Protein AF-0000000067241370 (afdb_homodimer)

Structure (mmCIF, N/CA/C/O backbone):
data_AF-0000000067241370-model_v1
#
loop_
_entity.id
_entity.type
_entity.pdbx_description
1 polymer 'Glycosyltransferase family 92 protein'
#
loop_
_atom_site.group_PDB
_atom_site.id
_atom_site.type_symbol
_atom_site.label_atom_id
_atom_site.label_alt_id
_atom_site.label_comp_id
_atom_site.label_asym_id
_atom_site.label_entity_id
_atom_site.label_seq_id
_atom_site.pdbx_PDB_ins_code
_atom_site.Cartn_x
_atom_site.Cartn_y
_atom_site.Cartn_z
_atom_site.occupancy
_atom_site.B_iso_or_equiv
_atom_site.auth_seq_id
_atom_site.auth_comp_id
_atom_site.auth_asym_id
_atom_site.auth_atom_id
_atom_site.pdbx_PDB_model_num
ATOM 1 N N . MET A 1 1 ? 3.18 4.863 -14.055 1 67.81 1 MET A N 1
ATOM 2 C CA . MET A 1 1 ? 4.402 4.105 -13.805 1 67.81 1 MET A CA 1
ATOM 3 C C . MET A 1 1 ? 4.43 3.57 -12.375 1 67.81 1 MET A C 1
ATOM 5 O O . MET A 1 1 ? 4.105 4.293 -11.43 1 67.81 1 MET A O 1
ATOM 9 N N . GLN A 1 2 ? 4.617 2.365 -12.367 1 71.19 2 GLN A N 1
ATOM 10 C CA . GLN A 1 2 ? 4.816 1.726 -11.07 1 71.19 2 GLN A CA 1
ATOM 11 C C . GLN A 1 2 ? 6.195 1.079 -10.984 1 71.19 2 GLN A C 1
ATOM 13 O O . GLN A 1 2 ? 6.625 0.393 -11.914 1 71.19 2 GLN A O 1
ATOM 18 N N . ALA A 1 3 ? 6.863 1.429 -9.883 1 83.25 3 ALA A N 1
ATOM 19 C CA . ALA A 1 3 ? 8.203 0.886 -9.68 1 83.25 3 ALA A CA 1
ATOM 20 C C . ALA A 1 3 ? 8.266 0.02 -8.43 1 83.25 3 ALA A C 1
ATOM 22 O O . ALA A 1 3 ? 7.668 0.358 -7.402 1 83.25 3 ALA A O 1
ATOM 23 N N . TRP A 1 4 ? 8.867 -1.107 -8.57 1 85.31 4 TRP A N 1
ATOM 24 C CA . TRP A 1 4 ? 9.281 -1.923 -7.434 1 85.31 4 TRP A CA 1
ATOM 25 C C . TRP A 1 4 ? 10.805 -1.966 -7.32 1 85.31 4 TRP A C 1
ATOM 27 O O . TRP A 1 4 ? 11.508 -2.049 -8.336 1 85.31 4 TRP A O 1
ATOM 37 N N . ALA A 1 5 ? 11.258 -1.829 -6.113 1 89.62 5 ALA A N 1
ATOM 38 C CA . ALA A 1 5 ? 12.703 -1.809 -5.914 1 89.62 5 ALA A CA 1
ATOM 39 C C . ALA A 1 5 ? 13.125 -2.828 -4.859 1 89.62 5 ALA A C 1
ATOM 41 O O . ALA A 1 5 ? 12.398 -3.08 -3.9 1 89.62 5 ALA A O 1
ATOM 42 N N . ARG A 1 6 ? 14.266 -3.404 -5.105 1 87.88 6 ARG A N 1
ATOM 43 C CA . ARG A 1 6 ? 14.891 -4.336 -4.172 1 87.88 6 ARG A CA 1
ATOM 44 C C . ARG A 1 6 ? 16.391 -4.109 -4.098 1 87.88 6 ARG A C 1
ATOM 46 O O . ARG A 1 6 ? 17.062 -4 -5.125 1 87.88 6 ARG A O 1
ATOM 53 N N . ARG A 1 7 ? 16.844 -3.973 -2.902 1 87.81 7 ARG A N 1
ATOM 54 C CA . ARG A 1 7 ? 18.297 -3.92 -2.709 1 87.81 7 ARG A CA 1
ATOM 55 C C . ARG A 1 7 ? 18.922 -5.309 -2.832 1 87.81 7 ARG A C 1
ATOM 57 O O . ARG A 1 7 ? 18.359 -6.289 -2.328 1 87.81 7 ARG A O 1
ATOM 64 N N . VAL A 1 8 ? 20.016 -5.363 -3.584 1 82.38 8 VAL A N 1
ATOM 65 C CA . VAL A 1 8 ? 20.703 -6.637 -3.783 1 82.38 8 VAL A CA 1
ATOM 66 C C . VAL A 1 8 ? 22.203 -6.461 -3.533 1 82.38 8 VAL A C 1
ATOM 68 O O . VAL A 1 8 ? 22.75 -5.383 -3.766 1 82.38 8 VAL A O 1
ATOM 71 N N . GLY A 1 9 ? 22.766 -7.539 -3.066 1 77.94 9 GLY A N 1
ATOM 72 C CA . GLY A 1 9 ? 24.219 -7.578 -2.941 1 77.94 9 GLY A CA 1
ATOM 73 C C . GLY A 1 9 ? 24.734 -6.824 -1.729 1 77.94 9 GLY A C 1
ATOM 74 O O . GLY A 1 9 ? 23.969 -6.492 -0.826 1 77.94 9 GLY A O 1
ATOM 75 N N . GLY A 1 10 ? 26.078 -6.703 -1.687 1 70.19 10 GLY A N 1
ATOM 76 C CA . GLY A 1 10 ? 26.812 -6.086 -0.586 1 70.19 10 GLY A CA 1
ATOM 77 C C . GLY A 1 10 ? 27.781 -7.031 0.095 1 70.19 10 GLY A C 1
ATOM 78 O O . GLY A 1 10 ? 27.797 -8.227 -0.201 1 70.19 10 GLY A O 1
ATOM 79 N N . GLN A 1 11 ? 28.812 -6.504 0.74 1 58.84 11 GLN A N 1
ATOM 80 C CA . GLN A 1 11 ? 29.922 -7.27 1.305 1 58.84 11 GLN A CA 1
ATOM 81 C C . GLN A 1 11 ? 29.406 -8.398 2.199 1 58.84 11 GLN A C 1
ATOM 83 O O . GLN A 1 11 ? 29.953 -9.5 2.195 1 58.84 11 GLN A O 1
ATOM 88 N N . ASP A 1 12 ? 28.375 -8.086 3.004 1 54.19 12 ASP A N 1
ATOM 89 C CA . ASP A 1 12 ? 28.031 -9.055 4.039 1 54.19 12 ASP A CA 1
ATOM 90 C C . ASP A 1 12 ? 26.781 -9.844 3.654 1 54.19 12 ASP A C 1
ATOM 92 O O . ASP A 1 12 ? 26.109 -10.406 4.52 1 54.19 12 ASP A O 1
ATOM 96 N N . VAL A 1 13 ? 26.625 -9.797 2.383 1 55.59 13 VAL A N 1
ATOM 97 C CA . VAL A 1 13 ? 25.359 -10.469 2.072 1 55.59 13 VAL A CA 1
ATOM 98 C C . VAL A 1 13 ? 25.578 -11.984 2.066 1 55.59 13 VAL A C 1
ATOM 100 O O . VAL A 1 13 ? 26.562 -12.477 1.52 1 55.59 13 VAL A O 1
ATOM 103 N N . ALA A 1 14 ? 24.906 -12.539 2.922 1 52.31 14 ALA A N 1
ATOM 104 C CA . ALA A 1 14 ? 24.984 -13.977 3.18 1 52.31 14 ALA A CA 1
ATOM 105 C C . ALA A 1 14 ? 24.969 -14.773 1.876 1 52.31 14 ALA A C 1
ATOM 107 O O . ALA A 1 14 ? 25.438 -15.906 1.828 1 52.31 14 ALA A O 1
ATOM 108 N N . PHE A 1 15 ? 24.453 -14.062 0.846 1 56.97 15 PHE A N 1
ATOM 109 C CA . PHE A 1 15 ? 24.266 -14.844 -0.375 1 56.97 15 PHE A CA 1
ATOM 110 C C . PHE A 1 15 ? 25.141 -14.289 -1.501 1 56.97 15 PHE A C 1
ATOM 112 O O . PHE A 1 15 ? 24.797 -14.438 -2.678 1 56.97 15 PHE A O 1
ATOM 119 N N . GLY A 1 16 ? 26.266 -13.82 -1.211 1 56.75 16 GLY A N 1
ATOM 120 C CA . GLY A 1 16 ? 27.172 -13.047 -2.057 1 56.75 16 GLY A CA 1
ATOM 121 C C . GLY A 1 16 ? 27.516 -13.75 -3.352 1 56.75 16 GLY A C 1
ATOM 122 O O . GLY A 1 16 ? 28.453 -14.555 -3.391 1 56.75 16 GLY A O 1
ATOM 123 N N . LEU A 1 17 ? 26.609 -13.672 -4.316 1 64.62 17 LEU A N 1
ATOM 124 C CA . LEU A 1 17 ? 26.984 -14.031 -5.68 1 64.62 17 LEU A CA 1
ATOM 125 C C . LEU A 1 17 ? 27.953 -13.008 -6.266 1 64.62 17 LEU A C 1
ATOM 127 O O . LEU A 1 17 ? 27.938 -11.844 -5.875 1 64.62 17 LEU A O 1
ATOM 131 N N . PRO A 1 18 ? 28.859 -13.484 -7.016 1 64.75 18 PRO A N 1
ATOM 132 C CA . PRO A 1 18 ? 29.891 -12.578 -7.516 1 64.75 18 PRO A CA 1
ATOM 133 C C . PRO A 1 18 ? 29.312 -11.258 -8.023 1 64.75 18 PRO A C 1
ATOM 135 O O . PRO A 1 18 ? 29.891 -10.195 -7.773 1 64.75 18 PRO A O 1
ATOM 138 N N . HIS A 1 19 ? 28.219 -11.367 -8.703 1 65.69 19 HIS A N 1
ATOM 139 C CA . HIS A 1 19 ? 27.656 -10.148 -9.266 1 65.69 19 HIS A CA 1
ATOM 140 C C . HIS A 1 19 ? 26.938 -9.328 -8.195 1 65.69 19 HIS A C 1
ATOM 142 O O . HIS A 1 19 ? 26.484 -8.211 -8.469 1 65.69 19 HIS A O 1
ATOM 148 N N . GLN A 1 20 ? 26.969 -9.867 -7.023 1 71.25 20 GLN A N 1
ATOM 149 C CA . GLN A 1 20 ? 26.312 -9.172 -5.918 1 71.25 20 GLN A CA 1
ATOM 150 C C . GLN A 1 20 ? 27.328 -8.648 -4.914 1 71.25 20 GLN A C 1
ATOM 152 O O . GLN A 1 20 ? 26.984 -8.328 -3.773 1 71.25 20 GLN A O 1
ATOM 157 N N . GLN A 1 21 ? 28.531 -8.75 -5.355 1 72.62 21 GLN A N 1
ATOM 158 C CA . GLN A 1 21 ? 29.578 -8.258 -4.457 1 72.62 21 GLN A CA 1
ATOM 159 C C . GLN A 1 21 ? 29.391 -6.77 -4.164 1 72.62 21 GLN A C 1
ATOM 161 O O . GLN A 1 21 ? 29.656 -6.312 -3.049 1 72.62 21 GLN A O 1
ATOM 166 N N . GLN A 1 22 ? 28.969 -6.188 -5.219 1 78.69 22 GLN A N 1
ATOM 167 C CA . GLN A 1 22 ? 28.672 -4.773 -5.039 1 78.69 22 GLN A CA 1
ATOM 168 C C . GLN A 1 22 ? 27.172 -4.562 -4.809 1 78.69 22 GLN A C 1
ATOM 170 O O . GLN A 1 22 ? 26.344 -5.16 -5.496 1 78.69 22 GLN A O 1
ATOM 175 N N . ALA A 1 23 ? 26.984 -3.715 -3.791 1 85.12 23 ALA A N 1
ATOM 176 C CA . ALA A 1 23 ? 25.578 -3.422 -3.508 1 85.12 23 ALA A CA 1
ATOM 177 C C . ALA A 1 23 ? 24.922 -2.723 -4.688 1 85.12 23 ALA A C 1
ATOM 179 O O . ALA A 1 23 ? 25.547 -1.901 -5.363 1 85.12 23 ALA A O 1
ATOM 180 N N . ALA A 1 24 ? 23.672 -3.105 -4.891 1 88.81 24 ALA A N 1
ATOM 181 C CA . ALA A 1 24 ? 22.906 -2.473 -5.957 1 88.81 24 ALA A CA 1
ATOM 182 C C . ALA A 1 24 ? 21.422 -2.393 -5.59 1 88.81 24 ALA A C 1
ATOM 184 O O . ALA A 1 24 ? 20.969 -3.076 -4.672 1 88.81 24 ALA A O 1
ATOM 185 N N . LEU A 1 25 ? 20.75 -1.502 -6.199 1 90.94 25 LEU A N 1
ATOM 186 C CA . LEU A 1 25 ? 19.297 -1.433 -6.168 1 90.94 25 LEU A CA 1
ATOM 187 C C . LEU A 1 25 ? 18.703 -1.847 -7.516 1 90.94 25 LEU A C 1
ATOM 189 O O . LEU A 1 25 ? 19 -1.223 -8.539 1 90.94 25 LEU A O 1
ATOM 193 N N . ARG A 1 26 ? 17.984 -2.902 -7.512 1 87.5 26 ARG A N 1
ATOM 194 C CA . ARG A 1 26 ? 17.25 -3.312 -8.703 1 87.5 26 ARG A CA 1
ATOM 195 C C . ARG A 1 26 ? 15.852 -2.705 -8.727 1 87.5 26 ARG A C 1
ATOM 197 O O . ARG A 1 26 ? 15.18 -2.656 -7.695 1 87.5 26 ARG A O 1
ATOM 204 N N . VAL A 1 27 ? 15.469 -2.223 -9.875 1 88.31 27 VAL A N 1
ATOM 205 C CA . VAL A 1 27 ? 14.172 -1.583 -10.023 1 88.31 27 VAL A CA 1
ATOM 206 C C . VAL A 1 27 ? 13.438 -2.178 -11.219 1 88.31 27 VAL A C 1
ATOM 208 O O . VAL A 1 27 ? 13.992 -2.258 -12.32 1 88.31 27 VAL A O 1
ATOM 211 N N . MET A 1 28 ? 12.266 -2.615 -10.953 1 84 28 MET A N 1
ATOM 212 C CA . MET A 1 28 ? 11.352 -2.986 -12.031 1 84 28 MET A CA 1
ATOM 213 C C . MET A 1 28 ? 10.297 -1.908 -12.25 1 84 28 MET A C 1
ATOM 215 O O . MET A 1 28 ? 9.648 -1.469 -11.297 1 84 28 MET A O 1
ATOM 219 N N . LEU A 1 29 ? 10.258 -1.473 -13.445 1 80.44 29 LEU A N 1
ATOM 220 C CA . LEU A 1 29 ? 9.297 -0.435 -13.805 1 80.44 29 LEU A CA 1
ATOM 221 C C . LEU A 1 29 ? 8.289 -0.958 -14.828 1 80.44 29 LEU A C 1
ATOM 223 O O . LEU A 1 29 ? 8.672 -1.526 -15.852 1 80.44 29 LEU A O 1
ATOM 227 N N . TRP A 1 30 ? 7.113 -0.837 -14.516 1 74.44 30 TRP A N 1
ATOM 228 C CA . TRP A 1 30 ? 6.055 -1.152 -15.469 1 74.44 30 TRP A CA 1
ATOM 229 C C . TRP A 1 30 ? 5.379 0.119 -15.977 1 74.44 30 TRP A C 1
ATOM 231 O O . TRP A 1 30 ? 4.969 0.969 -15.18 1 74.44 30 TRP A O 1
ATOM 241 N N . VAL A 1 31 ? 5.422 0.155 -17.203 1 68.31 31 VAL A N 1
ATOM 242 C CA . VAL A 1 31 ? 4.762 1.283 -17.859 1 68.31 31 VAL A CA 1
ATOM 243 C C . VAL A 1 31 ? 3.527 0.795 -18.609 1 68.31 31 VAL A C 1
ATOM 245 O O . VAL A 1 31 ? 3.635 -0.047 -19.5 1 68.31 31 VAL A O 1
ATOM 248 N N . ASP A 1 32 ? 2.32 1.105 -18.156 1 59.59 32 ASP A N 1
ATOM 249 C CA . ASP A 1 32 ? 1.07 0.617 -18.734 1 59.59 32 ASP A CA 1
ATOM 250 C C . ASP A 1 32 ? 0.906 1.092 -20.172 1 59.59 32 ASP A C 1
ATOM 252 O O . ASP A 1 32 ? 0.436 0.34 -21.031 1 59.59 32 ASP A O 1
ATOM 256 N N . TYR A 1 33 ? 1.087 2.303 -20.453 1 57.22 33 TYR A N 1
ATOM 257 C CA . TYR A 1 33 ? 0.902 2.811 -21.812 1 57.22 33 TYR A CA 1
ATOM 258 C C . TYR A 1 33 ? 1.898 3.922 -22.109 1 57.22 33 TYR A C 1
ATOM 260 O O . TYR A 1 33 ? 1.786 5.027 -21.578 1 57.22 33 TYR A O 1
ATOM 268 N N . THR A 1 34 ? 2.904 3.406 -22.922 1 59.41 34 THR A N 1
ATOM 269 C CA . THR A 1 34 ? 3.961 4.363 -23.219 1 59.41 34 THR A CA 1
ATOM 270 C C . THR A 1 34 ? 3.416 5.527 -24.047 1 59.41 34 THR A C 1
ATOM 272 O O . THR A 1 34 ? 4.027 6.598 -24.094 1 59.41 34 THR A O 1
ATOM 275 N N . GLY A 1 35 ? 2.27 5.137 -24.781 1 55.97 35 GLY A N 1
ATOM 276 C CA . GLY A 1 35 ? 1.681 6.199 -25.578 1 55.97 35 GLY A CA 1
ATOM 277 C C . GLY A 1 35 ? 1.086 7.316 -24.734 1 55.97 35 GLY A C 1
ATOM 278 O O . GLY A 1 35 ? 0.883 8.43 -25.219 1 55.97 35 GLY A O 1
ATOM 279 N N . ASP A 1 36 ? 0.712 6.887 -23.516 1 49.12 36 ASP A N 1
ATOM 280 C CA . ASP A 1 36 ? 0.068 7.863 -22.641 1 49.12 36 ASP A CA 1
ATOM 281 C C . ASP A 1 36 ? 1.067 8.453 -21.656 1 49.12 36 ASP A C 1
ATOM 283 O O . ASP A 1 36 ? 0.681 9.18 -20.734 1 49.12 36 ASP A O 1
ATOM 287 N N . LEU A 1 37 ? 2.146 7.789 -21.609 1 49.75 37 LEU A N 1
ATOM 288 C CA . LEU A 1 37 ? 3.098 8.359 -20.656 1 49.75 37 LEU A CA 1
ATOM 289 C C . LEU A 1 37 ? 3.014 9.883 -20.641 1 49.75 37 LEU A C 1
ATOM 291 O O . LEU A 1 37 ? 3.143 10.508 -19.594 1 49.75 37 LEU A O 1
ATOM 295 N N . HIS A 1 38 ? 3.002 10.297 -21.953 1 44 38 HIS A N 1
ATOM 296 C CA . HIS A 1 38 ? 3.17 11.742 -22.094 1 44 38 HIS A CA 1
ATOM 297 C C . HIS A 1 38 ? 1.829 12.461 -22.016 1 44 38 HIS A C 1
ATOM 299 O O . HIS A 1 38 ? 1.769 13.688 -22.156 1 44 38 HIS A O 1
ATOM 305 N N . LEU A 1 39 ? 0.919 11.711 -22.094 1 41.25 39 LEU A N 1
ATOM 306 C CA . LEU A 1 39 ? -0.276 12.539 -22.172 1 41.25 39 LEU A CA 1
ATOM 307 C C . LEU A 1 39 ? -0.677 13.055 -20.797 1 41.25 39 LEU A C 1
ATOM 309 O O . LEU A 1 39 ? -1.627 13.836 -20.672 1 41.25 39 LEU A O 1
ATOM 313 N N . ARG A 1 40 ? -0.161 12.297 -20.016 1 39.16 40 ARG A N 1
ATOM 314 C CA . ARG A 1 40 ? -0.714 12.742 -18.734 1 39.16 40 ARG A CA 1
ATOM 315 C C . ARG A 1 40 ? -0.266 14.164 -18.422 1 39.16 40 ARG A C 1
ATOM 317 O O . ARG A 1 40 ? 0.925 14.477 -18.484 1 39.16 40 ARG A O 1
ATOM 324 N N . LEU A 1 41 ? -1.02 14.898 -18.641 1 36.19 41 LEU A N 1
ATOM 325 C CA . LEU A 1 41 ? -0.837 16.312 -18.312 1 36.19 41 LEU A CA 1
ATOM 326 C C . LEU A 1 41 ? -0.129 16.469 -16.984 1 36.19 41 LEU A C 1
ATOM 328 O O . LEU A 1 41 ? 0.476 17.516 -16.719 1 36.19 41 LEU A O 1
ATOM 332 N N . PHE A 1 42 ? -0.459 15.859 -16 1 35.41 42 PHE A N 1
ATOM 333 C CA . PHE A 1 42 ? -0.075 16.188 -14.633 1 35.41 42 PHE A CA 1
ATOM 334 C C . PHE A 1 42 ? 1.387 15.836 -14.383 1 35.41 42 PHE A C 1
ATOM 336 O O . PHE A 1 42 ? 1.913 16.094 -13.297 1 35.41 42 PHE A O 1
ATOM 343 N N . GLY A 1 43 ? 2.314 15.75 -15.359 1 34.69 43 GLY A N 1
ATOM 344 C CA . GLY A 1 43 ? 3.693 15.805 -15.82 1 34.69 43 GLY A CA 1
ATOM 345 C C . GLY A 1 43 ? 3.855 15.43 -17.281 1 34.69 43 GLY A C 1
ATOM 346 O O . GLY A 1 43 ? 3.414 14.359 -17.703 1 34.69 43 GLY A O 1
ATOM 347 N N . HIS A 1 44 ? 3.678 16.422 -18.031 1 32.94 44 HIS A N 1
ATOM 348 C CA . HIS A 1 44 ? 3.836 16.484 -19.469 1 32.94 44 HIS A CA 1
ATOM 349 C C . HIS A 1 44 ? 5.102 15.758 -19.922 1 32.94 44 HIS A C 1
ATOM 351 O O . HIS A 1 44 ? 6.207 16.297 -19.797 1 32.94 44 HIS A O 1
ATOM 357 N N . LEU A 1 45 ? 5.352 14.664 -19.531 1 37.28 45 LEU A N 1
ATOM 358 C CA . LEU A 1 45 ? 6.543 14.312 -20.297 1 37.28 45 LEU A CA 1
ATOM 359 C C . LEU A 1 45 ? 6.277 14.438 -21.797 1 37.28 45 LEU A C 1
ATOM 361 O O . LEU A 1 45 ? 5.438 13.719 -22.344 1 37.28 45 LEU A O 1
ATOM 365 N N . ARG A 1 46 ? 5.867 15.602 -22.234 1 38.91 46 ARG A N 1
ATOM 366 C CA . ARG A 1 46 ? 6.012 15.672 -23.688 1 38.91 46 ARG A CA 1
ATOM 367 C C . ARG A 1 46 ? 7.332 15.047 -24.141 1 38.91 46 ARG A C 1
ATOM 369 O O . ARG A 1 46 ? 8.391 15.664 -24 1 38.91 46 ARG A O 1
ATOM 376 N N . LEU A 1 47 ? 7.281 13.773 -23.953 1 44.5 47 LEU A N 1
ATOM 377 C CA . LEU A 1 47 ? 8.555 13.172 -24.344 1 44.5 47 LEU A CA 1
ATOM 378 C C . LEU A 1 47 ? 8.891 13.5 -25.797 1 44.5 47 LEU A C 1
ATOM 380 O O . LEU A 1 47 ? 8.062 13.328 -26.688 1 44.5 47 LEU A O 1
ATOM 384 N N . PRO A 1 48 ? 9.711 14.398 -25.922 1 47.41 48 PRO A N 1
ATOM 385 C CA . PRO A 1 48 ? 10.18 14.68 -27.281 1 47.41 48 PRO A CA 1
ATOM 386 C C . PRO A 1 48 ? 10.523 13.414 -28.062 1 47.41 48 PRO A C 1
ATOM 388 O O . PRO A 1 48 ? 10.977 13.492 -29.203 1 47.41 48 PRO A O 1
ATOM 391 N N . VAL A 1 49 ? 10.359 12.312 -27.359 1 51.78 49 VAL A N 1
ATOM 392 C CA . VAL A 1 49 ? 10.867 11.102 -28 1 51.78 49 VAL A CA 1
ATOM 393 C C . VAL A 1 49 ? 9.703 10.219 -28.438 1 51.78 49 VAL A C 1
ATOM 395 O O . VAL A 1 49 ? 8.617 10.281 -27.844 1 51.78 49 VAL A O 1
ATOM 398 N N . ASP A 1 50 ? 9.859 9.703 -29.484 1 60.25 50 ASP A N 1
ATOM 399 C CA . ASP A 1 50 ? 8.945 8.672 -29.984 1 60.25 50 ASP A CA 1
ATOM 400 C C . ASP A 1 50 ? 8.602 7.676 -28.875 1 60.25 50 ASP A C 1
ATOM 402 O O . ASP A 1 50 ? 9.5 7.07 -28.281 1 60.25 50 ASP A O 1
ATOM 406 N N . PRO A 1 51 ? 7.273 7.633 -28.453 1 61.34 51 PRO A N 1
ATOM 407 C CA . PRO A 1 51 ? 6.855 6.715 -27.391 1 61.34 51 PRO A CA 1
ATOM 408 C C . PRO A 1 51 ? 7.418 5.309 -27.578 1 61.34 51 PRO A C 1
ATOM 410 O O . PRO A 1 51 ? 7.66 4.605 -26.594 1 61.34 51 PRO A O 1
ATOM 413 N N . ALA A 1 52 ? 7.621 4.934 -28.828 1 63.06 52 ALA A N 1
ATOM 414 C CA . ALA A 1 52 ? 8.125 3.594 -29.125 1 63.06 52 ALA A CA 1
ATOM 415 C C . ALA A 1 52 ? 9.594 3.461 -28.719 1 63.06 52 ALA A C 1
ATOM 417 O O . ALA A 1 52 ? 10.055 2.367 -28.375 1 63.06 52 ALA A O 1
ATOM 418 N N . ALA A 1 53 ? 10.234 4.555 -28.688 1 67.31 53 ALA A N 1
ATOM 419 C CA . ALA A 1 53 ? 11.664 4.523 -28.422 1 67.31 53 ALA A CA 1
ATOM 420 C C . ALA A 1 53 ? 11.969 5 -27 1 67.31 53 ALA A C 1
ATOM 422 O O . ALA A 1 53 ? 13.117 4.926 -26.547 1 67.31 53 ALA A O 1
ATOM 423 N N . TRP A 1 54 ? 10.992 5.328 -26.375 1 73.25 54 TRP A N 1
ATOM 424 C CA . TRP A 1 54 ? 11.211 5.902 -25.047 1 73.25 54 TRP A CA 1
ATOM 425 C C . TRP A 1 54 ? 11.656 4.828 -24.062 1 73.25 54 TRP A C 1
ATOM 427 O O . TRP A 1 54 ? 11.148 3.707 -24.078 1 73.25 54 TRP A O 1
ATOM 437 N N . GLN A 1 55 ? 12.656 5.258 -23.234 1 76.44 55 GLN A N 1
ATOM 438 C CA . GLN A 1 55 ? 13.094 4.469 -22.094 1 76.44 55 GLN A CA 1
ATOM 439 C C . GLN A 1 55 ? 13.195 5.332 -20.844 1 76.44 55 GLN A C 1
ATOM 441 O O . GLN A 1 55 ? 13.578 6.5 -20.906 1 76.44 55 GLN A O 1
ATOM 446 N N . PRO A 1 56 ? 12.758 4.727 -19.734 1 81.06 56 PRO A N 1
ATOM 447 C CA . PRO A 1 56 ? 12.875 5.52 -18.516 1 81.06 56 PRO A CA 1
ATOM 448 C C . PRO A 1 56 ? 14.32 5.855 -18.156 1 81.06 56 PRO A C 1
ATOM 450 O O . PRO A 1 56 ? 15.211 5.016 -18.312 1 81.06 56 PRO A O 1
ATOM 453 N N . ARG A 1 57 ? 14.562 7.078 -17.828 1 88.19 57 ARG A N 1
ATOM 454 C CA . ARG A 1 57 ? 15.828 7.52 -17.25 1 88.19 57 ARG A CA 1
ATOM 455 C C . ARG A 1 57 ? 15.68 7.848 -15.773 1 88.19 57 ARG A C 1
ATOM 457 O O . ARG A 1 57 ? 15.359 8.984 -15.414 1 88.19 57 ARG A O 1
ATOM 464 N N . LEU A 1 58 ? 15.922 6.836 -14.961 1 92.88 58 LEU A N 1
ATOM 465 C CA . LEU A 1 58 ? 15.68 6.973 -13.531 1 92.88 58 LEU A CA 1
ATOM 466 C C . LEU A 1 58 ? 16.906 7.523 -12.82 1 92.88 58 LEU A C 1
ATOM 468 O O . LEU A 1 58 ? 18.047 7.16 -13.156 1 92.88 58 LEU A O 1
ATOM 472 N N . VAL A 1 59 ? 16.656 8.383 -11.93 1 95.69 59 VAL A N 1
ATOM 473 C CA . VAL A 1 59 ? 17.672 8.953 -11.047 1 95.69 59 VAL A CA 1
ATOM 474 C C . VAL A 1 59 ? 17.359 8.586 -9.602 1 95.69 59 VAL A C 1
ATOM 476 O O . VAL A 1 59 ? 16.203 8.641 -9.172 1 95.69 59 VAL A O 1
ATOM 479 N N . LEU A 1 60 ? 18.391 8.141 -8.914 1 97.19 60 LEU A N 1
ATOM 480 C CA . LEU A 1 60 ? 18.297 7.809 -7.496 1 97.19 60 LEU A CA 1
ATOM 481 C C . LEU A 1 60 ? 19.016 8.852 -6.645 1 97.19 60 LEU A C 1
ATOM 483 O O . LEU A 1 60 ? 20.203 9.109 -6.84 1 97.19 60 LEU A O 1
ATOM 487 N N . GLU A 1 61 ? 18.25 9.43 -5.723 1 97 61 GLU A N 1
ATOM 488 C CA . GLU A 1 61 ? 18.828 10.391 -4.789 1 97 61 GLU A CA 1
ATOM 489 C C . GLU A 1 61 ? 19.031 9.773 -3.41 1 97 61 GLU A C 1
ATOM 491 O O . GLU A 1 61 ? 18.141 9.109 -2.887 1 97 61 GLU A O 1
ATOM 496 N N . GLY A 1 62 ? 20.281 9.906 -2.893 1 95.94 62 GLY A N 1
ATOM 497 C CA . GLY A 1 62 ? 20.578 9.727 -1.48 1 95.94 62 GLY A CA 1
ATOM 498 C C . GLY A 1 62 ? 20.781 11.039 -0.748 1 95.94 62 GLY A C 1
ATOM 499 O O . GLY A 1 62 ? 20.672 12.117 -1.342 1 95.94 62 GLY A O 1
ATOM 500 N N . PRO A 1 63 ? 20.984 10.93 0.509 1 95.75 63 PRO A N 1
ATOM 501 C CA . PRO A 1 63 ? 21.219 12.164 1.264 1 95.75 63 PRO A CA 1
ATOM 502 C C . PRO A 1 63 ? 22.516 12.859 0.878 1 95.75 63 PRO A C 1
ATOM 504 O O . PRO A 1 63 ? 23.516 12.195 0.595 1 95.75 63 PRO A O 1
ATOM 507 N N . ASP A 1 64 ? 22.531 14.172 0.885 1 94.19 64 ASP A N 1
ATOM 508 C CA . ASP A 1 64 ? 23.766 14.93 0.708 1 94.19 64 ASP A CA 1
ATOM 509 C C . ASP A 1 64 ? 24.828 14.469 1.699 1 94.19 64 ASP A C 1
ATOM 511 O O . ASP A 1 64 ? 24.531 14.156 2.85 1 94.19 64 ASP A O 1
ATOM 515 N N . PRO A 1 65 ? 26.109 14.352 1.325 1 95.31 65 PRO A N 1
ATOM 516 C CA . PRO A 1 65 ? 26.625 14.852 0.052 1 95.31 65 PRO A CA 1
ATOM 517 C C . PRO A 1 65 ? 26.766 13.758 -1.002 1 95.31 65 PRO A C 1
ATOM 519 O O . PRO A 1 65 ? 27.578 13.875 -1.922 1 95.31 65 PRO A O 1
ATOM 522 N N . LEU A 1 66 ? 26.125 12.648 -0.88 1 95.88 66 LEU A N 1
ATOM 523 C CA . LEU A 1 66 ? 26.25 11.555 -1.838 1 95.88 66 LEU A CA 1
ATOM 524 C C . LEU A 1 66 ? 25.828 12.008 -3.232 1 95.88 66 LEU A C 1
ATOM 526 O O . LEU A 1 66 ? 24.859 12.758 -3.379 1 95.88 66 LEU A O 1
ATOM 530 N N . PRO A 1 67 ? 26.531 11.633 -4.242 1 95.62 67 PRO A N 1
ATOM 531 C CA . PRO A 1 67 ? 26.094 11.961 -5.594 1 95.62 67 PRO A CA 1
ATOM 532 C C . PRO A 1 67 ? 24.797 11.234 -5.988 1 95.62 67 PRO A C 1
ATOM 534 O O . PRO A 1 67 ? 24.5 10.18 -5.434 1 95.62 67 PRO A O 1
ATOM 537 N N . THR A 1 68 ? 24.094 11.859 -6.855 1 96.88 68 THR A N 1
ATOM 538 C CA . THR A 1 68 ? 22.953 11.141 -7.434 1 96.88 68 THR A CA 1
ATOM 539 C C . THR A 1 68 ? 23.453 10.016 -8.336 1 96.88 68 THR A C 1
ATOM 541 O O . THR A 1 68 ? 24.531 10.102 -8.922 1 96.88 68 THR A O 1
ATOM 544 N N . LEU A 1 69 ? 22.656 8.984 -8.438 1 97.56 69 LEU A N 1
ATOM 545 C CA . LEU A 1 69 ? 23 7.84 -9.281 1 97.56 69 LEU A CA 1
ATOM 546 C C . LEU A 1 69 ? 22.016 7.715 -10.438 1 97.56 69 LEU A C 1
ATOM 548 O O . LEU A 1 69 ? 20.828 8.047 -10.297 1 97.56 69 LEU A O 1
ATOM 552 N N . GLU A 1 70 ? 22.5 7.273 -11.555 1 96.56 70 GLU A N 1
ATOM 553 C CA . GLU A 1 70 ? 21.656 6.992 -12.703 1 96.56 70 GLU A CA 1
ATOM 554 C C . GLU A 1 70 ? 21.516 5.492 -12.938 1 96.56 70 GLU A C 1
ATOM 556 O O . GLU A 1 70 ? 22.484 4.746 -12.805 1 96.56 70 GLU A O 1
ATOM 561 N N . ALA A 1 71 ? 20.297 5.133 -13.266 1 94.25 71 ALA A N 1
ATOM 562 C CA . ALA A 1 71 ? 20.047 3.715 -13.492 1 94.25 71 ALA A CA 1
ATOM 563 C C . ALA A 1 71 ? 20.594 3.264 -14.844 1 94.25 71 ALA A C 1
ATOM 565 O O . ALA A 1 71 ? 20.672 4.059 -15.781 1 94.25 71 ALA A O 1
ATOM 566 N N . ARG A 1 72 ? 20.969 2.041 -14.891 1 89.62 72 ARG A N 1
ATOM 567 C CA . ARG A 1 72 ? 21.297 1.369 -16.141 1 89.62 72 ARG A CA 1
ATOM 568 C C . ARG A 1 72 ? 20.25 0.319 -16.484 1 89.62 72 ARG A C 1
ATOM 570 O O . ARG A 1 72 ? 19.781 -0.408 -15.609 1 89.62 72 ARG A O 1
ATOM 577 N N . LEU A 1 73 ? 19.859 0.305 -17.734 1 82.06 73 LEU A N 1
ATOM 578 C CA . LEU A 1 73 ? 19 -0.775 -18.203 1 82.06 73 LEU A CA 1
ATOM 579 C C . LEU A 1 73 ? 19.719 -2.115 -18.141 1 82.06 73 LEU A C 1
ATOM 581 O O . LEU A 1 73 ? 20.859 -2.229 -18.609 1 82.06 73 LEU A O 1
ATOM 585 N N . GLU A 1 74 ? 19.062 -2.998 -17.562 1 77.38 74 GLU A N 1
ATOM 586 C CA . GLU A 1 74 ? 19.688 -4.312 -17.484 1 77.38 74 GLU A CA 1
ATOM 587 C C . GLU A 1 74 ? 19.484 -5.098 -18.781 1 77.38 74 GLU A C 1
ATOM 589 O O . GLU A 1 74 ? 20.312 -5.945 -19.141 1 77.38 74 GLU A O 1
ATOM 594 N N . SER A 1 75 ? 18.391 -4.754 -19.422 1 69.5 75 SER A N 1
ATOM 595 C CA . SER A 1 75 ? 18.125 -5.457 -20.672 1 69.5 75 SER A CA 1
ATOM 596 C C . SER A 1 75 ? 18.859 -4.812 -21.844 1 69.5 75 SER A C 1
ATOM 598 O O . SER A 1 75 ? 18.906 -3.584 -21.953 1 69.5 75 SER A O 1
ATOM 600 N N . GLY A 1 76 ? 19.516 -5.676 -22.625 1 67.75 76 GLY A N 1
ATOM 601 C CA . GLY A 1 76 ? 20.078 -5.184 -23.859 1 67.75 76 GLY A CA 1
ATOM 602 C C . GLY A 1 76 ? 19.047 -4.91 -24.938 1 67.75 76 GLY A C 1
ATOM 603 O O . GLY A 1 76 ? 17.875 -5.262 -24.781 1 67.75 76 GLY A O 1
ATOM 604 N N . PRO A 1 77 ? 19.469 -4.215 -26 1 67.31 77 PRO A N 1
ATOM 605 C CA . PRO A 1 77 ? 18.547 -3.861 -27.078 1 67.31 77 PRO A CA 1
ATOM 606 C C . PRO A 1 77 ? 17.828 -5.078 -27.656 1 67.31 77 PRO A C 1
ATOM 608 O O . PRO A 1 77 ? 16.656 -4.992 -28.031 1 67.31 77 PRO A O 1
ATOM 611 N N . GLU A 1 78 ? 18.547 -6.141 -27.844 1 65.94 78 GLU A N 1
ATOM 612 C CA . GLU A 1 78 ? 17.938 -7.34 -28.422 1 65.94 78 GLU A CA 1
ATOM 613 C C . GLU A 1 78 ? 16.766 -7.828 -27.578 1 65.94 78 GLU A C 1
ATOM 615 O O . GLU A 1 78 ? 15.703 -8.164 -28.125 1 65.94 78 GLU A O 1
ATOM 620 N N . LEU A 1 79 ? 16.969 -7.754 -26.328 1 63.72 79 LEU A N 1
ATOM 621 C CA . LEU A 1 79 ? 15.922 -8.227 -25.438 1 63.72 79 LEU A CA 1
ATOM 622 C C . LEU A 1 79 ? 14.75 -7.246 -25.406 1 63.72 79 LEU A C 1
ATOM 624 O O . LEU A 1 79 ? 13.586 -7.66 -25.375 1 63.72 79 LEU A O 1
ATOM 628 N N . LEU A 1 80 ? 15.086 -6.055 -25.406 1 64.81 80 LEU A N 1
ATOM 629 C CA . LEU A 1 80 ? 14.047 -5.031 -25.391 1 64.81 80 LEU A CA 1
ATOM 630 C C . LEU A 1 80 ? 13.148 -5.148 -26.625 1 64.81 80 LEU A C 1
ATOM 632 O O . LEU A 1 80 ? 11.938 -4.926 -26.531 1 64.81 80 LEU A O 1
ATOM 636 N N . SER A 1 81 ? 13.703 -5.574 -27.656 1 64.44 81 SER A N 1
ATOM 637 C CA . SER A 1 81 ? 12.938 -5.691 -28.906 1 64.44 81 SER A CA 1
ATOM 638 C C . SER A 1 81 ? 11.922 -6.82 -28.812 1 64.44 81 SER A C 1
ATOM 640 O O . SER A 1 81 ? 10.906 -6.801 -29.516 1 64.44 81 SER A O 1
ATOM 642 N N . ARG A 1 82 ? 12.211 -7.715 -27.984 1 62.06 82 ARG A N 1
ATOM 643 C CA . ARG A 1 82 ? 11.312 -8.852 -27.859 1 62.06 82 ARG A CA 1
ATOM 644 C C . ARG A 1 82 ? 10.031 -8.453 -27.125 1 62.06 82 ARG A C 1
ATOM 646 O O . ARG A 1 82 ? 9.008 -9.125 -27.25 1 62.06 82 ARG A O 1
ATOM 653 N N . VAL A 1 83 ? 10.195 -7.422 -26.375 1 59.88 83 VAL A N 1
ATOM 654 C CA . VAL A 1 83 ? 9.047 -7.066 -25.547 1 59.88 83 VAL A CA 1
ATOM 655 C C . VAL A 1 83 ? 8.477 -5.723 -26 1 59.88 83 VAL A C 1
ATOM 657 O O . VAL A 1 83 ? 7.508 -5.227 -25.422 1 59.88 83 VAL A O 1
ATOM 660 N N . GLN A 1 84 ? 9.016 -5.129 -26.969 1 58.53 84 GLN A N 1
ATOM 661 C CA . GLN A 1 84 ? 8.656 -3.777 -27.391 1 58.53 84 GLN A CA 1
ATOM 662 C C . GLN A 1 84 ? 7.234 -3.73 -27.953 1 58.53 84 GLN A C 1
ATOM 664 O O . GLN A 1 84 ? 6.574 -2.693 -27.891 1 58.53 84 GLN A O 1
ATOM 669 N N . ALA A 1 85 ? 6.836 -4.852 -28.422 1 56.38 85 ALA A N 1
ATOM 670 C CA . ALA A 1 85 ? 5.523 -4.84 -29.062 1 56.38 85 ALA A CA 1
ATOM 671 C C . ALA A 1 85 ? 4.41 -4.992 -28.016 1 56.38 85 ALA A C 1
ATOM 673 O O . ALA A 1 85 ? 3.229 -4.867 -28.344 1 56.38 85 ALA A O 1
ATOM 674 N N . GLN A 1 86 ? 4.938 -5.078 -26.828 1 58.28 86 GLN A N 1
ATOM 675 C CA . GLN A 1 86 ? 3.924 -5.301 -25.812 1 58.28 86 GLN A CA 1
ATOM 676 C C . GLN A 1 86 ? 3.4 -3.98 -25.25 1 58.28 86 GLN A C 1
ATOM 678 O O . GLN A 1 86 ? 4.129 -2.988 -25.203 1 58.28 86 GLN A O 1
ATOM 683 N N . TRP A 1 87 ? 2.096 -3.852 -25.031 1 55.59 87 TRP A N 1
ATOM 684 C CA . TRP A 1 87 ? 1.458 -2.664 -24.484 1 55.59 87 TRP A CA 1
ATOM 685 C C . TRP A 1 87 ? 2.029 -2.336 -23.109 1 55.59 87 TRP A C 1
ATOM 687 O O . TRP A 1 87 ? 2.289 -1.172 -22.797 1 55.59 87 TRP A O 1
ATOM 697 N N . LEU A 1 88 ? 2.088 -3.266 -22.297 1 60.44 88 LEU A N 1
ATOM 698 C CA . LEU A 1 88 ? 2.762 -3.125 -21.016 1 60.44 88 LEU A CA 1
ATOM 699 C C . LEU A 1 88 ? 4.238 -3.494 -21.125 1 60.44 88 LEU A C 1
ATOM 701 O O . LEU A 1 88 ? 4.574 -4.621 -21.5 1 60.44 88 LEU A O 1
ATOM 705 N N . ARG A 1 89 ? 4.988 -2.369 -20.953 1 65.31 89 ARG A N 1
ATOM 706 C CA . ARG A 1 89 ? 6.414 -2.605 -21.156 1 65.31 89 ARG A CA 1
ATOM 707 C C . ARG A 1 89 ? 7.148 -2.676 -19.812 1 65.31 89 ARG A C 1
ATOM 709 O O . ARG A 1 89 ? 7.059 -1.758 -19 1 65.31 89 ARG A O 1
ATOM 716 N N . PRO A 1 90 ? 7.727 -3.807 -19.531 1 71.31 90 PRO A N 1
ATOM 717 C CA . PRO A 1 90 ? 8.594 -3.896 -18.359 1 71.31 90 PRO A CA 1
ATOM 718 C C . PRO A 1 90 ? 10 -3.377 -18.625 1 71.31 90 PRO A C 1
ATOM 720 O O . PRO A 1 90 ? 10.531 -3.555 -19.719 1 71.31 90 PRO A O 1
ATOM 723 N N . TYR A 1 91 ? 10.492 -2.674 -17.688 1 77.56 91 TYR A N 1
ATOM 724 C CA . TYR A 1 91 ? 11.898 -2.266 -17.688 1 77.56 91 TYR A CA 1
ATOM 725 C C . TYR A 1 91 ? 12.602 -2.734 -16.422 1 77.56 91 TYR A C 1
ATOM 727 O O . TYR A 1 91 ? 12.07 -2.58 -15.32 1 77.56 91 TYR A O 1
ATOM 735 N N . SER A 1 92 ? 13.641 -3.449 -16.625 1 80.06 92 SER A N 1
ATOM 736 C CA . SER A 1 92 ? 14.523 -3.793 -15.516 1 80.06 92 SER A CA 1
ATOM 737 C C . SER A 1 92 ? 15.734 -2.861 -15.469 1 80.06 92 SER A C 1
ATOM 739 O O . SER A 1 92 ? 16.5 -2.773 -16.438 1 80.06 92 SER A O 1
ATOM 741 N N . LEU A 1 93 ? 15.789 -2.188 -14.359 1 85.62 93 LEU A N 1
ATOM 742 C CA . LEU A 1 93 ? 16.859 -1.209 -14.188 1 85.62 93 LEU A CA 1
ATOM 743 C C . LEU A 1 93 ? 17.672 -1.511 -12.945 1 85.62 93 LEU A C 1
ATOM 745 O O . LEU A 1 93 ? 17.234 -2.248 -12.062 1 85.62 93 LEU A O 1
ATOM 749 N N . ARG A 1 94 ? 18.891 -0.983 -12.992 1 88.81 94 ARG A N 1
ATOM 750 C CA . ARG A 1 94 ? 19.812 -1.237 -11.891 1 88.81 94 ARG A CA 1
ATOM 751 C C . ARG A 1 94 ? 20.594 0.021 -11.531 1 88.81 94 ARG A C 1
ATOM 753 O O . ARG A 1 94 ? 21.047 0.756 -12.414 1 88.81 94 ARG A O 1
ATOM 760 N N . PHE A 1 95 ? 20.625 0.336 -10.219 1 93.19 95 PHE A N 1
ATOM 761 C CA . PHE A 1 95 ? 21.547 1.312 -9.664 1 93.19 95 PHE A CA 1
ATOM 762 C C . PHE A 1 95 ? 22.703 0.617 -8.953 1 93.19 95 PHE A C 1
ATOM 764 O O . PHE A 1 95 ? 22.5 -0.106 -7.977 1 93.19 95 PHE A O 1
ATOM 771 N N . GLU A 1 96 ? 23.922 0.836 -9.508 1 92.25 96 GLU A N 1
ATOM 772 C CA . GLU A 1 96 ? 25.078 0.415 -8.719 1 92.25 96 GLU A CA 1
ATOM 773 C C . GLU A 1 96 ? 25.297 1.348 -7.535 1 92.25 96 GLU A C 1
ATOM 775 O O . GLU A 1 96 ? 25.406 2.564 -7.703 1 92.25 96 GLU A O 1
ATOM 780 N N . LEU A 1 97 ? 25.297 0.755 -6.359 1 92.81 97 LEU A N 1
ATOM 781 C CA . LEU A 1 97 ? 25.5 1.554 -5.156 1 92.81 97 LEU A CA 1
ATOM 782 C C . LEU A 1 97 ? 26.984 1.548 -4.758 1 92.81 97 LEU A C 1
ATOM 784 O O . LEU A 1 97 ? 27.484 0.547 -4.242 1 92.81 97 LEU A O 1
ATOM 788 N N . PRO A 1 98 ? 27.672 2.619 -4.996 1 92.69 98 PRO A N 1
ATOM 789 C CA . PRO A 1 98 ? 29.062 2.688 -4.547 1 92.69 98 PRO A CA 1
ATOM 790 C C . PRO A 1 98 ? 29.203 2.527 -3.037 1 92.69 98 PRO A C 1
ATOM 792 O O . PRO A 1 98 ? 28.203 2.59 -2.311 1 92.69 98 PRO A O 1
ATOM 795 N N . PRO A 1 99 ? 30.375 2.314 -2.51 1 89.69 99 PRO A N 1
ATOM 796 C CA . PRO A 1 99 ? 30.609 2.045 -1.089 1 89.69 99 PRO A CA 1
ATOM 797 C C . PRO A 1 99 ? 30.047 3.133 -0.181 1 89.69 99 PRO A C 1
ATOM 799 O O . PRO A 1 99 ? 29.625 2.848 0.945 1 89.69 99 PRO A O 1
ATOM 802 N N . GLU A 1 100 ? 30.016 4.367 -0.715 1 92.75 100 GLU A N 1
ATOM 803 C CA . GLU A 1 100 ? 29.516 5.465 0.108 1 92.75 100 GLU A CA 1
ATOM 804 C C . GLU A 1 100 ? 28.031 5.301 0.395 1 92.75 100 GLU A C 1
ATOM 806 O O . GLU A 1 100 ? 27.5 5.926 1.317 1 92.75 100 GLU A O 1
ATOM 811 N N . TYR A 1 101 ? 27.359 4.457 -0.411 1 92.62 101 TYR A N 1
ATOM 812 C CA . TYR A 1 101 ? 25.922 4.199 -0.24 1 92.62 101 TYR A CA 1
ATOM 813 C C . TYR A 1 101 ? 25.703 2.963 0.622 1 92.62 101 TYR A C 1
ATOM 815 O O . TYR A 1 101 ? 24.562 2.545 0.825 1 92.62 101 TYR A O 1
ATOM 823 N N . ALA A 1 102 ? 26.703 2.355 1.119 1 82.12 102 ALA A N 1
ATOM 824 C CA . ALA A 1 102 ? 26.625 1.052 1.775 1 82.12 102 ALA A CA 1
ATOM 825 C C . ALA A 1 102 ? 25.609 1.064 2.908 1 82.12 102 ALA A C 1
ATOM 827 O O . ALA A 1 102 ? 24.875 0.095 3.1 1 82.12 102 ALA A O 1
ATOM 828 N N . ASN A 1 103 ? 25.484 2.178 3.611 1 83.25 103 ASN A N 1
ATOM 829 C CA . ASN A 1 103 ? 24.625 2.234 4.789 1 83.25 103 ASN A CA 1
ATOM 830 C C . ASN A 1 103 ? 23.359 3.064 4.531 1 83.25 103 ASN A C 1
ATOM 832 O O . ASN A 1 103 ? 22.609 3.369 5.457 1 83.25 103 ASN A O 1
ATOM 836 N N . VAL A 1 104 ? 23.172 3.422 3.318 1 91.5 104 VAL A N 1
ATOM 837 C CA . VAL A 1 104 ? 22.016 4.227 2.977 1 91.5 104 VAL A CA 1
ATOM 838 C C . VAL A 1 104 ? 20.812 3.314 2.732 1 91.5 104 VAL A C 1
ATOM 840 O O . VAL A 1 104 ? 20.891 2.377 1.935 1 91.5 104 VAL A O 1
ATOM 843 N N . THR A 1 105 ? 19.703 3.572 3.445 1 91.5 105 THR A N 1
ATOM 844 C CA . THR A 1 105 ? 18.547 2.701 3.328 1 91.5 105 THR A CA 1
ATOM 845 C C . THR A 1 105 ? 17.375 3.447 2.695 1 91.5 105 THR A C 1
ATOM 847 O O . THR A 1 105 ? 16.406 2.83 2.258 1 91.5 105 THR A O 1
ATOM 850 N N . CYS A 1 106 ? 17.438 4.793 2.736 1 95.56 106 CYS A N 1
ATOM 851 C CA . CYS A 1 106 ? 16.344 5.578 2.18 1 95.56 106 CYS A CA 1
ATOM 852 C C . CYS A 1 106 ? 16.797 6.348 0.947 1 95.56 106 CYS A C 1
ATOM 854 O O . CYS A 1 106 ? 17.922 6.816 0.885 1 95.56 106 CYS A O 1
ATOM 856 N N . PHE A 1 107 ? 15.906 6.441 -0.013 1 96.19 107 PHE A N 1
ATOM 857 C CA . PHE A 1 107 ? 16.188 7.055 -1.304 1 96.19 107 PHE A CA 1
ATOM 858 C C . PHE A 1 107 ? 14.992 7.836 -1.814 1 96.19 107 PHE A C 1
ATOM 860 O O . PHE A 1 107 ? 13.883 7.684 -1.296 1 96.19 107 PHE A O 1
ATOM 867 N N . LYS A 1 108 ? 15.203 8.672 -2.717 1 95 108 LYS A N 1
ATOM 868 C CA . LYS A 1 108 ? 14.148 9.195 -3.584 1 95 108 LYS A CA 1
ATOM 869 C C . LYS A 1 108 ? 14.406 8.828 -5.043 1 95 108 LYS A C 1
ATOM 871 O O . LYS A 1 108 ? 15.531 8.961 -5.531 1 95 108 LYS A O 1
ATOM 876 N N . LEU A 1 109 ? 13.406 8.25 -5.676 1 94.56 109 LEU A N 1
ATOM 877 C CA . LEU A 1 109 ? 13.469 7.867 -7.082 1 94.56 109 LEU A CA 1
ATOM 878 C C . LEU A 1 109 ? 12.75 8.891 -7.953 1 94.56 109 LEU A C 1
ATOM 880 O O . LEU A 1 109 ? 11.656 9.352 -7.609 1 94.56 109 LEU A O 1
ATOM 884 N N . LEU A 1 110 ? 13.375 9.359 -8.969 1 90.06 110 LEU A N 1
ATOM 885 C CA . LEU A 1 110 ? 12.719 10.266 -9.898 1 90.06 110 LEU A CA 1
ATOM 886 C C . LEU A 1 110 ? 13.086 9.922 -11.344 1 90.06 110 LEU A C 1
ATOM 888 O O . LEU A 1 110 ? 14.039 9.18 -11.586 1 90.06 110 LEU A O 1
ATOM 892 N N . GLU A 1 111 ? 12.242 10.305 -12.266 1 86.25 111 GLU A N 1
ATOM 893 C CA . GLU A 1 111 ? 12.531 10.266 -13.695 1 86.25 111 GLU A CA 1
ATOM 894 C C . GLU A 1 111 ? 13.148 11.578 -14.172 1 86.25 111 GLU A C 1
ATOM 896 O O . GLU A 1 111 ? 12.633 12.656 -13.867 1 86.25 111 GLU A O 1
ATOM 901 N N . LYS A 1 112 ? 14.211 11.484 -14.836 1 85 112 LYS A N 1
ATOM 902 C CA . LYS A 1 112 ? 15.07 12.617 -15.172 1 85 112 LYS A CA 1
ATOM 903 C C . LYS A 1 112 ? 14.273 13.734 -15.836 1 85 112 LYS A C 1
ATOM 905 O O . LYS A 1 112 ? 14.555 14.914 -15.625 1 85 112 LYS A O 1
ATOM 910 N N . SER A 1 113 ? 13.336 13.312 -16.594 1 76.56 113 SER A N 1
ATOM 911 C CA . SER A 1 113 ? 12.562 14.312 -17.312 1 76.56 113 SER A CA 1
ATOM 912 C C . SER A 1 113 ? 11.516 14.969 -16.406 1 76.56 113 SER A C 1
ATOM 914 O O . SER A 1 113 ? 10.875 15.945 -16.797 1 76.56 113 SER A O 1
ATOM 916 N N . TYR A 1 114 ? 11.359 14.445 -15.195 1 77.62 114 TYR A N 1
ATOM 917 C CA . TYR A 1 114 ? 10.406 14.984 -14.234 1 77.62 114 TYR A CA 1
ATOM 918 C C . TYR A 1 114 ? 11.031 15.094 -12.844 1 77.62 114 TYR A C 1
ATOM 920 O O . TYR A 1 114 ? 10.562 14.453 -11.898 1 77.62 114 TYR A O 1
ATOM 928 N N . PRO A 1 115 ? 11.875 15.992 -12.711 1 79 115 PRO A N 1
ATOM 929 C CA . PRO A 1 115 ? 12.68 16 -11.484 1 79 115 PRO A CA 1
ATOM 930 C C . PRO A 1 115 ? 11.898 16.5 -10.273 1 79 115 PRO A C 1
ATOM 932 O O . PRO A 1 115 ? 12.32 16.297 -9.133 1 79 115 PRO A O 1
ATOM 935 N N . GLY A 1 116 ? 10.773 17.188 -10.484 1 76.19 116 GLY A N 1
ATOM 936 C CA . GLY A 1 116 ? 9.984 17.719 -9.383 1 76.19 116 GLY A CA 1
ATOM 937 C C . GLY A 1 116 ? 9.094 16.672 -8.742 1 76.19 116 GLY A C 1
ATOM 938 O O . GLY A 1 116 ? 8.461 16.922 -7.715 1 76.19 116 GLY A O 1
ATOM 939 N N . HIS A 1 117 ? 9.016 15.516 -9.336 1 80 117 HIS A N 1
ATOM 940 C CA . HIS A 1 117 ? 8.219 14.406 -8.812 1 80 117 HIS A CA 1
ATOM 941 C C . HIS A 1 117 ? 9.117 13.273 -8.328 1 80 117 HIS A C 1
ATOM 943 O O . HIS A 1 117 ? 9.766 12.602 -9.133 1 80 117 HIS A O 1
ATOM 949 N N . LYS A 1 118 ? 9.117 13.133 -7.008 1 87 118 LYS A N 1
ATOM 950 C CA . LYS A 1 118 ? 10.039 12.164 -6.422 1 87 118 LYS A CA 1
ATOM 951 C C . LYS A 1 118 ? 9.297 11.148 -5.562 1 87 118 LYS A C 1
ATOM 953 O O . LYS A 1 118 ? 8.359 11.5 -4.84 1 87 118 LYS A O 1
ATOM 958 N N . ALA A 1 119 ? 9.648 9.922 -5.738 1 90.44 119 ALA A N 1
ATOM 959 C CA . ALA A 1 119 ? 9.086 8.852 -4.914 1 90.44 119 ALA A CA 1
ATOM 960 C C . ALA A 1 119 ? 10.031 8.484 -3.773 1 90.44 119 ALA A C 1
ATOM 962 O O . ALA A 1 119 ? 11.062 7.848 -3.996 1 90.44 119 ALA A O 1
ATOM 963 N N . PRO A 1 120 ? 9.68 8.953 -2.549 1 92.81 120 PRO A N 1
ATOM 964 C CA . PRO A 1 120 ? 10.5 8.539 -1.406 1 92.81 120 PRO A CA 1
ATOM 965 C C . PRO A 1 120 ? 10.227 7.098 -0.979 1 92.81 120 PRO A C 1
ATOM 967 O O . PRO A 1 120 ? 9.07 6.672 -0.93 1 92.81 120 PRO A O 1
ATOM 970 N N . PHE A 1 121 ? 11.32 6.312 -0.728 1 93.31 121 PHE A N 1
ATOM 971 C CA . PHE A 1 121 ? 11.156 4.953 -0.233 1 93.31 121 PHE A CA 1
ATOM 972 C C . PHE A 1 121 ? 12.383 4.512 0.555 1 93.31 121 PHE A C 1
ATOM 974 O O . PHE A 1 121 ? 13.461 5.105 0.422 1 93.31 121 PHE A O 1
ATOM 981 N N . CYS A 1 122 ? 12.148 3.605 1.423 1 92.5 122 CYS A N 1
ATOM 982 C CA . CYS A 1 122 ? 13.234 2.996 2.176 1 92.5 122 CYS A CA 1
ATOM 983 C C . CYS A 1 122 ? 13.281 1.49 1.945 1 92.5 122 CYS A C 1
ATOM 985 O O . CYS A 1 122 ? 12.242 0.847 1.804 1 92.5 122 CYS A O 1
ATOM 987 N N . VAL A 1 123 ? 14.398 0.956 1.806 1 87.94 123 VAL A N 1
ATOM 988 C CA . VAL A 1 123 ? 14.625 -0.479 1.666 1 87.94 123 VAL A CA 1
ATOM 989 C C . VAL A 1 123 ? 15.656 -0.943 2.689 1 87.94 123 VAL A C 1
ATOM 991 O O . VAL A 1 123 ? 16.688 -0.291 2.883 1 87.94 123 VAL A O 1
ATOM 994 N N . PRO A 1 124 ? 15.312 -2.004 3.369 1 77.44 124 PRO A N 1
ATOM 995 C CA . PRO A 1 124 ? 16.266 -2.479 4.375 1 77.44 124 PRO A CA 1
ATOM 996 C C . PRO A 1 124 ? 17.578 -2.953 3.766 1 77.44 124 PRO A C 1
ATOM 998 O O . PRO A 1 124 ? 17.625 -3.301 2.582 1 77.44 124 PRO A O 1
ATOM 1001 N N . LEU A 1 125 ? 18.594 -2.844 4.695 1 75.38 125 LEU A N 1
ATOM 1002 C CA . LEU A 1 125 ? 19.875 -3.443 4.305 1 75.38 125 LEU A CA 1
ATOM 1003 C C . LEU A 1 125 ? 19.75 -4.961 4.215 1 75.38 125 LEU A C 1
ATOM 1005 O O . LEU A 1 125 ? 18.984 -5.574 4.957 1 75.38 125 LEU A O 1
ATOM 1009 N N . GLU A 1 126 ? 20.391 -5.461 3.186 1 61.91 126 GLU A N 1
ATOM 1010 C CA . GLU A 1 126 ? 20.375 -6.918 3.092 1 61.91 126 GLU A CA 1
ATOM 1011 C C . GLU A 1 126 ? 20.969 -7.559 4.34 1 61.91 126 GLU A C 1
ATOM 1013 O O . GLU A 1 126 ? 22.016 -7.129 4.824 1 61.91 126 GLU A O 1
ATOM 1018 N N . GLY A 1 127 ? 20.359 -8.438 4.895 1 56 127 GLY A N 1
ATOM 1019 C CA . GLY A 1 127 ? 20.812 -9.055 6.129 1 56 127 GLY A CA 1
ATOM 1020 C C . GLY A 1 127 ? 20.406 -8.297 7.371 1 56 127 GLY A C 1
ATOM 1021 O O . GLY A 1 127 ? 20.594 -8.773 8.492 1 56 127 GLY A O 1
ATOM 1022 N N . GLY A 1 128 ? 20.266 -7.016 7.184 1 49.62 128 GLY A N 1
ATOM 1023 C CA . GLY A 1 128 ? 19.906 -6.23 8.352 1 49.62 128 GLY A CA 1
ATOM 1024 C C . GLY A 1 128 ? 18.5 -6.527 8.844 1 49.62 128 GLY A C 1
ATOM 1025 O O . GLY A 1 128 ? 17.641 -6.977 8.078 1 49.62 128 GLY A O 1
ATOM 1026 N N . ALA A 1 129 ? 18.438 -6.812 10.062 1 39.06 129 ALA A N 1
ATOM 1027 C CA . ALA A 1 129 ? 17.156 -6.945 10.758 1 39.06 129 ALA A CA 1
ATOM 1028 C C . ALA A 1 129 ? 16.203 -5.805 10.391 1 39.06 129 ALA A C 1
ATOM 1030 O O . ALA A 1 129 ? 16.547 -4.633 10.539 1 39.06 129 ALA A O 1
ATOM 1031 N N . ASP A 1 130 ? 15.766 -5.789 9.289 1 41.41 130 ASP A N 1
ATOM 1032 C CA . ASP A 1 130 ? 14.695 -4.809 9.141 1 41.41 130 ASP A CA 1
ATOM 1033 C C . ASP A 1 130 ? 13.992 -4.547 10.469 1 41.41 130 ASP A C 1
ATOM 1035 O O . ASP A 1 130 ? 13.102 -5.301 10.867 1 41.41 130 ASP A O 1
ATOM 1039 N N . GLY A 1 131 ? 14.688 -4.098 11.469 1 34.84 131 GLY A N 1
ATOM 1040 C CA . GLY A 1 131 ? 14.016 -3.801 12.727 1 34.84 131 GLY A CA 1
ATOM 1041 C C . GLY A 1 131 ? 12.734 -3.018 12.539 1 34.84 131 GLY A C 1
ATOM 1042 O O . GLY A 1 131 ? 12.125 -2.57 13.516 1 34.84 131 GLY A O 1
ATOM 1043 N N . GLY A 1 132 ? 12.602 -2.059 11.617 1 33.16 132 GLY A N 1
ATOM 1044 C CA . GLY A 1 132 ? 11.672 -0.997 11.977 1 33.16 132 GLY A CA 1
ATOM 1045 C C . GLY A 1 132 ? 10.258 -1.487 12.18 1 33.16 132 GLY A C 1
ATOM 1046 O O . GLY A 1 132 ? 9.539 -0.983 13.047 1 33.16 132 GLY A O 1
ATOM 1047 N N . ARG A 1 133 ? 9.289 -1.687 11.305 1 31.08 133 ARG A N 1
ATOM 1048 C CA . ARG A 1 133 ? 8.008 -1.385 11.938 1 31.08 133 ARG A CA 1
ATOM 1049 C C . ARG A 1 133 ? 7.758 -2.299 13.133 1 31.08 133 ARG A C 1
ATOM 1051 O O . ARG A 1 133 ? 6.805 -2.094 13.891 1 31.08 133 ARG A O 1
ATOM 1058 N N . ARG A 1 134 ? 7.328 -3.627 13.133 1 31.48 134 ARG A N 1
ATOM 1059 C CA . ARG A 1 134 ? 6.266 -3.758 14.125 1 31.48 134 ARG A CA 1
ATOM 1060 C C . ARG A 1 134 ? 6.715 -3.24 15.484 1 31.48 134 ARG A C 1
ATOM 1062 O O . ARG A 1 134 ? 7.836 -3.514 15.922 1 31.48 134 ARG A O 1
ATOM 1069 N N . GLY A 1 135 ? 6.422 -2.076 15.93 1 28.61 135 GLY A N 1
ATOM 1070 C CA . GLY A 1 135 ? 6.492 -1.713 17.344 1 28.61 135 GLY A CA 1
ATOM 1071 C C . GLY A 1 135 ? 6.562 -2.914 18.266 1 28.61 135 GLY A C 1
ATOM 1072 O O . GLY A 1 135 ? 6.32 -2.793 19.469 1 28.61 135 GLY A O 1
ATOM 1073 N N . VAL A 1 136 ? 5.906 -4.051 18.047 1 24.86 136 VAL A N 1
ATOM 1074 C CA . VAL A 1 136 ? 5.965 -4.711 19.344 1 24.86 136 VAL A CA 1
ATOM 1075 C C . VAL A 1 136 ? 7.395 -4.66 19.891 1 24.86 136 VAL A C 1
ATOM 1077 O O . VAL A 1 136 ? 8.336 -4.406 19.141 1 24.86 136 VAL A O 1
ATOM 1080 N N . ASP A 1 137 ? 7.547 -5.527 20.969 1 25.44 137 ASP A N 1
ATOM 1081 C CA . ASP A 1 137 ? 8.461 -5.797 22.078 1 25.44 137 ASP A CA 1
ATOM 1082 C C . ASP A 1 137 ? 9.875 -6.047 21.562 1 25.44 137 ASP A C 1
ATOM 1084 O O . ASP A 1 137 ? 10.07 -6.754 20.578 1 25.44 137 ASP A O 1
ATOM 1088 N N . ASN A 1 138 ? 10.82 -5.203 21.766 1 27.55 138 ASN A N 1
ATOM 1089 C CA . ASN A 1 138 ? 12.266 -5.27 21.953 1 27.55 138 ASN A CA 1
ATOM 1090 C C . ASN A 1 138 ? 12.711 -6.664 22.391 1 27.55 138 ASN A C 1
ATOM 1092 O O . ASN A 1 138 ? 13.836 -6.84 22.859 1 27.55 138 ASN A O 1
ATOM 1096 N N . SER A 1 139 ? 11.797 -7.449 23.109 1 27 139 SER A N 1
ATOM 1097 C CA . SER A 1 139 ? 12.602 -8.469 23.781 1 27 139 SER A CA 1
ATOM 1098 C C . SER A 1 139 ? 13.602 -9.109 22.828 1 27 139 SER A C 1
ATOM 1100 O O . SER A 1 139 ? 14.797 -9.164 23.125 1 27 139 SER A O 1
ATOM 1102 N N . ASP A 1 140 ? 13.461 -10.492 22.672 1 27.23 140 ASP A N 1
ATOM 1103 C CA . ASP A 1 140 ? 14.492 -11.477 22.344 1 27.23 140 ASP A CA 1
ATOM 1104 C C . ASP A 1 140 ? 15.07 -11.219 20.969 1 27.23 140 ASP A C 1
ATOM 1106 O O . ASP A 1 140 ? 14.406 -10.641 20.094 1 27.23 140 ASP A O 1
ATOM 1110 N N . ASP A 1 141 ? 16.422 -11.461 20.672 1 31.17 141 ASP A N 1
ATOM 1111 C CA . ASP A 1 141 ? 17.531 -11.742 19.781 1 31.17 141 ASP A CA 1
ATOM 1112 C C . ASP A 1 141 ? 17.031 -12.32 18.453 1 31.17 141 ASP A C 1
ATOM 1114 O O . ASP A 1 141 ? 17.828 -12.852 17.656 1 31.17 141 ASP A O 1
ATOM 1118 N N . LEU A 1 142 ? 15.891 -12.789 18.422 1 31.47 142 LEU A N 1
ATOM 1119 C CA . LEU A 1 142 ? 15.594 -13.492 17.172 1 31.47 142 LEU A CA 1
ATOM 1120 C C . LEU A 1 142 ? 15.352 -12.5 16.031 1 31.47 142 LEU A C 1
ATOM 1122 O O . LEU A 1 142 ? 14.359 -11.773 16.047 1 31.47 142 LEU A O 1
ATOM 1126 N N . ARG A 1 143 ? 16.359 -11.93 15.445 1 39.94 143 ARG A N 1
ATOM 1127 C CA . ARG A 1 143 ? 16.344 -11.211 14.18 1 39.94 143 ARG A CA 1
ATOM 1128 C C . ARG A 1 143 ? 15.211 -11.719 13.289 1 39.94 143 ARG A C 1
ATOM 1130 O O . ARG A 1 143 ? 15.109 -12.922 13.031 1 39.94 143 ARG A O 1
ATOM 1137 N N . PRO A 1 144 ? 14.133 -11 13.117 1 51.88 144 PRO A N 1
ATOM 1138 C CA . PRO A 1 144 ? 13.172 -11.594 12.188 1 51.88 144 PRO A CA 1
ATOM 1139 C C . PRO A 1 144 ? 13.844 -12.234 10.977 1 51.88 144 PRO A C 1
ATOM 1141 O O . PRO A 1 144 ? 14.773 -11.664 10.406 1 51.88 144 PRO A O 1
ATOM 1144 N N . MET A 1 145 ? 13.766 -13.539 10.773 1 57.28 145 MET A N 1
ATOM 1145 C CA . MET A 1 145 ? 14.312 -14.305 9.656 1 57.28 145 MET A CA 1
ATOM 1146 C C . MET A 1 145 ? 13.953 -13.641 8.328 1 57.28 145 MET A C 1
ATOM 1148 O O . MET A 1 145 ? 12.828 -13.18 8.141 1 57.28 145 MET A O 1
ATOM 1152 N N . SER A 1 146 ? 14.984 -13.312 7.574 1 76.81 146 SER A N 1
ATOM 1153 C CA . SER A 1 146 ? 14.758 -12.781 6.234 1 76.81 146 SER A CA 1
ATOM 1154 C C . SER A 1 146 ? 13.867 -13.711 5.418 1 76.81 146 SER A C 1
ATOM 1156 O O . SER A 1 146 ? 13.789 -14.906 5.703 1 76.81 146 SER A O 1
ATOM 1158 N N . VAL A 1 147 ? 13.07 -13.211 4.559 1 83.5 147 VAL A N 1
ATOM 1159 C CA . VAL A 1 147 ? 12.242 -14 3.648 1 83.5 147 VAL A CA 1
ATOM 1160 C C . VAL A 1 147 ? 13.094 -15.07 2.969 1 83.5 147 VAL A C 1
ATOM 1162 O O . VAL A 1 147 ? 12.633 -16.188 2.75 1 83.5 147 VAL A O 1
ATOM 1165 N N . CYS A 1 148 ? 14.359 -14.766 2.666 1 87 148 CYS A N 1
ATOM 1166 C CA . CYS A 1 148 ? 15.258 -15.711 2.012 1 87 148 CYS A CA 1
ATOM 1167 C C . CYS A 1 148 ? 15.523 -16.922 2.902 1 87 148 CYS A C 1
ATOM 1169 O O . CYS A 1 148 ? 15.453 -18.062 2.445 1 87 148 CYS A O 1
ATOM 1171 N N . GLU A 1 149 ? 15.758 -16.609 4.199 1 87.06 149 GLU A N 1
ATOM 1172 C CA . GLU A 1 149 ? 16.031 -17.688 5.148 1 87.06 149 GLU A CA 1
ATOM 1173 C C . GLU A 1 149 ? 14.781 -18.516 5.43 1 87.06 149 GLU A C 1
ATOM 1175 O O . GLU A 1 149 ? 14.867 -19.719 5.637 1 87.06 149 GLU A O 1
ATOM 1180 N N . GLU A 1 150 ? 13.711 -17.875 5.402 1 88.19 150 GLU A N 1
ATOM 1181 C CA . GLU A 1 150 ? 12.461 -18.594 5.637 1 88.19 150 GLU A CA 1
ATOM 1182 C C . GLU A 1 150 ? 12.141 -19.547 4.488 1 88.19 150 GLU A C 1
ATOM 1184 O O . GLU A 1 150 ? 11.68 -20.672 4.715 1 88.19 150 GLU A O 1
ATOM 1189 N N . LEU A 1 151 ? 12.445 -19.125 3.318 1 93.12 151 LEU A N 1
ATOM 1190 C CA . LEU A 1 151 ? 12.062 -19.906 2.146 1 93.12 151 LEU A CA 1
ATOM 1191 C C . LEU A 1 151 ? 13.094 -21 1.861 1 93.12 151 LEU A C 1
ATOM 1193 O O . LEU A 1 151 ? 12.75 -22.062 1.35 1 93.12 151 LEU A O 1
ATOM 1197 N N . ALA A 1 152 ? 14.289 -20.656 2.141 1 93.88 152 ALA A N 1
ATOM 1198 C CA . ALA A 1 152 ? 15.375 -21.594 1.871 1 93.88 152 ALA A CA 1
ATOM 1199 C C . ALA A 1 152 ? 16.438 -21.531 2.955 1 93.88 152 ALA A C 1
ATOM 1201 O O . ALA A 1 152 ? 17.516 -20.969 2.738 1 93.88 152 ALA A O 1
ATOM 1202 N N . PRO A 1 153 ? 16.109 -22.141 4.043 1 90.31 153 PRO A N 1
ATOM 1203 C CA . PRO A 1 153 ? 17.125 -22.156 5.09 1 90.31 153 PRO A CA 1
ATOM 1204 C C . PRO A 1 153 ? 18.469 -22.703 4.602 1 90.31 153 PRO A C 1
ATOM 1206 O O . PRO A 1 153 ? 18.5 -23.75 3.941 1 90.31 153 PRO A O 1
ATOM 1209 N N . ARG A 1 154 ? 19.547 -22.219 4.98 1 85.69 154 ARG A N 1
ATOM 1210 C CA . ARG A 1 154 ? 20.875 -22.531 4.453 1 85.69 154 ARG A CA 1
ATOM 1211 C C . ARG A 1 154 ? 21.359 -23.891 4.93 1 85.69 154 ARG A C 1
ATOM 1213 O O . ARG A 1 154 ? 22.266 -24.484 4.328 1 85.69 154 ARG A O 1
ATOM 1220 N N . ASP A 1 155 ? 20.844 -24.203 6.027 1 88.69 155 ASP A N 1
ATOM 1221 C CA . ASP A 1 155 ? 21.25 -25.5 6.555 1 88.69 155 ASP A CA 1
ATOM 1222 C C . ASP A 1 155 ? 20.594 -26.641 5.781 1 88.69 155 ASP A C 1
ATOM 1224 O O . ASP A 1 155 ? 21.047 -27.781 5.84 1 88.69 155 ASP A O 1
ATOM 1228 N N . ARG A 1 156 ? 19.625 -26.328 5.031 1 93.31 156 ARG A N 1
ATOM 1229 C CA . ARG A 1 156 ? 18.875 -27.375 4.348 1 93.31 156 ARG A CA 1
ATOM 1230 C C . ARG A 1 156 ? 19.047 -27.281 2.836 1 93.31 156 ARG A C 1
ATOM 1232 O O . ARG A 1 156 ? 18.938 -28.281 2.127 1 93.31 156 ARG A O 1
ATOM 1239 N N . HIS A 1 157 ? 19.266 -26.125 2.357 1 93.94 157 HIS A N 1
ATOM 1240 C CA . HIS A 1 157 ? 19.297 -25.891 0.918 1 93.94 157 HIS A CA 1
ATOM 1241 C C . HIS A 1 157 ? 20.609 -25.219 0.506 1 93.94 157 HIS A C 1
ATOM 1243 O O . HIS A 1 157 ? 21.109 -24.344 1.206 1 93.94 157 HIS A O 1
ATOM 1249 N N . THR A 1 158 ? 21.125 -25.688 -0.648 1 89.62 158 THR A N 1
ATOM 1250 C CA . THR A 1 158 ? 22.391 -25.203 -1.188 1 89.62 158 THR A CA 1
ATOM 1251 C C . THR A 1 158 ? 22.234 -24.812 -2.658 1 89.62 158 THR A C 1
ATOM 1253 O O . THR A 1 158 ? 21.156 -24.938 -3.229 1 89.62 158 THR A O 1
ATOM 1256 N N . ASP A 1 159 ? 23.328 -24.438 -3.299 1 82.56 159 ASP A N 1
ATOM 1257 C CA . ASP A 1 159 ? 23.328 -24.078 -4.715 1 82.56 159 ASP A CA 1
ATOM 1258 C C . ASP A 1 159 ? 23.031 -25.297 -5.586 1 82.56 159 ASP A C 1
ATOM 1260 O O . ASP A 1 159 ? 22.406 -25.172 -6.637 1 82.56 159 ASP A O 1
ATOM 1264 N N . SER A 1 160 ? 23.516 -26.375 -5.121 1 86.44 160 SER A N 1
ATOM 1265 C CA . SER A 1 160 ? 23.344 -27.594 -5.895 1 86.44 160 SER A CA 1
ATOM 1266 C C . SER A 1 160 ? 22.016 -28.281 -5.566 1 86.44 160 SER A C 1
ATOM 1268 O O . SER A 1 160 ? 21.578 -29.172 -6.297 1 86.44 160 SER A O 1
ATOM 1270 N N . SER A 1 161 ? 21.453 -27.812 -4.445 1 91.62 161 SER A N 1
ATOM 1271 C CA . SER A 1 161 ? 20.172 -28.359 -4.008 1 91.62 161 SER A CA 1
ATOM 1272 C C . SER A 1 161 ? 19.25 -27.266 -3.527 1 91.62 161 SER A C 1
ATOM 1274 O O . SER A 1 161 ? 18.891 -27.203 -2.348 1 91.62 161 SER A O 1
ATOM 1276 N N . PRO A 1 162 ? 18.812 -26.484 -4.41 1 92.94 162 PRO A N 1
ATOM 1277 C CA . PRO A 1 162 ? 18 -25.344 -4.012 1 92.94 162 PRO A CA 1
ATOM 1278 C C . PRO A 1 162 ? 16.578 -25.75 -3.604 1 92.94 162 PRO A C 1
ATOM 1280 O O . PRO A 1 162 ? 16.078 -26.781 -4.059 1 92.94 162 PRO A O 1
ATOM 1283 N N . ALA A 1 163 ? 16.031 -24.938 -2.727 1 96.81 163 ALA A N 1
ATOM 1284 C CA . ALA A 1 163 ? 14.602 -25.047 -2.486 1 96.81 163 ALA A CA 1
ATOM 1285 C C . ALA A 1 163 ? 13.805 -24.656 -3.73 1 96.81 163 ALA A C 1
ATOM 1287 O O . ALA A 1 163 ? 14.148 -23.688 -4.418 1 96.81 163 ALA A O 1
ATOM 1288 N N . LEU A 1 164 ? 12.781 -25.375 -4.066 1 96.94 164 LEU A N 1
ATOM 1289 C CA . LEU A 1 164 ? 11.906 -25.031 -5.18 1 96.94 164 LEU A CA 1
ATOM 1290 C C . LEU A 1 164 ? 10.555 -24.547 -4.676 1 96.94 164 LEU A C 1
ATOM 1292 O O . LEU A 1 164 ? 9.875 -25.25 -3.934 1 96.94 164 LEU A O 1
ATOM 1296 N N . TRP A 1 165 ? 10.227 -23.375 -5.02 1 97.69 165 TRP A N 1
ATOM 1297 C CA . TRP A 1 165 ? 8.914 -22.812 -4.762 1 97.69 165 TRP A CA 1
ATOM 1298 C C . TRP A 1 165 ? 8.172 -22.547 -6.066 1 97.69 165 TRP A C 1
ATOM 1300 O O . TRP A 1 165 ? 8.781 -22.203 -7.082 1 97.69 165 TRP A O 1
ATOM 1310 N N . ALA A 1 166 ? 6.902 -22.703 -6.051 1 97.31 166 ALA A N 1
ATOM 1311 C CA . ALA A 1 166 ? 6.066 -22.188 -7.133 1 97.31 166 ALA A CA 1
ATOM 1312 C C . ALA A 1 166 ? 5.465 -20.844 -6.77 1 97.31 166 ALA A C 1
ATOM 1314 O O . ALA A 1 166 ? 5.168 -20.578 -5.598 1 97.31 166 ALA A O 1
ATOM 1315 N N . ALA A 1 167 ? 5.383 -19.984 -7.711 1 95.06 167 ALA A N 1
ATOM 1316 C CA . ALA A 1 167 ? 4.613 -18.75 -7.574 1 95.06 167 ALA A CA 1
ATOM 1317 C C . ALA A 1 167 ? 3.418 -18.75 -8.523 1 95.06 167 ALA A C 1
ATOM 1319 O O . ALA A 1 167 ? 3.566 -19 -9.719 1 95.06 167 ALA A O 1
ATOM 1320 N N . ILE A 1 168 ? 2.25 -18.5 -7.965 1 94.44 168 ILE A N 1
ATOM 1321 C CA . ILE A 1 168 ? 1.024 -18.469 -8.758 1 94.44 168 ILE A CA 1
ATOM 1322 C C . ILE A 1 168 ? 0.276 -17.172 -8.492 1 94.44 168 ILE A C 1
ATOM 1324 O O . ILE A 1 168 ? 0.16 -16.734 -7.34 1 94.44 168 ILE A O 1
ATOM 1328 N N . GLY A 1 169 ? -0.17 -16.578 -9.547 1 91.06 169 GLY A N 1
ATOM 1329 C CA . GLY A 1 169 ? -0.924 -15.344 -9.43 1 91.06 169 GLY A CA 1
ATOM 1330 C C . GLY A 1 169 ? -2.287 -15.531 -8.797 1 91.06 169 GLY A C 1
ATOM 1331 O O . GLY A 1 169 ? -2.668 -16.656 -8.453 1 91.06 169 GLY A O 1
ATOM 1332 N N . PRO A 1 170 ? -3.025 -14.414 -8.562 1 90.38 170 PRO A N 1
ATOM 1333 C CA . PRO A 1 170 ? -4.348 -14.516 -7.934 1 90.38 170 PRO A CA 1
ATOM 1334 C C . PRO A 1 170 ? -5.316 -15.375 -8.734 1 90.38 170 PRO A C 1
ATOM 1336 O O . PRO A 1 170 ? -5.473 -15.18 -9.945 1 90.38 170 PRO A O 1
ATOM 1339 N N . PRO A 1 171 ? -5.965 -16.297 -8.062 1 88.75 171 PRO A N 1
ATOM 1340 C CA . PRO A 1 171 ? -6.93 -17.156 -8.758 1 88.75 171 PRO A CA 1
ATOM 1341 C C . PRO A 1 171 ? -8.219 -16.422 -9.117 1 88.75 171 PRO A C 1
ATOM 1343 O O . PRO A 1 171 ? -9.172 -16.422 -8.328 1 88.75 171 PRO A O 1
ATOM 1346 N N . ARG A 1 172 ? -8.273 -15.906 -10.203 1 84.25 172 ARG A N 1
ATOM 1347 C CA . ARG A 1 172 ? -9.422 -15.141 -10.656 1 84.25 172 ARG A CA 1
ATOM 1348 C C . ARG A 1 172 ? -10.43 -16.031 -11.375 1 84.25 172 ARG A C 1
ATOM 1350 O O . ARG A 1 172 ? -10.039 -16.938 -12.125 1 84.25 172 ARG A O 1
ATOM 1357 N N . HIS A 1 173 ? -11.648 -15.695 -11.07 1 83.62 173 HIS A N 1
ATOM 1358 C CA . HIS A 1 173 ? -12.703 -16.359 -11.828 1 83.62 173 HIS A CA 1
ATOM 1359 C C . HIS A 1 173 ? -12.867 -15.734 -13.211 1 83.62 173 HIS A C 1
ATOM 1361 O O . HIS A 1 173 ? -12.852 -14.516 -13.344 1 83.62 173 HIS A O 1
ATOM 1367 N N . ALA A 1 174 ? -13.109 -16.547 -14.18 1 73.38 174 ALA A N 1
ATOM 1368 C CA . ALA A 1 174 ? -13.188 -16.062 -15.562 1 73.38 174 ALA A CA 1
ATOM 1369 C C . ALA A 1 174 ? -14.328 -15.07 -15.727 1 73.38 174 ALA A C 1
ATOM 1371 O O . ALA A 1 174 ? -14.234 -14.133 -16.531 1 73.38 174 ALA A O 1
ATOM 1372 N N . HIS A 1 175 ? -15.422 -15.242 -14.984 1 75.31 175 HIS A N 1
ATOM 1373 C CA . HIS A 1 175 ? -16.594 -14.391 -15.133 1 75.31 175 HIS A CA 1
ATOM 1374 C C . HIS A 1 175 ? -16.781 -13.477 -13.93 1 75.31 175 HIS A C 1
ATOM 1376 O O . HIS A 1 175 ? -17.844 -12.898 -13.734 1 75.31 175 HIS A O 1
ATOM 1382 N N . SER A 1 176 ? -15.805 -13.367 -13.117 1 81.06 176 SER A N 1
ATOM 1383 C CA . SER A 1 176 ? -15.844 -12.508 -11.938 1 81.06 176 SER A CA 1
ATOM 1384 C C . SER A 1 176 ? -17.062 -12.805 -11.078 1 81.06 176 SER A C 1
ATOM 1386 O O . SER A 1 176 ? -17.828 -11.898 -10.734 1 81.06 176 SER A O 1
ATOM 1388 N N . THR A 1 177 ? -17.188 -14.039 -10.664 1 86.81 177 THR A N 1
ATOM 1389 C CA . THR A 1 177 ? -18.312 -14.484 -9.859 1 86.81 177 THR A CA 1
ATOM 1390 C C . THR A 1 177 ? -18.391 -13.688 -8.555 1 86.81 177 THR A C 1
ATOM 1392 O O . THR A 1 177 ? -17.375 -13.211 -8.055 1 86.81 177 THR A O 1
ATOM 1395 N N . ARG A 1 178 ? -19.625 -13.609 -7.934 1 93.5 178 ARG A N 1
ATOM 1396 C CA . ARG A 1 178 ? -19.797 -13.008 -6.617 1 93.5 178 ARG A CA 1
ATOM 1397 C C . ARG A 1 178 ? -19.984 -14.078 -5.547 1 93.5 178 ARG A C 1
ATOM 1399 O O . ARG A 1 178 ? -20.094 -13.766 -4.359 1 93.5 178 ARG A O 1
ATOM 1406 N N . ASP A 1 179 ? -20.031 -15.328 -6.02 1 95.06 179 ASP A N 1
ATOM 1407 C CA . ASP A 1 179 ? -19.891 -16.406 -5.051 1 95.06 179 ASP A CA 1
ATOM 1408 C C . ASP A 1 179 ? -18.438 -16.578 -4.613 1 95.06 179 ASP A C 1
ATOM 1410 O O . ASP A 1 179 ? -17.797 -17.578 -4.949 1 95.06 179 ASP A O 1
ATOM 1414 N N . TRP A 1 180 ? -18.031 -15.672 -3.801 1 95 180 TRP A N 1
ATOM 1415 C CA . TRP A 1 180 ? -16.625 -15.602 -3.408 1 95 180 TRP A CA 1
ATOM 1416 C C . TRP A 1 180 ? -16.25 -16.797 -2.535 1 95 180 TRP A C 1
ATOM 1418 O O . TRP A 1 180 ? -15.219 -17.438 -2.752 1 95 180 TRP A O 1
ATOM 1428 N N . GLY A 1 181 ? -17.094 -17.094 -1.567 1 93.81 181 GLY A N 1
ATOM 1429 C CA . GLY A 1 181 ? -16.828 -18.219 -0.684 1 93.81 181 GLY A CA 1
ATOM 1430 C C . GLY A 1 181 ? -16.75 -19.547 -1.415 1 93.81 181 GLY A C 1
ATOM 1431 O O . GLY A 1 181 ? -15.789 -20.297 -1.244 1 93.81 181 GLY A O 1
ATOM 1432 N N . GLY A 1 182 ? -17.766 -19.797 -2.258 1 93.75 182 GLY A N 1
ATOM 1433 C CA . GLY A 1 182 ? -17.781 -21.031 -3.021 1 93.75 182 GLY A CA 1
ATOM 1434 C C . GLY A 1 182 ? -16.609 -21.156 -3.965 1 93.75 182 GLY A C 1
ATOM 1435 O O . GLY A 1 182 ? -15.992 -22.234 -4.051 1 93.75 182 GLY A O 1
ATOM 1436 N N . HIS A 1 183 ? -16.297 -20.094 -4.574 1 93.88 183 HIS A N 1
ATOM 1437 C CA . HIS A 1 183 ? -15.156 -20.109 -5.488 1 93.88 183 HIS A CA 1
ATOM 1438 C C . HIS A 1 183 ? -13.859 -20.391 -4.738 1 93.88 183 HIS A C 1
ATOM 1440 O O . HIS A 1 183 ? -13.047 -21.219 -5.164 1 93.88 183 HIS A O 1
ATOM 1446 N N . MET A 1 184 ? -13.664 -19.688 -3.635 1 94.94 184 MET A N 1
ATOM 1447 C CA . MET A 1 184 ? -12.414 -19.828 -2.896 1 94.94 184 MET A CA 1
ATOM 1448 C C . MET A 1 184 ? -12.32 -21.219 -2.254 1 94.94 184 MET A C 1
ATOM 1450 O O . MET A 1 184 ? -11.227 -21.75 -2.082 1 94.94 184 MET A O 1
ATOM 1454 N N . GLU A 1 185 ? -13.43 -21.797 -1.914 1 95 185 GLU A N 1
ATOM 1455 C CA . GLU A 1 185 ? -13.414 -23.188 -1.436 1 95 185 GLU A CA 1
ATOM 1456 C C . GLU A 1 185 ? -12.891 -24.141 -2.508 1 95 185 GLU A C 1
ATOM 1458 O O . GLU A 1 185 ? -12.062 -25 -2.225 1 95 185 GLU A O 1
ATOM 1463 N N . GLN A 1 186 ? -13.367 -23.953 -3.688 1 94.5 186 GLN A N 1
ATOM 1464 C CA . GLN A 1 186 ? -12.883 -24.766 -4.797 1 94.5 186 GLN A CA 1
ATOM 1465 C C . GLN A 1 186 ? -11.398 -24.547 -5.043 1 94.5 186 GLN A C 1
ATOM 1467 O O . GLN A 1 186 ? -10.648 -25.5 -5.262 1 94.5 186 GLN A O 1
ATOM 1472 N N . VAL A 1 187 ? -11 -23.297 -5.008 1 96.19 187 VAL A N 1
ATOM 1473 C CA . VAL A 1 187 ? -9.594 -22.953 -5.172 1 96.19 187 VAL A CA 1
ATOM 1474 C C . VAL A 1 187 ? -8.773 -23.609 -4.066 1 96.19 187 VAL A C 1
ATOM 1476 O O . VAL A 1 187 ? -7.699 -24.156 -4.324 1 96.19 187 VAL A O 1
ATOM 1479 N N . ALA A 1 188 ? -9.273 -23.578 -2.885 1 97.38 188 ALA A N 1
ATOM 1480 C CA . ALA A 1 188 ? -8.578 -24.141 -1.734 1 97.38 188 ALA A CA 1
ATOM 1481 C C . ALA A 1 188 ? -8.352 -25.641 -1.921 1 97.38 188 ALA A C 1
ATOM 1483 O O . ALA A 1 188 ? -7.242 -26.141 -1.703 1 97.38 188 ALA A O 1
ATOM 1484 N N . ILE A 1 189 ? -9.359 -26.375 -2.312 1 96.31 189 ILE A N 1
ATOM 1485 C CA . ILE A 1 189 ? -9.25 -27.828 -2.496 1 96.31 189 ILE A CA 1
ATOM 1486 C C . ILE A 1 189 ? -8.227 -28.125 -3.592 1 96.31 189 ILE A C 1
ATOM 1488 O O . ILE A 1 189 ? -7.363 -28.984 -3.424 1 96.31 189 ILE A O 1
ATOM 1492 N N . ARG A 1 190 ? -8.258 -27.406 -4.633 1 97 190 ARG A N 1
ATOM 1493 C CA . ARG A 1 190 ? -7.297 -27.578 -5.715 1 97 190 ARG A CA 1
ATOM 1494 C C . ARG A 1 190 ? -5.883 -27.266 -5.238 1 97 190 ARG A C 1
ATOM 1496 O O . ARG A 1 190 ? -4.922 -27.922 -5.645 1 97 190 ARG A O 1
ATOM 1503 N N . THR A 1 191 ? -5.816 -26.219 -4.434 1 97.88 191 THR A N 1
ATOM 1504 C CA . THR A 1 191 ? -4.523 -25.859 -3.863 1 97.88 191 THR A CA 1
ATOM 1505 C C . THR A 1 191 ? -3.988 -26.984 -2.979 1 97.88 191 THR A C 1
ATOM 1507 O O . THR A 1 191 ? -2.793 -27.281 -3 1 97.88 191 THR A O 1
ATOM 1510 N N . VAL A 1 192 ? -4.855 -27.609 -2.246 1 97.12 192 VAL A N 1
ATOM 1511 C CA . VAL A 1 192 ? -4.469 -28.75 -1.41 1 97.12 192 VAL A CA 1
ATOM 1512 C C . VAL A 1 192 ? -3.906 -29.859 -2.283 1 97.12 192 VAL A C 1
ATOM 1514 O O . VAL A 1 192 ? -2.85 -30.422 -1.98 1 97.12 192 VAL A O 1
ATOM 1517 N N . HIS A 1 193 ? -4.598 -30.188 -3.348 1 96.94 193 HIS A N 1
ATOM 1518 C CA . HIS A 1 193 ? -4.105 -31.203 -4.27 1 96.94 193 HIS A CA 1
ATOM 1519 C C . HIS A 1 193 ? -2.756 -30.797 -4.863 1 96.94 193 HIS A C 1
ATOM 1521 O O . HIS A 1 193 ? -1.846 -31.625 -4.957 1 96.94 193 HIS A O 1
ATOM 1527 N N . TYR A 1 194 ? -2.672 -29.547 -5.23 1 97.81 194 TYR A N 1
ATOM 1528 C CA . TYR A 1 194 ? -1.437 -29.031 -5.797 1 97.81 194 TYR A CA 1
ATOM 1529 C C . TYR A 1 194 ? -0.273 -29.203 -4.828 1 97.81 194 TYR A C 1
ATOM 1531 O O . TYR A 1 194 ? 0.789 -29.703 -5.207 1 97.81 194 TYR A O 1
ATOM 1539 N N . LEU A 1 195 ? -0.5 -28.844 -3.635 1 97.81 195 LEU A N 1
ATOM 1540 C CA . LEU A 1 195 ? 0.542 -28.859 -2.613 1 97.81 195 LEU A CA 1
ATOM 1541 C C . LEU A 1 195 ? 0.897 -30.297 -2.232 1 97.81 195 LEU A C 1
ATOM 1543 O O . LEU A 1 195 ? 2.076 -30.641 -2.113 1 97.81 195 LEU A O 1
ATOM 1547 N N . ALA A 1 196 ? -0.075 -31.094 -2.039 1 96.38 196 ALA A N 1
ATOM 1548 C CA . ALA A 1 196 ? 0.193 -32.5 -1.67 1 96.38 196 ALA A CA 1
ATOM 1549 C C . ALA A 1 196 ? 1.092 -33.156 -2.699 1 96.38 196 ALA A C 1
ATOM 1551 O O . ALA A 1 196 ? 2.059 -33.844 -2.338 1 96.38 196 ALA A O 1
ATOM 1552 N N . TYR A 1 197 ? 0.748 -32.938 -3.889 1 96.44 197 TYR A N 1
ATOM 1553 C CA . TYR A 1 197 ? 1.536 -33.531 -4.965 1 96.44 197 TYR A CA 1
ATOM 1554 C C . TYR A 1 197 ? 2.951 -32.969 -4.98 1 96.44 197 TYR A C 1
ATOM 1556 O O . TYR A 1 197 ? 3.928 -33.719 -4.984 1 96.44 197 TYR A O 1
ATOM 1564 N N . HIS A 1 198 ? 3.096 -31.703 -4.98 1 97.75 198 HIS A N 1
ATOM 1565 C CA . HIS A 1 198 ? 4.391 -31.062 -5.191 1 97.75 198 HIS A CA 1
ATOM 1566 C C . HIS A 1 198 ? 5.301 -31.25 -3.982 1 97.75 198 HIS A C 1
ATOM 1568 O O . HIS A 1 198 ? 6.52 -31.359 -4.129 1 97.75 198 HIS A O 1
ATOM 1574 N N . VAL A 1 199 ? 4.688 -31.281 -2.881 1 96.12 199 VAL A N 1
ATOM 1575 C CA . VAL A 1 199 ? 5.488 -31.594 -1.704 1 96.12 199 VAL A CA 1
ATOM 1576 C C . VAL A 1 199 ? 6.016 -33.031 -1.811 1 96.12 199 VAL A C 1
ATOM 1578 O O . VAL A 1 199 ? 7.184 -33.281 -1.512 1 96.12 199 VAL A O 1
ATOM 1581 N N . ALA A 1 200 ? 5.184 -33.938 -2.223 1 94.75 200 ALA A N 1
ATOM 1582 C CA . ALA A 1 200 ? 5.617 -35.312 -2.445 1 94.75 200 ALA A CA 1
ATOM 1583 C C . ALA A 1 200 ? 6.738 -35.375 -3.48 1 94.75 200 ALA A C 1
ATOM 1585 O O . ALA A 1 200 ? 7.617 -36.219 -3.406 1 94.75 200 ALA A O 1
ATOM 1586 N N . MET A 1 201 ? 6.691 -34.469 -4.414 1 95.94 201 MET A N 1
ATOM 1587 C CA . MET A 1 201 ? 7.699 -34.406 -5.473 1 95.94 201 MET A CA 1
ATOM 1588 C C . MET A 1 201 ? 8.93 -33.656 -5 1 95.94 201 MET A C 1
ATOM 1590 O O . MET A 1 201 ? 9.867 -33.438 -5.77 1 95.94 201 MET A O 1
ATOM 1594 N N . GLY A 1 202 ? 8.984 -33.188 -3.766 1 95.56 202 GLY A N 1
ATOM 1595 C CA . GLY A 1 202 ? 10.188 -32.625 -3.16 1 95.56 202 GLY A CA 1
ATOM 1596 C C . GLY A 1 202 ? 10.188 -31.094 -3.131 1 95.56 202 GLY A C 1
ATOM 1597 O O . GLY A 1 202 ? 11.148 -30.484 -2.652 1 95.56 202 GLY A O 1
ATOM 1598 N N . MET A 1 203 ? 9.109 -30.438 -3.617 1 97.25 203 MET A N 1
ATOM 1599 C CA . MET A 1 203 ? 9.047 -28.984 -3.6 1 97.25 203 MET A CA 1
ATOM 1600 C C . MET A 1 203 ? 8.844 -28.469 -2.18 1 97.25 203 MET A C 1
ATOM 1602 O O . MET A 1 203 ? 8.297 -29.172 -1.329 1 97.25 203 MET A O 1
ATOM 1606 N N . SER A 1 204 ? 9.32 -27.234 -2.002 1 97.62 204 SER A N 1
ATOM 1607 C CA . SER A 1 204 ? 9.234 -26.609 -0.682 1 97.62 204 SER A CA 1
ATOM 1608 C C . SER A 1 204 ? 7.852 -26.031 -0.43 1 97.62 204 SER A C 1
ATOM 1610 O O . SER A 1 204 ? 7.383 -26 0.71 1 97.62 204 SER A O 1
ATOM 1612 N N . GLY A 1 205 ? 7.281 -25.484 -1.451 1 97.75 205 GLY A N 1
ATOM 1613 C CA . GLY A 1 205 ? 5.953 -24.938 -1.199 1 97.75 205 GLY A CA 1
ATOM 1614 C C . GLY A 1 205 ? 5.453 -24.031 -2.312 1 97.75 205 GLY A C 1
ATOM 1615 O O . GLY A 1 205 ? 5.941 -24.109 -3.441 1 97.75 205 GLY A O 1
ATOM 1616 N N . LEU A 1 206 ? 4.398 -23.297 -1.996 1 98.44 206 LEU A N 1
ATOM 1617 C CA . LEU A 1 206 ? 3.688 -22.438 -2.938 1 98.44 206 LEU A CA 1
ATOM 1618 C C . LEU A 1 206 ? 3.557 -21.031 -2.385 1 98.44 206 LEU A C 1
ATOM 1620 O O . LEU A 1 206 ? 3.131 -20.844 -1.243 1 98.44 206 LEU A O 1
ATOM 1624 N N . LEU A 1 207 ? 4.043 -20.109 -3.162 1 97.69 207 LEU A N 1
ATOM 1625 C CA . LEU A 1 207 ? 3.689 -18.703 -2.973 1 97.69 207 LEU A CA 1
ATOM 1626 C C . LEU A 1 207 ? 2.441 -18.344 -3.771 1 97.69 207 LEU A C 1
ATOM 1628 O O . LEU A 1 207 ? 2.504 -18.203 -4.996 1 97.69 207 LEU A O 1
ATOM 1632 N N . LEU A 1 208 ? 1.334 -18.203 -3.086 1 97.75 208 LEU A N 1
ATOM 1633 C CA . LEU A 1 208 ? 0.076 -17.891 -3.752 1 97.75 208 LEU A CA 1
ATOM 1634 C C . LEU A 1 208 ? -0.277 -16.406 -3.568 1 97.75 208 LEU A C 1
ATOM 1636 O O . LEU A 1 208 ? -0.526 -15.961 -2.445 1 97.75 208 LEU A O 1
ATOM 1640 N N . TYR A 1 209 ? -0.236 -15.727 -4.633 1 95.44 209 TYR A N 1
ATOM 1641 C CA . TYR A 1 209 ? -0.643 -14.328 -4.594 1 95.44 209 TYR A CA 1
ATOM 1642 C C . TYR A 1 209 ? -2.158 -14.195 -4.488 1 95.44 209 TYR A C 1
ATOM 1644 O O . TYR A 1 209 ? -2.896 -14.867 -5.219 1 95.44 209 TYR A O 1
ATOM 1652 N N . THR A 1 210 ? -2.613 -13.375 -3.572 1 95.25 210 THR A N 1
ATOM 1653 C CA . THR A 1 210 ? -4.043 -13.219 -3.318 1 95.25 210 THR A CA 1
ATOM 1654 C C . THR A 1 210 ? -4.398 -11.75 -3.094 1 95.25 210 THR A C 1
ATOM 1656 O O . THR A 1 210 ? -3.65 -11.023 -2.443 1 95.25 210 THR A O 1
ATOM 1659 N N . ASP A 1 211 ? -5.551 -11.336 -3.691 1 91.88 211 ASP A N 1
ATOM 1660 C CA . ASP A 1 211 ? -6.066 -10.023 -3.312 1 91.88 211 ASP A CA 1
ATOM 1661 C C . ASP A 1 211 ? -6.762 -10.078 -1.955 1 91.88 211 ASP A C 1
ATOM 1663 O O . ASP A 1 211 ? -6.762 -11.117 -1.292 1 91.88 211 ASP A O 1
ATOM 1667 N N . ALA A 1 212 ? -7.324 -8.969 -1.527 1 93.31 212 ALA A N 1
ATOM 1668 C CA . ALA A 1 212 ? -7.871 -8.859 -0.178 1 93.31 212 ALA A CA 1
ATOM 1669 C C . ALA A 1 212 ? -9.055 -9.812 0.011 1 93.31 212 ALA A C 1
ATOM 1671 O O . ALA A 1 212 ? -9.172 -10.461 1.051 1 93.31 212 ALA A O 1
ATOM 1672 N N . VAL A 1 213 ? -9.906 -9.93 -0.97 1 94.75 213 VAL A N 1
ATOM 1673 C CA . VAL A 1 213 ? -11.102 -10.766 -0.869 1 94.75 213 VAL A CA 1
ATOM 1674 C C . VAL A 1 213 ? -10.703 -12.242 -0.88 1 94.75 213 VAL A C 1
ATOM 1676 O O . VAL A 1 213 ? -11.164 -13.016 -0.045 1 94.75 213 VAL A O 1
ATOM 1679 N N . GLN A 1 214 ? -9.844 -12.57 -1.734 1 94.94 214 GLN A N 1
ATOM 1680 C CA . GLN A 1 214 ? -9.367 -13.945 -1.821 1 94.94 214 GLN A CA 1
ATOM 1681 C C . GLN A 1 214 ? -8.695 -14.375 -0.521 1 94.94 214 GLN A C 1
ATOM 1683 O O . GLN A 1 214 ? -8.992 -15.453 0.007 1 94.94 214 GLN A O 1
ATOM 1688 N N . ARG A 1 215 ? -7.855 -13.523 -0.08 1 95.56 215 ARG A N 1
ATOM 1689 C CA . ARG A 1 215 ? -7.129 -13.828 1.151 1 95.56 215 ARG A CA 1
ATOM 1690 C C . ARG A 1 215 ? -8.094 -14.031 2.314 1 95.56 215 ARG A C 1
ATOM 1692 O O . ARG A 1 215 ? -7.926 -14.961 3.107 1 95.56 215 ARG A O 1
ATOM 1699 N N . HIS A 1 216 ? -9.062 -13.188 2.412 1 93.81 216 HIS A N 1
ATOM 1700 C CA . HIS A 1 216 ? -10.07 -13.25 3.461 1 93.81 216 HIS A CA 1
ATOM 1701 C C . HIS A 1 216 ? -10.75 -14.617 3.486 1 93.81 216 HIS A C 1
ATOM 1703 O O . HIS A 1 216 ? -10.891 -15.227 4.547 1 93.81 216 HIS A O 1
ATOM 1709 N N . TYR A 1 217 ? -11.109 -15.117 2.381 1 95.12 217 TYR A N 1
ATOM 1710 C CA . TYR A 1 217 ? -11.852 -16.375 2.309 1 95.12 217 TYR A CA 1
ATOM 1711 C C . TYR A 1 217 ? -10.914 -17.562 2.398 1 95.12 217 TYR A C 1
ATOM 1713 O O . TYR A 1 217 ? -11.219 -18.547 3.084 1 95.12 217 TYR A O 1
ATOM 1721 N N . LEU A 1 218 ? -9.766 -17.5 1.772 1 96.25 218 LEU A N 1
ATOM 1722 C CA . LEU A 1 218 ? -8.844 -18.625 1.755 1 96.25 218 LEU A CA 1
ATOM 1723 C C . LEU A 1 218 ? -8.312 -18.922 3.152 1 96.25 218 LEU A C 1
ATOM 1725 O O . LEU A 1 218 ? -8.141 -20.078 3.529 1 96.25 218 LEU A O 1
ATOM 1729 N N . ARG A 1 219 ? -8.07 -17.875 3.875 1 94 219 ARG A N 1
ATOM 1730 C CA . ARG A 1 219 ? -7.527 -18.047 5.219 1 94 219 ARG A CA 1
ATOM 1731 C C . ARG A 1 219 ? -8.516 -18.766 6.125 1 94 219 ARG A C 1
ATOM 1733 O O . ARG A 1 219 ? -8.133 -19.297 7.172 1 94 219 ARG A O 1
ATOM 1740 N N . ARG A 1 220 ? -9.68 -18.859 5.75 1 91.94 220 ARG A N 1
ATOM 1741 C CA . ARG A 1 220 ? -10.727 -19.406 6.609 1 91.94 220 ARG A CA 1
ATOM 1742 C C . ARG A 1 220 ? -11.062 -20.844 6.207 1 91.94 220 ARG A C 1
ATOM 1744 O O . ARG A 1 220 ? -11.875 -21.5 6.859 1 91.94 220 ARG A O 1
ATOM 1751 N N . VAL A 1 221 ? -10.5 -21.312 5.191 1 93.81 221 VAL A N 1
ATOM 1752 C CA . VAL A 1 221 ? -10.773 -22.672 4.746 1 93.81 221 VAL A CA 1
ATOM 1753 C C . VAL A 1 221 ? -9.961 -23.656 5.578 1 93.81 221 VAL A C 1
ATOM 1755 O O . VAL A 1 221 ? -8.727 -23.672 5.516 1 93.81 221 VAL A O 1
ATOM 1758 N N . PRO A 1 222 ? -10.555 -24.562 6.277 1 93 222 PRO A N 1
ATOM 1759 C CA . PRO A 1 222 ? -9.852 -25.469 7.191 1 93 222 PRO A CA 1
ATOM 1760 C C . PRO A 1 222 ? -8.828 -26.359 6.477 1 93 222 PRO A C 1
ATOM 1762 O O . PRO A 1 222 ? -7.746 -26.609 7.008 1 93 222 PRO A O 1
ATOM 1765 N N . ALA A 1 223 ? -9.117 -26.75 5.316 1 92.56 223 ALA A N 1
ATOM 1766 C CA . ALA A 1 223 ? -8.266 -27.672 4.582 1 92.56 223 ALA A CA 1
ATOM 1767 C C . ALA A 1 223 ? -6.898 -27.062 4.297 1 92.56 223 ALA A C 1
ATOM 1769 O O . ALA A 1 223 ? -5.922 -27.781 4.055 1 92.56 223 ALA A O 1
ATOM 1770 N N . LEU A 1 224 ? -6.809 -25.734 4.34 1 95.94 224 LEU A N 1
ATOM 1771 C CA . LEU A 1 224 ? -5.562 -25.062 4 1 95.94 224 LEU A CA 1
ATOM 1772 C C . LEU A 1 224 ? -4.715 -24.828 5.246 1 95.94 224 LEU A C 1
ATOM 1774 O O . LEU A 1 224 ? -3.514 -24.562 5.145 1 95.94 224 LEU A O 1
ATOM 1778 N N . GLN A 1 225 ? -5.273 -24.938 6.402 1 95.19 225 GLN A N 1
ATOM 1779 C CA . GLN A 1 225 ? -4.637 -24.516 7.645 1 95.19 225 GLN A CA 1
ATOM 1780 C C . GLN A 1 225 ? -3.357 -25.297 7.906 1 95.19 225 GLN A C 1
ATOM 1782 O O . GLN A 1 225 ? -2.322 -24.719 8.25 1 95.19 225 GLN A O 1
ATOM 1787 N N . PRO A 1 226 ? -3.383 -26.625 7.703 1 95.06 226 PRO A N 1
ATOM 1788 C CA . PRO A 1 226 ? -2.148 -27.375 7.957 1 95.06 226 PRO A CA 1
ATOM 1789 C C . PRO A 1 226 ? -0.998 -26.922 7.055 1 95.06 226 PRO A C 1
ATOM 1791 O O . PRO A 1 226 ? 0.16 -26.922 7.477 1 95.06 226 PRO A O 1
ATOM 1794 N N . TYR A 1 227 ? -1.299 -26.516 5.871 1 96.75 227 TYR A N 1
ATOM 1795 C CA . TYR A 1 227 ? -0.271 -26.125 4.918 1 96.75 227 TYR A CA 1
ATOM 1796 C C . TYR A 1 227 ? 0.237 -24.719 5.223 1 96.75 227 TYR A C 1
ATOM 1798 O O . TYR A 1 227 ? 1.421 -24.422 5.039 1 96.75 227 TYR A O 1
ATOM 1806 N N . LEU A 1 228 ? -0.635 -23.859 5.684 1 95.44 228 LEU A N 1
ATOM 1807 C CA . LEU A 1 228 ? -0.244 -22.531 6.133 1 95.44 228 LEU A CA 1
ATOM 1808 C C . LEU A 1 228 ? 0.653 -22.609 7.363 1 95.44 228 LEU A C 1
ATOM 1810 O O . LEU A 1 228 ? 1.7 -21.969 7.422 1 95.44 228 LEU A O 1
ATOM 1814 N N . THR A 1 229 ? 0.304 -23.438 8.273 1 94.56 229 THR A N 1
ATOM 1815 C CA . THR A 1 229 ? 1.032 -23.594 9.531 1 94.56 229 THR A CA 1
ATOM 1816 C C . THR A 1 229 ? 2.398 -24.234 9.289 1 94.56 229 THR A C 1
ATOM 1818 O O . THR A 1 229 ? 3.398 -23.812 9.875 1 94.56 229 THR A O 1
ATOM 1821 N N . ALA A 1 230 ? 2.412 -25.219 8.391 1 95.31 230 ALA A N 1
ATOM 1822 C CA . ALA A 1 230 ? 3.654 -25.938 8.094 1 95.31 230 ALA A CA 1
ATOM 1823 C C . ALA A 1 230 ? 4.582 -25.094 7.227 1 95.31 230 ALA A C 1
ATOM 1825 O O . ALA A 1 230 ? 5.75 -25.422 7.043 1 95.31 230 ALA A O 1
ATOM 1826 N N . GLY A 1 231 ? 4.023 -24.062 6.613 1 94.38 231 GLY A N 1
ATOM 1827 C CA . GLY A 1 231 ? 4.848 -23.156 5.828 1 94.38 231 GLY A CA 1
ATOM 1828 C C . GLY A 1 231 ? 4.961 -23.562 4.371 1 94.38 231 GLY A C 1
ATOM 1829 O O . GLY A 1 231 ? 5.766 -23 3.627 1 94.38 231 GLY A O 1
ATOM 1830 N N . HIS A 1 232 ? 4.191 -24.547 3.967 1 97.5 232 HIS A N 1
ATOM 1831 C CA . HIS A 1 232 ? 4.207 -24.984 2.572 1 97.5 232 HIS A CA 1
ATOM 1832 C C . HIS A 1 232 ? 3.385 -24.047 1.695 1 97.5 232 HIS A C 1
ATOM 1834 O O . HIS A 1 232 ? 3.516 -24.062 0.469 1 97.5 232 HIS A O 1
ATOM 1840 N N . LEU A 1 233 ? 2.482 -23.328 2.354 1 97.94 233 LEU A N 1
ATOM 1841 C CA . LEU A 1 233 ? 1.675 -22.328 1.671 1 97.94 233 LEU A CA 1
ATOM 1842 C C . LEU A 1 233 ? 1.904 -20.938 2.271 1 97.94 233 LEU A C 1
ATOM 1844 O O . LEU A 1 233 ? 1.784 -20.766 3.484 1 97.94 233 LEU A O 1
ATOM 1848 N N . ARG A 1 234 ? 2.32 -20.094 1.479 1 96.62 234 ARG A N 1
ATOM 1849 C CA . ARG A 1 234 ? 2.412 -18.688 1.846 1 96.62 234 ARG A CA 1
ATOM 1850 C C . ARG A 1 234 ? 1.488 -17.828 0.983 1 96.62 234 ARG A C 1
ATOM 1852 O O . ARG A 1 234 ? 1.531 -17.906 -0.246 1 96.62 234 ARG A O 1
ATOM 1859 N N . LEU A 1 235 ? 0.665 -17.109 1.624 1 95.69 235 LEU A N 1
ATOM 1860 C CA . LEU A 1 235 ? -0.173 -16.156 0.906 1 95.69 235 LEU A CA 1
ATOM 1861 C C . LEU A 1 235 ? 0.521 -14.805 0.791 1 95.69 235 LEU A C 1
ATOM 1863 O O . LEU A 1 235 ? 0.891 -14.203 1.802 1 95.69 235 LEU A O 1
ATOM 1867 N N . VAL A 1 236 ? 0.741 -14.422 -0.443 1 95.38 236 VAL A N 1
ATOM 1868 C CA . VAL A 1 236 ? 1.396 -13.148 -0.706 1 95.38 236 VAL A CA 1
ATOM 1869 C C . VAL A 1 236 ? 0.348 -12.086 -1.05 1 95.38 236 VAL A C 1
ATOM 1871 O O . VAL A 1 236 ? -0.489 -12.297 -1.931 1 95.38 236 VAL A O 1
ATOM 1874 N N . GLU A 1 237 ? 0.4 -10.945 -0.387 1 92.31 237 GLU A N 1
ATOM 1875 C CA . GLU A 1 237 ? -0.568 -9.883 -0.622 1 92.31 237 GLU A CA 1
ATOM 1876 C C . GLU A 1 237 ? -0.367 -9.242 -1.994 1 92.31 237 GLU A C 1
ATOM 1878 O O . GLU A 1 237 ? 0.753 -8.875 -2.355 1 92.31 237 GLU A O 1
ATOM 1883 N N . TRP A 1 238 ? -1.43 -9.211 -2.74 1 91.38 238 TRP A N 1
ATOM 1884 C CA . TRP A 1 238 ? -1.455 -8.617 -4.07 1 91.38 238 TRP A CA 1
ATOM 1885 C C . TRP A 1 238 ? -2.531 -7.539 -4.164 1 91.38 238 TRP A C 1
ATOM 1887 O O . TRP A 1 238 ? -3.715 -7.848 -4.316 1 91.38 238 TRP A O 1
ATOM 1897 N N . ASP A 1 239 ? -2.148 -6.258 -4.129 1 81.88 239 ASP A N 1
ATOM 1898 C CA . ASP A 1 239 ? -3.092 -5.148 -4.035 1 81.88 239 ASP A CA 1
ATOM 1899 C C . ASP A 1 239 ? -3.336 -4.516 -5.406 1 81.88 239 ASP A C 1
ATOM 1901 O O . ASP A 1 239 ? -3.201 -3.303 -5.57 1 81.88 239 ASP A O 1
ATOM 1905 N N . TYR A 1 240 ? -3.518 -5.324 -6.391 1 80.56 240 TYR A N 1
ATOM 1906 C CA . TYR A 1 240 ? -3.893 -4.832 -7.711 1 80.56 240 TYR A CA 1
ATOM 1907 C C . TYR A 1 240 ? -5.336 -5.195 -8.039 1 80.56 240 TYR A C 1
ATOM 1909 O O . TYR A 1 240 ? -5.824 -6.254 -7.629 1 80.56 240 TYR A O 1
ATOM 1917 N N . SER A 1 241 ? -5.914 -4.324 -8.766 1 80.94 241 SER A N 1
ATOM 1918 C CA . SER A 1 241 ? -7.32 -4.473 -9.125 1 80.94 241 SER A CA 1
ATOM 1919 C C . SER A 1 241 ? -7.531 -5.672 -10.047 1 80.94 241 SER A C 1
ATOM 1921 O O . SER A 1 241 ? -6.633 -6.051 -10.797 1 80.94 241 SER A O 1
ATOM 1923 N N . GLU A 1 242 ? -8.688 -6.246 -9.812 1 82.44 242 GLU A N 1
ATOM 1924 C CA . GLU A 1 242 ? -9.133 -7.277 -10.734 1 82.44 242 GLU A CA 1
ATOM 1925 C C . GLU A 1 242 ? -9.469 -6.684 -12.102 1 82.44 242 GLU A C 1
ATOM 1927 O O . GLU A 1 242 ? -10.133 -5.648 -12.188 1 82.44 242 GLU A O 1
ATOM 1932 N N . ARG A 1 243 ? -8.922 -7.332 -13.094 1 75.44 243 ARG A N 1
ATOM 1933 C CA . ARG A 1 243 ? -9.219 -6.902 -14.461 1 75.44 243 ARG A CA 1
ATOM 1934 C C . ARG A 1 243 ? -9.852 -8.031 -15.266 1 75.44 243 ARG A C 1
ATOM 1936 O O . ARG A 1 243 ? -9.453 -9.188 -15.133 1 75.44 243 ARG A O 1
ATOM 1943 N N . ASN A 1 244 ? -10.844 -7.609 -16 1 67.56 244 ASN A N 1
ATOM 1944 C CA . ASN A 1 244 ? -11.492 -8.602 -16.859 1 67.56 244 ASN A CA 1
ATOM 1945 C C . ASN A 1 244 ? -10.539 -9.109 -17.938 1 67.56 244 ASN A C 1
ATOM 1947 O O . ASN A 1 244 ? -9.688 -8.359 -18.422 1 67.56 244 ASN A O 1
ATOM 1951 N N . HIS A 1 245 ? -10.695 -10.453 -18.203 1 60.66 245 HIS A N 1
ATOM 1952 C CA . HIS A 1 245 ? -9.867 -11.117 -19.203 1 60.66 245 HIS A CA 1
ATOM 1953 C C . HIS A 1 245 ? -10.102 -10.547 -20.594 1 60.66 245 HIS A C 1
ATOM 1955 O O . HIS A 1 245 ? -9.219 -10.594 -21.438 1 60.66 245 HIS A O 1
ATOM 1961 N N . ALA A 1 246 ? -11.367 -10.25 -20.875 1 57.19 246 ALA A N 1
ATOM 1962 C CA . ALA A 1 246 ? -11.727 -9.984 -22.266 1 57.19 246 ALA A CA 1
ATOM 1963 C C . ALA A 1 246 ? -11.297 -8.586 -22.688 1 57.19 246 ALA A C 1
ATOM 1965 O O . ALA A 1 246 ? -10.891 -8.375 -23.828 1 57.19 246 ALA A O 1
ATOM 1966 N N . ASP A 1 247 ? -11.68 -7.57 -21.984 1 51.59 247 ASP A N 1
ATOM 1967 C CA . ASP A 1 247 ? -11.523 -6.238 -22.562 1 51.59 247 ASP A CA 1
ATOM 1968 C C . ASP A 1 247 ? -10.945 -5.262 -21.547 1 51.59 247 ASP A C 1
ATOM 1970 O O . ASP A 1 247 ? -11.422 -5.184 -20.422 1 51.59 247 ASP A O 1
ATOM 1974 N N . ASP A 1 248 ? -9.703 -5.066 -21.688 1 48.88 248 ASP A N 1
ATOM 1975 C CA . ASP A 1 248 ? -9.273 -3.928 -20.875 1 48.88 248 ASP A CA 1
ATOM 1976 C C . ASP A 1 248 ? -9.969 -2.646 -21.328 1 48.88 248 ASP A C 1
ATOM 1978 O O . ASP A 1 248 ? -9.539 -1.545 -20.984 1 48.88 248 ASP A O 1
ATOM 1982 N N . GLY A 1 249 ? -10.992 -2.887 -22.078 1 45.28 249 GLY A N 1
ATOM 1983 C CA . GLY A 1 249 ? -11.742 -1.797 -22.672 1 45.28 249 GLY A CA 1
ATOM 1984 C C . GLY A 1 249 ? -11.125 -1.296 -23.969 1 45.28 249 GLY A C 1
ATOM 1985 O O . GLY A 1 249 ? -11.727 -0.475 -24.672 1 45.28 249 GLY A O 1
ATOM 1986 N N . ARG A 1 250 ? -9.859 -1.599 -24.297 1 42.72 250 ARG A N 1
ATOM 1987 C CA . ARG A 1 250 ? -9.203 -1.243 -25.562 1 42.72 250 ARG A CA 1
ATOM 1988 C C . ARG A 1 250 ? -9.086 -2.455 -26.469 1 42.72 250 ARG A C 1
ATOM 1990 O O . ARG A 1 250 ? -8.195 -2.508 -27.328 1 42.72 250 ARG A O 1
ATOM 1997 N N . GLY A 1 251 ? -9.773 -3.375 -26.156 1 44.19 251 GLY A N 1
ATOM 1998 C CA . GLY A 1 251 ? -9.641 -4.625 -26.891 1 44.19 251 GLY A CA 1
ATOM 1999 C C . GLY A 1 251 ? -8.445 -5.453 -26.453 1 44.19 251 GLY A C 1
ATOM 2000 O O . GLY A 1 251 ? -8.102 -6.441 -27.109 1 44.19 251 GLY A O 1
ATOM 2001 N N . ARG A 1 252 ? -7.801 -4.773 -25.531 1 45.34 252 ARG A N 1
ATOM 2002 C CA . ARG A 1 252 ? -6.609 -5.508 -25.125 1 45.34 252 ARG A CA 1
ATOM 2003 C C . ARG A 1 252 ? -6.926 -6.48 -24 1 45.34 252 ARG A C 1
ATOM 2005 O O . ARG A 1 252 ? -7.695 -6.152 -23.078 1 45.34 252 ARG A O 1
ATOM 2012 N N . SER A 1 253 ? -6.715 -7.504 -24.203 1 44.81 253 SER A N 1
ATOM 2013 C CA . SER A 1 253 ? -6.938 -8.523 -23.188 1 44.81 253 SER A CA 1
ATOM 2014 C C . SER A 1 253 ? -6.066 -8.281 -21.953 1 44.81 253 SER A C 1
ATOM 2016 O O . SER A 1 253 ? -4.863 -8.555 -21.969 1 44.81 253 SER A O 1
ATOM 2018 N N . LEU A 1 254 ? -6.148 -6.965 -21.344 1 51.69 254 LEU A N 1
ATOM 2019 C CA . LEU A 1 254 ? -5.348 -6.812 -20.125 1 51.69 254 LEU A CA 1
ATOM 2020 C C . LEU A 1 254 ? -5.672 -7.91 -19.125 1 51.69 254 LEU A C 1
ATOM 2022 O O . LEU A 1 254 ? -5.359 -7.785 -17.938 1 51.69 254 LEU A O 1
ATOM 2026 N N . GLY A 1 255 ? -6.285 -8.914 -19.484 1 51.03 255 GLY A N 1
ATOM 2027 C CA . GLY A 1 255 ? -6.816 -10.023 -18.719 1 51.03 255 GLY A CA 1
ATOM 2028 C C . GLY A 1 255 ? -5.758 -10.742 -17.891 1 51.03 255 GLY A C 1
ATOM 2029 O O . GLY A 1 255 ? -4.824 -10.109 -17.391 1 51.03 255 GLY A O 1
ATOM 2030 N N . TYR A 1 256 ? -5.742 -11.883 -17.781 1 58.16 256 TYR A N 1
ATOM 2031 C CA . TYR A 1 256 ? -5.004 -12.898 -17.031 1 58.16 256 TYR A CA 1
ATOM 2032 C C . TYR A 1 256 ? -3.51 -12.812 -17.328 1 58.16 256 TYR A C 1
ATOM 2034 O O . TYR A 1 256 ? -2.684 -12.898 -16.422 1 58.16 256 TYR A O 1
ATOM 2042 N N . ASN A 1 257 ? -3.211 -12.281 -18.484 1 61.97 257 ASN A N 1
ATOM 2043 C CA . ASN A 1 257 ? -1.812 -12.258 -18.891 1 61.97 257 ASN A CA 1
ATOM 2044 C C . ASN A 1 257 ? -1.055 -11.102 -18.234 1 61.97 257 ASN A C 1
ATOM 2046 O O . ASN A 1 257 ? 0.115 -11.25 -17.875 1 61.97 257 ASN A O 1
ATOM 2050 N N . TYR A 1 258 ? -1.861 -10.117 -17.953 1 65.12 258 TYR A N 1
ATOM 2051 C CA . TYR A 1 258 ? -1.255 -8.961 -17.297 1 65.12 258 TYR A CA 1
ATOM 2052 C C . TYR A 1 258 ? -0.933 -9.273 -15.844 1 65.12 258 TYR A C 1
ATOM 2054 O O . TYR A 1 258 ? 0.185 -9.031 -15.383 1 65.12 258 TYR A O 1
ATOM 2062 N N . ASP A 1 259 ? -1.786 -9.82 -15.188 1 69.44 259 ASP A N 1
ATOM 2063 C CA . ASP A 1 259 ? -1.569 -10.188 -13.789 1 69.44 259 ASP A CA 1
ATOM 2064 C C . ASP A 1 259 ? -0.428 -11.195 -13.656 1 69.44 259 ASP A C 1
ATOM 2066 O O . ASP A 1 259 ? 0.39 -11.094 -12.742 1 69.44 259 ASP A O 1
ATOM 2070 N N . GLN A 1 260 ? -0.361 -12 -14.656 1 74.5 260 GLN A N 1
ATOM 2071 C CA . GLN A 1 260 ? 0.666 -13.039 -14.602 1 74.5 260 GLN A CA 1
ATOM 2072 C C . GLN A 1 260 ? 2.061 -12.438 -14.734 1 74.5 260 GLN A C 1
ATOM 2074 O O . GLN A 1 260 ? 2.977 -12.805 -14 1 74.5 260 GLN A O 1
ATOM 2079 N N . ALA A 1 261 ? 2.148 -11.5 -15.617 1 76.19 261 ALA A N 1
ATOM 2080 C CA . ALA A 1 261 ? 3.441 -10.852 -15.812 1 76.19 261 ALA A CA 1
ATOM 2081 C C . ALA A 1 261 ? 3.834 -10.031 -14.586 1 76.19 261 ALA A C 1
ATOM 2083 O O . ALA A 1 261 ? 4.992 -10.047 -14.164 1 76.19 261 ALA A O 1
ATOM 2084 N N . LEU A 1 262 ? 2.9 -9.398 -14.039 1 79.19 262 LEU A N 1
ATOM 2085 C CA . LEU A 1 262 ? 3.178 -8.492 -12.93 1 79.19 262 LEU A CA 1
ATOM 2086 C C . LEU A 1 262 ? 3.568 -9.266 -11.68 1 79.19 262 LEU A C 1
ATOM 2088 O O . LEU A 1 262 ? 4.582 -8.953 -11.047 1 79.19 262 LEU A O 1
ATOM 2092 N N . PHE A 1 263 ? 2.826 -10.266 -11.336 1 84 263 PHE A N 1
ATOM 2093 C CA . PHE A 1 263 ? 3.158 -10.961 -10.094 1 84 263 PHE A CA 1
ATOM 2094 C C . PHE A 1 263 ? 4.465 -11.734 -10.242 1 84 263 PHE A C 1
ATOM 2096 O O . PHE A 1 263 ? 5.238 -11.828 -9.289 1 84 263 PHE A O 1
ATOM 2103 N N . ALA A 1 264 ? 4.684 -12.352 -11.461 1 84.12 264 ALA A N 1
ATOM 2104 C CA . ALA A 1 264 ? 5.93 -13.078 -11.695 1 84.12 264 ALA A CA 1
ATOM 2105 C C . ALA A 1 264 ? 7.137 -12.156 -11.539 1 84.12 264 ALA A C 1
ATOM 2107 O O . ALA A 1 264 ? 8.125 -12.523 -10.906 1 84.12 264 ALA A O 1
ATOM 2108 N N . SER A 1 265 ? 6.965 -10.945 -12.086 1 81.38 265 SER A N 1
ATOM 2109 C CA . SER A 1 265 ? 8.039 -9.961 -11.969 1 81.38 265 SER A CA 1
ATOM 2110 C C . SER A 1 265 ? 8.258 -9.562 -10.508 1 81.38 265 SER A C 1
ATOM 2112 O O . SER A 1 265 ? 9.398 -9.398 -10.07 1 81.38 265 SER A O 1
ATOM 2114 N N . HIS A 1 266 ? 7.203 -9.406 -9.875 1 85.31 266 HIS A N 1
ATOM 2115 C CA . HIS A 1 266 ? 7.281 -9.07 -8.461 1 85.31 266 HIS A CA 1
ATOM 2116 C C . HIS A 1 266 ? 7.988 -10.172 -7.672 1 85.31 266 HIS A C 1
ATOM 2118 O O . HIS A 1 266 ? 8.852 -9.883 -6.836 1 85.31 266 HIS A O 1
ATOM 2124 N N . ALA A 1 267 ? 7.641 -11.391 -7.918 1 88.69 267 ALA A N 1
ATOM 2125 C CA . ALA A 1 267 ? 8.242 -12.531 -7.219 1 88.69 267 ALA A CA 1
ATOM 2126 C C . ALA A 1 267 ? 9.734 -12.625 -7.508 1 88.69 267 ALA A C 1
ATOM 2128 O O . ALA A 1 267 ? 10.539 -12.797 -6.59 1 88.69 267 ALA A O 1
ATOM 2129 N N . LEU A 1 268 ? 10.086 -12.469 -8.703 1 85.75 268 LEU A N 1
ATOM 2130 C CA . LEU A 1 268 ? 11.477 -12.578 -9.109 1 85.75 268 LEU A CA 1
ATOM 2131 C C . LEU A 1 268 ? 12.312 -11.445 -8.531 1 85.75 268 LEU A C 1
ATOM 2133 O O . LEU A 1 268 ? 13.414 -11.664 -8.031 1 85.75 268 LEU A O 1
ATOM 2137 N N . LEU A 1 269 ? 11.766 -10.312 -8.641 1 84.94 269 LEU A N 1
ATOM 2138 C CA . LEU A 1 269 ? 12.461 -9.18 -8.047 1 84.94 269 LEU A CA 1
ATOM 2139 C C . LEU A 1 269 ? 12.578 -9.344 -6.535 1 84.94 269 LEU A C 1
ATOM 2141 O O . LEU A 1 269 ? 13.648 -9.133 -5.961 1 84.94 269 LEU A O 1
ATOM 2145 N N . GLY A 1 270 ? 11.477 -9.633 -5.938 1 86.12 270 GLY A N 1
ATOM 2146 C CA . GLY A 1 270 ? 11.438 -9.781 -4.492 1 86.12 270 GLY A CA 1
ATOM 2147 C C . GLY A 1 270 ? 12.453 -10.781 -3.965 1 86.12 270 GLY A C 1
ATOM 2148 O O . GLY A 1 270 ? 13.016 -10.594 -2.885 1 86.12 270 GLY A O 1
ATOM 2149 N N . LEU A 1 271 ? 12.734 -11.773 -4.746 1 87.88 271 LEU A N 1
ATOM 2150 C CA . LEU A 1 271 ? 13.625 -12.828 -4.285 1 87.88 271 LEU A CA 1
ATOM 2151 C C . LEU A 1 271 ? 15.016 -12.672 -4.906 1 87.88 271 LEU A C 1
ATOM 2153 O O . LEU A 1 271 ? 15.875 -13.539 -4.734 1 87.88 271 LEU A O 1
ATOM 2157 N N . SER A 1 272 ? 15.219 -11.617 -5.582 1 83.62 272 SER A N 1
ATOM 2158 C CA . SER A 1 272 ? 16.484 -11.414 -6.289 1 83.62 272 SER A CA 1
ATOM 2159 C C . SER A 1 272 ? 17.625 -11.188 -5.312 1 83.62 272 SER A C 1
ATOM 2161 O O . SER A 1 272 ? 18.797 -11.297 -5.688 1 83.62 272 SER A O 1
ATOM 2163 N N . ALA A 1 273 ? 17.266 -10.828 -4.105 1 81.88 273 ALA A N 1
ATOM 2164 C CA . ALA A 1 273 ? 18.297 -10.602 -3.098 1 81.88 273 ALA A CA 1
ATOM 2165 C C . ALA A 1 273 ? 18.719 -11.914 -2.436 1 81.88 273 ALA A C 1
ATOM 2167 O O . ALA A 1 273 ? 19.672 -11.953 -1.659 1 81.88 273 ALA A O 1
ATOM 2168 N N . CYS A 1 274 ? 17.984 -12.961 -2.746 1 84.69 274 CYS A N 1
ATOM 2169 C CA . CYS A 1 274 ? 18.297 -14.258 -2.148 1 84.69 274 CYS A CA 1
ATOM 2170 C C . CYS A 1 274 ? 19.469 -14.914 -2.857 1 84.69 274 CYS A C 1
ATOM 2172 O O . CYS A 1 274 ? 20.078 -14.32 -3.746 1 84.69 274 CYS A O 1
ATOM 2174 N N . GLY A 1 275 ? 19.875 -16.016 -2.346 1 81.38 275 GLY A N 1
ATOM 2175 C CA . GLY A 1 275 ? 20.953 -16.766 -2.959 1 81.38 275 GLY A CA 1
ATOM 2176 C C . GLY A 1 275 ? 20.484 -17.734 -4.031 1 81.38 275 GLY A C 1
ATOM 2177 O O . GLY A 1 275 ? 19.344 -17.641 -4.496 1 81.38 275 GLY A O 1
ATOM 2178 N N . THR A 1 276 ? 21.422 -18.5 -4.539 1 83.06 276 THR A N 1
ATOM 2179 C CA . THR A 1 276 ? 21.125 -19.484 -5.59 1 83.06 276 THR A CA 1
ATOM 2180 C C . THR A 1 276 ? 20.516 -20.75 -4.996 1 83.06 276 THR A C 1
ATOM 2182 O O . THR A 1 276 ? 20.266 -21.719 -5.711 1 83.06 276 THR A O 1
ATOM 2185 N N . ASN A 1 277 ? 20.297 -20.656 -3.695 1 88.81 277 ASN A N 1
ATOM 2186 C CA . ASN A 1 277 ? 19.688 -21.812 -3.043 1 88.81 277 ASN A CA 1
ATOM 2187 C C . ASN A 1 277 ? 18.172 -21.75 -3.08 1 88.81 277 ASN A C 1
ATOM 2189 O O . ASN A 1 277 ? 17.484 -22.516 -2.396 1 88.81 277 ASN A O 1
ATOM 2193 N N . VAL A 1 278 ? 17.641 -20.812 -3.848 1 91.06 278 VAL A N 1
ATOM 2194 C CA . VAL A 1 278 ? 16.188 -20.703 -4.055 1 91.06 278 VAL A CA 1
ATOM 2195 C C . VAL A 1 278 ? 15.883 -20.734 -5.547 1 91.06 278 VAL A C 1
ATOM 2197 O O . VAL A 1 278 ? 16.406 -19.922 -6.312 1 91.06 278 VAL A O 1
ATOM 2200 N N . ALA A 1 279 ? 15.078 -21.625 -5.953 1 91.81 279 ALA A N 1
ATOM 2201 C CA . ALA A 1 279 ? 14.531 -21.672 -7.309 1 91.81 279 ALA A CA 1
ATOM 2202 C C . ALA A 1 279 ? 13.039 -21.391 -7.305 1 91.81 279 ALA A C 1
ATOM 2204 O O . ALA A 1 279 ? 12.328 -21.734 -6.355 1 91.81 279 ALA A O 1
ATOM 2205 N N . LEU A 1 280 ? 12.633 -20.719 -8.352 1 92.75 280 LEU A N 1
ATOM 2206 C CA . LEU A 1 280 ? 11.234 -20.328 -8.461 1 92.75 280 LEU A CA 1
ATOM 2207 C C . LEU A 1 280 ? 10.625 -20.859 -9.758 1 92.75 280 LEU A C 1
ATOM 2209 O O . LEU A 1 280 ? 11.188 -20.641 -10.836 1 92.75 280 LEU A O 1
ATOM 2213 N N . MET A 1 281 ? 9.547 -21.516 -9.648 1 92.88 281 MET A N 1
ATOM 2214 C CA . MET A 1 281 ? 8.758 -21.938 -10.805 1 92.88 281 MET A CA 1
ATOM 2215 C C . MET A 1 281 ? 7.504 -21.094 -10.945 1 92.88 281 MET A C 1
ATOM 2217 O O . MET A 1 281 ? 6.738 -20.938 -9.992 1 92.88 281 MET A O 1
ATOM 2221 N N . ILE A 1 282 ? 7.324 -20.531 -12.07 1 90.12 282 ILE A N 1
ATOM 2222 C CA . ILE A 1 282 ? 6.078 -19.828 -12.383 1 90.12 282 ILE A CA 1
ATOM 2223 C C . ILE A 1 282 ? 5.113 -20.797 -13.078 1 90.12 282 ILE A C 1
ATOM 2225 O O . ILE A 1 282 ? 5.402 -21.281 -14.172 1 90.12 282 ILE A O 1
ATOM 2229 N N . SER A 1 283 ? 4.023 -21.078 -12.445 1 90.5 283 SER A N 1
ATOM 2230 C CA . SER A 1 283 ? 3.098 -22.062 -12.992 1 90.5 283 SER A CA 1
ATOM 2231 C C . SER A 1 283 ? 1.651 -21.719 -12.664 1 90.5 283 SER A C 1
ATOM 2233 O O . SER A 1 283 ? 1.391 -20.719 -11.977 1 90.5 283 SER A O 1
ATOM 2235 N N . ASP A 1 284 ? 0.751 -22.453 -13.211 1 90.69 284 ASP A N 1
ATOM 2236 C CA . ASP A 1 284 ? -0.662 -22.391 -12.852 1 90.69 284 ASP A CA 1
ATOM 2237 C C . ASP A 1 284 ? -1.045 -23.547 -11.93 1 90.69 284 ASP A C 1
ATOM 2239 O O . ASP A 1 284 ? -0.26 -24.469 -11.734 1 90.69 284 ASP A O 1
ATOM 2243 N N . LEU A 1 285 ? -2.246 -23.453 -11.414 1 94.62 285 LEU A N 1
ATOM 2244 C CA . LEU A 1 285 ? -2.703 -24.453 -10.461 1 94.62 285 LEU A CA 1
ATOM 2245 C C . LEU A 1 285 ? -2.949 -25.781 -11.156 1 94.62 285 LEU A C 1
ATOM 2247 O O . LEU A 1 285 ? -2.99 -26.828 -10.508 1 94.62 285 LEU A O 1
ATOM 2251 N N . ASP A 1 286 ? -3.154 -25.75 -12.484 1 94.75 286 ASP A N 1
ATOM 2252 C CA . ASP A 1 286 ? -3.465 -26.984 -13.219 1 94.75 286 ASP A CA 1
ATOM 2253 C C . ASP A 1 286 ? -2.211 -27.562 -13.859 1 94.75 286 ASP A C 1
ATOM 2255 O O . ASP A 1 286 ? -2.303 -28.406 -14.758 1 94.75 286 ASP A O 1
ATOM 2259 N N . GLU A 1 287 ? -1.1 -27.125 -13.398 1 94.94 287 GLU A N 1
ATOM 2260 C CA . GLU A 1 287 ? 0.174 -27.594 -13.93 1 94.94 287 GLU A CA 1
ATOM 2261 C C . GLU A 1 287 ? 1 -28.281 -12.844 1 94.94 287 GLU A C 1
ATOM 2263 O O . GLU A 1 287 ? 1.177 -27.734 -11.75 1 94.94 287 GLU A O 1
ATOM 2268 N N . TYR A 1 288 ? 1.516 -29.484 -13.125 1 97 288 TYR A N 1
ATOM 2269 C CA . TYR A 1 288 ? 2.205 -30.312 -12.148 1 97 288 TYR A CA 1
ATOM 2270 C C . TYR A 1 288 ? 3.584 -30.719 -12.648 1 97 288 TYR A C 1
ATOM 2272 O O . TYR A 1 288 ? 3.713 -31.281 -13.742 1 97 288 TYR A O 1
ATOM 2280 N N . LEU A 1 289 ? 4.551 -30.469 -11.867 1 96.62 289 LEU A N 1
ATOM 2281 C CA . LEU A 1 289 ? 5.93 -30.812 -12.18 1 96.62 289 LEU A CA 1
ATOM 2282 C C . LEU A 1 289 ? 6.102 -32.344 -12.25 1 96.62 289 LEU A C 1
ATOM 2284 O O . LEU A 1 289 ? 5.637 -33.062 -11.367 1 96.62 289 LEU A O 1
ATOM 2288 N N . TYR A 1 290 ? 6.777 -32.75 -13.344 1 95.69 290 TYR A N 1
ATOM 2289 C CA . TYR A 1 290 ? 6.965 -34.188 -13.516 1 95.69 290 TYR A CA 1
ATOM 2290 C C . TYR A 1 290 ? 8.375 -34.5 -13.992 1 95.69 290 TYR A C 1
ATOM 2292 O O . TYR A 1 290 ? 8.82 -34 -15.023 1 95.69 290 TYR A O 1
ATOM 2300 N N . GLY A 1 291 ? 9.086 -35.281 -13.227 1 93.31 291 GLY A N 1
ATOM 2301 C CA . GLY A 1 291 ? 10.336 -35.906 -13.664 1 93.31 291 GLY A CA 1
ATOM 2302 C C . GLY A 1 291 ? 10.141 -37.25 -14.297 1 93.31 291 GLY A C 1
ATOM 2303 O O . GLY A 1 291 ? 9.531 -38.156 -13.695 1 93.31 291 GLY A O 1
ATOM 2304 N N . THR A 1 292 ? 10.703 -37.469 -15.398 1 92.19 292 THR A N 1
ATOM 2305 C CA . THR A 1 292 ? 10.445 -38.656 -16.156 1 92.19 292 THR A CA 1
ATOM 2306 C C . THR A 1 292 ? 11.188 -39.844 -15.555 1 92.19 292 THR A C 1
ATOM 2308 O O . THR A 1 292 ? 10.82 -41 -15.789 1 92.19 292 THR A O 1
ATOM 2311 N N . LYS A 1 293 ? 12.281 -39.562 -14.914 1 92.62 293 LYS A N 1
ATOM 2312 C CA . LYS A 1 293 ? 12.977 -40.625 -14.188 1 92.62 293 LYS A CA 1
ATOM 2313 C C . LYS A 1 293 ? 12.211 -41.031 -12.93 1 92.62 293 LYS A C 1
ATOM 2315 O O . LYS A 1 293 ? 11.93 -40.219 -12.07 1 92.62 293 LYS A O 1
ATOM 2320 N N . PRO A 1 294 ? 11.906 -42.344 -12.805 1 90.94 294 PRO A N 1
ATOM 2321 C CA . PRO A 1 294 ? 11.164 -42.781 -11.625 1 90.94 294 PRO A CA 1
ATOM 2322 C C . PRO A 1 294 ? 11.867 -42.406 -10.32 1 90.94 294 PRO A C 1
ATOM 2324 O O . PRO A 1 294 ? 13.094 -42.5 -10.227 1 90.94 294 PRO A O 1
ATOM 2327 N N . ASP A 1 295 ? 11.102 -41.875 -9.383 1 88.5 295 ASP A N 1
ATOM 2328 C CA . ASP A 1 295 ? 11.492 -41.562 -8.016 1 88.5 295 ASP A CA 1
ATOM 2329 C C . ASP A 1 295 ? 12.438 -40.375 -7.988 1 88.5 295 ASP A C 1
ATOM 2331 O O . ASP A 1 295 ? 13.109 -40.125 -6.984 1 88.5 295 ASP A O 1
ATOM 2335 N N . ALA A 1 296 ? 12.508 -39.75 -9.094 1 88.88 296 ALA A N 1
ATOM 2336 C CA . ALA A 1 296 ? 13.305 -38.531 -9.102 1 88.88 296 ALA A CA 1
ATOM 2337 C C . ALA A 1 296 ? 12.5 -37.344 -8.562 1 88.88 296 ALA A C 1
ATOM 2339 O O . ALA A 1 296 ? 11.625 -36.812 -9.242 1 88.88 296 ALA A O 1
ATOM 2340 N N . ARG A 1 297 ? 12.82 -37 -7.379 1 92.75 297 ARG A N 1
ATOM 2341 C CA . ARG A 1 297 ? 12.188 -35.875 -6.695 1 92.75 297 ARG A CA 1
ATOM 2342 C C . ARG A 1 297 ? 13.148 -34.719 -6.562 1 92.75 297 ARG A C 1
ATOM 2344 O O . ARG A 1 297 ? 14.367 -34.906 -6.605 1 92.75 297 ARG A O 1
ATOM 2351 N N . TRP A 1 298 ? 12.578 -33.562 -6.547 1 94.31 298 TRP A N 1
ATOM 2352 C CA . TRP A 1 298 ? 13.438 -32.406 -6.332 1 94.31 298 TRP A CA 1
ATOM 2353 C C . TRP A 1 298 ? 14.258 -32.562 -5.059 1 94.31 298 TRP A C 1
ATOM 2355 O O . TRP A 1 298 ? 13.734 -32.969 -4.02 1 94.31 298 TRP A O 1
ATOM 2365 N N . PRO A 1 299 ? 15.547 -32.344 -5.129 1 93.44 299 PRO A N 1
ATOM 2366 C CA . PRO A 1 299 ? 16.203 -31.5 -6.133 1 93.44 299 PRO A CA 1
ATOM 2367 C C . PRO A 1 299 ? 16.938 -32.312 -7.191 1 93.44 299 PRO A C 1
ATOM 2369 O O . PRO A 1 299 ? 17.688 -31.766 -7.996 1 93.44 299 PRO A O 1
ATOM 2372 N N . GLU A 1 300 ? 16.75 -33.562 -7.234 1 91.88 300 GLU A N 1
ATOM 2373 C CA . GLU A 1 300 ? 17.484 -34.406 -8.164 1 91.88 300 GLU A CA 1
ATOM 2374 C C . GLU A 1 300 ? 17.297 -33.969 -9.602 1 91.88 300 GLU A C 1
ATOM 2376 O O . GLU A 1 300 ? 18.266 -33.844 -10.359 1 91.88 300 GLU A O 1
ATOM 2381 N N . PRO A 1 301 ? 16.125 -33.656 -10 1 91.94 301 PRO A N 1
ATOM 2382 C CA . PRO A 1 301 ? 15.938 -33.188 -11.375 1 91.94 301 PRO A CA 1
ATOM 2383 C C . PRO A 1 301 ? 16.688 -31.906 -11.664 1 91.94 301 PRO A C 1
ATOM 2385 O O . PRO A 1 301 ? 17.047 -31.641 -12.812 1 91.94 301 PRO A O 1
ATOM 2388 N N . TYR A 1 302 ? 16.844 -31.125 -10.68 1 89.94 302 TYR A N 1
ATOM 2389 C CA . TYR A 1 302 ? 17.578 -29.891 -10.867 1 89.94 302 TYR A CA 1
ATOM 2390 C C . TYR A 1 302 ? 19 -30.172 -11.359 1 89.94 302 TYR A C 1
ATOM 2392 O O . TYR A 1 302 ? 19.453 -29.562 -12.336 1 89.94 302 TYR A O 1
ATOM 2400 N N . ALA A 1 303 ? 19.609 -31 -10.672 1 87.44 303 ALA A N 1
ATOM 2401 C CA . ALA A 1 303 ? 21 -31.344 -10.984 1 87.44 303 ALA A CA 1
ATOM 2402 C C . ALA A 1 303 ? 21.109 -32.031 -12.344 1 87.44 303 ALA A C 1
ATOM 2404 O O . ALA A 1 303 ? 22.062 -31.797 -13.094 1 87.44 303 ALA A O 1
ATOM 2405 N N . ARG A 1 304 ? 20.172 -32.656 -12.68 1 89.88 304 ARG A N 1
ATOM 2406 C CA . ARG A 1 304 ? 20.25 -33.531 -13.859 1 89.88 304 ARG A CA 1
ATOM 2407 C C . ARG A 1 304 ? 19.719 -32.812 -15.094 1 89.88 304 ARG A C 1
ATOM 2409 O O . ARG A 1 304 ? 20.25 -32.969 -16.203 1 89.88 304 ARG A O 1
ATOM 2416 N N . CYS A 1 305 ? 18.703 -32.062 -14.938 1 90.12 305 CYS A N 1
ATOM 2417 C CA . CYS A 1 305 ? 17.922 -31.594 -16.078 1 90.12 305 CYS A CA 1
ATOM 2418 C C . CYS A 1 305 ? 18.125 -30.094 -16.297 1 90.12 305 CYS A C 1
ATOM 2420 O O . CYS A 1 305 ? 17.828 -29.578 -17.375 1 90.12 305 CYS A O 1
ATOM 2422 N N . VAL A 1 306 ? 18.547 -29.438 -15.258 1 79.88 306 VAL A N 1
ATOM 2423 C CA . VAL A 1 306 ? 18.688 -28 -15.312 1 79.88 306 VAL A CA 1
ATOM 2424 C C . VAL A 1 306 ? 20.172 -27.625 -15.203 1 79.88 306 VAL A C 1
ATOM 2426 O O . VAL A 1 306 ? 20.688 -27.422 -14.109 1 79.88 306 VAL A O 1
ATOM 2429 N N . PRO A 1 307 ? 20.797 -27.672 -16.312 1 68.75 307 PRO A N 1
ATOM 2430 C CA . PRO A 1 307 ? 22.25 -27.422 -16.25 1 68.75 307 PRO A CA 1
ATOM 2431 C C . PRO A 1 307 ? 22.578 -26.016 -15.758 1 68.75 307 PRO A C 1
ATOM 2433 O O . PRO A 1 307 ? 21.859 -25.062 -16.062 1 68.75 307 PRO A O 1
ATOM 2436 N N . ARG A 1 308 ? 23.406 -25.953 -14.688 1 62.28 308 ARG A N 1
ATOM 2437 C CA . ARG A 1 308 ? 23.891 -24.656 -14.211 1 62.28 308 ARG A CA 1
ATOM 2438 C C . ARG A 1 308 ? 24.875 -24.031 -15.195 1 62.28 308 ARG A C 1
ATOM 2440 O O . ARG A 1 308 ? 25.375 -22.938 -14.969 1 62.28 308 ARG A O 1
ATOM 2447 N N . THR A 1 309 ? 25.344 -24.938 -16.172 1 54.62 309 THR A N 1
ATOM 2448 C CA . THR A 1 309 ? 26.562 -24.719 -16.938 1 54.62 309 THR A CA 1
ATOM 2449 C C . THR A 1 309 ? 26.531 -23.344 -17.609 1 54.62 309 THR A C 1
ATOM 2451 O O . THR A 1 309 ? 25.469 -22.875 -18.016 1 54.62 309 THR A O 1
ATOM 2454 N N . ALA A 1 310 ? 27.531 -22.531 -17.172 1 49.69 310 ALA A N 1
ATOM 2455 C CA . ALA A 1 310 ? 28.094 -21.484 -18.031 1 49.69 310 ALA A CA 1
ATOM 2456 C C . ALA A 1 310 ? 28.312 -22 -19.453 1 49.69 310 ALA A C 1
ATOM 2458 O O . ALA A 1 310 ? 28.844 -23.094 -19.641 1 49.69 310 ALA A O 1
ATOM 2459 N N . GLY A 1 311 ? 27.438 -21.984 -20.312 1 39.72 311 GLY A N 1
ATOM 2460 C CA . GLY A 1 311 ? 27.922 -22.406 -21.625 1 39.72 311 GLY A CA 1
ATOM 2461 C C . GLY A 1 311 ? 29.375 -22.078 -21.859 1 39.72 311 GLY A C 1
ATOM 2462 O O . GLY A 1 311 ? 29.984 -21.344 -21.094 1 39.72 311 GLY A O 1
ATOM 2463 N N . ASP A 1 312 ? 30.172 -22.906 -22.703 1 37.62 312 ASP A N 1
ATOM 2464 C CA . ASP A 1 312 ? 31.438 -22.516 -23.312 1 37.62 312 ASP A CA 1
ATOM 2465 C C . ASP A 1 312 ? 31.453 -21.031 -23.656 1 37.62 312 ASP A C 1
ATOM 2467 O O . ASP A 1 312 ? 30.656 -20.578 -24.484 1 37.62 312 ASP A O 1
ATOM 2471 N N . GLY A 1 313 ? 32.188 -20.156 -23 1 47.53 313 GLY A N 1
ATOM 2472 C CA . GLY A 1 313 ? 32.469 -18.766 -23.281 1 47.53 313 GLY A CA 1
ATOM 2473 C C . GLY A 1 313 ? 31.25 -17.859 -23.094 1 47.53 313 GLY A C 1
ATOM 2474 O O . GLY A 1 313 ? 31.328 -16.656 -23.344 1 47.53 313 GLY A O 1
ATOM 2475 N N . GLY A 1 314 ? 29.953 -18.406 -22.781 1 48.09 314 GLY A N 1
ATOM 2476 C CA . GLY A 1 314 ? 28.703 -17.688 -23.031 1 48.09 314 GLY A CA 1
ATOM 2477 C C . GLY A 1 314 ? 27.969 -17.312 -21.75 1 48.09 314 GLY A C 1
ATOM 2478 O O . GLY A 1 314 ? 28.469 -17.578 -20.641 1 48.09 314 GLY A O 1
ATOM 2479 N N . ARG A 1 315 ? 26.766 -16.609 -21.734 1 58 315 ARG A N 1
ATOM 2480 C CA . ARG A 1 315 ? 25.906 -16.062 -20.703 1 58 315 ARG A CA 1
ATOM 2481 C C . ARG A 1 315 ? 25.234 -17.172 -19.906 1 58 315 ARG A C 1
ATOM 2483 O O . ARG A 1 315 ? 24.75 -18.156 -20.484 1 58 315 ARG A O 1
ATOM 2490 N N . PRO A 1 316 ? 25.469 -17.234 -18.531 1 63.34 316 PRO A N 1
ATOM 2491 C CA . PRO A 1 316 ? 24.828 -18.25 -17.719 1 63.34 316 PRO A CA 1
ATOM 2492 C C . PRO A 1 316 ? 23.328 -18.375 -17.969 1 63.34 316 PRO A C 1
ATOM 2494 O O . PRO A 1 316 ? 22.656 -17.359 -18.25 1 63.34 316 PRO A O 1
ATOM 2497 N N . VAL A 1 317 ? 22.922 -19.656 -18.094 1 65.75 317 VAL A N 1
ATOM 2498 C CA . VAL A 1 317 ? 21.484 -19.875 -18.188 1 65.75 317 VAL A CA 1
ATOM 2499 C C . VAL A 1 317 ? 20.812 -19.5 -16.859 1 65.75 317 VAL A C 1
ATOM 2501 O O . VAL A 1 317 ? 21.188 -20.016 -15.805 1 65.75 317 VAL A O 1
ATOM 2504 N N . VAL A 1 318 ? 19.938 -18.516 -16.922 1 67.12 318 VAL A N 1
ATOM 2505 C CA . VAL A 1 318 ? 19.281 -18.062 -15.695 1 67.12 318 VAL A CA 1
ATOM 2506 C C . VAL A 1 318 ? 17.797 -18.422 -15.75 1 67.12 318 VAL A C 1
ATOM 2508 O O . VAL A 1 318 ? 17.109 -18.422 -14.727 1 67.12 318 VAL A O 1
ATOM 2511 N N . ILE A 1 319 ? 17.297 -18.875 -16.922 1 78.44 319 ILE A N 1
ATOM 2512 C CA . ILE A 1 319 ? 15.906 -19.266 -17.078 1 78.44 319 ILE A CA 1
ATOM 2513 C C . ILE A 1 319 ? 15.828 -20.625 -17.781 1 78.44 319 ILE A C 1
ATOM 2515 O O . ILE A 1 319 ? 16.344 -20.797 -18.891 1 78.44 319 ILE A O 1
ATOM 2519 N N . HIS A 1 320 ? 15.297 -21.5 -17.109 1 84.44 320 HIS A N 1
ATOM 2520 C CA . HIS A 1 320 ? 14.961 -22.781 -17.719 1 84.44 320 HIS A CA 1
ATOM 2521 C C . HIS A 1 320 ? 13.461 -22.891 -17.984 1 84.44 320 HIS A C 1
ATOM 2523 O O . HIS A 1 320 ? 12.648 -22.688 -17.094 1 84.44 320 HIS A O 1
ATOM 2529 N N . THR A 1 321 ? 13.141 -23.156 -19.188 1 85.81 321 THR A N 1
ATOM 2530 C CA . THR A 1 321 ? 11.734 -23.219 -19.578 1 85.81 321 THR A CA 1
ATOM 2531 C C . THR A 1 321 ? 11.258 -24.672 -19.641 1 85.81 321 THR A C 1
ATOM 2533 O O . THR A 1 321 ? 11.859 -25.5 -20.344 1 85.81 321 THR A O 1
ATOM 2536 N N . LEU A 1 322 ? 10.258 -24.922 -18.969 1 89.94 322 LEU A N 1
ATOM 2537 C CA . LEU A 1 322 ? 9.656 -26.25 -18.969 1 89.94 322 LEU A CA 1
ATOM 2538 C C . LEU A 1 322 ? 8.57 -26.359 -20.031 1 89.94 322 LEU A C 1
ATOM 2540 O O . LEU A 1 322 ? 7.711 -25.484 -20.125 1 89.94 322 LEU A O 1
ATOM 2544 N N . GLN A 1 323 ? 8.648 -27.406 -20.766 1 90.75 323 GLN A N 1
ATOM 2545 C CA . GLN A 1 323 ? 7.578 -27.703 -21.703 1 90.75 323 GLN A CA 1
ATOM 2546 C C . GLN A 1 323 ? 6.352 -28.25 -21 1 90.75 323 GLN A C 1
ATOM 2548 O O . GLN A 1 323 ? 6.469 -28.875 -19.938 1 90.75 323 GLN A O 1
ATOM 2553 N N . ARG A 1 324 ? 5.223 -28.016 -21.625 1 92.19 324 ARG A N 1
ATOM 2554 C CA . ARG A 1 324 ? 3.965 -28.516 -21.062 1 92.19 324 ARG A CA 1
ATOM 2555 C C . ARG A 1 324 ? 3.447 -29.703 -21.875 1 92.19 324 ARG A C 1
ATOM 2557 O O . ARG A 1 324 ? 3.578 -29.75 -23.094 1 92.19 324 ARG A O 1
ATOM 2564 N N . MET A 1 325 ? 2.945 -30.641 -21.172 1 92.44 325 MET A N 1
ATOM 2565 C CA . MET A 1 325 ? 2.34 -31.828 -21.766 1 92.44 325 MET A CA 1
ATOM 2566 C C . MET A 1 325 ? 0.889 -31.984 -21.328 1 92.44 325 MET A C 1
ATOM 2568 O O . MET A 1 325 ? 0.609 -32.062 -20.125 1 92.44 325 MET A O 1
ATOM 2572 N N . GLU A 1 326 ? -0.001 -32.094 -22.25 1 91.38 326 GLU A N 1
ATOM 2573 C CA . GLU A 1 326 ? -1.416 -32.25 -21.922 1 91.38 326 GLU A CA 1
ATOM 2574 C C . GLU A 1 326 ? -1.721 -33.656 -21.406 1 91.38 326 GLU A C 1
ATOM 2576 O O . GLU A 1 326 ? -1.29 -34.656 -22.016 1 91.38 326 GLU A O 1
ATOM 2581 N N . MET A 1 327 ? -2.49 -33.688 -20.328 1 92.19 327 MET A N 1
ATOM 2582 C CA . MET A 1 327 ? -2.904 -34.938 -19.719 1 92.19 327 MET A CA 1
ATOM 2583 C C . MET A 1 327 ? -4.418 -35.125 -19.797 1 92.19 327 MET A C 1
ATOM 2585 O O . MET A 1 327 ? -5.164 -34.125 -19.672 1 92.19 327 MET A O 1
ATOM 2589 N N . LEU A 1 328 ? -4.77 -36.406 -19.984 1 89.25 328 LEU A N 1
ATOM 2590 C CA . LEU A 1 328 ? -6.191 -36.719 -19.953 1 89.25 328 LEU A CA 1
ATOM 2591 C C . LEU A 1 328 ? -6.434 -38.031 -19.219 1 89.25 328 LEU A C 1
ATOM 2593 O O . LEU A 1 328 ? -5.508 -38.844 -19.031 1 89.25 328 LEU A O 1
ATOM 2597 N N . SER A 1 329 ? -7.617 -38.125 -18.766 1 89.44 329 SER A N 1
ATOM 2598 C CA . SER A 1 329 ? -8.047 -39.406 -18.188 1 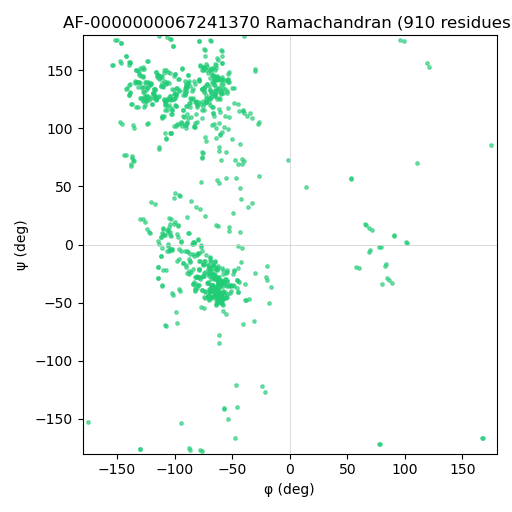89.44 329 SER A CA 1
ATOM 2599 C C . SER A 1 329 ? -8.93 -40.188 -19.172 1 89.44 329 SER A C 1
ATOM 2601 O O . SER A 1 329 ? -9.859 -39.625 -19.75 1 89.44 329 SER A O 1
ATOM 2603 N N . SER A 1 330 ? -8.641 -41.438 -19.312 1 86.81 330 SER A N 1
ATOM 2604 C CA . SER A 1 330 ? -9.516 -42.281 -20.094 1 86.81 330 SER A CA 1
ATOM 2605 C C . SER A 1 330 ? -10.609 -42.906 -19.234 1 86.81 330 SER A C 1
ATOM 2607 O O . SER A 1 330 ? -11.625 -43.375 -19.75 1 86.81 330 SER A O 1
ATOM 2609 N N . ALA A 1 331 ? -10.32 -42.906 -17.953 1 83.69 331 ALA A N 1
ATOM 2610 C CA . ALA A 1 331 ? -11.219 -43.594 -17.016 1 83.69 331 ALA A CA 1
ATOM 2611 C C . ALA A 1 331 ? -12.336 -42.656 -16.547 1 83.69 331 ALA A C 1
ATOM 2613 O O . ALA A 1 331 ? -13.398 -43.125 -16.125 1 83.69 331 ALA A O 1
ATOM 2614 N N . VAL A 1 332 ? -12.133 -41.438 -16.562 1 87.56 332 VAL A N 1
ATOM 2615 C CA . VAL A 1 332 ? -13.109 -40.438 -16.078 1 87.56 332 VAL A CA 1
ATOM 2616 C C . VAL A 1 332 ? -13.711 -39.688 -17.266 1 87.56 332 VAL A C 1
ATOM 2618 O O . VAL A 1 332 ? -12.984 -39.125 -18.078 1 87.56 332 VAL A O 1
ATOM 2621 N N . PRO A 1 333 ? -15.047 -39.781 -17.312 1 83.5 333 PRO A N 1
ATOM 2622 C CA . PRO A 1 333 ? -15.672 -39 -18.391 1 83.5 333 PRO A CA 1
ATOM 2623 C C . PRO A 1 333 ? -15.273 -37.531 -18.359 1 83.5 333 PRO A C 1
ATOM 2625 O O . PRO A 1 333 ? -15.141 -36.938 -17.281 1 83.5 333 PRO A O 1
ATOM 2628 N N . PRO A 1 334 ? -15.078 -36.938 -19.484 1 79.69 334 PRO A N 1
ATOM 2629 C CA . PRO A 1 334 ? -14.641 -35.531 -19.562 1 79.69 334 PRO A CA 1
ATOM 2630 C C . PRO A 1 334 ? -15.508 -34.594 -18.734 1 79.69 334 PRO A C 1
ATOM 2632 O O . PRO A 1 334 ? -14.992 -33.656 -18.141 1 79.69 334 PRO A O 1
ATOM 2635 N N . ASP A 1 335 ? -16.797 -34.844 -18.641 1 83 335 ASP A N 1
ATOM 2636 C CA . ASP A 1 335 ? -17.719 -34 -17.938 1 83 335 ASP A CA 1
ATOM 2637 C C . ASP A 1 335 ? -17.516 -34.094 -16.422 1 83 335 ASP A C 1
ATOM 2639 O O . ASP A 1 335 ? -17.906 -33.188 -15.672 1 83 335 ASP A O 1
ATOM 2643 N N . ASP A 1 336 ? -16.844 -35.125 -16.031 1 87.12 336 ASP A N 1
ATOM 2644 C CA . ASP A 1 336 ? -16.703 -35.375 -14.609 1 87.12 336 ASP A CA 1
ATOM 2645 C C . ASP A 1 336 ? -15.297 -35 -14.117 1 87.12 336 ASP A C 1
ATOM 2647 O O . ASP A 1 336 ? -15.039 -34.969 -12.914 1 87.12 336 ASP A O 1
ATOM 2651 N N . GLU A 1 337 ? -14.422 -34.625 -14.953 1 88.12 337 GLU A N 1
ATOM 2652 C CA . GLU A 1 337 ? -13.031 -34.406 -14.586 1 88.12 337 GLU A CA 1
ATOM 2653 C C . GLU A 1 337 ? -12.906 -33.219 -13.625 1 88.12 337 GLU A C 1
ATOM 2655 O O . GLU A 1 337 ? -12.156 -33.281 -12.648 1 88.12 337 GLU A O 1
ATOM 2660 N N . PRO A 1 338 ? -13.68 -32.125 -13.844 1 89.62 338 PRO A N 1
ATOM 2661 C CA . PRO A 1 338 ? -13.539 -31.031 -12.891 1 89.62 338 PRO A CA 1
ATOM 2662 C C . PRO A 1 338 ? -13.93 -31.422 -11.469 1 89.62 338 PRO A C 1
ATOM 2664 O O . PRO A 1 338 ? -13.352 -30.906 -10.5 1 89.62 338 PRO A O 1
ATOM 2667 N N . ALA A 1 339 ? -14.859 -32.312 -11.336 1 91.19 339 ALA A N 1
ATOM 2668 C CA . ALA A 1 339 ? -15.344 -32.75 -10.023 1 91.19 339 ALA A CA 1
ATOM 2669 C C . ALA A 1 339 ? -14.266 -33.5 -9.242 1 91.19 339 ALA A C 1
ATOM 2671 O O . ALA A 1 339 ? -14.234 -33.438 -8.016 1 91.19 339 ALA A O 1
ATOM 2672 N N . LEU A 1 340 ? -13.344 -34.156 -9.961 1 91.56 340 LEU A N 1
ATOM 2673 C CA . LEU A 1 340 ? -12.227 -34.844 -9.32 1 91.56 340 LEU A CA 1
ATOM 2674 C C . LEU A 1 340 ? -11.391 -33.844 -8.508 1 91.56 340 LEU A C 1
ATOM 2676 O O . LEU A 1 340 ? -10.891 -34.219 -7.434 1 91.56 340 LEU A O 1
ATOM 2680 N N . TRP A 1 341 ? -11.359 -32.656 -8.969 1 94.88 341 TRP A N 1
ATOM 2681 C CA . TRP A 1 341 ? -10.43 -31.688 -8.406 1 94.88 341 TRP A CA 1
ATOM 2682 C C . TRP A 1 341 ? -11.102 -30.859 -7.324 1 94.88 341 TRP A C 1
ATOM 2684 O O . TRP A 1 341 ? -10.461 -30.031 -6.664 1 94.88 341 TRP A O 1
ATOM 2694 N N . THR A 1 342 ? -12.336 -30.969 -7.074 1 92.19 342 THR A N 1
ATOM 2695 C CA . THR A 1 342 ? -13.039 -30.234 -6.031 1 92.19 342 THR A CA 1
ATOM 2696 C C . THR A 1 342 ? -13.484 -31.172 -4.914 1 92.19 342 THR A C 1
ATOM 2698 O O . THR A 1 342 ? -14.188 -30.766 -3.992 1 92.19 342 THR A O 1
ATOM 2701 N N . ALA A 1 343 ? -13.023 -32.406 -5.055 1 90.38 343 ALA A N 1
ATOM 2702 C CA . ALA A 1 343 ? -13.312 -33.375 -3.994 1 90.38 343 ALA A CA 1
ATOM 2703 C C . ALA A 1 343 ? -12.297 -33.281 -2.861 1 90.38 343 ALA A C 1
ATOM 2705 O O . ALA A 1 343 ? -11.094 -33.406 -3.088 1 90.38 343 ALA A O 1
ATOM 2706 N N . MET A 1 344 ? -12.82 -33.094 -1.704 1 89.31 344 MET A N 1
ATOM 2707 C CA . MET A 1 344 ? -11.945 -33.031 -0.539 1 89.31 344 MET A CA 1
ATOM 2708 C C . MET A 1 344 ? -11.344 -34.375 -0.239 1 89.31 344 MET A C 1
ATOM 2710 O O . MET A 1 344 ? -12.047 -35.406 -0.255 1 89.31 344 MET A O 1
ATOM 2714 N N . PRO A 1 345 ? -10.039 -34.312 -0.022 1 87.12 345 PRO A N 1
ATOM 2715 C CA . PRO A 1 345 ? -9.445 -35.594 0.37 1 87.12 345 PRO A CA 1
ATOM 2716 C C . PRO A 1 345 ? -9.961 -36.094 1.716 1 87.12 345 PRO A C 1
ATOM 2718 O O . PRO A 1 345 ? -10.047 -35.344 2.676 1 87.12 345 PRO A O 1
ATOM 2721 N N . ASN A 1 346 ? -10.398 -37.25 1.736 1 81.81 346 ASN A N 1
ATOM 2722 C CA . ASN A 1 346 ? -10.828 -37.875 2.984 1 81.81 346 ASN A CA 1
ATOM 2723 C C . ASN A 1 346 ? -9.648 -38.469 3.744 1 81.81 346 ASN A C 1
ATOM 2725 O O . ASN A 1 346 ? -9.211 -39.594 3.441 1 81.81 346 ASN A O 1
ATOM 2729 N N . THR A 1 347 ? -9.203 -37.812 4.711 1 79.62 347 THR A N 1
ATOM 2730 C CA . THR A 1 347 ? -8 -38.219 5.422 1 79.62 347 THR A CA 1
ATOM 2731 C C . THR A 1 347 ? -8.367 -39 6.684 1 79.62 347 THR A C 1
ATOM 2733 O O . THR A 1 347 ? -7.492 -39.312 7.496 1 79.62 347 THR A O 1
ATOM 2736 N N . ALA A 1 348 ? -9.594 -39.281 6.848 1 75.44 348 ALA A N 1
ATOM 2737 C CA . ALA A 1 348 ? -10.062 -39.875 8.102 1 75.44 348 ALA A CA 1
ATOM 2738 C C . ALA A 1 348 ? -9.734 -41.375 8.156 1 75.44 348 ALA A C 1
ATOM 2740 O O . ALA A 1 348 ? -9.594 -41.938 9.242 1 75.44 348 ALA A O 1
ATOM 2741 N N . ASP A 1 349 ? -9.68 -42 7.016 1 75.31 349 ASP A N 1
ATOM 2742 C CA . ASP A 1 349 ? -9.414 -43.438 6.98 1 75.31 349 ASP A CA 1
ATOM 2743 C C . ASP A 1 349 ? -7.945 -43.719 6.668 1 75.31 349 ASP A C 1
ATOM 2745 O O . ASP A 1 349 ? -7.523 -43.594 5.516 1 75.31 349 ASP A O 1
ATOM 2749 N N . PRO A 1 350 ? -7.219 -44.031 7.645 1 72.44 350 PRO A N 1
ATOM 2750 C CA . PRO A 1 350 ? -5.793 -44.281 7.406 1 72.44 350 PRO A CA 1
ATOM 2751 C C . PRO A 1 350 ? -5.551 -45.5 6.539 1 72.44 350 PRO A C 1
ATOM 2753 O O . PRO A 1 350 ? -4.477 -45.656 5.945 1 72.44 350 PRO A O 1
ATOM 2756 N N . GLN A 1 351 ? -6.535 -46.438 6.582 1 72.12 351 GLN A N 1
ATOM 2757 C CA . GLN A 1 351 ? -6.367 -47.688 5.832 1 72.12 351 GLN A CA 1
ATOM 2758 C C . GLN A 1 351 ? -6.668 -47.469 4.352 1 72.12 351 GLN A C 1
ATOM 2760 O O . GLN A 1 351 ? -6.305 -48.312 3.516 1 72.12 351 GLN A O 1
ATOM 2765 N N . ALA A 1 352 ? -7.266 -46.375 4.098 1 74.69 352 ALA A N 1
ATOM 2766 C CA . ALA A 1 352 ? -7.578 -46.031 2.711 1 74.69 352 ALA A CA 1
ATOM 2767 C C . ALA A 1 352 ? -7.273 -44.562 2.416 1 74.69 352 ALA A C 1
ATOM 2769 O O . ALA A 1 352 ? -8.188 -43.75 2.258 1 74.69 352 ALA A O 1
ATOM 2770 N N . PRO A 1 353 ? -5.984 -44.344 2.309 1 75.19 353 PRO A N 1
ATOM 2771 C CA . PRO A 1 353 ? -5.629 -42.938 2.066 1 75.19 353 PRO A CA 1
ATOM 2772 C C . PRO A 1 353 ? -6.211 -42.406 0.762 1 75.19 353 PRO A C 1
ATOM 2774 O O . PRO A 1 353 ? -6.355 -43.156 -0.21 1 75.19 353 PRO A O 1
ATOM 2777 N N . PRO A 1 354 ? -6.578 -41.188 0.925 1 83.25 354 PRO A N 1
ATOM 2778 C CA . PRO A 1 354 ? -7.156 -40.625 -0.292 1 83.25 354 PRO A CA 1
ATOM 2779 C C . PRO A 1 354 ? -6.184 -40.625 -1.469 1 83.25 354 PRO A C 1
ATOM 2781 O O . PRO A 1 354 ? -4.98 -40.438 -1.281 1 83.25 354 PRO A O 1
ATOM 2784 N N . ARG A 1 355 ? -6.754 -40.906 -2.607 1 85.88 355 ARG A N 1
ATOM 2785 C CA . ARG A 1 355 ? -5.961 -40.875 -3.832 1 85.88 355 ARG A CA 1
ATOM 2786 C C . ARG A 1 355 ? -5.953 -39.5 -4.469 1 85.88 355 ARG A C 1
ATOM 2788 O O . ARG A 1 355 ? -6.984 -38.812 -4.508 1 85.88 355 ARG A O 1
ATOM 2795 N N . HIS A 1 356 ? -4.801 -39.125 -4.859 1 93.56 356 HIS A N 1
ATOM 2796 C CA . HIS A 1 356 ? -4.684 -37.875 -5.574 1 93.56 356 HIS A CA 1
ATOM 2797 C C . HIS A 1 356 ? -5.398 -37.938 -6.922 1 93.56 356 HIS A C 1
ATOM 2799 O O . HIS A 1 356 ? -5.336 -38.938 -7.617 1 93.56 356 HIS A O 1
ATOM 2805 N N . PRO A 1 357 ? -6.066 -36.875 -7.34 1 93.38 357 PRO A N 1
ATOM 2806 C CA . PRO A 1 357 ? -6.801 -36.875 -8.609 1 93.38 357 PRO A CA 1
ATOM 2807 C C . PRO A 1 357 ? -5.91 -37.219 -9.797 1 93.38 357 PRO A C 1
ATOM 2809 O O . PRO A 1 357 ? -6.367 -37.875 -10.75 1 93.38 357 PRO A O 1
ATOM 2812 N N . LEU A 1 358 ? -4.672 -36.875 -9.789 1 93.88 358 LEU A N 1
ATOM 2813 C CA . LEU A 1 358 ? -3.76 -37.094 -10.906 1 93.88 358 LEU A CA 1
ATOM 2814 C C . LEU A 1 358 ? -3.568 -38.594 -11.156 1 93.88 358 LEU A C 1
ATOM 2816 O O . LEU A 1 358 ? -3.119 -38.969 -12.234 1 93.88 358 LEU A O 1
ATOM 2820 N N . ALA A 1 359 ? -3.842 -39.406 -10.188 1 92 359 ALA A N 1
ATOM 2821 C CA . ALA A 1 359 ? -3.715 -40.875 -10.336 1 92 359 ALA A CA 1
ATOM 2822 C C . ALA A 1 359 ? -4.668 -41.406 -11.398 1 92 359 ALA A C 1
ATOM 2824 O O . ALA A 1 359 ? -4.473 -42.5 -11.93 1 92 359 ALA A O 1
ATOM 2825 N N . GLN A 1 360 ? -5.672 -40.594 -11.719 1 91.31 360 GLN A N 1
ATOM 2826 C CA . GLN A 1 360 ? -6.68 -41.031 -12.68 1 91.31 360 GLN A CA 1
ATOM 2827 C C . GLN A 1 360 ? -6.289 -40.625 -14.102 1 91.31 360 GLN A C 1
ATOM 2829 O O . GLN A 1 360 ? -6.988 -40.969 -15.062 1 91.31 360 GLN A O 1
ATOM 2834 N N . TYR A 1 361 ? -5.281 -39.906 -14.297 1 92.88 361 TYR A N 1
ATOM 2835 C CA . TYR A 1 361 ? -4.848 -39.469 -15.609 1 92.88 361 TYR A CA 1
ATOM 2836 C C . TYR A 1 361 ? -3.838 -40.438 -16.219 1 92.88 361 TYR A C 1
ATOM 2838 O O . TYR A 1 361 ? -2.688 -40.5 -15.773 1 92.88 361 TYR A O 1
ATOM 2846 N N . ASP A 1 362 ? -4.305 -41.188 -17.312 1 93.12 362 ASP A N 1
ATOM 2847 C CA . ASP A 1 362 ? -3.541 -42.312 -17.844 1 93.12 362 ASP A CA 1
ATOM 2848 C C . ASP A 1 362 ? -3.217 -42.094 -19.328 1 93.12 362 ASP A C 1
ATOM 2850 O O . ASP A 1 362 ? -2.824 -43.031 -20.016 1 93.12 362 ASP A O 1
ATOM 2854 N N . ARG A 1 363 ? -3.467 -40.875 -19.828 1 93.56 363 ARG A N 1
ATOM 2855 C CA . ARG A 1 363 ? -3.168 -40.562 -21.219 1 93.56 363 ARG A CA 1
ATOM 2856 C C . ARG A 1 363 ? -2.4 -39.25 -21.328 1 93.56 363 ARG A C 1
ATOM 2858 O O . ARG A 1 363 ? -2.701 -38.281 -20.609 1 93.56 363 ARG A O 1
ATOM 2865 N N . ARG A 1 364 ? -1.47 -39.188 -22.156 1 93.44 364 ARG A N 1
ATOM 2866 C CA . ARG A 1 364 ? -0.716 -37.969 -22.406 1 93.44 364 ARG A CA 1
ATOM 2867 C C . ARG A 1 364 ? -0.644 -37.688 -23.906 1 93.44 364 ARG A C 1
ATOM 2869 O O . ARG A 1 364 ? -0.666 -38.594 -24.719 1 93.44 364 ARG A O 1
ATOM 2876 N N . LYS A 1 365 ? -0.535 -36.406 -24.156 1 91 365 LYS A N 1
ATOM 2877 C CA . LYS A 1 365 ? -0.253 -36.031 -25.547 1 91 365 LYS A CA 1
ATOM 2878 C C . LYS A 1 365 ? 1.107 -36.562 -25.984 1 91 365 LYS A C 1
ATOM 2880 O O . LYS A 1 365 ? 2.051 -36.594 -25.188 1 91 365 LYS A O 1
ATOM 2885 N N . PRO A 1 366 ? 1.175 -36.969 -27.281 1 89.31 366 PRO A N 1
ATOM 2886 C CA . PRO A 1 366 ? 2.439 -37.531 -27.75 1 89.31 366 PRO A CA 1
ATOM 2887 C C . PRO A 1 366 ? 3.594 -36.531 -27.703 1 89.31 366 PRO A C 1
ATOM 2889 O O . PRO A 1 366 ? 4.738 -36.906 -27.453 1 89.31 366 PRO A O 1
ATOM 2892 N N . THR A 1 367 ? 3.242 -35.281 -28.016 1 88.19 367 THR A N 1
ATOM 2893 C CA . THR A 1 367 ? 4.273 -34.25 -28.016 1 88.19 367 THR A CA 1
ATOM 2894 C C . THR A 1 367 ? 3.904 -33.125 -27.078 1 88.19 367 THR A C 1
ATOM 2896 O O . THR A 1 367 ? 2.74 -32.719 -27 1 88.19 367 THR A O 1
ATOM 2899 N N . PRO A 1 368 ? 4.996 -32.656 -26.359 1 88.12 368 PRO A N 1
ATOM 2900 C CA . PRO A 1 368 ? 4.73 -31.484 -25.516 1 88.12 368 PRO A CA 1
ATOM 2901 C C . PRO A 1 368 ? 4.324 -30.25 -26.344 1 88.12 368 PRO A C 1
ATOM 2903 O O . PRO A 1 368 ? 4.523 -30.234 -27.562 1 88.12 368 PRO A O 1
ATOM 2906 N N . MET A 1 369 ? 3.703 -29.359 -25.609 1 80.56 369 MET A N 1
ATOM 2907 C CA . MET A 1 369 ? 3.326 -28.109 -26.266 1 80.56 369 MET A CA 1
ATOM 2908 C C . MET A 1 369 ? 4.559 -27.359 -26.766 1 80.56 369 MET A C 1
ATOM 2910 O O . MET A 1 369 ? 5.531 -27.188 -26.031 1 80.56 369 MET A O 1
ATOM 2914 N N . THR A 1 370 ? 4.703 -27.172 -28.047 1 64.44 370 THR A N 1
ATOM 2915 C CA . THR A 1 370 ? 5.93 -26.719 -28.688 1 64.44 370 THR A CA 1
ATOM 2916 C C . THR A 1 370 ? 5.996 -25.188 -28.672 1 64.44 370 THR A C 1
ATOM 2918 O O . THR A 1 370 ? 7.062 -24.609 -28.891 1 64.44 370 THR A O 1
ATOM 2921 N N . HIS A 1 371 ? 4.906 -24.578 -28.578 1 62.06 371 HIS A N 1
ATOM 2922 C CA . HIS A 1 371 ? 5.012 -23.125 -28.703 1 62.06 371 HIS A CA 1
ATOM 2923 C C . HIS A 1 371 ? 5.582 -22.5 -27.438 1 62.06 371 HIS A C 1
ATOM 2925 O O . HIS A 1 371 ? 5.129 -22.812 -26.328 1 62.06 371 HIS A O 1
ATOM 2931 N N . ASN A 1 372 ? 6.664 -21.781 -27.594 1 59.41 372 ASN A N 1
ATOM 2932 C CA . ASN A 1 372 ? 7.414 -21.125 -26.531 1 59.41 372 ASN A CA 1
ATOM 2933 C C . ASN A 1 372 ? 6.496 -20.312 -25.625 1 59.41 372 ASN A C 1
ATOM 2935 O O . ASN A 1 372 ? 6.73 -20.219 -24.422 1 59.41 372 ASN A O 1
ATOM 2939 N N . MET A 1 373 ? 5.395 -19.922 -26.219 1 60.97 373 MET A N 1
ATOM 2940 C CA . MET A 1 373 ? 4.504 -19.047 -25.453 1 60.97 373 MET A CA 1
ATOM 2941 C C . MET A 1 373 ? 3.791 -19.828 -24.344 1 60.97 373 MET A C 1
ATOM 2943 O O . MET A 1 373 ? 3.273 -19.234 -23.406 1 60.97 373 MET A O 1
ATOM 2947 N N . HIS A 1 374 ? 3.951 -21.109 -24.406 1 65.31 374 HIS A N 1
ATOM 2948 C CA . HIS A 1 374 ? 3.197 -21.906 -23.453 1 65.31 374 HIS A CA 1
ATOM 2949 C C . HIS A 1 374 ? 4.105 -22.453 -22.359 1 65.31 374 HIS A C 1
ATOM 2951 O O . HIS A 1 374 ? 3.631 -23.062 -21.391 1 65.31 374 HIS A O 1
ATOM 2957 N N . ASN A 1 375 ? 5.34 -22.219 -22.516 1 75.81 375 ASN A N 1
ATOM 2958 C CA . ASN A 1 375 ? 6.273 -22.766 -21.531 1 75.81 375 ASN A CA 1
ATOM 2959 C C . ASN A 1 375 ? 6.285 -21.953 -20.25 1 75.81 375 ASN A C 1
ATOM 2961 O O . ASN A 1 375 ? 5.859 -20.797 -20.234 1 75.81 375 ASN A O 1
ATOM 2965 N N . LYS A 1 376 ? 6.637 -22.656 -19.219 1 84.94 376 LYS A N 1
ATOM 2966 C CA . LYS A 1 376 ? 6.734 -22.016 -17.906 1 84.94 376 LYS A CA 1
ATOM 2967 C C . LYS A 1 376 ? 8.172 -22.047 -17.391 1 84.94 376 LYS A C 1
ATOM 2969 O O . LYS A 1 376 ? 8.906 -23 -17.656 1 84.94 376 LYS A O 1
ATOM 2974 N N . PRO A 1 377 ? 8.539 -21.109 -16.672 1 84.5 377 PRO A N 1
ATOM 2975 C CA . PRO A 1 377 ? 9.953 -21.016 -16.297 1 84.5 377 PRO A CA 1
ATOM 2976 C C . PRO A 1 377 ? 10.234 -21.547 -14.898 1 84.5 377 PRO A C 1
ATOM 2978 O O . PRO A 1 377 ? 9.375 -21.469 -14.016 1 84.5 377 PRO A O 1
ATOM 2981 N N . ILE A 1 378 ? 11.359 -22.109 -14.719 1 87.75 378 ILE A N 1
ATOM 2982 C CA . ILE A 1 378 ? 12.07 -22.234 -13.453 1 87.75 378 ILE A CA 1
ATOM 2983 C C . ILE A 1 378 ? 13.289 -21.312 -13.453 1 87.75 378 ILE A C 1
ATOM 2985 O O . ILE A 1 378 ? 14.109 -21.359 -14.367 1 87.75 378 ILE A O 1
ATOM 2989 N N . VAL A 1 379 ? 13.266 -20.484 -12.453 1 85.06 379 VAL A N 1
ATOM 2990 C CA . VAL A 1 379 ? 14.273 -19.438 -12.469 1 85.06 379 VAL A CA 1
ATOM 2991 C C . VAL A 1 379 ? 15 -19.391 -11.125 1 85.06 379 VAL A C 1
ATOM 2993 O O . VAL A 1 379 ? 14.43 -19.75 -10.094 1 85.06 379 VAL A O 1
ATOM 2996 N N . LEU A 1 380 ? 16.234 -19.094 -11.203 1 82.88 380 LEU A N 1
ATOM 2997 C CA . LEU A 1 380 ? 16.953 -18.641 -10.023 1 82.88 380 LEU A CA 1
ATOM 2998 C C . LEU A 1 380 ? 16.891 -17.125 -9.883 1 82.88 380 LEU A C 1
ATOM 3000 O O . LEU A 1 380 ? 17.641 -16.406 -10.555 1 82.88 380 LEU A O 1
ATOM 3004 N N . PRO A 1 381 ? 16.047 -16.656 -8.977 1 82.69 381 PRO A N 1
ATOM 3005 C CA . PRO A 1 381 ? 15.844 -15.211 -8.906 1 82.69 381 PRO A CA 1
ATOM 3006 C C . PRO A 1 381 ? 17.141 -14.453 -8.641 1 82.69 381 PRO A C 1
ATOM 3008 O O . PRO A 1 381 ? 17.281 -13.297 -9.055 1 82.69 381 PRO A O 1
ATOM 3011 N N . ALA A 1 382 ? 17.938 -15.102 -7.855 1 77.88 382 ALA A N 1
ATOM 3012 C CA . ALA A 1 382 ? 19.219 -14.477 -7.562 1 77.88 382 ALA A CA 1
ATOM 3013 C C . ALA A 1 382 ? 20 -14.203 -8.844 1 77.88 382 ALA A C 1
ATOM 3015 O O . ALA A 1 382 ? 20.938 -13.391 -8.844 1 77.88 382 ALA A O 1
ATOM 3016 N N . GLY A 1 383 ? 19.578 -14.992 -9.844 1 65.31 383 GLY A N 1
ATOM 3017 C CA . GLY A 1 383 ? 20.203 -14.742 -11.133 1 65.31 383 GLY A CA 1
ATOM 3018 C C . GLY A 1 383 ? 19.734 -13.453 -11.781 1 65.31 383 GLY A C 1
ATOM 3019 O O . GLY A 1 383 ? 18.766 -12.844 -11.328 1 65.31 383 GLY A O 1
ATOM 3020 N N . GLU A 1 384 ? 20.5 -12.609 -12.203 1 58.84 384 GLU A N 1
ATOM 3021 C CA . GLU A 1 384 ? 20.25 -11.32 -12.836 1 58.84 384 GLU A CA 1
ATOM 3022 C C . GLU A 1 384 ? 18.969 -11.359 -13.68 1 58.84 384 GLU A C 1
ATOM 3024 O O . GLU A 1 384 ? 19 -11.031 -14.867 1 58.84 384 GLU A O 1
ATOM 3029 N N . VAL A 1 385 ? 17.922 -12.133 -13.195 1 54.53 385 VAL A N 1
ATOM 3030 C CA . VAL A 1 385 ? 16.734 -12.266 -14.047 1 54.53 385 VAL A CA 1
ATOM 3031 C C . VAL A 1 385 ? 15.703 -11.203 -13.664 1 54.53 385 VAL A C 1
ATOM 3033 O O . VAL A 1 385 ? 15.391 -11.039 -12.484 1 54.53 385 VAL A O 1
ATOM 3036 N N . VAL A 1 386 ? 15.492 -10.094 -14.328 1 51.53 386 VAL A N 1
ATOM 3037 C CA . VAL A 1 386 ? 14.383 -9.227 -13.953 1 51.53 386 VAL A CA 1
ATOM 3038 C C . VAL A 1 386 ? 13.188 -9.492 -14.867 1 51.53 386 VAL A C 1
ATOM 3040 O O . VAL A 1 386 ? 12.062 -9.664 -14.391 1 51.53 386 VAL A O 1
ATOM 3043 N N . LEU A 1 387 ? 13.102 -9.227 -16.172 1 52.25 387 LEU A N 1
ATOM 3044 C CA . LEU A 1 387 ? 11.891 -8.867 -16.891 1 52.25 387 LEU A CA 1
ATOM 3045 C C . LEU A 1 387 ? 11.062 -10.109 -17.219 1 52.25 387 LEU A C 1
ATOM 3047 O O . LEU A 1 387 ? 11.617 -11.133 -17.641 1 52.25 387 LEU A O 1
ATOM 3051 N N . PHE A 1 388 ? 9.875 -10.422 -16.516 1 51.5 388 PHE A N 1
ATOM 3052 C CA . PHE A 1 388 ? 9.086 -11.586 -16.891 1 51.5 388 PHE A CA 1
ATOM 3053 C C . PHE A 1 388 ? 7.848 -11.172 -17.688 1 51.5 388 PHE A C 1
ATOM 3055 O O . PHE A 1 388 ? 7.086 -10.305 -17.25 1 51.5 388 PHE A O 1
ATOM 3062 N N . PHE A 1 389 ? 7.824 -11.172 -18.953 1 47.19 389 PHE A N 1
ATOM 3063 C CA . PHE A 1 389 ? 6.508 -11.273 -19.578 1 47.19 389 PHE A CA 1
ATOM 3064 C C . PHE A 1 389 ? 5.988 -12.703 -19.5 1 47.19 389 PHE A C 1
ATOM 3066 O O . PHE A 1 389 ? 6.742 -13.656 -19.703 1 47.19 389 PHE A O 1
ATOM 3073 N N . VAL A 1 390 ? 5.027 -12.992 -18.734 1 42.5 390 VAL A N 1
ATOM 3074 C CA . VAL A 1 390 ? 4.535 -14.312 -18.359 1 42.5 390 VAL A CA 1
ATOM 3075 C C . VAL A 1 390 ? 4.762 -15.297 -19.5 1 42.5 390 VAL A C 1
ATOM 3077 O O . VAL A 1 390 ? 5.297 -16.391 -19.281 1 42.5 390 VAL A O 1
ATOM 3080 N N . HIS A 1 391 ? 4.023 -15.039 -20.672 1 44.22 391 HIS A N 1
ATOM 3081 C CA . HIS A 1 391 ? 4.148 -16.062 -21.703 1 44.22 391 HIS A CA 1
ATOM 3082 C C . HIS A 1 391 ? 5.547 -16.062 -22.297 1 44.22 391 HIS A C 1
ATOM 3084 O O . HIS A 1 391 ? 5.973 -17.078 -22.875 1 44.22 391 HIS A O 1
ATOM 3090 N N . GLU A 1 392 ? 6.188 -15.031 -21.906 1 45.28 392 GLU A N 1
ATOM 3091 C CA . GLU A 1 392 ? 7.469 -14.977 -22.609 1 45.28 392 GLU A CA 1
ATOM 3092 C C . GLU A 1 392 ? 8.625 -14.781 -21.641 1 45.28 392 GLU A C 1
ATOM 3094 O O . GLU A 1 392 ? 9.789 -14.867 -22.031 1 45.28 392 GLU A O 1
ATOM 3099 N N . GLY A 1 393 ? 8.414 -15.125 -20.406 1 48.56 393 GLY A N 1
ATOM 3100 C CA . GLY A 1 393 ? 9.539 -14.984 -19.5 1 48.56 393 GLY A CA 1
ATOM 3101 C C . GLY A 1 393 ? 10.805 -14.492 -20.172 1 48.56 393 GLY A C 1
ATOM 3102 O O . GLY A 1 393 ? 11.5 -15.266 -20.828 1 48.56 393 GLY A O 1
ATOM 3103 N N . ALA A 1 394 ? 10.875 -13.289 -20.531 1 54.03 394 ALA A N 1
ATOM 3104 C CA . ALA A 1 394 ? 12.109 -12.836 -21.156 1 54.03 394 ALA A CA 1
ATOM 3105 C C . ALA A 1 394 ? 13.133 -12.391 -20.125 1 54.03 394 ALA A C 1
ATOM 3107 O O . ALA A 1 394 ? 12.781 -11.703 -19.156 1 54.03 394 ALA A O 1
ATOM 3108 N N . ALA A 1 395 ? 14.289 -13.172 -20.172 1 56.88 395 ALA A N 1
ATOM 3109 C CA . ALA A 1 395 ? 15.414 -12.812 -19.297 1 56.88 395 ALA A CA 1
ATOM 3110 C C . ALA A 1 395 ? 16.047 -11.492 -19.734 1 56.88 395 ALA A C 1
ATOM 3112 O O . ALA A 1 395 ? 16.219 -11.25 -20.938 1 56.88 395 ALA A O 1
ATOM 3113 N N . THR A 1 396 ? 16.109 -10.617 -18.766 1 60.12 396 THR A N 1
ATOM 3114 C CA . THR A 1 396 ? 16.844 -9.398 -19.078 1 60.12 396 THR A CA 1
ATOM 3115 C C . THR A 1 396 ? 18.344 -9.703 -19.234 1 60.12 396 THR A C 1
ATOM 3117 O O . THR A 1 396 ? 19.062 -8.969 -19.922 1 60.12 396 THR A O 1
ATOM 3120 N N . ARG A 1 397 ? 18.734 -10.648 -18.406 1 58.25 397 ARG A N 1
ATOM 3121 C CA . ARG A 1 397 ? 20.125 -11.109 -18.469 1 58.25 397 ARG A CA 1
ATOM 3122 C C . ARG A 1 397 ? 20.188 -12.633 -18.5 1 58.25 397 ARG A C 1
ATOM 3124 O O . ARG A 1 397 ? 19.391 -13.312 -17.859 1 58.25 397 ARG A O 1
ATOM 3131 N N . GLY A 1 398 ? 21.016 -13.039 -19.359 1 62.5 398 GLY A N 1
ATOM 3132 C CA . GLY A 1 398 ? 21.203 -14.477 -19.453 1 62.5 398 GLY A CA 1
ATOM 3133 C C . GLY A 1 398 ? 20.422 -15.109 -20.594 1 62.5 398 GLY A C 1
ATOM 3134 O O . GLY A 1 398 ? 19.891 -14.406 -21.453 1 62.5 398 GLY A O 1
ATOM 3135 N N . GLU A 1 399 ? 20.703 -16.359 -20.688 1 67.31 399 GLU A N 1
ATOM 3136 C CA . GLU A 1 399 ? 20.094 -17.109 -21.766 1 67.31 399 GLU A CA 1
ATOM 3137 C C . GLU A 1 399 ? 18.953 -17.984 -21.234 1 67.31 399 GLU A C 1
ATOM 3139 O O . GLU A 1 399 ? 18.906 -18.328 -20.062 1 67.31 399 GLU A O 1
ATOM 3144 N N . GLN A 1 400 ? 18.016 -18.141 -22.031 1 74.75 400 GLN A N 1
ATOM 3145 C CA . GLN A 1 400 ? 16.922 -19.062 -21.781 1 74.75 400 GLN A CA 1
ATOM 3146 C C . GLN A 1 400 ? 17.156 -20.406 -22.453 1 74.75 400 GLN A C 1
ATOM 3148 O O . GLN A 1 400 ? 17.656 -20.453 -23.578 1 74.75 400 GLN A O 1
ATOM 3153 N N . GLN A 1 401 ? 16.953 -21.453 -21.672 1 79.88 401 GLN A N 1
ATOM 3154 C CA . GLN A 1 401 ? 17.094 -22.797 -22.234 1 79.88 401 GLN A CA 1
ATOM 3155 C C . GLN A 1 401 ? 15.828 -23.625 -22 1 79.88 401 GLN A C 1
ATOM 3157 O O . GLN A 1 401 ? 15.242 -23.594 -20.922 1 79.88 401 GLN A O 1
ATOM 3162 N N . VAL A 1 402 ? 15.469 -24.297 -23.031 1 85.25 402 VAL A N 1
ATOM 3163 C CA . VAL A 1 402 ? 14.352 -25.219 -22.922 1 85.25 402 VAL A CA 1
ATOM 3164 C C . VAL A 1 402 ? 14.828 -26.547 -22.312 1 85.25 402 VAL A C 1
ATOM 3166 O O . VAL A 1 402 ? 15.797 -27.125 -22.781 1 85.25 402 VAL A O 1
ATOM 3169 N N . VAL A 1 403 ? 14.242 -26.906 -21.297 1 89.19 403 VAL A N 1
ATOM 3170 C CA . VAL A 1 403 ? 14.562 -28.188 -20.672 1 89.19 403 VAL A CA 1
ATOM 3171 C C . VAL A 1 403 ? 14 -29.328 -21.516 1 89.19 403 VAL A C 1
ATOM 3173 O O . VAL A 1 403 ? 12.875 -29.25 -22 1 89.19 403 VAL A O 1
ATOM 3176 N N . ALA A 1 404 ? 14.844 -30.312 -21.656 1 90.25 404 ALA A N 1
ATOM 3177 C CA . ALA A 1 404 ? 14.391 -31.469 -22.438 1 90.25 404 ALA A CA 1
ATOM 3178 C C . ALA A 1 404 ? 13.156 -32.094 -21.797 1 90.25 404 ALA A C 1
ATOM 3180 O O . ALA A 1 404 ? 13.148 -32.406 -20.594 1 90.25 404 ALA A O 1
ATOM 3181 N N . ALA A 1 405 ? 12.164 -32.344 -22.609 1 90.44 405 ALA A N 1
ATOM 3182 C CA . ALA A 1 405 ? 10.891 -32.875 -22.109 1 90.44 405 ALA A CA 1
ATOM 3183 C C . ALA A 1 405 ? 11.031 -34.281 -21.578 1 90.44 405 ALA A C 1
ATOM 3185 O O . ALA A 1 405 ? 10.18 -34.781 -20.828 1 90.44 405 ALA A O 1
ATOM 3186 N N . ASP A 1 406 ? 12.031 -35 -22 1 90.88 406 ASP A N 1
ATOM 3187 C CA . ASP A 1 406 ? 12.234 -36.344 -21.531 1 90.88 406 ASP A CA 1
ATOM 3188 C C . ASP A 1 406 ? 12.969 -36.375 -20.203 1 90.88 406 ASP A C 1
ATOM 3190 O O . ASP A 1 406 ? 13.203 -37.438 -19.625 1 90.88 406 ASP A O 1
ATOM 3194 N N . CYS A 1 407 ? 13.266 -35.25 -19.672 1 94.31 407 CYS A N 1
ATOM 3195 C CA . CYS A 1 407 ? 13.867 -35.125 -18.344 1 94.31 407 CYS A CA 1
ATOM 3196 C C . CYS A 1 407 ? 12.859 -34.594 -17.328 1 94.31 407 CYS A C 1
ATOM 3198 O O . CYS A 1 407 ? 12.414 -35.344 -16.453 1 94.31 407 CYS A O 1
ATOM 3200 N N . VAL A 1 408 ? 12.508 -33.344 -17.469 1 93.69 408 VAL A N 1
ATOM 3201 C CA . VAL A 1 408 ? 11.5 -32.719 -16.609 1 93.69 408 VAL A CA 1
ATOM 3202 C C . VAL A 1 408 ? 10.523 -31.906 -17.469 1 93.69 408 VAL A C 1
ATOM 3204 O O . VAL A 1 408 ? 10.922 -31.266 -18.438 1 93.69 408 VAL A O 1
ATOM 3207 N N . LEU A 1 409 ? 9.281 -31.938 -17.141 1 93.56 409 LEU A N 1
ATOM 3208 C CA . LEU A 1 409 ? 8.258 -31.172 -17.844 1 93.56 409 LEU A CA 1
ATOM 3209 C C . LEU A 1 409 ? 7.102 -30.844 -16.891 1 93.56 409 LEU A C 1
ATOM 3211 O O . LEU A 1 409 ? 7.121 -31.219 -15.727 1 93.56 409 LEU A O 1
ATOM 3215 N N . LEU A 1 410 ? 6.109 -30.047 -17.406 1 95 410 LEU A N 1
ATOM 3216 C CA . LEU A 1 410 ? 4.879 -29.75 -16.672 1 95 410 LEU A CA 1
ATOM 3217 C C . LEU A 1 410 ? 3.703 -30.516 -17.266 1 95 410 LEU A C 1
ATOM 3219 O O . LEU A 1 410 ? 3.418 -30.391 -18.469 1 95 410 LEU A O 1
ATOM 3223 N N . MET A 1 411 ? 3.109 -31.359 -16.453 1 95.62 411 MET A N 1
ATOM 3224 C CA . MET A 1 411 ? 1.838 -31.953 -16.859 1 95.62 411 MET A CA 1
ATOM 3225 C C . MET A 1 411 ? 0.7 -30.938 -16.719 1 95.62 411 MET A C 1
ATOM 3227 O O . MET A 1 411 ? 0.453 -30.422 -15.641 1 95.62 411 MET A O 1
ATOM 3231 N N . HIS A 1 412 ? 0.089 -30.641 -17.781 1 94.31 412 HIS A N 1
ATOM 3232 C CA . HIS A 1 412 ? -1.036 -29.719 -17.812 1 94.31 412 HIS A CA 1
ATOM 3233 C C . HIS A 1 412 ? -2.365 -30.469 -17.859 1 94.31 412 HIS A C 1
ATOM 3235 O O . HIS A 1 412 ? -2.568 -31.312 -18.734 1 94.31 412 HIS A O 1
ATOM 3241 N N . VAL A 1 413 ? -3.246 -30.094 -16.969 1 92.56 413 VAL A N 1
ATOM 3242 C CA . VAL A 1 413 ? -4.574 -30.688 -16.906 1 92.56 413 VAL A CA 1
ATOM 3243 C C . VAL A 1 413 ? -5.605 -29.734 -17.5 1 92.56 413 VAL A C 1
ATOM 3245 O O . VAL A 1 413 ? -6.137 -28.875 -16.797 1 92.56 413 VAL A O 1
ATOM 3248 N N . PRO A 1 414 ? -5.984 -29.859 -18.734 1 83.62 414 PRO A N 1
ATOM 3249 C CA . PRO A 1 414 ? -6.848 -28.891 -19.406 1 83.62 414 PRO A CA 1
ATOM 3250 C C . PRO A 1 414 ? -8.25 -28.828 -18.797 1 83.62 414 PRO A C 1
ATOM 3252 O O . PRO A 1 414 ? -8.891 -27.781 -18.828 1 83.62 414 PRO A O 1
ATOM 3255 N N . ASN A 1 415 ? -8.867 -29.922 -18.328 1 84.62 415 ASN A N 1
ATOM 3256 C CA . ASN A 1 415 ? -10.219 -29.938 -17.766 1 84.62 415 ASN A CA 1
ATOM 3257 C C . ASN A 1 415 ? -10.203 -29.844 -16.25 1 84.62 415 ASN A C 1
ATOM 3259 O O . ASN A 1 415 ? -10.938 -30.562 -15.57 1 84.62 415 ASN A O 1
ATOM 3263 N N . TYR A 1 416 ? -9.367 -28.984 -15.852 1 88.38 416 TYR A N 1
ATOM 3264 C CA . TYR A 1 416 ? -9.117 -28.75 -14.43 1 88.38 416 TYR A CA 1
ATOM 3265 C C . TYR A 1 416 ? -10.234 -27.938 -13.805 1 88.38 416 TYR A C 1
ATOM 3267 O O . TYR A 1 416 ? -10.695 -28.25 -12.703 1 88.38 416 TYR A O 1
ATOM 3275 N N . TRP A 1 417 ? -10.781 -26.938 -14.516 1 85.81 417 TRP A N 1
ATOM 3276 C CA . TRP A 1 417 ? -11.766 -26 -13.977 1 85.81 417 TRP A CA 1
ATOM 3277 C C . TRP A 1 417 ? -13.133 -26.234 -14.609 1 85.81 417 TRP A C 1
ATOM 3279 O O . TRP A 1 417 ? -14.164 -26 -13.969 1 85.81 417 TRP A O 1
ATOM 3289 N N . ARG A 1 418 ? -13.078 -26.578 -15.867 1 82.19 418 ARG A N 1
ATOM 3290 C CA . ARG A 1 418 ? -14.312 -26.75 -16.625 1 82.19 418 ARG A CA 1
ATOM 3291 C C . ARG A 1 418 ? -14.281 -28.031 -17.438 1 82.19 418 ARG A C 1
ATOM 3293 O O . ARG A 1 418 ? -13.219 -28.5 -17.844 1 82.19 418 ARG A O 1
ATOM 3300 N N . PRO A 1 419 ? -15.531 -28.516 -17.578 1 77 419 PRO A N 1
ATOM 3301 C CA . PRO A 1 419 ? -15.609 -29.734 -18.391 1 77 419 PRO A CA 1
ATOM 3302 C C . PRO A 1 419 ? -15.188 -29.5 -19.844 1 77 419 PRO A C 1
ATOM 3304 O O . PRO A 1 419 ? -15.281 -28.375 -20.344 1 77 419 PRO A O 1
ATOM 3307 N N . ARG A 1 420 ? -14.695 -30.578 -20.406 1 62.47 420 ARG A N 1
ATOM 3308 C CA . ARG A 1 420 ? -14.383 -30.531 -21.828 1 62.47 420 ARG A CA 1
ATOM 3309 C C . ARG A 1 420 ? -15.641 -30.359 -22.656 1 62.47 420 ARG A C 1
ATOM 3311 O O . ARG A 1 420 ? -16.672 -30.969 -22.375 1 62.47 420 ARG A O 1
ATOM 3318 N N . SER A 1 421 ? -15.891 -29.109 -23.172 1 57.28 421 SER A N 1
ATOM 3319 C CA . SER A 1 421 ? -17.109 -28.906 -23.953 1 57.28 421 SER A CA 1
ATOM 3320 C C . SER A 1 421 ? -17.062 -29.703 -25.266 1 57.28 421 SER A C 1
ATOM 3322 O O . SER A 1 421 ? -16.047 -29.734 -25.938 1 57.28 421 SER A O 1
ATOM 3324 N N . ASN A 1 422 ? -17.891 -30.641 -25.359 1 50.41 422 ASN A N 1
ATOM 3325 C CA . ASN A 1 422 ? -18.109 -31.25 -26.672 1 50.41 422 ASN A CA 1
ATOM 3326 C C . ASN A 1 422 ? -18.484 -30.219 -27.719 1 50.41 422 ASN A C 1
ATOM 3328 O O . ASN A 1 422 ? -18.625 -30.547 -28.906 1 50.41 422 ASN A O 1
ATOM 3332 N N . LYS A 1 423 ? -19 -29.047 -27.375 1 48.5 423 LYS A N 1
ATOM 3333 C CA . LYS A 1 423 ? -19.422 -28.094 -28.391 1 48.5 423 LYS A CA 1
ATOM 3334 C C . LYS A 1 423 ? -18.203 -27.438 -29.062 1 48.5 423 LYS A C 1
ATOM 3336 O O . LYS A 1 423 ? -17.109 -27.453 -28.516 1 48.5 423 LYS A O 1
ATOM 3341 N N . GLU A 1 424 ? -18.297 -26.75 -30.344 1 44.19 424 GLU A N 1
ATOM 3342 C CA . GLU A 1 424 ? -17.438 -25.922 -31.188 1 44.19 424 GLU A CA 1
ATOM 3343 C C . GLU A 1 424 ? -16.812 -24.781 -30.375 1 44.19 424 GLU A C 1
ATOM 3345 O O . GLU A 1 424 ? -17.516 -24.016 -29.719 1 44.19 424 GLU A O 1
ATOM 3350 N N . GLY A 1 425 ? -15.539 -24.984 -29.734 1 44.44 425 GLY A N 1
ATOM 3351 C CA . GLY A 1 425 ? -14.789 -23.906 -29.109 1 44.44 425 GLY A CA 1
ATOM 3352 C C . GLY A 1 425 ? -13.422 -24.344 -28.609 1 44.44 425 GLY A C 1
ATOM 3353 O O . GLY A 1 425 ? -12.859 -25.328 -29.094 1 44.44 425 GLY A O 1
ATOM 3354 N N . GLN A 1 426 ? -12.875 -23.609 -27.516 1 43.97 426 GLN A N 1
ATOM 3355 C CA . GLN A 1 426 ? -11.453 -23.531 -27.188 1 43.97 426 GLN A CA 1
ATOM 3356 C C . GLN A 1 426 ? -10.867 -24.922 -26.953 1 43.97 426 GLN A C 1
ATOM 3358 O O . GLN A 1 426 ? -9.727 -25.188 -27.328 1 43.97 426 GLN A O 1
ATOM 3363 N N . TYR A 1 427 ? -11.469 -25.719 -25.953 1 48.03 427 TYR A N 1
ATOM 3364 C CA . TYR A 1 427 ? -10.82 -27 -25.656 1 48.03 427 TYR A CA 1
ATOM 3365 C C . TYR A 1 427 ? -11.367 -28.094 -26.547 1 48.03 427 TYR A C 1
ATOM 3367 O O . TYR A 1 427 ? -12.273 -28.844 -26.156 1 48.03 427 TYR A O 1
ATOM 3375 N N . ARG A 1 428 ? -11.922 -27.844 -27.688 1 46.56 428 ARG A N 1
ATOM 3376 C CA . ARG A 1 428 ? -12.422 -28.875 -28.594 1 46.56 428 ARG A CA 1
ATOM 3377 C C . ARG A 1 428 ? -11.711 -30.203 -28.344 1 46.56 428 ARG A C 1
ATOM 3379 O O . ARG A 1 428 ? -12.344 -31.188 -27.969 1 46.56 428 ARG A O 1
ATOM 3386 N N . ARG A 1 429 ? -10.961 -30.75 -29.641 1 49.28 429 ARG A N 1
ATOM 3387 C CA . ARG A 1 429 ? -10.797 -32 -30.375 1 49.28 429 ARG A CA 1
ATOM 3388 C C . ARG A 1 429 ? -9.797 -32.906 -29.688 1 49.28 429 ARG A C 1
ATOM 3390 O O . ARG A 1 429 ? -8.641 -33.031 -30.109 1 49.28 429 ARG A O 1
ATOM 3397 N N . PHE A 1 430 ? -9.75 -32.75 -28.297 1 56.84 430 PHE A N 1
ATOM 3398 C CA . PHE A 1 430 ? -8.812 -33.75 -27.859 1 56.84 430 PHE A CA 1
ATOM 3399 C C . PHE A 1 430 ? -9.32 -35.156 -28.219 1 56.84 430 PHE A C 1
ATOM 3401 O O . PHE A 1 430 ? -10.336 -35.594 -27.688 1 56.84 430 PHE A O 1
ATOM 3408 N N . ASN A 1 431 ? -9.094 -35.562 -29.359 1 63.44 431 ASN A N 1
ATOM 3409 C CA . ASN A 1 431 ? -9.281 -36.969 -29.703 1 63.44 431 ASN A CA 1
ATOM 3410 C C . ASN A 1 431 ? -8.414 -37.875 -28.828 1 63.44 431 ASN A C 1
ATOM 3412 O O . ASN A 1 431 ? -7.199 -37.969 -29.031 1 63.44 431 ASN A O 1
ATOM 3416 N N . VAL A 1 432 ? -9.008 -38.438 -27.719 1 72.69 432 VAL A N 1
ATOM 3417 C CA . VAL A 1 432 ? -8.32 -39.281 -26.734 1 72.69 432 VAL A CA 1
ATOM 3418 C C . VAL A 1 432 ? -7.461 -40.312 -27.469 1 72.69 432 VAL A C 1
ATOM 3420 O O . VAL A 1 432 ? -6.41 -40.719 -26.953 1 72.69 432 VAL A O 1
ATOM 3423 N N . SER A 1 433 ? -7.996 -40.656 -28.656 1 77.62 433 SER A N 1
ATOM 3424 C CA . SER A 1 433 ? -7.305 -41.719 -29.375 1 77.62 433 SER A CA 1
ATOM 3425 C C . SER A 1 433 ? -5.906 -41.281 -29.797 1 77.62 433 SER A C 1
ATOM 3427 O O . SER A 1 433 ? -5.051 -42.125 -30.094 1 77.62 433 SER A O 1
ATOM 3429 N N . THR A 1 434 ? -5.746 -40 -29.812 1 84.62 434 THR A N 1
ATOM 3430 C CA . THR A 1 434 ? -4.441 -39.5 -30.234 1 84.62 434 THR A CA 1
ATOM 3431 C C . THR A 1 434 ? -3.479 -39.438 -29.047 1 84.62 434 THR A C 1
ATOM 3433 O O . THR A 1 434 ? -2.285 -39.188 -29.234 1 84.62 434 THR A O 1
ATOM 3436 N N . PHE A 1 435 ? -3.945 -39.656 -27.906 1 90.38 435 PHE A N 1
ATOM 3437 C CA . PHE A 1 435 ? -3.113 -39.625 -26.719 1 90.38 435 PHE A CA 1
ATOM 3438 C C . PHE A 1 435 ? -2.486 -40.969 -26.438 1 90.38 435 PHE A C 1
ATOM 3440 O O . PHE A 1 435 ? -3.08 -42.031 -26.75 1 90.38 435 PHE A O 1
ATOM 3447 N N . LEU A 1 436 ? -1.311 -41 -25.922 1 94 436 LEU A N 1
ATOM 3448 C CA . LEU A 1 436 ? -0.581 -42.219 -25.594 1 94 436 LEU A CA 1
ATOM 3449 C C . LEU A 1 436 ? -0.815 -42.625 -24.141 1 94 436 LEU A C 1
ATOM 3451 O O . LEU A 1 436 ? -1.053 -41.781 -23.281 1 94 436 LEU A O 1
ATOM 3455 N N . PRO A 1 437 ? -0.719 -44 -23.922 1 94.06 437 PRO A N 1
ATOM 3456 C CA . PRO A 1 437 ? -0.802 -44.438 -22.516 1 94.06 437 PRO A CA 1
ATOM 3457 C C . PRO A 1 437 ? 0.287 -43.812 -21.641 1 94.06 437 PRO A C 1
ATOM 3459 O O . PRO A 1 437 ? 1.416 -43.625 -22.094 1 94.06 437 PRO A O 1
ATOM 3462 N N . PHE A 1 438 ? -0.089 -43.531 -20.453 1 94.06 438 PHE A N 1
ATOM 3463 C CA . PHE A 1 438 ? 0.812 -42.906 -19.484 1 94.06 438 PHE A CA 1
ATOM 3464 C C . PHE A 1 438 ? 0.573 -43.469 -18.094 1 94.06 438 PHE A C 1
ATOM 3466 O O . PHE A 1 438 ? -0.573 -43.688 -17.688 1 94.06 438 PHE A O 1
ATOM 3473 N N . GLN A 1 439 ? 1.657 -43.812 -17.391 1 90.12 439 GLN A N 1
ATOM 3474 C CA . GLN A 1 439 ? 1.602 -44.188 -15.984 1 90.12 439 GLN A CA 1
ATOM 3475 C C . GLN A 1 439 ? 2.545 -43.344 -15.133 1 90.12 439 GLN A C 1
ATOM 3477 O O . GLN A 1 439 ? 3.758 -43.375 -15.352 1 90.12 439 GLN A O 1
ATOM 3482 N N . HIS A 1 440 ? 1.967 -42.688 -14.219 1 93.31 440 HIS A N 1
ATOM 3483 C CA . HIS A 1 440 ? 2.775 -41.844 -13.328 1 93.31 440 HIS A CA 1
ATOM 3484 C C . HIS A 1 440 ? 3.426 -42.688 -12.234 1 93.31 440 HIS A C 1
ATOM 3486 O O . HIS A 1 440 ? 2.73 -43.281 -11.414 1 93.31 440 HIS A O 1
ATOM 3492 N N . TRP A 1 441 ? 4.719 -42.656 -12.148 1 93.06 441 TRP A N 1
ATOM 3493 C CA . TRP A 1 441 ? 5.449 -43.531 -11.25 1 93.06 441 TRP A CA 1
ATOM 3494 C C . TRP A 1 441 ? 5.117 -43.219 -9.797 1 93.06 441 TRP A C 1
ATOM 3496 O O . TRP A 1 441 ? 5.164 -44.125 -8.938 1 93.06 441 TRP A O 1
ATOM 3506 N N . LEU A 1 442 ? 4.75 -41.969 -9.453 1 93.5 442 LEU A N 1
ATOM 3507 C CA . LEU A 1 442 ? 4.445 -41.594 -8.078 1 93.5 442 LEU A CA 1
ATOM 3508 C C . LEU A 1 442 ? 3.252 -42.375 -7.551 1 93.5 442 LEU A C 1
ATOM 3510 O O . LEU A 1 442 ? 3.146 -42.625 -6.344 1 93.5 442 LEU A O 1
ATOM 3514 N N . PHE A 1 443 ? 2.355 -42.781 -8.461 1 91.62 443 PHE A N 1
ATOM 3515 C CA . PHE A 1 443 ? 1.111 -43.406 -8.031 1 91.62 443 PHE A CA 1
ATOM 3516 C C . PHE A 1 443 ? 1.136 -44.906 -8.305 1 91.62 443 PHE A C 1
ATOM 3518 O O . PHE A 1 443 ? 0.092 -45.562 -8.289 1 91.62 443 PHE A O 1
ATOM 3525 N N . ASP A 1 444 ? 2.266 -45.344 -8.602 1 85.88 444 ASP A N 1
ATOM 3526 C CA . ASP A 1 444 ? 2.436 -46.781 -8.781 1 85.88 444 ASP A CA 1
ATOM 3527 C C . ASP A 1 444 ? 2.402 -47.5 -7.445 1 85.88 444 ASP A C 1
ATOM 3529 O O . ASP A 1 444 ? 3.227 -47.25 -6.566 1 85.88 444 ASP A O 1
ATOM 3533 N N . GLU A 1 445 ? 1.505 -48.406 -7.297 1 75.88 445 GLU A N 1
ATOM 3534 C CA . GLU A 1 445 ? 1.297 -49.156 -6.051 1 75.88 445 GLU A CA 1
ATOM 3535 C C . GLU A 1 445 ? 2.527 -49.969 -5.684 1 75.88 445 GLU A C 1
ATOM 3537 O O . GLU A 1 445 ? 2.891 -50.062 -4.512 1 75.88 445 GLU A O 1
ATOM 3542 N N . ALA A 1 446 ? 3.043 -50.531 -6.637 1 73 446 ALA A N 1
ATOM 3543 C CA . ALA A 1 446 ? 4.188 -51.406 -6.395 1 73 446 ALA A CA 1
ATOM 3544 C C . ALA A 1 446 ? 5.387 -50.625 -5.891 1 73 446 ALA A C 1
ATOM 3546 O O . ALA A 1 446 ? 6.16 -51.094 -5.062 1 73 446 ALA A O 1
ATOM 3547 N N . GLN A 1 447 ? 5.418 -49.406 -6.273 1 69.44 447 GLN A N 1
ATOM 3548 C CA . GLN A 1 447 ? 6.605 -48.625 -5.961 1 69.44 447 GLN A CA 1
ATOM 3549 C C . GLN A 1 447 ? 6.355 -47.688 -4.773 1 69.44 447 GLN A C 1
ATOM 3551 O O . GLN A 1 447 ? 7.219 -47.562 -3.9 1 69.44 447 GLN A O 1
ATOM 3556 N N . ASN A 1 448 ? 5.215 -47.031 -4.672 1 70.75 448 ASN A N 1
ATOM 3557 C CA . ASN A 1 448 ? 5.016 -46 -3.67 1 70.75 448 ASN A CA 1
ATOM 3558 C C . ASN A 1 448 ? 3.754 -46.25 -2.848 1 70.75 448 ASN A C 1
ATOM 3560 O O . ASN A 1 448 ? 3.266 -45.344 -2.172 1 70.75 448 ASN A O 1
ATOM 3564 N N . GLY A 1 449 ? 3.287 -47.531 -2.816 1 64.06 449 GLY A N 1
ATOM 3565 C CA . GLY A 1 449 ? 2.109 -47.875 -2.037 1 64.06 449 GLY A CA 1
ATOM 3566 C C . GLY A 1 449 ? 0.841 -47.219 -2.551 1 64.06 449 GLY A C 1
ATOM 3567 O O . GLY A 1 449 ? -0.176 -47.188 -1.855 1 64.06 449 GLY A O 1
ATOM 3568 N N . GLY A 1 450 ? 0.692 -46.75 -3.59 1 62 450 GLY A N 1
ATOM 3569 C CA . GLY A 1 450 ? -0.468 -46.344 -4.355 1 62 450 GLY A CA 1
ATOM 3570 C C . GLY A 1 450 ? -0.882 -44.906 -4.074 1 62 450 GLY A C 1
ATOM 3571 O O . GLY A 1 450 ? -1.499 -44.25 -4.918 1 62 450 GLY A O 1
ATOM 3572 N N . SER A 1 451 ? -0.735 -44.375 -2.914 1 72.44 451 SER A N 1
ATOM 3573 C CA . SER A 1 451 ? -1.225 -43.031 -2.68 1 72.44 451 SER A CA 1
ATOM 3574 C C . SER A 1 451 ? -0.219 -41.969 -3.156 1 72.44 451 SER A C 1
ATOM 3576 O O . SER A 1 451 ? -0.602 -40.938 -3.723 1 72.44 451 SER A O 1
ATOM 3578 N N . GLY A 1 452 ? 0.969 -42.219 -3.084 1 82.69 452 GLY A N 1
ATOM 3579 C CA . GLY A 1 452 ? 2.111 -41.438 -3.535 1 82.69 452 GLY A CA 1
ATOM 3580 C C . GLY A 1 452 ? 2.203 -40.094 -2.877 1 82.69 452 GLY A C 1
ATOM 3581 O O . GLY A 1 452 ? 3.246 -39.438 -2.932 1 82.69 452 GLY A O 1
ATOM 3582 N N . VAL A 1 453 ? 1.031 -39.656 -2.332 1 90.56 453 VAL A N 1
ATOM 3583 C CA . VAL A 1 453 ? 1.016 -38.312 -1.707 1 90.56 453 VAL A CA 1
ATOM 3584 C C . VAL A 1 453 ? 0.459 -38.438 -0.289 1 90.56 453 VAL A C 1
ATOM 3586 O O . VAL A 1 453 ? -0.244 -39.406 0.038 1 90.56 453 VAL A O 1
ATOM 3589 N N . THR A 1 454 ? 0.896 -37.5 0.585 1 88.69 454 THR A N 1
ATOM 3590 C CA . THR A 1 454 ? 0.349 -37.344 1.929 1 88.69 454 THR A CA 1
ATOM 3591 C C . THR A 1 454 ? -0.295 -35.969 2.098 1 88.69 454 THR A C 1
ATOM 3593 O O . THR A 1 454 ? 0.333 -34.938 1.82 1 88.69 454 THR A O 1
ATOM 3596 N N . PHE A 1 455 ? -1.518 -36.062 2.518 1 93 455 PHE A N 1
ATOM 3597 C CA . PHE A 1 455 ? -2.213 -34.812 2.807 1 93 455 PHE A CA 1
ATOM 3598 C C . PHE A 1 455 ? -1.995 -34.406 4.254 1 93 455 PHE A C 1
ATOM 3600 O O . PHE A 1 455 ? -2.082 -35.219 5.168 1 93 455 PHE A O 1
ATOM 3607 N N . LEU A 1 456 ? -1.711 -33.156 4.406 1 90.44 456 LEU A N 1
ATOM 3608 C CA . LEU A 1 456 ? -1.479 -32.656 5.758 1 90.44 456 LEU A CA 1
ATOM 3609 C C . LEU A 1 456 ? -2.799 -32.438 6.488 1 90.44 456 LEU A C 1
ATOM 3611 O O . LEU A 1 456 ? -3.789 -32.031 5.879 1 90.44 456 LEU A O 1
ATOM 3615 N N . THR A 1 457 ? -2.807 -32.75 7.797 1 87.31 457 THR A N 1
ATOM 3616 C CA . THR A 1 457 ? -3.971 -32.531 8.648 1 87.31 457 THR A CA 1
ATOM 3617 C C . THR A 1 457 ? -3.598 -31.734 9.883 1 87.31 457 THR A C 1
ATOM 3619 O O . THR A 1 457 ? -2.459 -31.797 10.352 1 87.31 457 THR A O 1
ATOM 3622 N N . MET B 1 1 ? -7.789 7.203 -10.727 1 68.25 1 MET B N 1
ATOM 3623 C CA . MET B 1 1 ? -8.727 7.293 -9.609 1 68.25 1 MET B CA 1
ATOM 3624 C C . MET B 1 1 ? -8.211 6.535 -8.391 1 68.25 1 MET B C 1
ATOM 3626 O O . MET B 1 1 ? -7.715 5.414 -8.523 1 68.25 1 MET B O 1
ATOM 3630 N N . GLN B 1 2 ? -8.195 7.262 -7.422 1 71.5 2 GLN B N 1
ATOM 3631 C CA . GLN B 1 2 ? -7.867 6.645 -6.141 1 71.5 2 GLN B CA 1
ATOM 3632 C C . GLN B 1 2 ? -9.023 6.785 -5.152 1 71.5 2 GLN B C 1
ATOM 3634 O O . GLN B 1 2 ? -9.602 7.867 -5.016 1 71.5 2 GLN B O 1
ATOM 3639 N N . ALA B 1 3 ? -9.344 5.621 -4.57 1 83.56 3 ALA B N 1
ATOM 3640 C CA . ALA B 1 3 ? -10.445 5.617 -3.609 1 83.56 3 ALA B CA 1
ATOM 3641 C C . ALA B 1 3 ? -9.961 5.195 -2.225 1 83.56 3 ALA B C 1
ATOM 3643 O O . ALA B 1 3 ? -9.141 4.281 -2.1 1 83.56 3 ALA B O 1
ATOM 3644 N N . TRP B 1 4 ? -10.383 5.926 -1.278 1 85.38 4 TRP B N 1
ATOM 3645 C CA . TRP B 1 4 ? -10.273 5.52 0.119 1 85.38 4 TRP B CA 1
ATOM 3646 C C . TRP B 1 4 ? -11.648 5.23 0.71 1 85.38 4 TRP B C 1
ATOM 3648 O O . TRP B 1 4 ? -12.617 5.945 0.432 1 85.38 4 TRP B O 1
ATOM 3658 N N . ALA B 1 5 ? -11.695 4.141 1.438 1 89.62 5 ALA B N 1
ATOM 3659 C CA . ALA B 1 5 ? -12.984 3.754 1.997 1 89.62 5 ALA B CA 1
ATOM 3660 C C . ALA B 1 5 ? -12.883 3.523 3.502 1 89.62 5 ALA B C 1
ATOM 3662 O O . ALA B 1 5 ? -11.859 3.061 4 1 89.62 5 ALA B O 1
ATOM 3663 N N . ARG B 1 6 ? -13.961 3.895 4.164 1 88 6 ARG B N 1
ATOM 3664 C CA . ARG B 1 6 ? -14.102 3.666 5.598 1 88 6 ARG B CA 1
ATOM 3665 C C . ARG B 1 6 ? -15.516 3.232 5.945 1 88 6 ARG B C 1
ATOM 3667 O O . ARG B 1 6 ? -16.484 3.848 5.496 1 88 6 ARG B O 1
ATOM 3674 N N . ARG B 1 7 ? -15.57 2.168 6.648 1 88.12 7 ARG B N 1
ATOM 3675 C CA . ARG B 1 7 ? -16.875 1.765 7.176 1 88.12 7 ARG B CA 1
ATOM 3676 C C . ARG B 1 7 ? -17.266 2.629 8.367 1 88.12 7 ARG B C 1
ATOM 3678 O O . ARG B 1 7 ? -16.438 2.928 9.227 1 88.12 7 ARG B O 1
ATOM 3685 N N . VAL B 1 8 ? -18.531 3.086 8.336 1 82.75 8 VAL B N 1
ATOM 3686 C CA . VAL B 1 8 ? -19.031 3.93 9.414 1 82.75 8 VAL B CA 1
ATOM 3687 C C . VAL B 1 8 ? -20.375 3.4 9.898 1 82.75 8 VAL B C 1
ATOM 3689 O O . VAL B 1 8 ? -21.156 2.854 9.109 1 82.75 8 VAL B O 1
ATOM 3692 N N . GLY B 1 9 ? -20.578 3.592 11.18 1 77.94 9 GLY B N 1
ATOM 3693 C CA . GLY B 1 9 ? -21.891 3.295 11.75 1 77.94 9 GLY B CA 1
ATOM 3694 C C . GLY B 1 9 ? -22.109 1.814 11.992 1 77.94 9 GLY B C 1
ATOM 3695 O O . GLY B 1 9 ? -21.156 1.027 11.977 1 77.94 9 GLY B O 1
ATOM 3696 N N . GLY B 1 10 ? -23.375 1.501 12.344 1 71.25 10 GLY B N 1
ATOM 3697 C CA . GLY B 1 10 ? -23.812 0.161 12.711 1 71.25 10 GLY B CA 1
ATOM 3698 C C . GLY B 1 10 ? -24.391 0.082 14.109 1 71.25 10 GLY B C 1
ATOM 3699 O O . GLY B 1 10 ? -24.281 1.037 14.883 1 71.25 10 GLY B O 1
ATOM 3700 N N . GLN B 1 11 ? -25.281 -0.867 14.367 1 60.06 11 GLN B N 1
ATOM 3701 C CA . GLN B 1 11 ? -26.031 -0.98 15.602 1 60.06 11 GLN B CA 1
ATOM 3702 C C . GLN B 1 11 ? -25.109 -0.934 16.828 1 60.06 11 GLN B C 1
ATOM 3704 O O . GLN B 1 11 ? -25.453 -0.337 17.844 1 60.06 11 GLN B O 1
ATOM 3709 N N . ASP B 1 12 ? -23.953 -1.6 16.719 1 55.78 12 ASP B N 1
ATOM 3710 C CA . ASP B 1 12 ? -23.172 -1.775 17.938 1 55.78 12 ASP B CA 1
ATOM 3711 C C . ASP B 1 12 ? -21.969 -0.84 17.953 1 55.78 12 ASP B C 1
ATOM 3713 O O . ASP B 1 12 ? -20.984 -1.098 18.656 1 55.78 12 ASP B O 1
ATOM 3717 N N . VAL B 1 13 ? -22.172 0.171 17.172 1 56.81 13 VAL B N 1
ATOM 3718 C CA . VAL B 1 13 ? -20.969 0.991 17.141 1 56.81 13 VAL B CA 1
ATOM 3719 C C . VAL B 1 13 ? -20.938 1.891 18.375 1 56.81 13 VAL B C 1
ATOM 3721 O O . VAL B 1 13 ? -21.953 2.461 18.766 1 56.81 13 VAL B O 1
ATOM 3724 N N . ALA B 1 14 ? -19.906 1.736 19.062 1 53.97 14 ALA B N 1
ATOM 3725 C CA . ALA B 1 14 ? -19.688 2.434 20.328 1 53.97 14 ALA B CA 1
ATOM 3726 C C . ALA B 1 14 ? -19.969 3.928 20.188 1 53.97 14 ALA B C 1
ATOM 3728 O O . ALA B 1 14 ? -20.281 4.605 21.172 1 53.97 14 ALA B O 1
ATOM 3729 N N . PHE B 1 15 ? -19.891 4.379 18.891 1 58.94 15 PHE B N 1
ATOM 3730 C CA . PHE B 1 15 ? -20 5.824 18.719 1 58.94 15 PHE B CA 1
ATOM 3731 C C . PHE B 1 15 ? -21.203 6.172 17.828 1 58.94 15 PHE B C 1
ATOM 3733 O O . PHE B 1 15 ? -21.188 7.191 17.141 1 58.94 15 PHE B O 1
ATOM 3740 N N . GLY B 1 16 ? -22.219 5.465 17.953 1 58.53 16 GLY B N 1
ATOM 3741 C CA . GLY B 1 16 ? -23.359 5.535 17.047 1 58.53 16 GLY B CA 1
ATOM 3742 C C . GLY B 1 16 ? -24.062 6.883 17.094 1 58.53 16 GLY B C 1
ATOM 3743 O O . GLY B 1 16 ? -24.75 7.207 18.062 1 58.53 16 GLY B O 1
ATOM 3744 N N . LEU B 1 17 ? -23.625 7.797 16.203 1 66.5 17 LEU B N 1
ATOM 3745 C CA . LEU B 1 17 ? -24.406 9 15.914 1 66.5 17 LEU B CA 1
ATOM 3746 C C . LEU B 1 17 ? -25.656 8.656 15.133 1 66.5 17 LEU B C 1
ATOM 3748 O O . LEU B 1 17 ? -25.703 7.633 14.438 1 66.5 17 LEU B O 1
ATOM 3752 N N . PRO B 1 18 ? -26.656 9.398 15.375 1 66.56 18 PRO B N 1
ATOM 3753 C CA . PRO B 1 18 ? -27.922 9.047 14.734 1 66.56 18 PRO B CA 1
ATOM 3754 C C . PRO B 1 18 ? -27.766 8.703 13.258 1 66.56 18 PRO B C 1
ATOM 3756 O O . PRO B 1 18 ? -28.391 7.754 12.773 1 66.56 18 PRO B O 1
ATOM 3759 N N . HIS B 1 19 ? -26.953 9.445 12.609 1 68.94 19 HIS B N 1
ATOM 3760 C CA . HIS B 1 19 ? -26.781 9.203 11.188 1 68.94 19 HIS B CA 1
ATOM 3761 C C . HIS B 1 19 ? -25.891 7.98 10.938 1 68.94 19 HIS B C 1
ATOM 3763 O O . HIS B 1 19 ? -25.734 7.543 9.789 1 68.94 19 HIS B O 1
ATOM 3769 N N . GLN B 1 20 ? -25.438 7.441 12.016 1 72.69 20 GLN B N 1
ATOM 3770 C CA . GLN B 1 20 ? -24.578 6.266 11.906 1 72.69 20 GLN B CA 1
ATOM 3771 C C . GLN B 1 20 ? -25.297 5.016 12.398 1 72.69 20 GLN B C 1
ATOM 3773 O O . GLN B 1 20 ? -24.656 4 12.688 1 72.69 20 GLN B O 1
ATOM 3778 N N . GLN B 1 21 ? -26.547 5.207 12.633 1 74.06 21 GLN B N 1
ATOM 3779 C CA . GLN B 1 21 ? -27.312 4.051 13.102 1 74.06 21 GLN B CA 1
ATOM 3780 C C . GLN B 1 21 ? -27.281 2.924 12.07 1 74.06 21 GLN B C 1
ATOM 3782 O O . GLN B 1 21 ? -27.281 1.746 12.438 1 74.06 21 GLN B O 1
ATOM 3787 N N . GLN B 1 22 ? -27.297 3.432 10.898 1 79.31 22 GLN B N 1
ATOM 3788 C CA . GLN B 1 22 ? -27.172 2.455 9.82 1 79.31 22 GLN B CA 1
ATOM 3789 C C . GLN B 1 22 ? -25.734 2.385 9.312 1 79.31 22 GLN B C 1
ATOM 3791 O O . GLN B 1 22 ? -25.094 3.418 9.109 1 79.31 22 GLN B O 1
ATOM 3796 N N . ALA B 1 23 ? -25.359 1.105 9.172 1 85.44 23 ALA B N 1
ATOM 3797 C CA . ALA B 1 23 ? -24 0.929 8.656 1 85.44 23 ALA B CA 1
ATOM 3798 C C . ALA B 1 23 ? -23.875 1.504 7.254 1 85.44 23 ALA B C 1
ATOM 3800 O O . ALA B 1 23 ? -24.797 1.397 6.445 1 85.44 23 ALA B O 1
ATOM 3801 N N . ALA B 1 24 ? -22.719 2.104 7.051 1 88.94 24 ALA B N 1
ATOM 3802 C CA . ALA B 1 24 ? -22.438 2.648 5.723 1 88.94 24 ALA B CA 1
ATOM 3803 C C . ALA B 1 24 ? -20.953 2.549 5.395 1 88.94 24 ALA B C 1
ATOM 3805 O O . ALA B 1 24 ? -20.125 2.363 6.289 1 88.94 24 ALA B O 1
ATOM 3806 N N . LEU B 1 25 ? -20.672 2.541 4.16 1 91.25 25 LEU B N 1
ATOM 3807 C CA . LEU B 1 25 ? -19.312 2.701 3.66 1 91.25 25 LEU B CA 1
ATOM 3808 C C . LEU B 1 25 ? -19.109 4.082 3.037 1 91.25 25 LEU B C 1
ATOM 3810 O O . LEU B 1 25 ? -19.797 4.43 2.076 1 91.25 25 LEU B O 1
ATOM 3814 N N . ARG B 1 26 ? -18.266 4.852 3.617 1 87.94 26 ARG B N 1
ATOM 3815 C CA . ARG B 1 26 ? -17.891 6.133 3.029 1 87.94 26 ARG B CA 1
ATOM 3816 C C . ARG B 1 26 ? -16.688 5.984 2.115 1 87.94 26 ARG B C 1
ATOM 3818 O O . ARG B 1 26 ? -15.734 5.27 2.443 1 87.94 26 ARG B O 1
ATOM 3825 N N . VAL B 1 27 ? -16.781 6.625 0.978 1 88.5 27 VAL B N 1
ATOM 3826 C CA . VAL B 1 27 ? -15.703 6.535 -0.007 1 88.5 27 VAL B CA 1
ATOM 3827 C C . VAL B 1 27 ? -15.305 7.938 -0.466 1 88.5 27 VAL B C 1
ATOM 3829 O O . VAL B 1 27 ? -16.156 8.734 -0.849 1 88.5 27 VAL B O 1
ATOM 3832 N N . MET B 1 28 ? -14.07 8.195 -0.358 1 84.06 28 MET B N 1
ATOM 3833 C CA . MET B 1 28 ? -13.5 9.383 -0.98 1 84.06 28 MET B CA 1
ATOM 3834 C C . MET B 1 28 ? -12.742 9.023 -2.252 1 84.06 28 MET B C 1
ATOM 3836 O O . MET B 1 28 ? -11.898 8.125 -2.242 1 84.06 28 MET B O 1
ATOM 3840 N N . LEU B 1 29 ? -13.141 9.672 -3.271 1 80.56 29 LEU B N 1
ATOM 3841 C CA . LEU B 1 29 ? -12.523 9.43 -4.574 1 80.56 29 LEU B CA 1
ATOM 3842 C C . LEU B 1 29 ? -11.82 10.688 -5.082 1 80.56 29 LEU B C 1
ATOM 3844 O O . LEU B 1 29 ? -12.398 11.773 -5.086 1 80.56 29 LEU B O 1
ATOM 3848 N N . TRP B 1 30 ? -10.656 10.531 -5.406 1 74.5 30 TRP B N 1
ATOM 3849 C CA . TRP B 1 30 ? -9.906 11.602 -6.055 1 74.5 30 TRP B CA 1
ATOM 3850 C C . TRP B 1 30 ? -9.641 11.273 -7.52 1 74.5 30 TRP B C 1
ATOM 3852 O O . TRP B 1 30 ? -9.148 10.188 -7.84 1 74.5 30 TRP B O 1
ATOM 3862 N N . VAL B 1 31 ? -10.078 12.172 -8.242 1 68 31 VAL B N 1
ATOM 3863 C CA . VAL B 1 31 ? -9.844 12.039 -9.672 1 68 31 VAL B CA 1
ATOM 3864 C C . VAL B 1 31 ? -8.844 13.094 -10.133 1 68 31 VAL B C 1
ATOM 3866 O O . VAL B 1 31 ? -9.078 14.297 -9.977 1 68 31 VAL B O 1
ATOM 3869 N N . ASP B 1 32 ? -7.641 12.695 -10.516 1 59.31 32 ASP B N 1
ATOM 3870 C CA . ASP B 1 32 ? -6.559 13.609 -10.875 1 59.31 32 ASP B CA 1
ATOM 3871 C C . ASP B 1 32 ? -6.941 14.461 -12.086 1 59.31 32 ASP B C 1
ATOM 3873 O O . ASP B 1 32 ? -6.633 15.656 -12.125 1 59.31 32 ASP B O 1
ATOM 3877 N N . TYR B 1 33 ? -7.418 13.945 -13.125 1 56.84 33 TYR B N 1
ATOM 3878 C CA . TYR B 1 33 ? -7.766 14.711 -14.312 1 56.84 33 TYR B CA 1
ATOM 3879 C C . TYR B 1 33 ? -8.961 14.102 -15.031 1 56.84 33 TYR B C 1
ATOM 3881 O O . TYR B 1 33 ? -8.867 13 -15.578 1 56.84 33 TYR B O 1
ATOM 3889 N N . THR B 1 34 ? -10.062 14.883 -14.805 1 58.97 34 THR B N 1
ATOM 3890 C CA . THR B 1 34 ? -11.289 14.359 -15.398 1 58.97 34 THR B CA 1
ATOM 3891 C C . THR B 1 34 ? -11.211 14.383 -16.922 1 58.97 34 THR B C 1
ATOM 3893 O O . THR B 1 34 ? -11.961 13.688 -17.594 1 58.97 34 THR B O 1
ATOM 3896 N N . GLY B 1 35 ? -10.305 15.398 -17.391 1 55.56 35 GLY B N 1
ATOM 3897 C CA . GLY B 1 35 ? -10.172 15.477 -18.844 1 55.56 35 GLY B CA 1
ATOM 3898 C C . GLY B 1 35 ? -9.523 14.242 -19.438 1 55.56 35 GLY B C 1
ATOM 3899 O O . GLY B 1 35 ? -9.68 13.977 -20.641 1 55.56 35 GLY B O 1
ATOM 3900 N N . ASP B 1 36 ? -8.719 13.641 -18.609 1 48.34 36 ASP B N 1
ATOM 3901 C CA . ASP B 1 36 ? -8.008 12.461 -19.094 1 48.34 36 ASP B CA 1
ATOM 3902 C C . ASP B 1 36 ? -8.742 11.18 -18.703 1 48.34 36 ASP B C 1
ATOM 3904 O O . ASP B 1 36 ? -8.234 10.078 -18.906 1 48.34 36 ASP B O 1
ATOM 3908 N N . LEU B 1 37 ? -9.633 11.414 -17.844 1 49.69 37 LEU B N 1
ATOM 3909 C CA . LEU B 1 37 ? -10.367 10.195 -17.516 1 49.69 37 LEU B CA 1
ATOM 3910 C C . LEU B 1 37 ? -10.602 9.352 -18.766 1 49.69 37 LEU B C 1
ATOM 3912 O O . LEU B 1 37 ? -10.602 8.117 -18.688 1 49.69 37 LEU B O 1
ATOM 3916 N N . HIS B 1 38 ? -10.797 10.219 -19.891 1 42.5 38 HIS B N 1
ATOM 3917 C CA . HIS B 1 38 ? -11.211 9.562 -21.125 1 42.5 38 HIS B CA 1
ATOM 3918 C C . HIS B 1 38 ? -10.008 9.094 -21.938 1 42.5 38 HIS B C 1
ATOM 3920 O O . HIS B 1 38 ? -10.156 8.391 -22.922 1 42.5 38 HIS B O 1
ATOM 3926 N N . LEU B 1 39 ? -9.023 9.734 -21.641 1 41.03 39 LEU B N 1
ATOM 3927 C CA . LEU B 1 39 ? -8.039 9.484 -22.688 1 41.03 39 LEU B CA 1
ATOM 3928 C C . LEU B 1 39 ? -7.355 8.141 -22.484 1 41.03 39 LEU B C 1
ATOM 3930 O O . LEU B 1 39 ? -6.574 7.691 -23.328 1 41.03 39 LEU B O 1
ATOM 3934 N N . ARG B 1 40 ? -7.371 7.906 -21.312 1 38.22 40 ARG B N 1
ATOM 3935 C CA . ARG B 1 40 ? -6.535 6.711 -21.219 1 38.22 40 ARG B CA 1
ATOM 3936 C C . ARG B 1 40 ? -7.207 5.52 -21.891 1 38.22 40 ARG B C 1
ATOM 3938 O O . ARG B 1 40 ? -8.391 5.254 -21.672 1 38.22 40 ARG B O 1
ATOM 3945 N N . LEU B 1 41 ? -6.789 5.305 -22.875 1 35.44 41 LEU B N 1
ATOM 3946 C CA . LEU B 1 41 ? -7.195 4.145 -23.672 1 35.44 41 LEU B CA 1
ATOM 3947 C C . LEU B 1 41 ? -7.402 2.926 -22.781 1 35.44 41 LEU B C 1
ATOM 3949 O O . LEU B 1 41 ? -8.008 1.939 -23.203 1 35.44 41 LEU B O 1
ATOM 3953 N N . PHE B 1 42 ? -6.617 2.518 -21.906 1 32.47 42 PHE B N 1
ATOM 3954 C CA . PHE B 1 42 ? -6.516 1.274 -21.156 1 32.47 42 PHE B CA 1
ATOM 3955 C C . PHE B 1 42 ? -7.559 1.229 -20.047 1 32.47 42 PHE B C 1
ATOM 3957 O O . PHE B 1 42 ? -7.449 0.432 -19.109 1 32.47 42 PHE B O 1
ATOM 3964 N N . GLY B 1 43 ? -8.859 1.423 -20.359 1 34.84 43 GLY B N 1
ATOM 3965 C CA . GLY B 1 43 ? -10.25 1.533 -19.953 1 34.84 43 GLY B CA 1
ATOM 3966 C C . GLY B 1 43 ? -10.797 2.941 -20.078 1 34.84 43 GLY B C 1
ATOM 3967 O O . GLY B 1 43 ? -10.414 3.834 -19.328 1 34.84 43 GLY B O 1
ATOM 3968 N N . HIS B 1 44 ? -10.922 3.281 -21.25 1 32.88 44 HIS B N 1
ATOM 3969 C CA . HIS B 1 44 ? -11.5 4.523 -21.75 1 32.88 44 HIS B CA 1
ATOM 3970 C C . HIS B 1 44 ? -12.828 4.828 -21.062 1 32.88 44 HIS B C 1
ATOM 3972 O O . HIS B 1 44 ? -13.773 4.043 -21.156 1 32.88 44 HIS B O 1
ATOM 3978 N N . LEU B 1 45 ? -12.836 5.215 -19.891 1 37.66 45 LEU B N 1
ATOM 3979 C CA . LEU B 1 45 ? -14.156 5.797 -19.703 1 37.66 45 LEU B CA 1
ATOM 3980 C C . LEU B 1 45 ? -14.523 6.719 -20.859 1 37.66 45 LEU B C 1
ATOM 3982 O O . LEU B 1 45 ? -13.82 7.699 -21.125 1 37.66 45 LEU B O 1
ATOM 3986 N N . ARG B 1 46 ? -14.516 6.242 -22.062 1 38.84 46 ARG B N 1
ATOM 3987 C CA . ARG B 1 46 ? -15.18 7.172 -22.969 1 38.84 46 ARG B CA 1
ATOM 3988 C C . ARG B 1 46 ? -16.406 7.789 -22.312 1 38.84 46 ARG B C 1
ATOM 3990 O O . ARG B 1 46 ? -17.438 7.133 -22.172 1 38.84 46 ARG B O 1
ATOM 3997 N N . LEU B 1 47 ? -16.047 8.633 -21.406 1 43.31 47 LEU B N 1
ATOM 3998 C CA . LEU B 1 47 ? -17.234 9.203 -20.766 1 43.31 47 LEU B CA 1
ATOM 3999 C C . LEU B 1 47 ? -18.094 9.945 -21.797 1 43.31 47 LEU B C 1
ATOM 4001 O O . LEU B 1 47 ? -17.594 10.812 -22.516 1 43.31 47 LEU B O 1
ATOM 4005 N N . PRO B 1 48 ? -19.016 9.281 -22.297 1 46.03 48 PRO B N 1
ATOM 4006 C CA . PRO B 1 48 ? -19.953 10.016 -23.156 1 46.03 48 PRO B CA 1
ATOM 4007 C C . PRO B 1 48 ? -20.328 11.383 -22.594 1 46.03 48 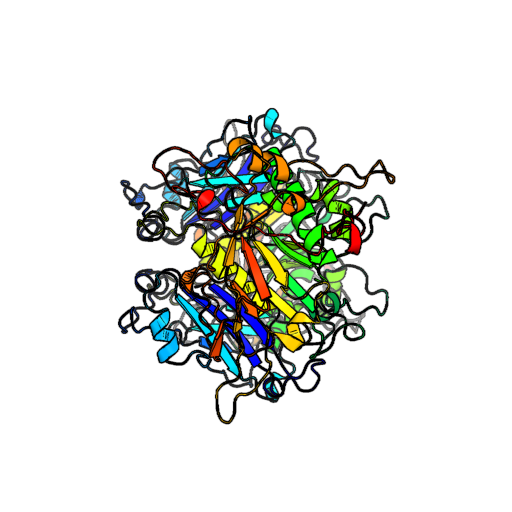PRO B C 1
ATOM 4009 O O . PRO B 1 48 ? -21.109 12.109 -23.203 1 46.03 48 PRO B O 1
ATOM 4012 N N . VAL B 1 49 ? -19.812 11.625 -21.438 1 50.75 49 VAL B N 1
ATOM 4013 C CA . VAL B 1 49 ? -20.312 12.812 -20.75 1 50.75 49 VAL B CA 1
ATOM 4014 C C . VAL B 1 49 ? -19.203 13.875 -20.703 1 50.75 49 VAL B C 1
ATOM 4016 O O . VAL B 1 49 ? -18.016 13.547 -20.75 1 50.75 49 VAL B O 1
ATOM 4019 N N . ASP B 1 50 ? -19.594 15 -20.906 1 59.25 50 ASP B N 1
ATOM 4020 C CA . ASP B 1 50 ? -18.734 16.156 -20.688 1 59.25 50 ASP B CA 1
ATOM 4021 C C . ASP B 1 50 ? -17.906 15.992 -19.406 1 59.25 50 ASP B C 1
ATOM 4023 O O . ASP B 1 50 ? -18.453 15.781 -18.328 1 59.25 50 ASP B O 1
ATOM 4027 N N . PRO B 1 51 ? -16.531 15.891 -19.578 1 61.09 51 PRO B N 1
ATOM 4028 C CA . PRO B 1 51 ? -15.664 15.727 -18.406 1 61.09 51 PRO B CA 1
ATOM 4029 C C . PRO B 1 51 ? -16.047 16.656 -17.25 1 61.09 51 PRO B C 1
ATOM 4031 O O . PRO B 1 51 ? -15.852 16.312 -16.078 1 61.09 51 PRO B O 1
ATOM 4034 N N . ALA B 1 52 ? -16.562 17.844 -17.609 1 62.97 52 ALA B N 1
ATOM 4035 C CA . ALA B 1 52 ? -16.938 18.828 -16.594 1 62.97 52 ALA B CA 1
ATOM 4036 C C . ALA B 1 52 ? -18.156 18.359 -15.805 1 62.97 52 ALA B C 1
ATOM 4038 O O . ALA B 1 52 ? -18.328 18.719 -14.641 1 62.97 52 ALA B O 1
ATOM 4039 N N . ALA B 1 53 ? -18.891 17.547 -16.453 1 66.88 53 ALA B N 1
ATOM 4040 C CA . ALA B 1 53 ? -20.141 17.141 -15.82 1 66.88 53 ALA B CA 1
ATOM 4041 C C . ALA B 1 53 ? -20.047 15.703 -15.305 1 66.88 53 ALA B C 1
ATOM 4043 O O . ALA B 1 53 ? -20.969 15.219 -14.641 1 66.88 53 ALA B O 1
ATOM 4044 N N . TRP B 1 54 ? -18.984 15.172 -15.492 1 73.69 54 TRP B N 1
ATOM 4045 C CA . TRP B 1 54 ? -18.844 13.766 -15.109 1 73.69 54 TRP B CA 1
ATOM 4046 C C . TRP B 1 54 ? -18.797 13.617 -13.594 1 73.69 54 TRP B C 1
ATOM 4048 O O . TRP B 1 54 ? -18.156 14.406 -12.906 1 73.69 54 TRP B O 1
ATOM 4058 N N . GLN B 1 55 ? -19.531 12.555 -13.156 1 76.94 55 GLN B N 1
ATOM 4059 C CA . GLN B 1 55 ? -19.453 12.094 -11.773 1 76.94 55 GLN B CA 1
ATOM 4060 C C . GLN B 1 55 ? -19.297 10.578 -11.703 1 76.94 55 GLN B C 1
ATOM 4062 O O . GLN B 1 55 ? -19.875 9.852 -12.516 1 76.94 55 GLN B O 1
ATOM 4067 N N . PRO B 1 56 ? -18.438 10.172 -10.766 1 80.94 56 PRO B N 1
ATOM 4068 C CA . PRO B 1 56 ? -18.297 8.719 -10.656 1 80.94 56 PRO B CA 1
ATOM 4069 C C . PRO B 1 56 ? -19.594 8.023 -10.258 1 80.94 56 PRO B C 1
ATOM 4071 O O . PRO B 1 56 ? -20.344 8.531 -9.414 1 80.94 56 PRO B O 1
ATOM 4074 N N . ARG B 1 57 ? -19.906 6.969 -10.922 1 88.25 57 ARG B N 1
ATOM 4075 C CA . ARG B 1 57 ? -20.984 6.062 -10.531 1 88.25 57 ARG B CA 1
ATOM 4076 C C . ARG B 1 57 ? -20.422 4.75 -9.984 1 88.25 57 ARG B C 1
ATOM 4078 O O . ARG B 1 57 ? -20.203 3.805 -10.742 1 88.25 57 ARG B O 1
ATOM 4085 N N . LEU B 1 58 ? -20.234 4.742 -8.68 1 92.75 58 LEU B N 1
ATOM 4086 C CA . LEU B 1 58 ? -19.578 3.602 -8.055 1 92.75 58 LEU B CA 1
ATOM 4087 C C . LEU B 1 58 ? -20.594 2.525 -7.68 1 92.75 58 LEU B C 1
ATOM 4089 O O . LEU B 1 58 ? -21.688 2.838 -7.23 1 92.75 58 LEU B O 1
ATOM 4093 N N . VAL B 1 59 ? -20.188 1.365 -7.914 1 95.44 59 VAL B N 1
ATOM 4094 C CA . VAL B 1 59 ? -20.953 0.177 -7.535 1 95.44 59 VAL B CA 1
ATOM 4095 C C . VAL B 1 59 ? -20.141 -0.656 -6.543 1 95.44 59 VAL B C 1
ATOM 4097 O O . VAL B 1 59 ? -18.938 -0.842 -6.711 1 95.44 59 VAL B O 1
ATOM 4100 N N . LEU B 1 60 ? -20.828 -1.06 -5.492 1 97.19 60 LEU B N 1
ATOM 4101 C CA . LEU B 1 60 ? -20.234 -1.922 -4.473 1 97.19 60 LEU B CA 1
ATOM 4102 C C . LEU B 1 60 ? -20.797 -3.336 -4.57 1 97.19 60 LEU B C 1
ATOM 4104 O O . LEU B 1 60 ? -22.016 -3.531 -4.512 1 97.19 60 LEU B O 1
ATOM 4108 N N . GLU B 1 61 ? -19.906 -4.285 -4.727 1 97 61 GLU B N 1
ATOM 4109 C CA . GLU B 1 61 ? -20.297 -5.691 -4.754 1 97 61 GLU B CA 1
ATOM 4110 C C . GLU B 1 61 ? -19.953 -6.383 -3.438 1 97 61 GLU B C 1
ATOM 4112 O O . GLU B 1 61 ? -18.844 -6.219 -2.91 1 97 61 GLU B O 1
ATOM 4117 N N . GLY B 1 62 ? -20.969 -7.059 -2.854 1 95.88 62 GLY B N 1
ATOM 4118 C CA . GLY B 1 62 ? -20.766 -8.07 -1.83 1 95.88 62 GLY B CA 1
ATOM 4119 C C . GLY B 1 62 ? -20.938 -9.484 -2.346 1 95.88 62 GLY B C 1
ATOM 4120 O O . GLY B 1 62 ? -21.203 -9.688 -3.533 1 95.88 62 GLY B O 1
ATOM 4121 N N . PRO B 1 63 ? -20.703 -10.398 -1.49 1 95.88 63 PRO B N 1
ATOM 4122 C CA . PRO B 1 63 ? -20.875 -11.789 -1.934 1 95.88 63 PRO B CA 1
ATOM 4123 C C . PRO B 1 63 ? -22.328 -12.125 -2.264 1 95.88 63 PRO B C 1
ATOM 4125 O O . PRO B 1 63 ? -23.25 -11.641 -1.598 1 95.88 63 PRO B O 1
ATOM 4128 N N . ASP B 1 64 ? -22.547 -12.961 -3.252 1 94.06 64 ASP B N 1
ATOM 4129 C CA . ASP B 1 64 ? -23.875 -13.484 -3.527 1 94.06 64 ASP B CA 1
ATOM 4130 C C . ASP B 1 64 ? -24.484 -14.117 -2.275 1 94.06 64 ASP B C 1
ATOM 4132 O O . ASP B 1 64 ? -23.781 -14.75 -1.484 1 94.06 64 ASP B O 1
ATOM 4136 N N . PRO B 1 65 ? -25.766 -13.922 -2.02 1 95.38 65 PRO B N 1
ATOM 4137 C CA . PRO B 1 65 ? -26.734 -13.344 -2.951 1 95.38 65 PRO B CA 1
ATOM 4138 C C . PRO B 1 65 ? -27.016 -11.867 -2.662 1 95.38 65 PRO B C 1
ATOM 4140 O O . PRO B 1 65 ? -28.094 -11.359 -3.016 1 95.38 65 PRO B O 1
ATOM 4143 N N . LEU B 1 66 ? -26.219 -11.195 -1.936 1 95.94 66 LEU B N 1
ATOM 4144 C CA . LEU B 1 66 ? -26.453 -9.797 -1.594 1 95.94 66 LEU B CA 1
ATOM 4145 C C . LEU B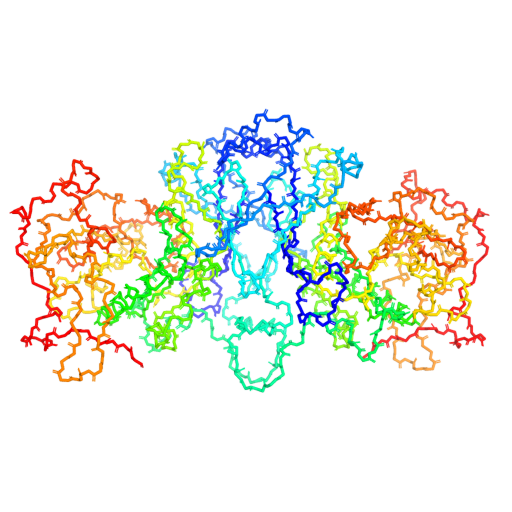 1 66 ? -26.578 -8.945 -2.852 1 95.94 66 LEU B C 1
ATOM 4147 O O . LEU B 1 66 ? -25.844 -9.156 -3.822 1 95.94 66 LEU B O 1
ATOM 4151 N N . PRO B 1 67 ? -27.484 -8.039 -2.91 1 95.69 67 PRO B N 1
ATOM 4152 C CA . PRO B 1 67 ? -27.562 -7.141 -4.066 1 95.69 67 PRO B CA 1
ATOM 4153 C C . PRO B 1 67 ? -26.359 -6.195 -4.156 1 95.69 67 PRO B C 1
ATOM 4155 O O . PRO B 1 67 ? -25.719 -5.918 -3.145 1 95.69 67 PRO B O 1
ATOM 4158 N N . THR B 1 68 ? -26.094 -5.84 -5.359 1 96.81 68 THR B N 1
ATOM 4159 C CA . THR B 1 68 ? -25.109 -4.77 -5.504 1 96.81 68 THR B CA 1
ATOM 4160 C C . THR B 1 68 ? -25.672 -3.447 -4.996 1 96.81 68 THR B C 1
ATOM 4162 O O . THR B 1 68 ? -26.891 -3.227 -5.039 1 96.81 68 THR B O 1
ATOM 4165 N N . LEU B 1 69 ? -24.828 -2.613 -4.512 1 97.62 69 LEU B N 1
ATOM 4166 C CA . LEU B 1 69 ? -25.219 -1.304 -4.004 1 97.62 69 LEU B CA 1
ATOM 4167 C C . LEU B 1 69 ? -24.641 -0.189 -4.871 1 97.62 69 LEU B C 1
ATOM 4169 O O . LEU B 1 69 ? -23.547 -0.32 -5.406 1 97.62 69 LEU B O 1
ATOM 4173 N N . GLU B 1 70 ? -25.359 0.86 -5.023 1 96.5 70 GLU B N 1
ATOM 4174 C CA . GLU B 1 70 ? -24.891 2.049 -5.723 1 96.5 70 GLU B CA 1
ATOM 4175 C C . GLU B 1 70 ? -24.609 3.186 -4.746 1 96.5 70 GLU B C 1
ATOM 4177 O O . GLU B 1 70 ? -25.359 3.396 -3.793 1 96.5 70 GLU B O 1
ATOM 4182 N N . ALA B 1 71 ? -23.516 3.848 -5.023 1 94.31 71 ALA B N 1
ATOM 4183 C CA . ALA B 1 71 ? -23.141 4.949 -4.145 1 94.31 71 ALA B CA 1
ATOM 4184 C C . ALA B 1 71 ? -24 6.176 -4.387 1 94.31 71 ALA B C 1
ATOM 4186 O O . ALA B 1 71 ? -24.5 6.387 -5.5 1 94.31 71 ALA B O 1
ATOM 4187 N N . ARG B 1 72 ? -24.172 6.922 -3.369 1 89.69 72 ARG B N 1
ATOM 4188 C CA . ARG B 1 72 ? -24.766 8.258 -3.465 1 89.69 72 ARG B CA 1
ATOM 4189 C C . ARG B 1 72 ? -23.734 9.336 -3.191 1 89.69 72 ARG B C 1
ATOM 4191 O O . ARG B 1 72 ? -22.906 9.195 -2.289 1 89.69 72 ARG B O 1
ATOM 4198 N N . LEU B 1 73 ? -23.766 10.359 -3.994 1 82.38 73 LEU B N 1
ATOM 4199 C CA . LEU B 1 73 ? -22.938 11.523 -3.709 1 82.38 73 LEU B CA 1
ATOM 4200 C C . LEU B 1 73 ? -23.391 12.211 -2.426 1 82.38 73 LEU B C 1
ATOM 4202 O O . LEU B 1 73 ? -24.578 12.469 -2.24 1 82.38 73 LEU B O 1
ATOM 4206 N N . GLU B 1 74 ? -22.469 12.422 -1.63 1 77.5 74 GLU B N 1
ATOM 4207 C CA . GLU B 1 74 ? -22.812 13.094 -0.384 1 77.5 74 GLU B CA 1
ATOM 4208 C C . GLU B 1 74 ? -22.922 14.602 -0.585 1 77.5 74 GLU B C 1
ATOM 4210 O O . GLU B 1 74 ? -23.688 15.273 0.112 1 77.5 74 GLU B O 1
ATOM 4215 N N . SER B 1 75 ? -22.156 15.055 -1.575 1 69.88 75 SER B N 1
ATOM 4216 C CA . SER B 1 75 ? -22.203 16.5 -1.839 1 69.88 75 SER B CA 1
ATOM 4217 C C . SER B 1 75 ? -23.375 16.859 -2.746 1 69.88 75 SER B C 1
ATOM 4219 O O . SER B 1 75 ? -23.656 16.156 -3.715 1 69.88 75 SER B O 1
ATOM 4221 N N . GLY B 1 76 ? -24.078 17.906 -2.33 1 68.12 76 GLY B N 1
ATOM 4222 C CA . GLY B 1 76 ? -25.094 18.453 -3.219 1 68.12 76 GLY B CA 1
ATOM 4223 C C . GLY B 1 76 ? -24.5 19.234 -4.375 1 68.12 76 GLY B C 1
ATOM 4224 O O . GLY B 1 76 ? -23.297 19.516 -4.406 1 68.12 76 GLY B O 1
ATOM 4225 N N . PRO B 1 77 ? -25.359 19.547 -5.367 1 68.06 77 PRO B N 1
ATOM 4226 C CA . PRO B 1 77 ? -24.891 20.266 -6.555 1 68.06 77 PRO B CA 1
ATOM 4227 C C . PRO B 1 77 ? -24.203 21.594 -6.211 1 68.06 77 PRO B C 1
ATOM 4229 O O . PRO B 1 77 ? -23.234 21.984 -6.883 1 68.06 77 PRO B O 1
ATOM 4232 N N . GLU B 1 78 ? -24.734 22.297 -5.281 1 66.12 78 GLU B N 1
ATOM 4233 C CA . GLU B 1 78 ? -24.156 23.578 -4.91 1 66.12 78 GLU B CA 1
ATOM 4234 C C . GLU B 1 78 ? -22.703 23.422 -4.465 1 66.12 78 GLU B C 1
ATOM 4236 O O . GLU B 1 78 ? -21.828 24.188 -4.887 1 66.12 78 GLU B O 1
ATOM 4241 N N . LEU B 1 79 ? -22.516 22.406 -3.752 1 63.38 79 LEU B N 1
ATOM 4242 C CA . LEU B 1 79 ? -21.172 22.188 -3.248 1 63.38 79 LEU B CA 1
ATOM 4243 C C . LEU B 1 79 ? -20.25 21.703 -4.363 1 63.38 79 LEU B C 1
ATOM 4245 O O . LEU B 1 79 ? -19.078 22.109 -4.434 1 63.38 79 LEU B O 1
ATOM 4249 N N . LEU B 1 80 ? -20.75 20.875 -5.125 1 65.44 80 LEU B N 1
ATOM 4250 C CA . LEU B 1 80 ? -19.969 20.375 -6.242 1 65.44 80 LEU B CA 1
ATOM 4251 C C . LEU B 1 80 ? -19.5 21.516 -7.141 1 65.44 80 LEU B C 1
ATOM 4253 O O . LEU B 1 80 ? -18.391 21.484 -7.664 1 65.44 80 LEU B O 1
ATOM 4257 N N . SER B 1 81 ? -20.281 22.5 -7.238 1 64.75 81 SER B N 1
ATOM 4258 C CA . SER B 1 81 ? -19.953 23.625 -8.094 1 64.75 81 SER B CA 1
ATOM 4259 C C . SER B 1 81 ? -18.781 24.438 -7.531 1 64.75 81 SER B C 1
ATOM 4261 O O . SER B 1 81 ? -18.047 25.094 -8.273 1 64.75 81 SER B O 1
ATOM 4263 N N . ARG B 1 82 ? -18.641 24.312 -6.293 1 62.31 82 ARG B N 1
ATOM 4264 C CA . ARG B 1 82 ? -17.562 25.062 -5.648 1 62.31 82 ARG B CA 1
ATOM 4265 C C . ARG B 1 82 ? -16.203 24.438 -5.945 1 62.31 82 ARG B C 1
ATOM 4267 O O . ARG B 1 82 ? -15.18 25.109 -5.855 1 62.31 82 ARG B O 1
ATOM 4274 N N . VAL B 1 83 ? -16.266 23.188 -6.242 1 60.53 83 VAL B N 1
ATOM 4275 C CA . VAL B 1 83 ? -14.992 22.5 -6.391 1 60.53 83 VAL B CA 1
ATOM 4276 C C . VAL B 1 83 ? -14.805 22.047 -7.84 1 60.53 83 VAL B C 1
ATOM 4278 O O . VAL B 1 83 ? -13.805 21.406 -8.18 1 60.53 83 VAL B O 1
ATOM 4281 N N . GLN B 1 84 ? -15.672 22.344 -8.695 1 59.31 84 GLN B N 1
ATOM 4282 C CA . GLN B 1 84 ? -15.672 21.828 -10.062 1 59.31 84 GLN B CA 1
ATOM 4283 C C . GLN B 1 84 ? -14.5 22.406 -10.859 1 59.31 84 GLN B C 1
ATOM 4285 O O . GLN B 1 84 ? -14.023 21.781 -11.805 1 59.31 84 GLN B O 1
ATOM 4290 N N . ALA B 1 85 ? -14.078 23.547 -10.414 1 56.22 85 ALA B N 1
ATOM 4291 C CA . ALA B 1 85 ? -13.031 24.188 -11.203 1 56.22 85 ALA B CA 1
ATOM 4292 C C . ALA B 1 85 ? -11.656 23.672 -10.812 1 56.22 85 ALA B C 1
ATOM 4294 O O . ALA B 1 85 ? -10.656 24 -11.461 1 56.22 85 ALA B O 1
ATOM 4295 N N . GLN B 1 86 ? -11.781 22.781 -9.867 1 58.78 86 GLN B N 1
ATOM 4296 C CA . GLN B 1 86 ? -10.484 22.297 -9.406 1 58.78 86 GLN B CA 1
ATOM 4297 C C . GLN B 1 86 ? -10 21.141 -10.266 1 58.78 86 GLN B C 1
ATOM 4299 O O . GLN B 1 86 ? -10.805 20.344 -10.758 1 58.78 86 GLN B O 1
ATOM 4304 N N . TRP B 1 87 ? -8.727 21.125 -10.641 1 55.66 87 TRP B N 1
ATOM 4305 C CA . TRP B 1 87 ? -8.117 20.062 -11.43 1 55.66 87 TRP B CA 1
ATOM 4306 C C . TRP B 1 87 ? -8.273 18.719 -10.727 1 55.66 87 TRP B C 1
ATOM 4308 O O . TRP B 1 87 ? -8.586 17.703 -11.367 1 55.66 87 TRP B O 1
ATOM 4318 N N . LEU B 1 88 ? -7.914 18.641 -9.539 1 60.44 88 LEU B N 1
ATOM 4319 C CA . LEU B 1 88 ? -8.172 17.469 -8.711 1 60.44 88 LEU B CA 1
ATOM 4320 C C . LEU B 1 88 ? -9.531 17.578 -8.031 1 60.44 88 LEU B C 1
ATOM 4322 O O . LEU B 1 88 ? -9.75 18.484 -7.211 1 60.44 88 LEU B O 1
ATOM 4326 N N . ARG B 1 89 ? -10.391 16.703 -8.586 1 65.94 89 ARG B N 1
ATOM 4327 C CA . ARG B 1 89 ? -11.75 16.812 -8.078 1 65.94 89 ARG B CA 1
ATOM 4328 C C . ARG B 1 89 ? -12.031 15.734 -7.027 1 65.94 89 ARG B C 1
ATOM 4330 O O . ARG B 1 89 ? -11.82 14.547 -7.281 1 65.94 89 ARG B O 1
ATOM 4337 N N . PRO B 1 90 ? -12.352 16.141 -5.844 1 71.31 90 PRO B N 1
ATOM 4338 C CA . PRO B 1 90 ? -12.773 15.18 -4.824 1 71.31 90 PRO B CA 1
ATOM 4339 C C . PRO B 1 90 ? -14.25 14.82 -4.93 1 71.31 90 PRO B C 1
ATOM 4341 O O . PRO B 1 90 ? -15.07 15.672 -5.293 1 71.31 90 PRO B O 1
ATOM 4344 N N . TYR B 1 91 ? -14.539 13.609 -4.727 1 77.81 91 TYR B N 1
ATOM 4345 C CA . TYR B 1 91 ? -15.906 13.133 -4.578 1 77.81 91 TYR B CA 1
ATOM 4346 C C . TYR B 1 91 ? -16.078 12.367 -3.273 1 77.81 91 TYR B C 1
ATOM 4348 O O . TYR B 1 91 ? -15.258 11.516 -2.932 1 77.81 91 TYR B O 1
ATOM 4356 N N . SER B 1 92 ? -17.016 12.812 -2.52 1 80.5 92 SER B N 1
ATOM 4357 C CA . SER B 1 92 ? -17.438 12.055 -1.352 1 80.5 92 SER B CA 1
ATOM 4358 C C . SER B 1 92 ? -18.688 11.242 -1.646 1 80.5 92 SER B C 1
ATOM 4360 O O . SER B 1 92 ? -19.719 11.805 -2.02 1 80.5 92 SER B O 1
ATOM 4362 N N . LEU B 1 93 ? -18.484 9.969 -1.492 1 85.88 93 LEU B N 1
ATOM 4363 C CA . LEU B 1 93 ? -19.594 9.062 -1.799 1 85.88 93 LEU B CA 1
ATOM 4364 C C . LEU B 1 93 ? -19.922 8.18 -0.6 1 85.88 93 LEU B C 1
ATOM 4366 O O . LEU B 1 93 ? -19.109 8.047 0.317 1 85.88 93 LEU B O 1
ATOM 4370 N N . ARG B 1 94 ? -21.156 7.703 -0.651 1 89.25 94 ARG B N 1
ATOM 4371 C CA . ARG B 1 94 ? -21.625 6.879 0.458 1 89.25 94 ARG B CA 1
ATOM 4372 C C . ARG B 1 94 ? -22.438 5.695 -0.047 1 89.25 94 ARG B C 1
ATOM 4374 O O . ARG B 1 94 ? -23.25 5.836 -0.961 1 89.25 94 ARG B O 1
ATOM 4381 N N . PHE B 1 95 ? -22.094 4.488 0.454 1 93.38 95 PHE B N 1
ATOM 4382 C CA . PHE B 1 95 ? -22.938 3.307 0.317 1 93.38 95 PHE B CA 1
ATOM 4383 C C . PHE B 1 95 ? -23.688 3.025 1.612 1 93.38 95 PHE B C 1
ATOM 4385 O O . PHE B 1 95 ? -23.078 2.77 2.65 1 93.38 95 PHE B O 1
ATOM 4392 N N . GLU B 1 96 ? -25.031 3.133 1.515 1 92.25 96 GLU B N 1
ATOM 4393 C CA . GLU B 1 96 ? -25.797 2.615 2.645 1 92.25 96 GLU B CA 1
ATOM 4394 C C . GLU B 1 96 ? -25.781 1.09 2.666 1 92.25 96 GLU B C 1
ATOM 4396 O O . GLU B 1 96 ? -26.125 0.446 1.67 1 92.25 96 GLU B O 1
ATOM 4401 N N . LEU B 1 97 ? -25.312 0.558 3.771 1 92.88 97 LEU B N 1
ATOM 4402 C CA . LEU B 1 97 ? -25.266 -0.895 3.9 1 92.88 97 LEU B CA 1
ATOM 4403 C C . LEU B 1 97 ? -26.516 -1.424 4.594 1 92.88 97 LEU B C 1
ATOM 4405 O O . LEU B 1 97 ? -26.672 -1.265 5.809 1 92.88 97 LEU B O 1
ATOM 4409 N N . PRO B 1 98 ? -27.391 -2.002 3.859 1 92.75 98 PRO B N 1
ATOM 4410 C CA . PRO B 1 98 ? -28.562 -2.605 4.496 1 92.75 98 PRO B CA 1
ATOM 4411 C C . PRO B 1 98 ? -28.188 -3.68 5.52 1 92.75 98 PRO B C 1
ATOM 4413 O O . PRO B 1 98 ? -27.047 -4.121 5.562 1 92.75 98 PRO B O 1
ATOM 4416 N N . PRO B 1 99 ? -29.109 -4.121 6.359 1 89.56 99 PRO B N 1
ATOM 4417 C CA . PRO B 1 99 ? -28.828 -5.07 7.441 1 89.56 99 PRO B CA 1
ATOM 4418 C C . PRO B 1 99 ? -28.188 -6.359 6.945 1 89.56 99 PRO B C 1
ATOM 4420 O O . PRO B 1 99 ? -27.406 -6.98 7.668 1 89.56 99 PRO B O 1
ATOM 4423 N N . GLU B 1 100 ? -28.516 -6.727 5.699 1 92.81 100 GLU B N 1
ATOM 4424 C CA . GLU B 1 100 ? -27.953 -7.969 5.168 1 92.81 100 GLU B CA 1
ATOM 4425 C C . GLU B 1 100 ? -26.453 -7.859 4.98 1 92.81 100 GLU B C 1
ATOM 4427 O O . GLU B 1 100 ? -25.766 -8.875 4.855 1 92.81 100 GLU B O 1
ATOM 4432 N N . TYR B 1 101 ? -25.938 -6.625 4.957 1 92.62 101 TYR B N 1
ATOM 4433 C CA . TYR B 1 101 ? -24.516 -6.375 4.797 1 92.62 101 TYR B CA 1
ATOM 4434 C C . TYR B 1 101 ? -23.828 -6.219 6.152 1 92.62 101 TYR B C 1
ATOM 4436 O O . TYR B 1 101 ? -22.641 -5.922 6.227 1 92.62 101 TYR B O 1
ATOM 4444 N N . ALA B 1 102 ? -24.516 -6.363 7.215 1 82.25 102 ALA B N 1
ATOM 4445 C CA . ALA B 1 102 ? -24.031 -6.031 8.555 1 82.25 102 ALA B CA 1
ATOM 4446 C C . ALA B 1 102 ? -22.719 -6.734 8.859 1 82.25 102 ALA B C 1
ATOM 4448 O O . ALA B 1 102 ? -21.812 -6.145 9.469 1 82.25 102 ALA B O 1
ATOM 4449 N N . ASN B 1 103 ? -22.531 -7.941 8.383 1 83.25 103 ASN B N 1
ATOM 4450 C CA . ASN B 1 103 ? -21.359 -8.734 8.727 1 83.25 103 ASN B CA 1
ATOM 4451 C C . ASN B 1 103 ? -20.406 -8.867 7.551 1 83.25 103 ASN B C 1
ATOM 4453 O O . ASN B 1 103 ? -19.438 -9.633 7.609 1 83.25 103 ASN B O 1
ATOM 4457 N N . VAL B 1 104 ? -20.672 -8.156 6.531 1 91.44 104 VAL B N 1
ATOM 4458 C CA . VAL B 1 104 ? -19.812 -8.219 5.352 1 91.44 104 VAL B CA 1
ATOM 4459 C C . VAL B 1 104 ? -18.625 -7.277 5.527 1 91.44 104 VAL B C 1
ATOM 4461 O O . VAL B 1 104 ? -18.797 -6.09 5.812 1 91.44 104 VAL B O 1
ATOM 4464 N N . THR B 1 105 ? -17.422 -7.816 5.375 1 91.25 105 THR B N 1
ATOM 4465 C CA . THR B 1 105 ? -16.234 -7 5.605 1 91.25 105 THR B CA 1
ATOM 4466 C C . THR B 1 105 ? -15.453 -6.812 4.309 1 91.25 105 THR B C 1
ATOM 4468 O O . THR B 1 105 ? -14.578 -5.949 4.227 1 91.25 105 THR B O 1
ATOM 4471 N N . CYS B 1 106 ? -15.711 -7.695 3.334 1 95.5 106 CYS B N 1
ATOM 4472 C CA . CYS B 1 106 ? -14.984 -7.598 2.076 1 95.5 106 CYS B CA 1
ATOM 4473 C C . CYS B 1 106 ? -15.914 -7.215 0.932 1 95.5 106 CYS B C 1
ATOM 4475 O O . CYS B 1 106 ? -17.062 -7.641 0.9 1 95.5 106 CYS B O 1
ATOM 4477 N N . PHE B 1 107 ? -15.406 -6.41 0.049 1 96.12 107 PHE B N 1
ATOM 4478 C CA . PHE B 1 107 ? -16.172 -5.855 -1.055 1 96.12 107 PHE B CA 1
ATOM 4479 C C . PHE B 1 107 ? -15.328 -5.77 -2.32 1 96.12 107 PHE B C 1
ATOM 4481 O O . PHE B 1 107 ? -14.109 -5.902 -2.264 1 96.12 107 PHE B O 1
ATOM 4488 N N . LYS B 1 108 ? -15.945 -5.645 -3.412 1 94.81 108 LYS B N 1
ATOM 4489 C CA . LYS B 1 108 ? -15.32 -5.148 -4.633 1 94.81 108 LYS B CA 1
ATOM 4490 C C . LYS B 1 108 ? -15.969 -3.846 -5.094 1 94.81 108 LYS B C 1
ATOM 4492 O O . LYS B 1 108 ? -17.188 -3.732 -5.121 1 94.81 108 LYS B O 1
ATOM 4497 N N . LEU B 1 109 ? -15.156 -2.844 -5.324 1 94.44 109 LEU B N 1
ATOM 4498 C CA . LEU B 1 109 ? -15.594 -1.54 -5.805 1 94.44 109 LEU B CA 1
ATOM 4499 C C . LEU B 1 109 ? -15.367 -1.406 -7.305 1 94.44 109 LEU B C 1
ATOM 4501 O O . LEU B 1 109 ? -14.305 -1.789 -7.812 1 94.44 109 LEU B O 1
ATOM 4505 N N . LEU B 1 110 ? -16.344 -1.018 -8.023 1 89.88 110 LEU B N 1
ATOM 4506 C CA . LEU B 1 110 ? -16.172 -0.775 -9.453 1 89.88 110 LEU B CA 1
ATOM 4507 C C . LEU B 1 110 ? -16.922 0.484 -9.883 1 89.88 110 LEU B C 1
ATOM 4509 O O . LEU B 1 110 ? -17.766 0.996 -9.148 1 89.88 110 LEU B O 1
ATOM 4513 N N . GLU B 1 111 ? -16.484 1.062 -10.969 1 86.38 111 GLU B N 1
ATOM 4514 C CA . GLU B 1 111 ? -17.203 2.139 -11.641 1 86.38 111 GLU B CA 1
ATOM 4515 C C . GLU B 1 111 ? -18.125 1.59 -12.727 1 86.38 111 GLU B C 1
ATOM 4517 O O . GLU B 1 111 ? -17.719 0.758 -13.531 1 86.38 111 GLU B O 1
ATOM 4522 N N . LYS B 1 112 ? -19.312 1.991 -12.68 1 84.75 112 LYS B N 1
ATOM 4523 C CA . LYS B 1 112 ? -20.406 1.401 -13.461 1 84.75 112 LYS B CA 1
ATOM 4524 C C . LYS B 1 112 ? -20.047 1.33 -14.945 1 84.75 112 LYS B C 1
ATOM 4526 O O . LYS B 1 112 ? -20.422 0.39 -15.641 1 84.75 112 LYS B O 1
ATOM 4531 N N . SER B 1 113 ? -19.344 2.293 -15.352 1 76.56 113 SER B N 1
ATOM 4532 C CA . SER B 1 113 ? -19.016 2.338 -16.766 1 76.56 113 SER B CA 1
ATOM 4533 C C . SER B 1 113 ? -17.859 1.395 -17.094 1 76.56 113 SER B C 1
ATOM 4535 O O . SER B 1 113 ? -17.547 1.161 -18.266 1 76.56 113 SER B O 1
ATOM 4537 N N . TYR B 1 114 ? -17.234 0.806 -16.062 1 77.62 114 TYR B N 1
ATOM 4538 C CA . TYR B 1 114 ? -16.141 -0.133 -16.25 1 77.62 114 TYR B CA 1
ATOM 4539 C C . TYR B 1 114 ? -16.297 -1.348 -15.344 1 77.62 114 TYR B C 1
ATOM 4541 O O . TYR B 1 114 ? -15.461 -1.604 -14.477 1 77.62 114 TYR B O 1
ATOM 4549 N N . PRO B 1 115 ? -17.188 -2.117 -15.68 1 78.88 115 PRO B N 1
ATOM 4550 C CA . PRO B 1 115 ? -17.547 -3.18 -14.734 1 78.88 115 PRO B CA 1
ATOM 4551 C C . PRO B 1 115 ? -16.516 -4.297 -14.68 1 78.88 115 PRO B C 1
ATOM 4553 O O . PRO B 1 115 ? -16.516 -5.102 -13.742 1 78.88 115 PRO B O 1
ATOM 4556 N N . GLY B 1 116 ? -15.633 -4.387 -15.68 1 76.38 116 GLY B N 1
ATOM 4557 C CA . GLY B 1 116 ? -14.625 -5.434 -15.695 1 76.38 116 GLY B CA 1
ATOM 4558 C C . GLY B 1 116 ? -13.43 -5.125 -14.82 1 76.38 116 GLY B C 1
ATOM 4559 O O . GLY B 1 116 ? -12.562 -5.98 -14.617 1 76.38 116 GLY B O 1
ATOM 4560 N N . HIS B 1 117 ? -13.352 -3.926 -14.328 1 80.19 117 HIS B N 1
ATOM 4561 C CA . HIS B 1 117 ? -12.273 -3.506 -13.438 1 80.19 117 HIS B CA 1
ATOM 4562 C C . HIS B 1 117 ? -12.781 -3.307 -12.016 1 80.19 117 HIS B C 1
ATOM 4564 O O . HIS B 1 117 ? -13.539 -2.371 -11.75 1 80.19 117 HIS B O 1
ATOM 4570 N N . LYS B 1 118 ? -12.336 -4.223 -11.148 1 86.88 118 LYS B N 1
ATOM 4571 C CA . LYS B 1 118 ? -12.867 -4.215 -9.789 1 86.88 118 LYS B CA 1
ATOM 4572 C C . LYS B 1 118 ? -11.742 -4.121 -8.766 1 86.88 118 LYS B C 1
ATOM 4574 O O . LYS B 1 118 ? -10.703 -4.773 -8.906 1 86.88 118 LYS B O 1
ATOM 4579 N N . ALA B 1 119 ? -11.922 -3.254 -7.84 1 90.38 119 ALA B N 1
ATOM 4580 C CA . ALA B 1 119 ? -10.969 -3.133 -6.742 1 90.38 119 ALA B CA 1
ATOM 4581 C C . ALA B 1 119 ? -11.43 -3.918 -5.52 1 90.38 119 ALA B C 1
ATOM 4583 O O . ALA B 1 119 ? -12.375 -3.514 -4.836 1 90.38 119 ALA B O 1
ATOM 4584 N N . PRO B 1 120 ? -10.805 -5.086 -5.301 1 92.75 120 PRO B N 1
ATOM 4585 C CA . PRO B 1 120 ? -11.141 -5.82 -4.078 1 92.75 120 PRO B CA 1
ATOM 4586 C C . PRO B 1 120 ? -10.531 -5.195 -2.826 1 92.75 120 PRO B C 1
ATOM 4588 O O . PRO B 1 120 ? -9.367 -4.781 -2.842 1 92.75 120 PRO B O 1
ATOM 4591 N N . PHE B 1 121 ? -11.336 -5.062 -1.728 1 93.38 121 PHE B N 1
ATOM 4592 C CA . PHE B 1 121 ? -10.82 -4.555 -0.462 1 93.38 121 PHE B CA 1
ATOM 4593 C C . PHE B 1 121 ? -11.648 -5.07 0.708 1 93.38 121 PHE B C 1
ATOM 4595 O O . PHE B 1 121 ? -12.789 -5.508 0.523 1 93.38 121 PHE B O 1
ATOM 4602 N N . CYS B 1 122 ? -11 -5.125 1.82 1 92.62 122 CYS B N 1
ATOM 4603 C CA . CYS B 1 122 ? -11.68 -5.484 3.057 1 92.62 122 CYS B CA 1
ATOM 4604 C C . CYS B 1 122 ? -11.562 -4.371 4.09 1 92.62 122 CYS B C 1
ATOM 4606 O O . CYS B 1 122 ? -10.531 -3.699 4.172 1 92.62 122 CYS B O 1
ATOM 4608 N N . VAL B 1 123 ? -12.586 -4.102 4.766 1 87.75 123 VAL B N 1
ATOM 4609 C CA . VAL B 1 123 ? -12.617 -3.125 5.848 1 87.75 123 VAL B CA 1
ATOM 4610 C C . VAL B 1 123 ? -13.18 -3.773 7.109 1 87.75 123 VAL B C 1
ATOM 4612 O O . VAL B 1 123 ? -14.188 -4.484 7.055 1 87.75 123 VAL B O 1
ATOM 4615 N N . PRO B 1 124 ? -12.477 -3.58 8.195 1 77.44 124 PRO B N 1
ATOM 4616 C CA . PRO B 1 124 ? -12.969 -4.195 9.43 1 77.44 124 PRO B CA 1
ATOM 4617 C C . PRO B 1 124 ? -14.312 -3.625 9.875 1 77.44 124 PRO B C 1
ATOM 4619 O O . PRO B 1 124 ? -14.664 -2.506 9.5 1 77.44 124 PRO B O 1
ATOM 4622 N N . LEU B 1 125 ? -15 -4.531 10.648 1 75.25 125 LEU B N 1
ATOM 4623 C CA . LEU B 1 125 ? -16.219 -4.051 11.297 1 75.25 125 LEU B CA 1
ATOM 4624 C C . LEU B 1 125 ? -15.883 -3.018 12.367 1 75.25 125 LEU B C 1
ATOM 4626 O O . LEU B 1 125 ? -14.828 -3.088 13.008 1 75.25 125 LEU B O 1
ATOM 4630 N N . GLU B 1 126 ? -16.734 -1.998 12.398 1 61.94 126 GLU B N 1
ATOM 4631 C CA . GLU B 1 126 ? -16.516 -1.003 13.438 1 61.94 126 GLU B CA 1
ATOM 4632 C C . GLU B 1 126 ? -16.609 -1.631 14.828 1 61.94 126 GLU B C 1
ATOM 4634 O O . GLU B 1 126 ? -17.516 -2.418 15.102 1 61.94 126 GLU B O 1
ATOM 4639 N N . GLY B 1 127 ? -15.773 -1.353 15.656 1 55.47 127 GLY B N 1
ATOM 4640 C CA . GLY B 1 127 ? -15.75 -1.948 16.984 1 55.47 127 GLY B CA 1
ATOM 4641 C C . GLY B 1 127 ? -15.141 -3.338 17 1 55.47 127 GLY B C 1
ATOM 4642 O O . GLY B 1 127 ? -14.93 -3.91 18.078 1 55.47 127 GLY B O 1
ATOM 4643 N N . GLY B 1 128 ? -15.383 -3.975 15.945 1 48.41 128 GLY B N 1
ATOM 4644 C CA . GLY B 1 128 ? -14.844 -5.324 15.93 1 48.41 128 GLY B CA 1
ATOM 4645 C C . GLY B 1 128 ? -13.328 -5.359 16.047 1 48.41 128 GLY B C 1
ATOM 4646 O O . GLY B 1 128 ? -12.656 -4.383 15.711 1 48.41 128 GLY B O 1
ATOM 4647 N N . ALA B 1 129 ? -12.961 -6.125 17.016 1 38.41 129 ALA B N 1
ATOM 4648 C CA . ALA B 1 129 ? -11.547 -6.469 17.156 1 38.41 129 ALA B CA 1
ATOM 4649 C C . ALA B 1 129 ? -10.914 -6.781 15.805 1 38.41 129 ALA B C 1
ATOM 4651 O O . ALA B 1 129 ? -11.203 -7.824 15.211 1 38.41 129 ALA B O 1
ATOM 4652 N N . ASP B 1 130 ? -11.297 -6.086 15.016 1 40.22 130 ASP B N 1
ATOM 4653 C CA . ASP B 1 130 ? -10.547 -6.512 13.836 1 40.22 130 ASP B CA 1
ATOM 4654 C C . ASP B 1 130 ? -9.125 -6.926 14.211 1 40.22 130 ASP B C 1
ATOM 4656 O O . ASP B 1 130 ? -8.195 -6.121 14.125 1 40.22 130 ASP B O 1
ATOM 4660 N N . GLY B 1 131 ? -8.969 -7.449 15.367 1 35.28 131 GLY B N 1
ATOM 4661 C CA . GLY B 1 131 ? -7.648 -7.957 15.711 1 35.28 131 GLY B CA 1
ATOM 4662 C C . GLY B 1 131 ? -6.996 -8.727 14.57 1 35.28 131 GLY B C 1
ATOM 4663 O O . GLY B 1 131 ? -6.129 -9.57 14.805 1 35.28 131 GLY B O 1
ATOM 4664 N N . GLY B 1 132 ? -7.707 -9.117 13.578 1 32 132 GLY B N 1
ATOM 4665 C CA . GLY B 1 132 ? -6.938 -10.195 12.977 1 32 132 GLY B CA 1
ATOM 4666 C C . GLY B 1 132 ? -5.445 -9.922 12.945 1 32 132 GLY B C 1
ATOM 4667 O O . GLY B 1 132 ? -5.012 -8.797 13.195 1 32 132 GLY B O 1
ATOM 4668 N N . ARG B 1 133 ? -4.613 -10.992 12.352 1 29.91 133 ARG B N 1
ATOM 4669 C CA . ARG B 1 133 ? -3.191 -11.328 12.344 1 29.91 133 ARG B CA 1
ATOM 4670 C C . ARG B 1 133 ? -2.371 -10.195 11.734 1 29.91 133 ARG B C 1
ATOM 4672 O O . ARG B 1 133 ? -2.412 -9.977 10.523 1 29.91 133 ARG B O 1
ATOM 4679 N N . ARG B 1 134 ? -1.975 -9.273 11.789 1 31.48 134 ARG B N 1
ATOM 4680 C CA . ARG B 1 134 ? -0.555 -9.562 11.617 1 31.48 134 ARG B CA 1
ATOM 4681 C C . ARG B 1 134 ? -0.188 -10.898 12.266 1 31.48 134 ARG B C 1
ATOM 4683 O O . ARG B 1 134 ? -0.796 -11.297 13.258 1 31.48 134 ARG B O 1
ATOM 4690 N N . GLY B 1 135 ? 0.199 -11.969 11.633 1 27.53 135 GLY B N 1
ATOM 4691 C CA . GLY B 1 135 ? 0.541 -13.266 12.211 1 27.53 135 GLY B CA 1
ATOM 4692 C C . GLY B 1 135 ? 0.841 -13.195 13.695 1 27.53 135 GLY B C 1
ATOM 4693 O O . GLY B 1 135 ? 1.291 -14.18 14.289 1 27.53 135 GLY B O 1
ATOM 4694 N N . VAL B 1 136 ? 1.64 -12.398 14.359 1 24.36 136 VAL B N 1
ATOM 4695 C CA . VAL B 1 136 ? 2.107 -13.109 15.539 1 24.36 136 VAL B CA 1
ATOM 4696 C C . VAL B 1 136 ? 0.915 -13.648 16.328 1 24.36 136 VAL B C 1
ATOM 4698 O O . VAL B 1 136 ? -0.228 -13.258 16.078 1 24.36 136 VAL B O 1
ATOM 4701 N N . ASP B 1 137 ? 1.194 -13.727 17.75 1 24.91 137 ASP B N 1
ATOM 4702 C CA . ASP B 1 137 ? 0.797 -14.461 18.953 1 24.91 137 ASP B CA 1
ATOM 4703 C C . ASP B 1 137 ? -0.657 -14.164 19.312 1 24.91 137 ASP B C 1
ATOM 4705 O O . ASP B 1 137 ? -1.094 -13.016 19.266 1 24.91 137 ASP B O 1
ATOM 4709 N N . ASN B 1 138 ? -1.609 -15.086 19.188 1 27.22 138 ASN B N 1
ATOM 4710 C CA . ASN B 1 138 ? -2.855 -15.43 19.875 1 27.22 138 ASN B CA 1
ATOM 4711 C C . ASN B 1 138 ? -2.914 -14.836 21.281 1 27.22 138 ASN B C 1
ATOM 4713 O O . ASN B 1 138 ? -3.723 -15.258 22.094 1 27.22 138 ASN B O 1
ATOM 4717 N N . SER B 1 139 ? -1.708 -14.664 21.969 1 26.73 139 SER B N 1
ATOM 4718 C CA . SER B 1 139 ? -2.053 -14.57 23.391 1 26.73 139 SER B CA 1
ATOM 4719 C C . SER B 1 139 ? -3.238 -13.633 23.609 1 26.73 139 SER B C 1
ATOM 4721 O O . SER B 1 139 ? -4.246 -14.031 24.203 1 26.73 139 SER B O 1
ATOM 4723 N N . ASP B 1 140 ? -3.166 -12.781 24.734 1 27.03 140 ASP B N 1
ATOM 4724 C CA . ASP B 1 140 ? -4.129 -12.172 25.641 1 27.03 140 ASP B CA 1
ATOM 4725 C C . ASP B 1 140 ? -5.117 -11.289 24.875 1 27.03 140 ASP B C 1
ATOM 4727 O O . ASP B 1 140 ? -4.836 -10.844 23.766 1 27.03 140 ASP B O 1
ATOM 4731 N N . ASP B 1 141 ? -6.348 -10.922 25.516 1 30.44 141 ASP B N 1
ATOM 4732 C CA . ASP B 1 141 ? -7.594 -10.188 25.734 1 30.44 141 ASP B CA 1
ATOM 4733 C C . ASP B 1 141 ? -7.484 -8.758 25.219 1 30.44 141 ASP B C 1
ATOM 4735 O O . ASP B 1 141 ? -8.352 -7.926 25.484 1 30.44 141 ASP B O 1
ATOM 4739 N N . LEU B 1 142 ? -6.359 -8.273 25.141 1 31.42 142 LEU B N 1
ATOM 4740 C CA . LEU B 1 142 ? -6.371 -6.84 24.859 1 31.42 142 LEU B CA 1
ATOM 4741 C C . LEU B 1 142 ? -6.691 -6.574 23.391 1 31.42 142 LEU B C 1
ATOM 4743 O O . LEU B 1 142 ? -5.898 -6.906 22.516 1 31.42 142 LEU B O 1
ATOM 4747 N N . ARG B 1 143 ? -7.934 -6.633 22.984 1 39.5 143 ARG B N 1
ATOM 4748 C CA . ARG B 1 143 ? -8.438 -6.109 21.719 1 39.5 143 ARG B CA 1
ATOM 4749 C C . ARG B 1 143 ? -7.586 -4.945 21.234 1 39.5 143 ARG B C 1
ATOM 4751 O O . ARG B 1 143 ? -7.375 -3.973 21.953 1 39.5 143 ARG B O 1
ATOM 4758 N N . PRO B 1 144 ? -6.738 -5.145 20.25 1 50.84 144 PRO B N 1
ATOM 4759 C CA . PRO B 1 144 ? -6.055 -3.912 19.859 1 50.84 144 PRO B CA 1
ATOM 4760 C C . PRO B 1 144 ? -6.977 -2.697 19.859 1 50.84 144 PRO B C 1
ATOM 4762 O O . PRO B 1 144 ? -8.117 -2.781 19.406 1 50.84 144 PRO B O 1
ATOM 4765 N N . MET B 1 145 ? -6.793 -1.728 20.734 1 57.34 145 MET B N 1
ATOM 4766 C CA . MET B 1 145 ? -7.543 -0.48 20.828 1 57.34 145 MET B CA 1
ATOM 4767 C C . MET B 1 145 ? -7.734 0.153 19.453 1 57.34 145 MET B C 1
ATOM 4769 O O . MET B 1 145 ? -6.805 0.179 18.656 1 57.34 145 MET B O 1
ATOM 4773 N N . SER B 1 146 ? -9.008 0.32 19.094 1 76.31 146 SER B N 1
ATOM 4774 C CA . SER B 1 146 ? -9.289 1.034 17.859 1 76.31 146 SER B CA 1
ATOM 4775 C C . SER B 1 146 ? -8.578 2.385 17.828 1 76.31 146 SER B C 1
ATOM 4777 O O . SER B 1 146 ? -8.234 2.938 18.875 1 76.31 146 SER B O 1
ATOM 4779 N N . VAL B 1 147 ? -8.203 2.85 16.703 1 83.19 147 VAL B N 1
ATOM 4780 C CA . VAL B 1 147 ? -7.613 4.172 16.531 1 83.19 147 VAL B CA 1
ATOM 4781 C C . VAL B 1 147 ? -8.469 5.223 17.234 1 83.19 147 VAL B C 1
ATOM 4783 O O . VAL B 1 147 ? -7.938 6.168 17.828 1 83.19 147 VAL B O 1
ATOM 4786 N N . CYS B 1 148 ? -9.789 5.051 17.25 1 86.94 148 CYS B N 1
ATOM 4787 C CA . CYS B 1 148 ? -10.703 5.996 17.875 1 86.94 148 CYS B CA 1
ATOM 4788 C C . CYS B 1 148 ? -10.484 6.035 19.391 1 86.94 148 CYS B C 1
ATOM 4790 O O . CYS B 1 148 ? -10.391 7.113 19.969 1 86.94 148 CYS B O 1
ATOM 4792 N N . GLU B 1 149 ? -10.328 4.809 19.953 1 87.12 149 GLU B N 1
ATOM 4793 C CA . GLU B 1 149 ? -10.125 4.715 21.406 1 87.12 149 GLU B CA 1
ATOM 4794 C C . GLU B 1 149 ? -8.742 5.219 21.797 1 87.12 149 GLU B C 1
ATOM 4796 O O . GLU B 1 149 ? -8.57 5.809 22.859 1 87.12 149 GLU B O 1
ATOM 4801 N N . GLU B 1 150 ? -7.84 5.012 20.969 1 88.12 150 GLU B N 1
ATOM 4802 C CA . GLU B 1 150 ? -6.488 5.48 21.25 1 88.12 150 GLU B CA 1
ATOM 4803 C C . GLU B 1 150 ? -6.418 7.008 21.219 1 88.12 150 GLU B C 1
ATOM 4805 O O . GLU B 1 150 ? -5.742 7.609 22.062 1 88.12 150 GLU B O 1
ATOM 4810 N N . LEU B 1 151 ? -7.141 7.594 20.344 1 93 151 LEU B N 1
ATOM 4811 C CA . LEU B 1 151 ? -7.047 9.039 20.156 1 93 151 LEU B CA 1
ATOM 4812 C C . LEU B 1 151 ? -7.934 9.773 21.156 1 93 151 LEU B C 1
ATOM 4814 O O . LEU B 1 151 ? -7.609 10.883 21.594 1 93 151 LEU B O 1
ATOM 4818 N N . ALA B 1 152 ? -9.008 9.156 21.453 1 93.81 152 ALA B N 1
ATOM 4819 C CA . ALA B 1 152 ? -9.961 9.773 22.359 1 93.81 152 ALA B CA 1
ATOM 4820 C C . ALA B 1 152 ? -10.633 8.734 23.25 1 93.81 152 ALA B C 1
ATOM 4822 O O . ALA B 1 152 ? -11.797 8.375 23.031 1 93.81 152 ALA B O 1
ATOM 4823 N N . PRO B 1 153 ? -9.867 8.344 24.219 1 90.06 153 PRO B N 1
ATOM 4824 C CA . PRO B 1 153 ? -10.492 7.391 25.141 1 90.06 153 PRO B CA 1
ATOM 4825 C C . PRO B 1 153 ? -11.82 7.895 25.703 1 90.06 153 PRO B C 1
ATOM 4827 O O . PRO B 1 153 ? -11.906 9.047 26.141 1 90.06 153 PRO B O 1
ATOM 4830 N N . ARG B 1 154 ? -12.797 7.113 25.891 1 85.5 154 ARG B N 1
ATOM 4831 C CA . ARG B 1 154 ? -14.164 7.492 26.234 1 85.5 154 ARG B CA 1
ATOM 4832 C C . ARG B 1 154 ? -14.266 7.906 27.703 1 85.5 154 ARG B C 1
ATOM 4834 O O . ARG B 1 154 ? -15.203 8.602 28.094 1 85.5 154 ARG B O 1
ATOM 4841 N N . ASP B 1 155 ? -13.398 7.363 28.391 1 89.06 155 ASP B N 1
ATOM 4842 C CA . ASP B 1 155 ? -13.422 7.711 29.812 1 89.06 155 ASP B CA 1
ATOM 4843 C C . ASP B 1 155 ? -12.875 9.117 30.047 1 89.06 155 ASP B C 1
ATOM 4845 O O . ASP B 1 155 ? -13.102 9.711 31.094 1 89.06 155 ASP B O 1
ATOM 4849 N N . ARG B 1 156 ? -12.242 9.633 29.062 1 93.25 156 ARG B N 1
ATOM 4850 C CA . ARG B 1 156 ? -11.594 10.93 29.25 1 93.25 156 ARG B CA 1
ATOM 4851 C C . ARG B 1 156 ? -12.25 11.992 28.375 1 93.25 156 ARG B C 1
ATOM 4853 O O . ARG B 1 156 ? -12.227 13.18 28.719 1 93.25 156 ARG B O 1
ATOM 4860 N N . HIS B 1 157 ? -12.773 11.609 27.297 1 93.69 157 HIS B N 1
ATOM 4861 C CA . HIS B 1 157 ? -13.305 12.555 26.328 1 93.69 157 HIS B CA 1
ATOM 4862 C C . HIS B 1 157 ? -14.758 12.242 26 1 93.69 157 HIS B C 1
ATOM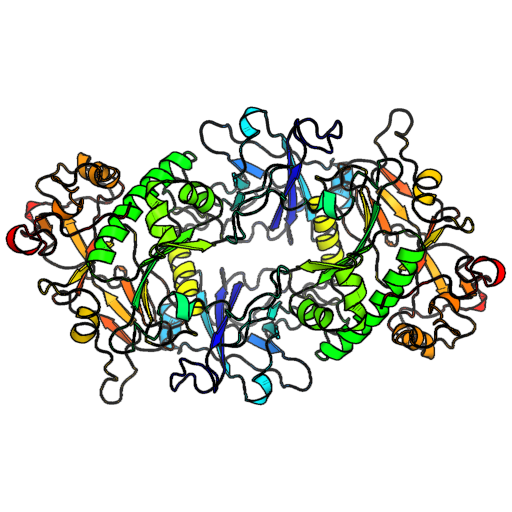 4864 O O . HIS B 1 157 ? -15.133 11.078 25.859 1 93.69 157 HIS B O 1
ATOM 4870 N N . THR B 1 158 ? -15.523 13.344 25.875 1 89.62 158 THR B N 1
ATOM 4871 C CA . THR B 1 158 ? -16.953 13.25 25.594 1 89.62 158 THR B CA 1
ATOM 4872 C C . THR B 1 158 ? -17.344 14.156 24.438 1 89.62 158 THR B C 1
ATOM 4874 O O . THR B 1 158 ? -16.484 14.844 23.859 1 89.62 158 THR B O 1
ATOM 4877 N N . ASP B 1 159 ? -18.625 14.234 24.141 1 82.38 159 ASP B N 1
ATOM 4878 C CA . ASP B 1 159 ? -19.141 15.094 23.062 1 82.38 159 ASP B CA 1
ATOM 4879 C C . ASP B 1 159 ? -18.953 16.562 23.422 1 82.38 159 ASP B C 1
ATOM 4881 O O . ASP B 1 159 ? -18.75 17.406 22.531 1 82.38 159 ASP B O 1
ATOM 4885 N N . SER B 1 160 ? -19.078 16.812 24.656 1 86.69 160 SER B N 1
ATOM 4886 C CA . SER B 1 160 ? -18.969 18.188 25.109 1 86.69 160 SER B CA 1
ATOM 4887 C C . SER B 1 160 ? -17.531 18.578 25.391 1 86.69 160 SER B C 1
ATOM 4889 O O . SER B 1 160 ? -17.203 19.766 25.531 1 86.69 160 SER B O 1
ATOM 4891 N N . SER B 1 161 ? -16.719 17.531 25.469 1 91.56 161 SER B N 1
ATOM 4892 C CA . SER B 1 161 ? -15.297 17.734 25.734 1 91.56 161 SER B CA 1
ATOM 4893 C C . SER B 1 161 ? -14.43 16.828 24.859 1 91.56 161 SER B C 1
ATOM 4895 O O . SER B 1 161 ? -13.727 15.953 25.375 1 91.56 161 SER B O 1
ATOM 4897 N N . PRO B 1 162 ? -14.438 17.078 23.641 1 93 162 PRO B N 1
ATOM 4898 C CA . PRO B 1 162 ? -13.711 16.203 22.719 1 93 162 PRO B CA 1
ATOM 4899 C C . PRO B 1 162 ? -12.203 16.375 22.812 1 93 162 PRO B C 1
ATOM 4901 O O . PRO B 1 162 ? -11.719 17.438 23.188 1 93 162 PRO B O 1
ATOM 4904 N N . ALA B 1 163 ? -11.539 15.281 22.531 1 96.75 163 ALA B N 1
ATOM 4905 C CA . ALA B 1 163 ? -10.102 15.391 22.297 1 96.75 163 ALA B CA 1
ATOM 4906 C C . ALA B 1 163 ? -9.812 16.219 21.047 1 96.75 163 ALA B C 1
ATOM 4908 O O . ALA B 1 163 ? -10.492 16.078 20.031 1 96.75 163 ALA B O 1
ATOM 4909 N N . LEU B 1 164 ? -8.859 17.094 21.094 1 96.88 164 LEU B N 1
ATOM 4910 C CA . LEU B 1 164 ? -8.453 17.859 19.922 1 96.88 164 LEU B CA 1
ATOM 4911 C C . LEU B 1 164 ? -7.094 17.391 19.406 1 96.88 164 LEU B C 1
ATOM 4913 O O . LEU B 1 164 ? -6.109 17.391 20.156 1 96.88 164 LEU B O 1
ATOM 4917 N N . TRP B 1 165 ? -7.082 16.953 18.219 1 97.62 165 TRP B N 1
ATOM 4918 C CA . TRP B 1 165 ? -5.852 16.609 17.516 1 97.62 165 TRP B CA 1
ATOM 4919 C C . TRP B 1 165 ? -5.613 17.547 16.328 1 97.62 165 TRP B C 1
ATOM 4921 O O . TRP B 1 165 ? -6.562 18 15.695 1 97.62 165 TRP B O 1
ATOM 4931 N N . ALA B 1 166 ? -4.398 17.844 16.078 1 97.19 166 ALA B N 1
ATOM 4932 C CA . ALA B 1 166 ? -4.035 18.484 14.812 1 97.19 166 ALA B CA 1
ATOM 4933 C C . ALA B 1 166 ? -3.572 17.438 13.797 1 97.19 166 ALA B C 1
ATOM 4935 O O . ALA B 1 166 ? -2.979 16.422 14.164 1 97.19 166 ALA B O 1
ATOM 4936 N N . ALA B 1 167 ? -3.928 17.641 12.594 1 94.94 167 ALA B N 1
ATOM 4937 C CA . ALA B 1 167 ? -3.359 16.875 11.484 1 94.94 167 ALA B CA 1
ATOM 4938 C C . ALA B 1 167 ? -2.541 17.781 10.562 1 94.94 167 ALA B C 1
ATOM 4940 O O . ALA B 1 167 ? -3.021 18.828 10.125 1 94.94 167 ALA B O 1
ATOM 4941 N N . ILE B 1 168 ? -1.31 17.391 10.312 1 94.19 168 ILE B N 1
ATOM 4942 C CA . ILE B 1 168 ? -0.415 18.172 9.461 1 94.19 168 ILE B CA 1
ATOM 4943 C C . ILE B 1 168 ? 0.174 17.266 8.375 1 94.19 168 ILE B C 1
ATOM 4945 O O . ILE B 1 168 ? 0.577 16.125 8.656 1 94.19 168 ILE B O 1
ATOM 4949 N N . GLY B 1 169 ? 0.179 17.781 7.195 1 90.94 169 GLY B N 1
ATOM 4950 C CA . GLY B 1 169 ? 0.73 17.031 6.078 1 90.94 169 GLY B CA 1
ATOM 4951 C C . GLY B 1 169 ? 2.236 16.875 6.152 1 90.94 169 GLY B C 1
ATOM 4952 O O . GLY B 1 169 ? 2.875 17.375 7.082 1 90.94 169 GLY B O 1
ATOM 4953 N N . PRO B 1 170 ? 2.824 16.109 5.195 1 90.19 170 PRO B N 1
ATOM 4954 C CA . PRO B 1 170 ? 4.273 15.891 5.199 1 90.19 170 PRO B CA 1
ATOM 4955 C C . PRO B 1 170 ? 5.062 17.188 5.094 1 90.19 170 PRO B C 1
ATOM 4957 O O . PRO B 1 170 ? 4.793 18.016 4.215 1 90.19 170 PRO B O 1
ATOM 4960 N N . PRO B 1 171 ? 6.02 17.375 5.977 1 88.81 171 PRO B N 1
ATOM 4961 C CA . PRO B 1 171 ? 6.828 18.594 5.93 1 88.81 171 PRO B CA 1
ATOM 4962 C C . PRO B 1 171 ? 7.809 18.609 4.762 1 88.81 171 PRO B C 1
ATOM 4964 O O . PRO B 1 171 ? 8.969 18.203 4.918 1 88.81 171 PRO B O 1
ATOM 4967 N N . ARG B 1 172 ? 7.391 19.078 3.729 1 84.5 172 ARG B N 1
ATOM 4968 C CA . ARG B 1 172 ? 8.203 19.125 2.518 1 84.5 172 ARG B CA 1
ATOM 4969 C C . ARG B 1 172 ? 9.055 20.391 2.479 1 84.5 172 ARG B C 1
ATOM 4971 O O . ARG B 1 172 ? 8.602 21.469 2.865 1 84.5 172 ARG B O 1
ATOM 4978 N N . HIS B 1 173 ? 10.25 20.125 1.992 1 83.44 173 HIS B N 1
ATOM 4979 C CA . HIS B 1 173 ? 11.102 21.281 1.741 1 83.44 173 HIS B CA 1
ATOM 4980 C C . HIS B 1 173 ? 10.719 21.984 0.437 1 83.44 173 HIS B C 1
ATOM 4982 O O . HIS B 1 173 ? 10.461 21.312 -0.57 1 83.44 173 HIS B O 1
ATOM 4988 N N . ALA B 1 174 ? 10.773 23.266 0.436 1 73.19 174 ALA B N 1
ATOM 4989 C CA . ALA B 1 174 ? 10.344 24.047 -0.73 1 73.19 174 ALA B CA 1
ATOM 4990 C C . ALA B 1 174 ? 11.203 23.719 -1.948 1 73.19 174 ALA B C 1
ATOM 4992 O O . ALA B 1 174 ? 10.711 23.703 -3.08 1 73.19 174 ALA B O 1
ATOM 4993 N N . HIS B 1 175 ? 12.484 23.438 -1.736 1 75.38 175 HIS B N 1
ATOM 4994 C CA . HIS B 1 175 ? 13.391 23.203 -2.85 1 75.38 175 HIS B CA 1
ATOM 4995 C C . HIS B 1 175 ? 13.805 21.734 -2.924 1 75.38 175 HIS B C 1
ATOM 4997 O O . HIS B 1 175 ? 14.781 21.391 -3.605 1 75.38 175 HIS B O 1
ATOM 5003 N N . SER B 1 176 ? 13.148 20.875 -2.244 1 81 176 SER B N 1
ATOM 5004 C CA . SER B 1 176 ? 13.43 19.438 -2.24 1 81 176 SER B CA 1
ATOM 5005 C C . SER B 1 176 ? 14.891 19.156 -1.906 1 81 176 SER B C 1
ATOM 5007 O O . SER B 1 176 ? 15.578 18.453 -2.643 1 81 176 SER B O 1
ATOM 5009 N N . THR B 1 177 ? 15.32 19.641 -0.787 1 86.75 177 THR B N 1
ATOM 5010 C CA . THR B 1 177 ? 16.703 19.484 -0.347 1 86.75 177 THR B CA 1
ATOM 5011 C C . THR B 1 177 ? 17.078 18.016 -0.239 1 86.75 177 THR B C 1
ATOM 5013 O O . THR B 1 177 ? 16.219 17.172 0.019 1 86.75 177 THR B O 1
ATOM 5016 N N . ARG B 1 178 ? 18.406 17.672 -0.339 1 93.62 178 ARG B N 1
ATOM 5017 C CA . ARG B 1 178 ? 18.906 16.328 -0.11 1 93.62 178 ARG B CA 1
ATOM 5018 C C . ARG B 1 178 ? 19.578 16.219 1.253 1 93.62 178 ARG B C 1
ATOM 5020 O O . ARG B 1 178 ? 20 15.125 1.653 1 93.62 178 ARG B O 1
ATOM 5027 N N . ASP B 1 179 ? 19.656 17.375 1.922 1 95.19 179 ASP B N 1
ATOM 5028 C CA . ASP B 1 179 ? 20 17.297 3.338 1 95.19 179 ASP B CA 1
ATOM 5029 C C . ASP B 1 179 ? 18.812 16.828 4.168 1 95.19 179 ASP B C 1
ATOM 5031 O O . ASP B 1 179 ? 18.234 17.609 4.938 1 95.19 179 ASP B O 1
ATOM 5035 N N . TRP B 1 180 ? 18.547 15.578 4.059 1 95.12 180 TRP B N 1
ATOM 5036 C CA . TRP B 1 180 ? 17.344 15.016 4.676 1 95.12 180 TRP B CA 1
ATOM 5037 C C . TRP B 1 180 ? 17.453 15.039 6.195 1 95.12 180 TRP B C 1
ATOM 5039 O O . TRP B 1 180 ? 16.516 15.43 6.887 1 95.12 180 TRP B O 1
ATOM 5049 N N . GLY B 1 181 ? 18.594 14.633 6.707 1 93.75 181 GLY B N 1
ATOM 5050 C CA . GLY B 1 181 ? 18.812 14.625 8.148 1 93.75 181 GLY B CA 1
ATOM 5051 C C . GLY B 1 181 ? 18.719 16 8.773 1 93.75 181 GLY B C 1
ATOM 5052 O O . GLY B 1 181 ? 17.984 16.203 9.75 1 93.75 181 GLY B O 1
ATOM 5053 N N . GLY B 1 182 ? 19.406 16.953 8.164 1 93.81 182 GLY B N 1
ATOM 5054 C CA . GLY B 1 182 ? 19.375 18.328 8.664 1 93.81 182 GLY B CA 1
ATOM 5055 C C . GLY B 1 182 ? 17.984 18.938 8.617 1 93.81 182 GLY B C 1
ATOM 5056 O O . GLY B 1 182 ? 17.562 19.594 9.57 1 93.81 182 GLY B O 1
ATOM 5057 N N . HIS B 1 183 ? 17.344 18.688 7.551 1 93.81 183 HIS B N 1
ATOM 5058 C CA . HIS B 1 183 ? 15.992 19.219 7.414 1 93.81 183 HIS B CA 1
ATOM 5059 C C . HIS B 1 183 ? 15.055 18.609 8.453 1 93.81 183 HIS B C 1
ATOM 5061 O O . HIS B 1 183 ? 14.297 19.344 9.109 1 93.81 183 HIS B O 1
ATOM 5067 N N . MET B 1 184 ? 15.125 17.297 8.617 1 94.88 184 MET B N 1
ATOM 5068 C CA . MET B 1 184 ? 14.219 16.641 9.547 1 94.88 184 MET B CA 1
ATOM 5069 C C . MET B 1 184 ? 14.555 16.984 10.992 1 94.88 184 MET B C 1
ATOM 5071 O O . MET B 1 184 ? 13.672 17.031 11.852 1 94.88 184 MET B O 1
ATOM 5075 N N . GLU B 1 185 ? 15.797 17.297 11.266 1 94.94 185 GLU B N 1
ATOM 5076 C CA . GLU B 1 185 ? 16.141 17.797 12.594 1 94.94 185 GLU B CA 1
ATOM 5077 C C . GLU B 1 185 ? 15.461 19.125 12.891 1 94.94 185 GLU B C 1
ATOM 5079 O O . GLU B 1 185 ? 14.922 19.312 13.977 1 94.94 185 GLU B O 1
ATOM 5084 N N . GLN B 1 186 ? 15.5 19.984 11.93 1 94.5 186 GLN B N 1
ATOM 5085 C CA . GLN B 1 186 ? 14.82 21.266 12.086 1 94.5 186 GLN B CA 1
ATOM 5086 C C . GLN B 1 186 ? 13.312 21.078 12.25 1 94.5 186 GLN B C 1
ATOM 5088 O O . GLN B 1 186 ? 12.695 21.734 13.094 1 94.5 186 GLN B O 1
ATOM 5093 N N . VAL B 1 187 ? 12.766 20.219 11.438 1 95.94 187 VAL B N 1
ATOM 5094 C CA . VAL B 1 187 ? 11.344 19.906 11.539 1 95.94 187 VAL B CA 1
ATOM 5095 C C . VAL B 1 187 ? 11.031 19.344 12.922 1 95.94 187 VAL B C 1
ATOM 5097 O O . VAL B 1 187 ? 10.023 19.719 13.539 1 95.94 187 VAL B O 1
ATOM 5100 N N . ALA B 1 188 ? 11.883 18.5 13.391 1 97.25 188 ALA B N 1
ATOM 5101 C CA . ALA B 1 188 ? 11.688 17.875 14.695 1 97.25 188 ALA B CA 1
ATOM 5102 C C . ALA B 1 188 ? 11.648 18.906 15.805 1 97.25 188 ALA B C 1
ATOM 5104 O O . ALA B 1 188 ? 10.758 18.891 16.656 1 97.25 188 ALA B O 1
ATOM 5105 N N . ILE B 1 189 ? 12.578 19.828 15.828 1 96.19 189 ILE B N 1
ATOM 5106 C CA . ILE B 1 189 ? 12.641 20.859 16.859 1 96.19 189 ILE B CA 1
ATOM 5107 C C . ILE B 1 189 ? 11.375 21.719 16.797 1 96.19 189 ILE B C 1
ATOM 5109 O O . ILE B 1 189 ? 10.758 22 17.828 1 96.19 189 ILE B O 1
ATOM 5113 N N . ARG B 1 190 ? 10.969 22.078 15.656 1 96.94 190 ARG B N 1
ATOM 5114 C CA . ARG B 1 190 ? 9.742 22.844 15.477 1 96.94 190 ARG B CA 1
ATOM 5115 C C . ARG B 1 190 ? 8.523 22.062 15.953 1 96.94 190 ARG B C 1
ATOM 5117 O O . ARG B 1 190 ? 7.602 22.641 16.531 1 96.94 190 ARG B O 1
ATOM 5124 N N . THR B 1 191 ? 8.562 20.781 15.656 1 97.75 191 THR B N 1
ATOM 5125 C CA . THR B 1 191 ? 7.477 19.922 16.109 1 97.75 191 THR B CA 1
ATOM 5126 C C . THR B 1 191 ? 7.434 19.859 17.641 1 97.75 191 THR B C 1
ATOM 5128 O O . THR B 1 191 ? 6.352 19.875 18.234 1 97.75 191 THR B O 1
ATOM 5131 N N . VAL B 1 192 ? 8.57 19.844 18.25 1 97.06 192 VAL B N 1
ATOM 5132 C CA . VAL B 1 192 ? 8.648 19.844 19.703 1 97.06 192 VAL B CA 1
ATOM 5133 C C . VAL B 1 192 ? 8.016 21.125 20.25 1 97.06 192 VAL B C 1
ATOM 5135 O O . VAL B 1 192 ? 7.211 21.078 21.172 1 97.06 192 VAL B O 1
ATOM 5138 N N . HIS B 1 193 ? 8.375 22.266 19.672 1 96.94 193 HIS B N 1
ATOM 5139 C CA . HIS B 1 193 ? 7.773 23.531 20.078 1 96.94 193 HIS B CA 1
ATOM 5140 C C . HIS B 1 193 ? 6.266 23.516 19.875 1 96.94 193 HIS B C 1
ATOM 5142 O O . HIS B 1 193 ? 5.512 23.953 20.734 1 96.94 193 HIS B O 1
ATOM 5148 N N . TYR B 1 194 ? 5.879 22.984 18.734 1 97.81 194 TYR B N 1
ATOM 5149 C CA . TYR B 1 194 ? 4.461 22.906 18.406 1 97.81 194 TYR B CA 1
ATOM 5150 C C . TYR B 1 194 ? 3.707 22.094 19.453 1 97.81 194 TYR B C 1
ATOM 5152 O O . TYR B 1 194 ? 2.67 22.516 19.953 1 97.81 194 TYR B O 1
ATOM 5160 N N . LEU B 1 195 ? 4.25 20.984 19.766 1 97.75 195 LEU B N 1
ATOM 5161 C CA . LEU B 1 195 ? 3.6 20.062 20.688 1 97.75 195 LEU B CA 1
ATOM 5162 C C . LEU B 1 195 ? 3.605 20.609 22.109 1 97.75 195 LEU B C 1
ATOM 5164 O O . LEU B 1 195 ? 2.592 20.547 22.812 1 97.75 195 LEU B O 1
ATOM 5168 N N . ALA B 1 196 ? 4.691 21.125 22.531 1 96.38 196 ALA B N 1
ATOM 5169 C CA . ALA B 1 196 ? 4.77 21.672 23.891 1 96.38 196 ALA B CA 1
ATOM 5170 C C . ALA B 1 196 ? 3.705 22.75 24.109 1 96.38 196 ALA B C 1
ATOM 5172 O O . ALA B 1 196 ? 3.016 22.75 25.125 1 96.38 196 ALA B O 1
ATOM 5173 N N . TYR B 1 197 ? 3.619 23.578 23.172 1 96.44 197 TYR B N 1
ATOM 5174 C CA . TYR B 1 197 ? 2.633 24.641 23.266 1 96.44 197 TYR B CA 1
ATOM 5175 C C . TYR B 1 197 ? 1.217 24.078 23.266 1 96.44 197 TYR B C 1
ATOM 5177 O O . TYR B 1 197 ? 0.417 24.406 24.156 1 96.44 197 TYR B O 1
ATOM 5185 N N . HIS B 1 198 ? 0.892 23.266 22.328 1 97.75 198 HIS B N 1
ATOM 5186 C CA . HIS B 1 198 ? -0.485 22.828 22.141 1 97.75 198 HIS B CA 1
ATOM 5187 C C . HIS B 1 198 ? -0.926 21.875 23.25 1 97.75 198 HIS B C 1
ATOM 5189 O O . HIS B 1 198 ? -2.096 21.875 23.641 1 97.75 198 HIS B O 1
ATOM 5195 N N . VAL B 1 199 ? -0.006 21.156 23.703 1 96.06 199 VAL B N 1
ATOM 5196 C CA . VAL B 1 199 ? -0.335 20.328 24.875 1 96.06 199 VAL B CA 1
ATOM 5197 C C . VAL B 1 199 ? -0.646 21.234 26.062 1 96.06 199 VAL B C 1
ATOM 5199 O O . VAL B 1 199 ? -1.604 20.984 26.797 1 96.06 199 VAL B O 1
ATOM 5202 N N . ALA B 1 200 ? 0.151 22.25 26.266 1 94.69 200 ALA B N 1
ATOM 5203 C CA . ALA B 1 200 ? -0.119 23.219 27.328 1 94.69 200 ALA B CA 1
ATOM 5204 C C . ALA B 1 200 ? -1.484 23.875 27.125 1 94.69 200 ALA B C 1
ATOM 5206 O O . ALA B 1 200 ? -2.154 24.219 28.109 1 94.69 200 ALA B O 1
ATOM 5207 N N . MET B 1 201 ? -1.871 24.031 25.891 1 95.88 201 MET B N 1
ATOM 5208 C CA . MET B 1 201 ? -3.156 24.641 25.562 1 95.88 201 MET B CA 1
ATOM 5209 C C . MET B 1 201 ? -4.281 23.609 25.641 1 95.88 201 MET B C 1
ATOM 5211 O O . MET B 1 201 ? -5.434 23.922 25.328 1 95.88 201 MET B O 1
ATOM 5215 N N . GLY B 1 202 ? -4.02 22.359 26 1 95.5 202 GLY B N 1
ATOM 5216 C CA . GLY B 1 202 ? -5.031 21.359 26.297 1 95.5 202 GLY B CA 1
ATOM 5217 C C . GLY B 1 202 ? -5.262 20.391 25.156 1 95.5 202 GLY B C 1
ATOM 5218 O O . GLY B 1 202 ? -6.109 19.5 25.25 1 95.5 202 GLY B O 1
ATOM 5219 N N . MET B 1 203 ? -4.508 20.5 24.031 1 97.19 203 MET B N 1
ATOM 5220 C CA . MET B 1 203 ? -4.672 19.578 22.922 1 97.19 203 MET B CA 1
ATOM 5221 C C . MET B 1 203 ? -4.109 18.203 23.266 1 97.19 203 MET B C 1
ATOM 5223 O O . MET B 1 203 ? -3.221 18.078 24.109 1 97.19 203 MET B O 1
ATOM 5227 N N . SER B 1 204 ? -4.668 17.234 22.562 1 97.62 204 SER B N 1
ATOM 5228 C CA . SER B 1 204 ? -4.266 15.844 22.812 1 97.62 204 SER B CA 1
ATOM 5229 C C . SER B 1 204 ? -2.982 15.5 22.062 1 97.62 204 SER B C 1
ATOM 5231 O O . SER B 1 204 ? -2.184 14.688 22.531 1 97.62 204 SER B O 1
ATOM 5233 N N . GLY B 1 205 ? -2.865 16.016 20.891 1 97.75 205 GLY B N 1
ATOM 5234 C CA . GLY B 1 205 ? -1.628 15.68 20.203 1 97.75 205 GLY B CA 1
ATOM 5235 C C . GLY B 1 205 ? -1.65 16.047 18.734 1 97.75 205 GLY B C 1
ATOM 5236 O O . GLY B 1 205 ? -2.445 16.875 18.312 1 97.75 205 GLY B O 1
ATOM 5237 N N . LEU B 1 206 ? -0.676 15.508 18.016 1 98.44 206 LEU B N 1
ATOM 5238 C CA . LEU B 1 206 ? -0.437 15.797 16.609 1 98.44 206 LEU B CA 1
ATOM 5239 C C . LEU B 1 206 ? -0.355 14.508 15.797 1 98.44 206 LEU B C 1
ATOM 5241 O O . LEU B 1 206 ? 0.381 13.586 16.156 1 98.44 206 LEU B O 1
ATOM 5245 N N . LEU B 1 207 ? -1.208 14.445 14.812 1 97.56 207 LEU B N 1
ATOM 5246 C CA . LEU B 1 207 ? -1.036 13.469 13.734 1 97.56 207 LEU B CA 1
ATOM 5247 C C . LEU B 1 207 ? -0.18 14.047 12.609 1 97.56 207 LEU B C 1
ATOM 5249 O O . LEU B 1 207 ? -0.653 14.875 11.828 1 97.56 207 LEU B O 1
ATOM 5253 N N . LEU B 1 208 ? 1.057 13.609 12.539 1 97.69 208 LEU B N 1
ATOM 5254 C CA . LEU B 1 208 ? 1.972 14.117 11.523 1 97.69 208 LEU B CA 1
ATOM 5255 C C . LEU B 1 208 ? 2.131 13.109 10.383 1 97.69 208 LEU B C 1
ATOM 5257 O O . LEU B 1 208 ? 2.658 12.016 10.586 1 97.69 208 LEU B O 1
ATOM 5261 N N . TYR B 1 209 ? 1.644 13.484 9.273 1 95.38 209 TYR B N 1
ATOM 5262 C CA . TYR B 1 209 ? 1.821 12.641 8.102 1 95.38 209 TYR B CA 1
ATOM 5263 C C . TYR B 1 209 ? 3.254 12.719 7.586 1 95.38 209 TYR B C 1
ATOM 5265 O O . TYR B 1 209 ? 3.818 13.805 7.453 1 95.38 209 TYR B O 1
ATOM 5273 N N . THR B 1 210 ? 3.85 11.578 7.32 1 95.31 210 THR B N 1
ATOM 5274 C CA . THR B 1 210 ? 5.246 11.508 6.902 1 95.31 210 THR B CA 1
ATOM 5275 C C . THR B 1 210 ? 5.426 10.469 5.797 1 95.31 210 THR B C 1
ATOM 5277 O O . THR B 1 210 ? 4.836 9.391 5.848 1 95.31 210 THR B O 1
ATOM 5280 N N . ASP B 1 211 ? 6.234 10.836 4.773 1 91.62 211 ASP B N 1
ATOM 5281 C CA . ASP B 1 211 ? 6.641 9.805 3.822 1 91.62 211 ASP B CA 1
ATOM 5282 C C . ASP B 1 211 ? 7.73 8.914 4.41 1 91.62 211 ASP B C 1
ATOM 5284 O O . ASP B 1 211 ? 8.102 9.062 5.574 1 91.62 211 ASP B O 1
ATOM 5288 N N . ALA B 1 212 ? 8.227 7.973 3.641 1 93.5 212 ALA B N 1
ATOM 5289 C CA . ALA B 1 212 ? 9.156 6.965 4.148 1 93.5 212 ALA B CA 1
ATOM 5290 C C . ALA B 1 212 ? 10.461 7.602 4.602 1 93.5 212 ALA B C 1
ATOM 5292 O O . ALA B 1 212 ? 11.008 7.242 5.645 1 93.5 212 ALA B O 1
ATOM 5293 N N . VAL B 1 213 ? 10.961 8.57 3.857 1 94.88 213 VAL B N 1
ATOM 5294 C CA . VAL B 1 213 ? 12.234 9.203 4.168 1 94.88 213 VAL B CA 1
ATOM 5295 C C . VAL B 1 213 ? 12.086 10.078 5.41 1 94.88 213 VAL B C 1
ATOM 5297 O O . VAL B 1 213 ? 12.914 10.008 6.328 1 94.88 213 VAL B O 1
ATOM 5300 N N . GLN B 1 214 ? 11.055 10.789 5.453 1 94.94 214 GLN B N 1
ATOM 5301 C CA . GLN B 1 214 ? 10.789 11.648 6.605 1 94.94 214 GLN B CA 1
ATOM 5302 C C . GLN B 1 214 ? 10.648 10.828 7.883 1 94.94 214 GLN B C 1
ATOM 5304 O O . GLN B 1 214 ? 11.258 11.148 8.906 1 94.94 214 GLN B O 1
ATOM 5309 N N . ARG B 1 215 ? 9.883 9.828 7.754 1 95.56 215 ARG B N 1
ATOM 5310 C CA . ARG B 1 215 ? 9.648 8.969 8.906 1 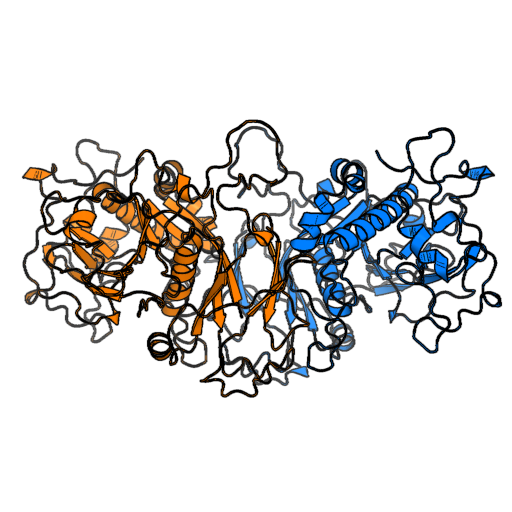95.56 215 ARG B CA 1
ATOM 5311 C C . ARG B 1 215 ? 10.953 8.359 9.414 1 95.56 215 ARG B C 1
ATOM 5313 O O . ARG B 1 215 ? 11.195 8.312 10.617 1 95.56 215 ARG B O 1
ATOM 5320 N N . HIS B 1 216 ? 11.758 7.906 8.516 1 93.88 216 HIS B N 1
ATOM 5321 C CA . HIS B 1 216 ? 13.055 7.309 8.828 1 93.88 216 HIS B CA 1
ATOM 5322 C C . HIS B 1 216 ? 13.906 8.258 9.664 1 93.88 216 HIS B C 1
ATOM 5324 O O . HIS B 1 216 ? 14.477 7.852 10.688 1 93.88 216 HIS B O 1
ATOM 5330 N N . TYR B 1 217 ? 13.961 9.461 9.305 1 95.12 217 TYR B N 1
ATOM 5331 C CA . TYR B 1 217 ? 14.836 10.422 9.977 1 95.12 217 TYR B CA 1
ATOM 5332 C C . TYR B 1 217 ? 14.172 10.961 11.242 1 95.12 217 TYR B C 1
ATOM 5334 O O . TYR B 1 217 ? 14.828 11.109 12.273 1 95.12 217 TYR B O 1
ATOM 5342 N N . LEU B 1 218 ? 12.883 11.211 11.203 1 96.19 218 LEU B N 1
ATOM 5343 C CA . LEU B 1 218 ? 12.195 11.789 12.352 1 96.19 218 LEU B CA 1
ATOM 5344 C C . LEU B 1 218 ? 12.188 10.82 13.531 1 96.19 218 LEU B C 1
ATOM 5346 O O . LEU B 1 218 ? 12.344 11.234 14.68 1 96.19 218 LEU B O 1
ATOM 5350 N N . ARG B 1 219 ? 12.031 9.586 13.234 1 93.94 219 ARG B N 1
ATOM 5351 C CA . ARG B 1 219 ? 11.977 8.586 14.297 1 93.94 219 ARG B CA 1
ATOM 5352 C C . ARG B 1 219 ? 13.305 8.5 15.039 1 93.94 219 ARG B C 1
ATOM 5354 O O . ARG B 1 219 ? 13.375 7.969 16.141 1 93.94 219 ARG B O 1
ATOM 5361 N N . ARG B 1 220 ? 14.281 9.016 14.516 1 91.81 220 ARG B N 1
ATOM 5362 C CA . ARG B 1 220 ? 15.617 8.867 15.086 1 91.81 220 ARG B CA 1
ATOM 5363 C C . ARG B 1 220 ? 16.031 10.125 15.844 1 91.81 220 ARG B C 1
ATOM 5365 O O . ARG B 1 220 ? 17.094 10.164 16.453 1 91.81 220 ARG B O 1
ATOM 5372 N N . VAL B 1 221 ? 15.25 11.117 15.82 1 93.81 221 VAL B N 1
ATOM 5373 C CA . VAL B 1 221 ? 15.57 12.359 16.531 1 93.81 221 VAL B CA 1
ATOM 5374 C C . VAL B 1 221 ? 15.227 12.211 18 1 93.81 221 VAL B C 1
ATOM 5376 O O . VAL B 1 221 ? 14.055 12.062 18.359 1 93.81 221 VAL B O 1
ATOM 5379 N N . PRO B 1 222 ? 16.156 12.344 18.906 1 93.06 222 PRO B N 1
ATOM 5380 C CA . PRO B 1 222 ? 15.922 12.094 20.328 1 93.06 222 PRO B CA 1
ATOM 5381 C C . PRO B 1 222 ? 14.875 13.031 20.938 1 93.06 222 PRO B C 1
ATOM 5383 O O . PRO B 1 222 ? 14.062 12.609 21.766 1 93.06 222 PRO B O 1
ATOM 5386 N N . ALA B 1 223 ? 14.82 14.203 20.5 1 92.38 223 ALA B N 1
ATOM 5387 C CA . ALA B 1 223 ? 13.93 15.211 21.062 1 92.38 223 ALA B CA 1
ATOM 5388 C C . ALA B 1 223 ? 12.469 14.828 20.859 1 92.38 223 ALA B C 1
ATOM 5390 O O . ALA B 1 223 ? 11.594 15.305 21.578 1 92.38 223 ALA B O 1
ATOM 5391 N N . LEU B 1 224 ? 12.211 13.953 19.891 1 95.88 224 LEU B N 1
ATOM 5392 C CA . LEU B 1 224 ? 10.828 13.594 19.578 1 95.88 224 LEU B CA 1
ATOM 5393 C C . LEU B 1 224 ? 10.391 12.359 20.359 1 95.88 224 LEU B C 1
ATOM 5395 O O . LEU B 1 224 ? 9.195 12.094 20.484 1 95.88 224 LEU B O 1
ATOM 5399 N N . GLN B 1 225 ? 11.305 11.617 20.922 1 95.06 225 GLN B N 1
ATOM 5400 C CA . GLN B 1 225 ? 11.039 10.305 21.484 1 95.06 225 GLN B CA 1
ATOM 5401 C C . GLN B 1 225 ? 10.047 10.406 22.641 1 95.06 225 GLN B C 1
ATOM 5403 O O . GLN B 1 225 ? 9.094 9.625 22.719 1 95.06 225 GLN B O 1
ATOM 5408 N N . PRO B 1 226 ? 10.195 11.398 23.531 1 95.06 226 PRO B N 1
ATOM 5409 C CA . PRO B 1 226 ? 9.227 11.484 24.641 1 95.06 226 PRO B CA 1
ATOM 5410 C C . PRO B 1 226 ? 7.801 11.719 24.156 1 95.06 226 PRO B C 1
ATOM 5412 O O . PRO B 1 226 ? 6.852 11.211 24.75 1 95.06 226 PRO B O 1
ATOM 5415 N N . TYR B 1 227 ? 7.652 12.406 23.078 1 96.69 227 TYR B N 1
ATOM 5416 C CA . TYR B 1 227 ? 6.328 12.727 22.562 1 96.69 227 TYR B CA 1
ATOM 5417 C C . TYR B 1 227 ? 5.734 11.531 21.812 1 96.69 227 TYR B C 1
ATOM 5419 O O . TYR B 1 227 ? 4.52 11.305 21.859 1 96.69 227 TYR B O 1
ATOM 5427 N N . LEU B 1 228 ? 6.559 10.773 21.141 1 95.5 228 LEU B N 1
ATOM 5428 C CA . LEU B 1 228 ? 6.129 9.531 20.5 1 95.5 228 LEU B CA 1
ATOM 5429 C C . LEU B 1 228 ? 5.691 8.508 21.547 1 95.5 228 LEU B C 1
ATOM 5431 O O . LEU B 1 228 ? 4.625 7.902 21.406 1 95.5 228 LEU B O 1
ATOM 5435 N N . THR B 1 229 ? 6.43 8.414 22.578 1 94.38 229 THR B N 1
ATOM 5436 C CA . THR B 1 229 ? 6.168 7.434 23.641 1 94.38 229 THR B CA 1
ATOM 5437 C C . THR B 1 229 ? 4.91 7.805 24.422 1 94.38 229 THR B C 1
ATOM 5439 O O . THR B 1 229 ? 4.094 6.938 24.734 1 94.38 229 THR B O 1
ATOM 5442 N N . ALA B 1 230 ? 4.766 9.094 24.672 1 95.19 230 ALA B N 1
ATOM 5443 C CA . ALA B 1 230 ? 3.623 9.57 25.438 1 95.19 230 ALA B CA 1
ATOM 5444 C C . ALA B 1 230 ? 2.35 9.562 24.609 1 95.19 230 ALA B C 1
ATOM 5446 O O . ALA B 1 230 ? 1.248 9.734 25.125 1 95.19 230 ALA B O 1
ATOM 5447 N N . GLY B 1 231 ? 2.523 9.477 23.297 1 94.38 231 GLY B N 1
ATOM 5448 C CA . GLY B 1 231 ? 1.362 9.383 22.422 1 94.38 231 GLY B CA 1
ATOM 5449 C C . GLY B 1 231 ? 0.863 10.734 21.953 1 94.38 231 GLY B C 1
ATOM 5450 O O . GLY B 1 231 ? -0.204 10.828 21.328 1 94.38 231 GLY B O 1
ATOM 5451 N N . HIS B 1 232 ? 1.605 11.781 22.25 1 97.5 232 HIS B N 1
ATOM 5452 C CA . HIS B 1 232 ? 1.214 13.109 21.797 1 97.5 232 HIS B CA 1
ATOM 5453 C C . HIS B 1 232 ? 1.563 13.32 20.328 1 97.5 232 HIS B C 1
ATOM 5455 O O . HIS B 1 232 ? 1.057 14.25 19.688 1 97.5 232 HIS B O 1
ATOM 5461 N N . LEU B 1 233 ? 2.516 12.5 19.875 1 97.94 233 LEU B N 1
ATOM 5462 C CA . LEU B 1 233 ? 2.902 12.523 18.469 1 97.94 233 LEU B CA 1
ATOM 5463 C C . LEU B 1 233 ? 2.666 11.156 17.812 1 97.94 233 LEU B C 1
ATOM 5465 O O . LEU B 1 233 ? 3.131 10.141 18.328 1 97.94 233 LEU B O 1
ATOM 5469 N N . ARG B 1 234 ? 1.893 11.172 16.859 1 96.56 234 ARG B N 1
ATOM 5470 C CA . ARG B 1 234 ? 1.705 9.992 16.016 1 96.56 234 ARG B CA 1
ATOM 5471 C C . ARG B 1 234 ? 2.162 10.266 14.586 1 96.56 234 ARG B C 1
ATOM 5473 O O . ARG B 1 234 ? 1.752 11.25 13.969 1 96.56 234 ARG B O 1
ATOM 5480 N N . LEU B 1 235 ? 3.02 9.438 14.133 1 95.62 235 LEU B N 1
ATOM 5481 C CA . LEU B 1 235 ? 3.428 9.523 12.734 1 95.62 235 LEU B CA 1
ATOM 5482 C C . LEU B 1 235 ? 2.531 8.656 11.859 1 95.62 235 LEU B C 1
ATOM 5484 O O . LEU B 1 235 ? 2.418 7.445 12.078 1 95.62 235 LEU B O 1
ATOM 5488 N N . VAL B 1 236 ? 1.865 9.32 10.945 1 95.31 236 VAL B N 1
ATOM 5489 C CA . VAL B 1 236 ? 0.973 8.617 10.031 1 95.31 236 VAL B CA 1
ATOM 5490 C C . VAL B 1 236 ? 1.683 8.383 8.695 1 95.31 236 VAL B C 1
ATOM 5492 O O . VAL B 1 236 ? 2.221 9.32 8.102 1 95.31 236 VAL B O 1
ATOM 5495 N N . GLU B 1 237 ? 1.666 7.152 8.203 1 92.38 237 GLU B N 1
ATOM 5496 C CA . GLU B 1 237 ? 2.336 6.816 6.953 1 92.38 237 GLU B CA 1
ATOM 5497 C C . GLU B 1 237 ? 1.622 7.445 5.762 1 92.38 237 GLU B C 1
ATOM 5499 O O . GLU B 1 237 ? 0.402 7.324 5.629 1 92.38 237 GLU B O 1
ATOM 5504 N N . TRP B 1 238 ? 2.383 8.148 5.02 1 91.44 238 TRP B N 1
ATOM 5505 C CA . TRP B 1 238 ? 1.901 8.797 3.807 1 91.44 238 TRP B CA 1
ATOM 5506 C C . TRP B 1 238 ? 2.709 8.352 2.592 1 91.44 238 TRP B C 1
ATOM 5508 O O . TRP B 1 238 ? 3.814 8.844 2.359 1 91.44 238 TRP B O 1
ATOM 5518 N N . ASP B 1 239 ? 2.162 7.473 1.726 1 81.62 239 ASP B N 1
ATOM 5519 C CA . ASP B 1 239 ? 2.906 6.848 0.636 1 81.62 239 ASP B CA 1
ATOM 5520 C C . ASP B 1 239 ? 2.619 7.543 -0.693 1 81.62 239 ASP B C 1
ATOM 5522 O O . ASP B 1 239 ? 2.398 6.883 -1.711 1 81.62 239 ASP B O 1
ATOM 5526 N N . TYR B 1 240 ? 2.531 8.836 -0.688 1 80.38 240 TYR B N 1
ATOM 5527 C CA . TYR B 1 240 ? 2.387 9.594 -1.926 1 80.38 240 TYR B CA 1
ATOM 5528 C C . TYR B 1 240 ? 3.688 10.305 -2.285 1 80.38 240 TYR B C 1
ATOM 5530 O O . TYR B 1 240 ? 4.434 10.734 -1.402 1 80.38 240 TYR B O 1
ATOM 5538 N N . SER B 1 241 ? 3.877 10.43 -3.541 1 80.69 241 SER B N 1
ATOM 5539 C CA . SER B 1 241 ? 5.102 11.008 -4.078 1 80.69 241 SER B CA 1
ATOM 5540 C C . SER B 1 241 ? 5.207 12.492 -3.744 1 80.69 241 SER B C 1
ATOM 5542 O O . SER B 1 241 ? 4.188 13.172 -3.586 1 80.69 241 SER B O 1
ATOM 5544 N N . GLU B 1 242 ? 6.449 12.844 -3.547 1 82.25 242 GLU B N 1
ATOM 5545 C CA . GLU B 1 242 ? 6.738 14.266 -3.424 1 82.25 242 GLU B CA 1
ATOM 5546 C C . GLU B 1 242 ? 6.531 14.992 -4.75 1 82.25 242 GLU B C 1
ATOM 5548 O O . GLU B 1 242 ? 6.953 14.5 -5.801 1 82.25 242 GLU B O 1
ATOM 5553 N N . ARG B 1 243 ? 5.805 16.062 -4.645 1 75.19 243 ARG B N 1
ATOM 5554 C CA . ARG B 1 243 ? 5.586 16.875 -5.836 1 75.19 243 ARG B CA 1
ATOM 5555 C C . ARG B 1 243 ? 6.094 18.297 -5.629 1 75.19 243 ARG B C 1
ATOM 5557 O O . ARG B 1 243 ? 5.934 18.875 -4.543 1 75.19 243 ARG B O 1
ATOM 5564 N N . ASN B 1 244 ? 6.727 18.75 -6.664 1 67.19 244 ASN B N 1
ATOM 5565 C CA . ASN B 1 244 ? 7.215 20.125 -6.594 1 67.19 244 ASN B CA 1
ATOM 5566 C C . ASN B 1 244 ? 6.066 21.125 -6.535 1 67.19 244 ASN B C 1
ATOM 5568 O O . ASN B 1 244 ? 5.012 20.906 -7.125 1 67.19 244 ASN B O 1
ATOM 5572 N N . HIS B 1 245 ? 6.316 22.203 -5.715 1 60.38 245 HIS B N 1
ATOM 5573 C CA . HIS B 1 245 ? 5.328 23.25 -5.516 1 60.38 245 HIS B CA 1
ATOM 5574 C C . HIS B 1 245 ? 5.035 23.984 -6.82 1 60.38 245 HIS B C 1
ATOM 5576 O O . HIS B 1 245 ? 3.947 24.547 -6.996 1 60.38 245 HIS B O 1
ATOM 5582 N N . ALA B 1 246 ? 6.09 24.234 -7.59 1 57.19 246 ALA B N 1
ATOM 5583 C CA . ALA B 1 246 ? 5.969 25.188 -8.688 1 57.19 246 ALA B CA 1
ATOM 5584 C C . ALA B 1 246 ? 5.176 24.594 -9.852 1 57.19 246 ALA B C 1
ATOM 5586 O O . ALA B 1 246 ? 4.387 25.281 -10.492 1 57.19 246 ALA B O 1
ATOM 5587 N N . ASP B 1 247 ? 5.543 23.469 -10.367 1 52 247 ASP B N 1
ATOM 5588 C CA . ASP B 1 247 ? 4.961 23.062 -11.648 1 52 247 ASP B CA 1
ATOM 5589 C C . ASP B 1 247 ? 4.574 21.578 -11.625 1 52 247 ASP B C 1
ATOM 5591 O O . ASP B 1 247 ? 5.355 20.734 -11.195 1 52 247 ASP B O 1
ATOM 5595 N N . ASP B 1 248 ? 3.35 21.375 -11.477 1 48.84 248 ASP B N 1
ATOM 5596 C CA . ASP B 1 248 ? 2.998 19.984 -11.766 1 48.84 248 ASP B CA 1
ATOM 5597 C C . ASP B 1 248 ? 3.27 19.641 -13.227 1 48.84 248 ASP B C 1
ATOM 5599 O O . ASP B 1 248 ? 2.768 18.641 -13.742 1 48.84 248 ASP B O 1
ATOM 5603 N N . GLY B 1 249 ? 4.027 20.469 -13.766 1 45.84 249 GLY B N 1
ATOM 5604 C CA . GLY B 1 249 ? 4.344 20.391 -15.188 1 45.84 249 GLY B CA 1
ATOM 5605 C C . GLY B 1 249 ? 3.281 21.016 -16.062 1 45.84 249 GLY B C 1
ATOM 5606 O O . GLY B 1 249 ? 3.48 21.156 -17.281 1 45.84 249 GLY B O 1
ATOM 5607 N N . ARG B 1 250 ? 2.078 21.234 -15.648 1 43.34 250 ARG B N 1
ATOM 5608 C CA . ARG B 1 250 ? 1.022 21.891 -16.406 1 43.34 250 ARG B CA 1
ATOM 5609 C C . ARG B 1 250 ? 0.816 23.328 -15.914 1 43.34 250 ARG B C 1
ATOM 5611 O O . ARG B 1 250 ? -0.274 23.875 -16.062 1 43.34 250 ARG B O 1
ATOM 5618 N N . GLY B 1 251 ? 1.747 23.766 -15.266 1 45 251 GLY B N 1
ATOM 5619 C CA . GLY B 1 251 ? 1.605 25.078 -14.664 1 45 251 GLY B CA 1
ATOM 5620 C C . GLY B 1 251 ? 0.758 25.078 -13.406 1 45 251 GLY B C 1
ATOM 5621 O O . GLY B 1 251 ? 0.412 26.141 -12.883 1 45 251 GLY B O 1
ATOM 5622 N N . ARG B 1 252 ? 0.321 23.859 -13.211 1 46 252 ARG B N 1
ATOM 5623 C CA . ARG B 1 252 ? -0.536 23.812 -12.031 1 46 252 ARG B CA 1
ATOM 5624 C C . ARG B 1 252 ? 0.286 23.594 -10.766 1 46 252 ARG B C 1
ATOM 5626 O O . ARG B 1 252 ? 1.226 22.797 -10.758 1 46 252 ARG B O 1
ATOM 5633 N N . SER B 1 253 ? 0.19 24.375 -9.992 1 45.19 253 SER B N 1
ATOM 5634 C CA . SER B 1 253 ? 0.904 24.281 -8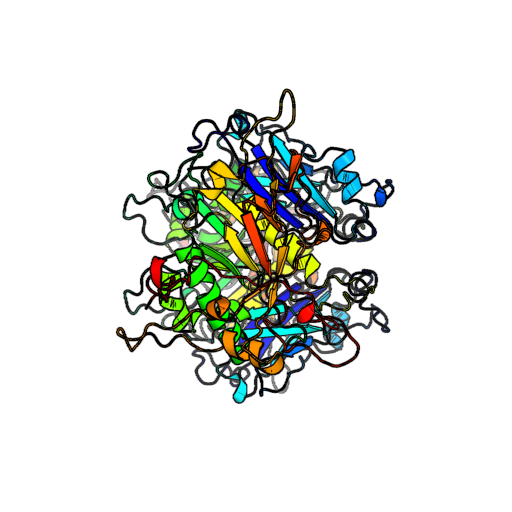.727 1 45.19 253 SER B CA 1
ATOM 5635 C C . SER B 1 253 ? 0.457 23.062 -7.926 1 45.19 253 SER B C 1
ATOM 5637 O O . SER B 1 253 ? -0.624 23.062 -7.332 1 45.19 253 SER B O 1
ATOM 5639 N N . LEU B 1 254 ? 0.557 21.734 -8.617 1 51.16 254 LEU B N 1
ATOM 5640 C CA . LEU B 1 254 ? 0.205 20.578 -7.805 1 51.16 254 LEU B CA 1
ATOM 5641 C C . LEU B 1 254 ? 0.991 20.578 -6.496 1 51.16 254 LEU B C 1
ATOM 5643 O O . LEU B 1 254 ? 0.998 19.578 -5.773 1 51.16 254 LEU B O 1
ATOM 5647 N N . GLY B 1 255 ? 1.596 21.562 -6.184 1 50.59 255 GLY B N 1
ATOM 5648 C CA . GLY B 1 255 ? 2.496 21.75 -5.059 1 50.59 255 GLY B CA 1
ATOM 5649 C C . GLY B 1 255 ? 1.851 21.453 -3.721 1 50.59 255 GLY B C 1
ATOM 5650 O O . GLY B 1 255 ? 1.018 20.547 -3.621 1 50.59 255 GLY B O 1
ATOM 5651 N N . TYR B 1 256 ? 2.045 22.047 -2.791 1 57.38 256 TYR B N 1
ATOM 5652 C CA . TYR B 1 256 ? 1.728 22.016 -1.367 1 57.38 256 TYR B CA 1
ATOM 5653 C C . TYR B 1 256 ? 0.221 21.953 -1.146 1 57.38 256 TYR B C 1
ATOM 5655 O O . TYR B 1 256 ? -0.253 21.172 -0.308 1 57.38 256 TYR B O 1
ATOM 5663 N N . ASN B 1 257 ? -0.495 22.422 -2.119 1 61.22 257 ASN B N 1
ATOM 5664 C CA . ASN B 1 257 ? -1.941 22.5 -1.938 1 61.22 257 ASN B CA 1
ATOM 5665 C C . ASN B 1 257 ? -2.609 21.156 -2.205 1 61.22 257 ASN B C 1
ATOM 5667 O O . ASN B 1 257 ? -3.564 20.781 -1.521 1 61.22 257 ASN B O 1
ATOM 5671 N N . TYR B 1 258 ? -1.902 20.453 -3.049 1 64.12 258 TYR B N 1
ATOM 5672 C CA . TYR B 1 258 ? -2.43 19.141 -3.367 1 64.12 258 TYR B CA 1
ATOM 5673 C C . TYR B 1 258 ? -2.221 18.172 -2.205 1 64.12 258 TYR B C 1
ATOM 5675 O O . TYR B 1 258 ? -3.154 17.484 -1.785 1 64.12 258 TYR B O 1
ATOM 5683 N N . ASP B 1 259 ? -1.148 18.156 -1.673 1 68.25 259 ASP B N 1
ATOM 5684 C CA . ASP B 1 259 ? -0.854 17.297 -0.535 1 68.25 259 ASP B CA 1
ATOM 5685 C C . ASP B 1 259 ? -1.734 17.641 0.663 1 68.25 259 ASP B C 1
ATOM 5687 O O . ASP B 1 259 ? -2.23 16.75 1.356 1 68.25 259 ASP B O 1
ATOM 5691 N N . GLN B 1 260 ? -1.983 18.906 0.732 1 73.06 260 GLN B N 1
ATOM 5692 C CA . GLN B 1 260 ? -2.77 19.344 1.878 1 73.06 260 GLN B CA 1
ATOM 5693 C C . GLN B 1 260 ? -4.207 18.859 1.785 1 73.06 260 GLN B C 1
ATOM 5695 O O . GLN B 1 260 ? -4.773 18.375 2.775 1 73.06 260 GLN B O 1
ATOM 5700 N N . ALA B 1 261 ? -4.711 18.922 0.621 1 75.69 261 ALA B N 1
ATOM 5701 C CA . ALA B 1 261 ? -6.082 18.453 0.427 1 75.69 261 ALA B CA 1
ATOM 5702 C C . ALA B 1 261 ? -6.18 16.938 0.607 1 75.69 261 ALA B C 1
ATOM 5704 O O . ALA B 1 261 ? -7.129 16.453 1.224 1 75.69 261 ALA B O 1
ATOM 5705 N N . LEU B 1 262 ? -5.238 16.281 0.132 1 78.88 262 LEU B N 1
ATOM 5706 C CA . LEU B 1 262 ? -5.281 14.82 0.139 1 78.88 262 LEU B CA 1
ATOM 5707 C C . LEU B 1 262 ? -5.125 14.281 1.557 1 78.88 262 LEU B C 1
ATOM 5709 O O . LEU B 1 262 ? -5.918 13.445 1.997 1 78.88 262 LEU B O 1
ATOM 5713 N N . PHE B 1 263 ? -4.176 14.773 2.277 1 83.81 263 PHE B N 1
ATOM 5714 C CA . PHE B 1 263 ? -3.977 14.203 3.605 1 83.81 263 PHE B CA 1
ATOM 5715 C C . PHE B 1 263 ? -5.125 14.578 4.531 1 83.81 263 PHE B C 1
ATOM 5717 O O . PHE B 1 263 ? -5.527 13.781 5.387 1 83.81 263 PHE B O 1
ATOM 5724 N N . ALA B 1 264 ? -5.629 15.867 4.398 1 83.94 264 ALA B N 1
ATOM 5725 C CA . ALA B 1 264 ? -6.758 16.297 5.223 1 83.94 264 ALA B CA 1
ATOM 5726 C C . ALA B 1 264 ? -7.977 15.406 4.988 1 83.94 264 ALA B C 1
ATOM 5728 O O . ALA B 1 264 ? -8.633 14.984 5.938 1 83.94 264 ALA B O 1
ATOM 5729 N N . SER B 1 265 ? -8.188 15.109 3.697 1 81.31 265 SER B N 1
ATOM 5730 C CA . SER B 1 265 ? -9.305 14.234 3.357 1 81.31 265 SER B CA 1
ATOM 5731 C C . SER B 1 265 ? -9.109 12.836 3.928 1 81.31 265 SER B C 1
ATOM 5733 O O . SER B 1 265 ? -10.055 12.219 4.406 1 81.31 265 SER B O 1
ATOM 5735 N N . HIS B 1 266 ? -7.949 12.422 3.828 1 85.31 266 HIS B N 1
ATOM 5736 C CA . HIS B 1 266 ? -7.621 11.109 4.383 1 85.31 266 HIS B CA 1
ATOM 5737 C C . HIS B 1 266 ? -7.859 11.078 5.891 1 85.31 266 HIS B C 1
ATOM 5739 O O . HIS B 1 266 ? -8.438 10.125 6.41 1 85.31 266 HIS B O 1
ATOM 5745 N N . ALA B 1 267 ? -7.41 12.094 6.578 1 88.69 267 ALA B N 1
ATOM 5746 C CA . ALA B 1 267 ? -7.57 12.164 8.031 1 88.69 267 ALA B CA 1
ATOM 5747 C C . ALA B 1 267 ? -9.047 12.211 8.422 1 88.69 267 ALA B C 1
ATOM 5749 O O . ALA B 1 267 ? -9.477 11.492 9.32 1 88.69 267 ALA B O 1
ATOM 5750 N N . LEU B 1 268 ? -9.781 12.977 7.75 1 85.56 268 LEU B N 1
ATOM 5751 C CA . LEU B 1 268 ? -11.195 13.148 8.055 1 85.56 268 LEU B CA 1
ATOM 5752 C C . LEU B 1 268 ? -11.969 11.859 7.773 1 85.56 268 LEU B C 1
ATOM 5754 O O . LEU B 1 268 ? -12.797 11.438 8.578 1 85.56 268 LEU B O 1
ATOM 5758 N N . LEU B 1 269 ? -11.672 11.312 6.664 1 84.81 269 LEU B N 1
ATOM 5759 C CA . LEU B 1 269 ? -12.312 10.039 6.355 1 84.81 269 LEU B CA 1
ATOM 5760 C C . LEU B 1 269 ? -11.914 8.969 7.363 1 84.81 269 LEU B C 1
ATOM 5762 O O . LEU B 1 269 ? -12.758 8.234 7.867 1 84.81 269 LEU B O 1
ATOM 5766 N N . GLY B 1 270 ? -10.648 8.867 7.578 1 86 270 GLY B N 1
ATOM 5767 C CA . GLY B 1 270 ? -10.125 7.863 8.484 1 86 270 GLY B CA 1
ATOM 5768 C C . GLY B 1 270 ? -10.75 7.922 9.867 1 86 270 GLY B C 1
ATOM 5769 O O . GLY B 1 270 ? -10.953 6.883 10.5 1 86 270 GLY B O 1
ATOM 5770 N N . LEU B 1 271 ? -11.117 9.094 10.289 1 87.88 271 LEU B N 1
ATOM 5771 C CA . LEU B 1 271 ? -11.648 9.258 11.633 1 87.88 271 LEU B CA 1
ATOM 5772 C C . LEU B 1 271 ? -13.164 9.422 11.609 1 87.88 271 LEU B C 1
ATOM 5774 O O . LEU B 1 271 ? -13.781 9.695 12.641 1 87.88 271 LEU B O 1
ATOM 5778 N N . SER B 1 272 ? -13.727 9.234 10.492 1 83.75 272 SER B N 1
ATOM 5779 C CA . SER B 1 272 ? -15.164 9.445 10.336 1 83.75 272 SER B CA 1
ATOM 5780 C C . SER B 1 272 ? -15.961 8.383 11.086 1 83.75 272 SER B C 1
ATOM 5782 O O . SER B 1 272 ? -17.156 8.555 11.336 1 83.75 272 SER B O 1
ATOM 5784 N N . ALA B 1 273 ? -15.297 7.297 11.359 1 82 273 ALA B N 1
ATOM 5785 C CA . ALA B 1 273 ? -15.977 6.227 12.078 1 82 273 ALA B CA 1
ATOM 5786 C C . ALA B 1 273 ? -15.961 6.488 13.586 1 82 273 ALA B C 1
ATOM 5788 O O . ALA B 1 273 ? -16.609 5.777 14.352 1 82 273 ALA B O 1
ATOM 5789 N N . CYS B 1 274 ? -15.203 7.477 13.984 1 84.94 274 CYS B N 1
ATOM 5790 C CA . CYS B 1 274 ? -15.094 7.781 15.406 1 84.94 274 CYS B CA 1
ATOM 5791 C C . CYS B 1 274 ? -16.312 8.555 15.891 1 84.94 274 CYS B C 1
ATOM 5793 O O . CYS B 1 274 ? -17.25 8.781 15.125 1 84.94 274 CYS B O 1
ATOM 5795 N N . GLY B 1 275 ? -16.359 8.781 17.172 1 81.56 275 GLY B N 1
ATOM 5796 C CA . GLY B 1 275 ? -17.438 9.547 17.75 1 81.56 275 GLY B CA 1
ATOM 5797 C C . GLY B 1 275 ? -17.188 11.039 17.734 1 81.56 275 GLY B C 1
ATOM 5798 O O . GLY B 1 275 ? -16.281 11.516 17.047 1 81.56 275 GLY B O 1
ATOM 5799 N N . THR B 1 276 ? -18.109 11.773 18.312 1 83 276 THR B N 1
ATOM 5800 C CA . THR B 1 276 ? -18.016 13.227 18.359 1 83 276 THR B CA 1
ATOM 5801 C C . THR B 1 276 ? -17.062 13.664 19.469 1 83 276 THR B C 1
ATOM 5803 O O . THR B 1 276 ? -16.906 14.859 19.734 1 83 276 THR B O 1
ATOM 5806 N N . ASN B 1 277 ? -16.469 12.648 20.078 1 88.75 277 ASN B N 1
ATOM 5807 C CA . ASN B 1 277 ? -15.516 12.969 21.141 1 88.75 277 ASN B CA 1
ATOM 5808 C C . ASN B 1 277 ? -14.109 13.195 20.578 1 88.75 277 ASN B C 1
ATOM 5810 O O . ASN B 1 277 ? -13.141 13.281 21.328 1 88.75 277 ASN B O 1
ATOM 5814 N N . VAL B 1 278 ? -14 13.273 19.25 1 91 278 VAL B N 1
ATOM 5815 C CA . VAL B 1 278 ? -12.734 13.594 18.594 1 91 278 VAL B CA 1
ATOM 5816 C C . VAL B 1 278 ? -12.922 14.797 17.688 1 91 278 VAL B C 1
ATOM 5818 O O . VAL B 1 278 ? -13.781 14.781 16.797 1 91 278 VAL B O 1
ATOM 5821 N N . ALA B 1 279 ? -12.172 15.805 17.891 1 91.56 279 ALA B N 1
ATOM 5822 C CA . ALA B 1 279 ? -12.086 16.953 17 1 91.56 279 ALA B CA 1
ATOM 5823 C C . ALA B 1 279 ? -10.734 17 16.297 1 91.56 279 ALA B C 1
ATOM 5825 O O . ALA B 1 279 ? -9.711 16.609 16.875 1 91.56 279 ALA B O 1
ATOM 5826 N N . LEU B 1 280 ? -10.797 17.438 15.07 1 92.44 280 LEU B N 1
ATOM 5827 C CA . LEU B 1 280 ? -9.578 17.5 14.266 1 92.44 280 LEU B CA 1
ATOM 5828 C C . LEU B 1 280 ? -9.352 18.922 13.734 1 92.44 280 LEU B C 1
ATOM 5830 O O . LEU B 1 280 ? -10.25 19.531 13.156 1 92.44 280 LEU B O 1
ATOM 5834 N N . MET B 1 281 ? -8.211 19.422 13.969 1 92.81 281 MET B N 1
ATOM 5835 C CA . MET B 1 281 ? -7.773 20.688 13.398 1 92.81 281 MET B CA 1
ATOM 5836 C C . MET B 1 281 ? -6.773 20.469 12.266 1 92.81 281 MET B C 1
ATOM 5838 O O . MET B 1 281 ? -5.777 19.766 12.445 1 92.81 281 MET B O 1
ATOM 5842 N N . ILE B 1 282 ? -7.047 21 11.148 1 89.88 282 ILE B N 1
ATOM 5843 C CA . ILE B 1 282 ? -6.082 21 10.055 1 89.88 282 ILE B CA 1
ATOM 5844 C C . ILE B 1 282 ? -5.254 22.281 10.094 1 89.88 282 ILE B C 1
ATOM 5846 O O . ILE B 1 282 ? -5.793 23.375 9.953 1 89.88 282 ILE B O 1
ATOM 5850 N N . SER B 1 283 ? -3.994 22.141 10.32 1 90.44 283 SER B N 1
ATOM 5851 C CA . SER B 1 283 ? -3.148 23.312 10.477 1 90.44 283 SER B CA 1
ATOM 5852 C C . SER B 1 283 ? -1.745 23.062 9.93 1 90.44 283 SER B C 1
ATOM 5854 O O . SER B 1 283 ? -1.44 21.969 9.477 1 90.44 283 SER B O 1
ATOM 5856 N N . ASP B 1 284 ? -0.963 24.078 9.898 1 90.62 284 ASP B N 1
ATOM 5857 C CA . ASP B 1 284 ? 0.462 23.984 9.602 1 90.62 284 ASP B CA 1
ATOM 5858 C C . ASP B 1 284 ? 1.297 24.062 10.883 1 90.62 284 ASP B C 1
ATOM 5860 O O . ASP B 1 284 ? 0.773 24.375 11.953 1 90.62 284 ASP B O 1
ATOM 5864 N N . LEU B 1 285 ? 2.566 23.797 10.711 1 94.5 285 LEU B N 1
ATOM 5865 C CA . LEU B 1 285 ? 3.453 23.781 11.867 1 94.5 285 LEU B CA 1
ATOM 5866 C C . LEU B 1 285 ? 3.67 25.188 12.414 1 94.5 285 LEU B C 1
ATOM 5868 O O . LEU B 1 285 ? 4.066 25.359 13.57 1 94.5 285 LEU B O 1
ATOM 5872 N N . ASP B 1 286 ? 3.436 26.219 11.578 1 94.75 286 ASP B N 1
ATOM 5873 C CA . ASP B 1 286 ? 3.68 27.594 12 1 94.75 286 ASP B CA 1
ATOM 5874 C C . ASP B 1 286 ? 2.393 28.266 12.492 1 94.75 286 ASP B C 1
ATOM 5876 O O . ASP B 1 286 ? 2.316 29.484 12.594 1 94.75 286 ASP B O 1
ATOM 5880 N N . GLU B 1 287 ? 1.423 27.469 12.766 1 94.88 287 GLU B N 1
ATOM 5881 C CA . GLU B 1 287 ? 0.138 27.969 13.242 1 94.88 287 GLU B CA 1
ATOM 5882 C C . GLU B 1 287 ? -0.185 27.438 14.633 1 94.88 287 GLU B C 1
ATOM 5884 O O . GLU B 1 287 ? -0.089 26.234 14.875 1 94.88 287 GLU B O 1
ATOM 5889 N N . TYR B 1 288 ? -0.57 28.328 15.555 1 97 288 TYR B N 1
ATOM 5890 C CA . TYR B 1 288 ? -0.778 27.984 16.953 1 97 288 TYR B CA 1
ATOM 5891 C C . TYR B 1 288 ? -2.166 28.406 17.422 1 97 288 TYR B C 1
ATOM 5893 O O . TYR B 1 288 ? -2.545 29.578 17.281 1 97 288 TYR B O 1
ATOM 5901 N N . LEU B 1 289 ? -2.859 27.5 17.984 1 96.62 289 LEU B N 1
ATOM 5902 C CA . LEU B 1 289 ? -4.199 27.75 18.516 1 96.62 289 LEU B CA 1
ATOM 5903 C C . LEU B 1 289 ? -4.148 28.734 19.672 1 96.62 289 LEU B C 1
ATOM 5905 O O . LEU B 1 289 ? -3.324 28.578 20.578 1 96.62 289 LEU B O 1
ATOM 5909 N N . TYR B 1 290 ? -5.051 29.734 19.594 1 95.69 290 TYR B N 1
ATOM 5910 C CA . TYR B 1 290 ? -5.059 30.734 20.641 1 95.69 290 TYR B CA 1
ATOM 5911 C C . TYR B 1 290 ? -6.48 31.078 21.078 1 95.69 290 TYR B C 1
ATOM 5913 O O . TYR B 1 290 ? -7.309 31.469 20.25 1 95.69 290 TYR B O 1
ATOM 5921 N N . GLY B 1 291 ? -6.777 30.875 22.328 1 93.31 291 GLY B N 1
ATOM 5922 C CA . GLY B 1 291 ? -7.988 31.391 22.938 1 93.31 291 GLY B CA 1
ATOM 5923 C C . GLY B 1 291 ? -7.801 32.75 23.562 1 93.31 291 GLY B C 1
ATOM 5924 O O . GLY B 1 291 ? -6.914 32.969 24.391 1 93.31 291 GLY B O 1
ATOM 5925 N N . THR B 1 292 ? -8.656 33.625 23.234 1 92.25 292 THR B N 1
ATOM 5926 C CA . THR B 1 292 ? -8.469 35.031 23.656 1 92.25 292 THR B CA 1
ATOM 5927 C C . THR B 1 292 ? -8.797 35.188 25.125 1 92.25 292 THR B C 1
ATOM 5929 O O . THR B 1 292 ? -8.344 36.156 25.766 1 92.25 292 THR B O 1
ATOM 5932 N N . LYS B 1 293 ? -9.633 34.375 25.625 1 92.5 293 LYS B N 1
ATOM 5933 C CA . LYS B 1 293 ? -9.898 34.375 27.062 1 92.5 293 LYS B CA 1
ATOM 5934 C C . LYS B 1 293 ? -8.719 33.781 27.844 1 92.5 293 LYS B C 1
ATOM 5936 O O . LYS B 1 293 ? -8.312 32.656 27.594 1 92.5 293 LYS B O 1
ATOM 5941 N N . PRO B 1 294 ? -8.195 34.531 28.828 1 90.88 294 PRO B N 1
ATOM 5942 C CA . PRO B 1 294 ? -7.066 34 29.594 1 90.88 294 PRO B CA 1
ATOM 5943 C C . PRO B 1 294 ? -7.375 32.688 30.266 1 90.88 294 PRO B C 1
ATOM 5945 O O . PRO B 1 294 ? -8.492 32.469 30.75 1 90.88 294 PRO B O 1
ATOM 5948 N N . ASP B 1 295 ? -6.453 31.766 30.156 1 88.38 295 ASP B N 1
ATOM 5949 C CA . ASP B 1 295 ? -6.449 30.453 30.781 1 88.38 295 ASP B CA 1
ATOM 5950 C C . ASP B 1 295 ? -7.523 29.547 30.188 1 88.38 295 ASP B C 1
ATOM 5952 O O . ASP B 1 295 ? -7.898 28.531 30.781 1 88.38 295 ASP B O 1
ATOM 5956 N N . ALA B 1 296 ? -8.008 29.984 29.094 1 88.75 296 ALA B N 1
ATOM 5957 C CA . ALA B 1 296 ? -8.953 29.109 28.406 1 88.75 296 ALA B CA 1
ATOM 5958 C C . ALA B 1 296 ? -8.219 28.078 27.562 1 88.75 296 ALA B C 1
ATOM 5960 O O . ALA B 1 296 ? -7.73 28.391 26.469 1 88.75 296 ALA B O 1
ATOM 5961 N N . ARG B 1 297 ? -8.164 26.922 28.078 1 92.69 297 ARG B N 1
ATOM 5962 C CA . ARG B 1 297 ? -7.523 25.797 27.406 1 92.69 297 ARG B CA 1
ATOM 5963 C C . ARG B 1 297 ? -8.562 24.812 26.891 1 92.69 297 ARG B C 1
ATOM 5965 O O . ARG B 1 297 ? -9.688 24.766 27.391 1 92.69 297 ARG B O 1
ATOM 5972 N N . TRP B 1 298 ? -8.203 24.172 25.844 1 94.31 298 TRP B N 1
ATOM 5973 C CA . TRP B 1 298 ? -9.117 23.141 25.359 1 94.31 298 TRP B CA 1
ATOM 5974 C C . TRP B 1 298 ? -9.453 22.141 26.469 1 94.31 298 TRP B C 1
ATOM 5976 O O . TRP B 1 298 ? -8.562 21.688 27.188 1 94.31 298 TRP B O 1
ATOM 5986 N N . PRO B 1 299 ? -10.711 21.828 26.672 1 93.31 299 PRO B N 1
ATOM 5987 C CA . PRO B 1 299 ? -11.789 21.969 25.688 1 93.31 299 PRO B CA 1
ATOM 5988 C C . PRO B 1 299 ? -12.688 23.172 25.953 1 93.31 299 PRO B C 1
ATOM 5990 O O . PRO B 1 299 ? -13.734 23.312 25.312 1 93.31 299 PRO B O 1
ATOM 5993 N N . GLU B 1 300 ? -12.328 24.016 26.812 1 91.69 300 GLU B N 1
ATOM 5994 C CA . GLU B 1 300 ? -13.188 25.141 27.172 1 91.69 300 GLU B CA 1
ATOM 5995 C C . GLU B 1 300 ? -13.547 25.969 25.953 1 91.69 300 GLU B C 1
ATOM 5997 O O . GLU B 1 300 ? -14.711 26.312 25.75 1 91.69 300 GLU B O 1
ATOM 6002 N N . PRO B 1 301 ? -12.617 26.281 25.125 1 91.94 301 PRO B N 1
ATOM 6003 C CA . PRO B 1 301 ? -12.953 27.062 23.938 1 91.94 301 PRO B CA 1
ATOM 6004 C C . PRO B 1 301 ? -13.938 26.344 23.016 1 91.94 301 PRO B C 1
ATOM 6006 O O . PRO B 1 301 ? -14.672 26.984 22.266 1 91.94 301 PRO B O 1
ATOM 6009 N N . TYR B 1 302 ? -13.906 25.062 23.047 1 90 302 TYR B N 1
ATOM 6010 C CA . TYR B 1 302 ? -14.844 24.312 22.219 1 90 302 TYR B CA 1
ATOM 6011 C C . TYR B 1 302 ? -16.281 24.641 22.578 1 90 302 TYR B C 1
ATOM 6013 O O . TYR B 1 302 ? -17.094 24.938 21.703 1 90 302 TYR B O 1
ATOM 6021 N N . ALA B 1 303 ? -16.531 24.562 23.797 1 87.31 303 ALA B N 1
ATOM 6022 C CA . ALA B 1 303 ? -17.891 24.812 24.297 1 87.31 303 ALA B CA 1
ATOM 6023 C C . ALA B 1 303 ? -18.297 26.266 24.062 1 87.31 303 ALA B C 1
ATOM 6025 O O . ALA B 1 303 ? -19.453 26.547 23.766 1 87.31 303 ALA B O 1
ATOM 6026 N N . ARG B 1 304 ? -17.438 27.047 24.062 1 89.5 304 ARG B N 1
ATOM 6027 C CA . ARG B 1 304 ? -17.75 28.484 24.078 1 89.5 304 ARG B CA 1
ATOM 6028 C C . ARG B 1 304 ? -17.734 29.047 22.656 1 89.5 304 ARG B C 1
ATOM 6030 O O . ARG B 1 304 ? -18.531 29.922 22.328 1 89.5 304 ARG B O 1
ATOM 6037 N N . CYS B 1 305 ? -16.812 28.625 21.859 1 90.19 305 CYS B N 1
ATOM 6038 C CA . CYS B 1 305 ? -16.516 29.312 20.625 1 90.19 305 CYS B CA 1
ATOM 6039 C C . CYS B 1 305 ? -17 28.516 19.422 1 90.19 305 CYS B C 1
ATOM 6041 O O . CYS B 1 305 ? -17.141 29.047 18.312 1 90.19 305 CYS B O 1
ATOM 6043 N N . VAL B 1 306 ? -17.172 27.219 19.641 1 80.56 306 VAL B N 1
ATOM 6044 C CA . VAL B 1 306 ? -17.547 26.328 18.547 1 80.56 306 VAL B CA 1
ATOM 6045 C C . VAL B 1 306 ? -18.953 25.781 18.781 1 80.56 306 VAL B C 1
ATOM 6047 O O . VAL B 1 306 ? -19.125 24.719 19.391 1 80.56 306 VAL B O 1
ATOM 6050 N N . PRO B 1 307 ? -19.891 26.578 18.422 1 69.44 307 PRO B N 1
ATOM 6051 C CA . PRO B 1 307 ? -21.266 26.141 18.703 1 69.44 307 PRO B CA 1
ATOM 6052 C C . PRO B 1 307 ? -21.625 24.828 18 1 69.44 307 PRO B C 1
ATOM 6054 O O . PRO B 1 307 ? -21.203 24.609 16.875 1 69.44 307 PRO B O 1
ATOM 6057 N N . ARG B 1 308 ? -22.078 23.828 18.797 1 61.91 308 ARG B N 1
ATOM 6058 C CA . ARG B 1 308 ? -22.578 22.594 18.203 1 61.91 308 ARG B CA 1
ATOM 6059 C C . ARG B 1 308 ? -23.906 22.828 17.469 1 61.91 308 ARG B C 1
ATOM 6061 O O . ARG B 1 308 ? -24.5 21.891 16.938 1 61.91 308 ARG B O 1
ATOM 6068 N N . THR B 1 309 ? -24.5 24.062 17.703 1 54.53 309 THR B N 1
ATOM 6069 C CA . THR B 1 309 ? -25.906 24.344 17.516 1 54.53 309 THR B CA 1
ATOM 6070 C C . THR B 1 309 ? -26.375 23.938 16.109 1 54.53 309 THR B C 1
ATOM 6072 O O . THR B 1 309 ? -25.641 24.109 15.141 1 54.53 309 THR B O 1
ATOM 6075 N N . ALA B 1 310 ? -27.188 22.875 16.094 1 49.22 310 ALA B N 1
ATOM 6076 C CA . ALA B 1 310 ? -28.25 22.719 15.109 1 49.22 310 ALA B CA 1
ATOM 6077 C C . ALA B 1 310 ? -28.984 24.047 14.875 1 49.22 310 ALA B C 1
ATOM 6079 O O . ALA B 1 310 ? -29.453 24.672 15.828 1 49.22 310 ALA B O 1
ATOM 6080 N N . GLY B 1 311 ? -28.469 24.984 14.227 1 38.78 311 GLY B N 1
ATOM 6081 C CA . GLY B 1 311 ? -29.391 26.109 14.086 1 38.78 311 GLY B CA 1
ATOM 6082 C C . GLY B 1 311 ? -30.844 25.688 14.062 1 38.78 311 GLY B C 1
ATOM 6083 O O . GLY B 1 311 ? -31.156 24.5 13.922 1 38.78 311 GLY B O 1
ATOM 6084 N N . ASP B 1 312 ? -31.812 26.609 14.547 1 38.12 312 ASP B N 1
ATOM 6085 C CA . ASP B 1 312 ? -33.25 26.562 14.227 1 38.12 312 ASP B CA 1
ATOM 6086 C C . ASP B 1 312 ? -33.469 26.125 12.773 1 38.12 312 ASP B C 1
ATOM 6088 O O . ASP B 1 312 ? -33 26.812 11.852 1 38.12 312 ASP B O 1
ATOM 6092 N N . GLY B 1 313 ? -33.969 25 12.422 1 48 313 GLY B N 1
ATOM 6093 C CA . GLY B 1 313 ? -34.438 24.469 11.156 1 48 313 GLY B CA 1
ATOM 6094 C C . GLY B 1 313 ? -33.344 24.219 10.141 1 48 313 GLY B C 1
ATOM 6095 O O . GLY B 1 313 ? -33.625 23.812 9.016 1 48 313 GLY B O 1
ATOM 6096 N N . GLY B 1 314 ? -31.984 24.641 10.406 1 48.94 314 GLY B N 1
ATOM 6097 C CA . GLY B 1 314 ? -31 24.656 9.336 1 48.94 314 GLY B CA 1
ATOM 6098 C C . GLY B 1 314 ? -29.984 23.547 9.43 1 48.94 314 GLY B C 1
ATOM 6099 O O . GLY B 1 314 ? -30.078 22.688 10.312 1 48.94 314 GLY B O 1
ATOM 6100 N N . ARG B 1 315 ? -28.984 23.359 8.516 1 58.44 315 ARG B N 1
ATOM 6101 C CA . ARG B 1 315 ? -27.953 22.328 8.367 1 58.44 315 ARG B CA 1
ATOM 6102 C C . ARG B 1 315 ? -26.906 22.453 9.469 1 58.44 315 ARG B C 1
ATOM 6104 O O . ARG B 1 315 ? -26.469 23.562 9.805 1 58.44 315 ARG B O 1
ATOM 6111 N N . PRO B 1 316 ? -26.688 21.344 10.289 1 62.78 316 PRO B N 1
ATOM 6112 C CA . PRO B 1 316 ? -25.688 21.391 11.352 1 62.78 316 PRO B CA 1
ATOM 6113 C C . PRO B 1 316 ? -24.328 21.891 10.867 1 62.78 316 PRO B C 1
ATOM 6115 O O . PRO B 1 316 ? -23.922 21.609 9.734 1 62.78 316 PRO B O 1
ATOM 6118 N N . VAL B 1 317 ? -23.75 22.812 11.688 1 65.31 317 VAL B N 1
ATOM 6119 C CA . VAL B 1 317 ? -22.375 23.219 11.406 1 65.31 317 VAL B CA 1
ATOM 6120 C C . VAL B 1 317 ? -21.438 22.047 11.648 1 65.31 317 VAL B C 1
ATOM 6122 O O . VAL B 1 317 ? -21.406 21.484 12.742 1 65.31 317 VAL B O 1
ATOM 6125 N N . VAL B 1 318 ? -20.766 21.641 10.586 1 65.38 318 VAL B N 1
ATOM 6126 C CA . VAL B 1 318 ? -19.859 20.5 10.719 1 65.38 318 VAL B CA 1
ATOM 6127 C C . VAL B 1 318 ? -18.422 20.953 10.555 1 65.38 318 VAL B C 1
ATOM 6129 O O . VAL B 1 318 ? -17.484 20.219 10.922 1 65.38 318 VAL B O 1
ATOM 6132 N N . ILE B 1 319 ? -18.203 22.203 10.125 1 77.69 319 ILE B N 1
ATOM 6133 C CA . ILE B 1 319 ? -16.859 22.75 9.961 1 77.69 319 ILE B CA 1
ATOM 6134 C C . ILE B 1 319 ? -16.781 24.141 10.586 1 77.69 319 ILE B C 1
ATOM 6136 O O . ILE B 1 319 ? -17.562 25.031 10.227 1 77.69 319 ILE B O 1
ATOM 6140 N N . HIS B 1 320 ? -15.977 24.266 11.516 1 84.31 320 HIS B N 1
ATOM 6141 C CA . HIS B 1 320 ? -15.641 25.578 12.055 1 84.31 320 HIS B CA 1
ATOM 6142 C C . HIS B 1 320 ? -14.305 26.062 11.516 1 84.31 320 HIS B C 1
ATOM 6144 O O . HIS B 1 320 ? -13.297 25.359 11.609 1 84.31 320 HIS B O 1
ATOM 6150 N N . THR B 1 321 ? -14.305 27.188 10.953 1 85.88 321 THR B N 1
ATOM 6151 C CA . THR B 1 321 ? -13.086 27.719 10.359 1 85.88 321 THR B CA 1
ATOM 6152 C C . THR B 1 321 ? -12.445 28.766 11.273 1 85.88 321 THR B C 1
ATOM 6154 O O . THR B 1 321 ? -13.102 29.719 11.68 1 85.88 321 THR B O 1
ATOM 6157 N N . LEU B 1 322 ? -11.273 28.547 11.555 1 89.81 322 LEU B N 1
ATOM 6158 C CA . LEU B 1 322 ? -10.508 29.484 12.375 1 89.81 322 LEU B CA 1
ATOM 6159 C C . LEU B 1 322 ? -9.812 30.531 11.508 1 89.81 322 LEU B C 1
ATOM 6161 O O . LEU B 1 322 ? -9.172 30.188 10.516 1 89.81 322 LEU B O 1
ATOM 6165 N N . GLN B 1 323 ? -9.969 31.734 11.922 1 90.56 323 GLN B N 1
ATOM 6166 C CA . GLN B 1 323 ? -9.227 32.812 11.266 1 90.56 323 GLN B CA 1
ATOM 6167 C C . GLN B 1 323 ? -7.762 32.781 11.703 1 90.56 323 GLN B C 1
ATOM 6169 O O . GLN B 1 323 ? -7.438 32.344 12.805 1 90.56 323 GLN B O 1
ATOM 6174 N N . ARG B 1 324 ? -6.941 33.281 10.805 1 92 324 ARG B N 1
ATOM 6175 C CA . ARG B 1 324 ? -5.516 33.375 11.094 1 92 324 ARG B CA 1
ATOM 6176 C C . ARG B 1 324 ? -5.102 34.812 11.398 1 92 324 ARG B C 1
ATOM 6178 O O . ARG B 1 324 ? -5.598 35.75 10.773 1 92 324 ARG B O 1
ATOM 6185 N N . MET B 1 325 ? -4.273 34.938 12.359 1 92.31 325 MET B N 1
ATOM 6186 C CA . MET B 1 325 ? -3.717 36.25 12.742 1 92.31 325 MET B CA 1
ATOM 6187 C C . MET B 1 325 ? -2.193 36.219 12.648 1 92.31 325 MET B C 1
ATOM 6189 O O . MET B 1 325 ? -1.535 35.406 13.297 1 92.31 325 MET B O 1
ATOM 6193 N N . GLU B 1 326 ? -1.636 37.156 11.93 1 91.31 326 GLU B N 1
ATOM 6194 C CA . GLU B 1 326 ? -0.186 37.219 11.781 1 91.31 326 GLU B CA 1
ATOM 6195 C C . GLU B 1 326 ? 0.475 37.781 13.039 1 91.31 326 GLU B C 1
ATOM 6197 O O . GLU B 1 326 ? 0.035 38.781 13.578 1 91.31 326 GLU B O 1
ATOM 6202 N N . MET B 1 327 ? 1.53 37.062 13.414 1 92.25 327 MET B N 1
ATOM 6203 C CA . MET B 1 327 ? 2.301 37.469 14.594 1 92.25 327 MET B CA 1
ATOM 6204 C C . MET B 1 327 ? 3.713 37.875 14.195 1 92.25 327 MET B C 1
ATOM 6206 O O . MET B 1 327 ? 4.301 37.312 13.273 1 92.25 327 MET B O 1
ATOM 6210 N N . LEU B 1 328 ? 4.184 38.875 14.977 1 89.5 328 LEU B N 1
ATOM 6211 C CA . LEU B 1 328 ? 5.566 39.312 14.789 1 89.5 328 LEU B CA 1
ATOM 6212 C C . LEU B 1 328 ? 6.238 39.594 16.125 1 89.5 328 LEU B C 1
ATOM 6214 O O . LEU B 1 328 ? 5.555 39.812 17.125 1 89.5 328 LEU B O 1
ATOM 6218 N N . SER B 1 329 ? 7.5 39.469 16.078 1 89.62 329 SER B N 1
ATOM 6219 C CA . SER B 1 329 ? 8.281 39.906 17.234 1 89.62 329 SER B CA 1
ATOM 6220 C C . SER B 1 329 ? 8.914 41.281 17 1 89.62 329 SER B C 1
ATOM 6222 O O . SER B 1 329 ? 9.547 41.5 15.953 1 89.62 329 SER B O 1
ATOM 6224 N N . SER B 1 330 ? 8.781 42.125 17.953 1 87.12 330 SER B N 1
ATOM 6225 C CA . SER B 1 330 ? 9.484 43.406 17.891 1 87.12 330 SER B CA 1
ATOM 6226 C C . SER B 1 330 ? 10.859 43.312 18.547 1 87.12 330 SER B C 1
ATOM 6228 O O . SER B 1 330 ? 11.719 44.156 18.312 1 87.12 330 SER B O 1
ATOM 6230 N N . ALA B 1 331 ? 10.992 42.25 19.344 1 83.88 331 ALA B N 1
ATOM 6231 C CA . ALA B 1 331 ? 12.211 42.125 20.141 1 83.88 331 ALA B CA 1
ATOM 6232 C C . ALA B 1 331 ? 13.289 41.375 19.359 1 83.88 331 ALA B C 1
ATOM 6234 O O . ALA B 1 331 ? 14.484 41.531 19.641 1 83.88 331 ALA B O 1
ATOM 6235 N N . VAL B 1 332 ? 12.93 40.594 18.453 1 87.81 332 VAL B N 1
ATOM 6236 C CA . VAL B 1 332 ? 13.867 39.781 17.672 1 87.81 332 VAL B CA 1
ATOM 6237 C C . VAL B 1 332 ? 13.961 40.312 16.25 1 87.81 332 VAL B C 1
ATOM 6239 O O . VAL B 1 332 ? 12.938 40.5 15.578 1 87.81 332 VAL B O 1
ATOM 6242 N N . PRO B 1 333 ? 15.234 40.594 15.844 1 83.69 333 PRO B N 1
ATOM 6243 C CA . PRO B 1 333 ? 15.367 41.031 14.453 1 83.69 333 PRO B CA 1
ATOM 6244 C C . PRO B 1 333 ? 14.781 40.031 13.461 1 83.69 333 PRO B C 1
ATOM 6246 O O . PRO B 1 333 ? 14.891 38.812 13.664 1 83.69 333 PRO B O 1
ATOM 6249 N N . PRO B 1 334 ? 14.148 40.469 12.438 1 79.62 334 PRO B N 1
ATOM 6250 C CA . PRO B 1 334 ? 13.484 39.594 11.461 1 79.62 334 PRO B CA 1
ATOM 6251 C C . PRO B 1 334 ? 14.398 38.5 10.945 1 79.62 334 PRO B C 1
ATOM 6253 O O . PRO B 1 334 ? 13.953 37.375 10.719 1 79.62 334 PRO B O 1
ATOM 6256 N N . ASP B 1 335 ? 15.672 38.781 10.773 1 82.94 335 ASP B N 1
ATOM 6257 C CA . ASP B 1 335 ? 16.625 37.844 10.219 1 82.94 335 ASP B CA 1
ATOM 6258 C C . ASP B 1 335 ? 16.906 36.719 11.203 1 82.94 335 ASP B C 1
ATOM 6260 O O . ASP B 1 335 ? 17.375 35.625 10.812 1 82.94 335 ASP B O 1
ATOM 6264 N N . ASP B 1 336 ? 16.562 36.969 12.422 1 87.06 336 ASP B N 1
ATOM 6265 C CA . ASP B 1 336 ? 16.922 36 13.461 1 87.06 336 ASP B CA 1
ATOM 6266 C C . ASP B 1 336 ? 15.703 35.188 13.898 1 87.06 336 ASP B C 1
ATOM 6268 O O . ASP B 1 336 ? 15.836 34.219 14.633 1 87.06 336 ASP B O 1
ATOM 6272 N N . GLU B 1 337 ? 14.555 35.5 13.43 1 88.06 337 GLU B N 1
ATOM 6273 C CA . GLU B 1 337 ? 13.328 34.844 13.891 1 88.06 337 GLU B CA 1
ATOM 6274 C C . GLU B 1 337 ? 13.328 33.344 13.578 1 88.06 337 GLU B C 1
ATOM 6276 O O . GLU B 1 337 ? 12.953 32.531 14.422 1 88.06 337 GLU B O 1
ATOM 6281 N N . PRO B 1 338 ? 13.812 32.969 12.391 1 89.44 338 PRO B N 1
ATOM 6282 C CA . PRO B 1 338 ? 13.805 31.516 12.125 1 89.44 338 PRO B CA 1
ATOM 6283 C C . PRO B 1 338 ? 14.688 30.734 13.094 1 89.44 338 PRO B C 1
ATOM 6285 O O . PRO B 1 338 ? 14.375 29.578 13.422 1 89.44 338 PRO B O 1
ATOM 6288 N N . ALA B 1 339 ? 15.742 31.344 13.578 1 91 339 ALA B N 1
ATOM 6289 C CA . ALA B 1 339 ? 16.688 30.672 14.477 1 91 339 ALA B CA 1
ATOM 6290 C C . ALA B 1 339 ? 16.031 30.375 15.82 1 91 339 ALA B C 1
ATOM 6292 O O . ALA B 1 339 ? 16.406 29.406 16.5 1 91 339 ALA B O 1
ATOM 6293 N N . LEU B 1 340 ? 15.016 31.172 16.219 1 91.5 340 LEU B N 1
ATOM 6294 C CA . LEU B 1 340 ? 14.281 30.922 17.453 1 91.5 340 LEU B CA 1
ATOM 6295 C C . LEU B 1 340 ? 13.633 29.547 17.422 1 91.5 340 LEU B C 1
ATOM 6297 O O . LEU B 1 340 ? 13.555 28.875 18.453 1 91.5 340 LEU B O 1
ATOM 6301 N N . TRP B 1 341 ? 13.297 29.141 16.25 1 94.81 341 TRP B N 1
ATOM 6302 C CA . TRP B 1 341 ? 12.469 27.938 16.125 1 94.81 341 TRP B CA 1
ATOM 6303 C C . TRP B 1 341 ? 13.328 26.703 15.867 1 94.81 341 TRP B C 1
ATOM 6305 O O . TRP B 1 341 ? 12.812 25.594 15.805 1 94.81 341 TRP B O 1
ATOM 6315 N N . THR B 1 342 ? 14.562 26.812 15.711 1 91.81 342 THR B N 1
ATOM 6316 C CA . THR B 1 342 ? 15.453 25.672 15.508 1 91.81 342 THR B CA 1
ATOM 6317 C C . THR B 1 342 ? 16.375 25.469 16.719 1 91.81 342 THR B C 1
ATOM 6319 O O . THR B 1 342 ? 17.266 24.641 16.688 1 91.81 342 THR B O 1
ATOM 6322 N N . ALA B 1 343 ? 16.078 26.281 17.75 1 90.25 343 ALA B N 1
ATOM 6323 C CA . ALA B 1 343 ? 16.844 26.109 18.984 1 90.25 343 ALA B CA 1
ATOM 6324 C C . ALA B 1 343 ? 16.219 25.031 19.875 1 90.25 343 ALA B C 1
ATOM 6326 O O . ALA B 1 343 ? 15.031 25.094 20.203 1 90.25 343 ALA B O 1
ATOM 6327 N N . MET B 1 344 ? 17.047 24.094 20.234 1 88.81 344 MET B N 1
ATOM 6328 C CA . MET B 1 344 ? 16.578 23.047 21.125 1 88.81 344 MET B CA 1
ATOM 6329 C C . MET B 1 344 ? 16.312 23.594 22.516 1 88.81 344 MET B C 1
ATOM 6331 O O . MET B 1 344 ? 17.125 24.359 23.047 1 88.81 344 MET B O 1
ATOM 6335 N N . PRO B 1 345 ? 15.148 23.188 23 1 86.81 345 PRO B N 1
ATOM 6336 C CA . PRO B 1 345 ? 14.914 23.625 24.391 1 86.81 345 PRO B CA 1
ATOM 6337 C C . PRO B 1 345 ? 15.891 23 25.375 1 86.81 345 PRO B C 1
ATOM 6339 O O . PRO B 1 345 ? 16.156 21.797 25.312 1 86.81 345 PRO B O 1
ATOM 6342 N N . ASN B 1 346 ? 16.484 23.781 26.109 1 81.44 346 ASN B N 1
ATOM 6343 C CA . ASN B 1 346 ? 17.375 23.297 27.172 1 81.44 346 ASN B CA 1
ATOM 6344 C C . ASN B 1 346 ? 16.594 22.922 28.422 1 81.44 346 ASN B C 1
ATOM 6346 O O . ASN B 1 346 ? 16.266 23.781 29.234 1 81.44 346 ASN B O 1
ATOM 6350 N N . THR B 1 347 ? 16.391 21.672 28.594 1 79.25 347 THR B N 1
ATOM 6351 C CA . THR B 1 347 ? 15.547 21.219 29.703 1 79.25 347 THR B CA 1
ATOM 6352 C C . THR B 1 347 ? 16.406 20.797 30.891 1 79.25 347 THR B C 1
ATOM 6354 O O . THR B 1 347 ? 15.906 20.25 31.859 1 79.25 347 THR B O 1
ATOM 6357 N N . ALA B 1 348 ? 17.656 21.062 30.812 1 75.25 348 ALA B N 1
ATOM 6358 C CA . ALA B 1 348 ? 18.578 20.547 31.812 1 75.25 348 ALA B CA 1
ATOM 6359 C C . ALA B 1 348 ? 18.531 21.391 33.094 1 75.25 348 ALA B C 1
ATOM 6361 O O . ALA B 1 348 ? 18.828 20.906 34.188 1 75.25 348 ALA B O 1
ATOM 6362 N N . ASP B 1 349 ? 18.188 22.641 32.938 1 74.94 349 ASP B N 1
ATOM 6363 C CA . ASP B 1 349 ? 18.141 23.531 34.094 1 74.94 349 ASP B CA 1
ATOM 6364 C C . ASP B 1 349 ? 16.719 23.719 34.594 1 74.94 349 ASP B C 1
ATOM 6366 O O . ASP B 1 349 ? 15.938 24.484 34 1 74.94 349 ASP B O 1
ATOM 6370 N N . PRO B 1 350 ? 16.406 23.062 35.625 1 72.69 350 PRO B N 1
ATOM 6371 C CA . PRO B 1 350 ? 15.039 23.188 36.156 1 72.69 350 PRO B CA 1
ATOM 6372 C C . PRO B 1 350 ? 14.742 24.594 36.656 1 72.69 350 PRO B C 1
ATOM 6374 O O . PRO B 1 350 ? 13.57 24.969 36.781 1 72.69 350 PRO B O 1
ATOM 6377 N N . GLN B 1 351 ? 15.828 25.297 37.094 1 71.81 351 GLN B N 1
ATOM 6378 C CA . GLN B 1 351 ? 15.633 26.625 37.656 1 71.81 351 GLN B CA 1
ATOM 6379 C C . GLN B 1 351 ? 15.406 27.672 36.562 1 71.81 351 GLN B C 1
ATOM 6381 O O . GLN B 1 351 ? 14.938 28.766 36.844 1 71.81 351 GLN B O 1
ATOM 6386 N N . ALA B 1 352 ? 15.711 27.25 35.375 1 74.12 352 ALA B N 1
ATOM 6387 C CA . ALA B 1 352 ? 15.5 28.141 34.219 1 74.12 352 ALA B CA 1
ATOM 6388 C C . ALA B 1 352 ? 14.891 27.375 33.062 1 74.12 352 ALA B C 1
ATOM 6390 O O . ALA B 1 352 ? 15.562 27.125 32.062 1 74.12 352 ALA B O 1
ATOM 6391 N N . PRO B 1 353 ? 13.625 27.141 33.25 1 75.06 353 PRO B N 1
ATOM 6392 C CA . PRO B 1 353 ? 12.992 26.375 32.156 1 75.06 353 PRO B CA 1
ATOM 6393 C C . PRO B 1 353 ? 13.031 27.109 30.828 1 75.06 353 PRO B C 1
ATOM 6395 O O . PRO B 1 353 ? 12.977 28.344 30.781 1 75.06 353 PRO B O 1
ATOM 6398 N N . PRO B 1 354 ? 13.242 26.266 29.859 1 82.88 354 PRO B N 1
ATOM 6399 C CA . PRO B 1 354 ? 13.312 26.906 28.547 1 82.88 354 PRO B CA 1
ATOM 6400 C C . PRO B 1 354 ? 12.031 27.672 28.203 1 82.88 354 PRO B C 1
ATOM 6402 O O . PRO B 1 354 ? 10.93 27.219 28.547 1 82.88 354 PRO B O 1
ATOM 6405 N N . ARG B 1 355 ? 12.258 28.781 27.562 1 85.69 355 ARG B N 1
ATOM 6406 C CA . ARG B 1 355 ? 11.125 29.594 27.109 1 85.69 355 ARG B CA 1
ATOM 6407 C C . ARG B 1 355 ? 10.703 29.203 25.703 1 85.69 355 ARG B C 1
ATOM 6409 O O . ARG B 1 355 ? 11.547 28.953 24.828 1 85.69 355 ARG B O 1
ATOM 6416 N N . HIS B 1 356 ? 9.438 29.078 25.562 1 93.62 356 HIS B N 1
ATOM 6417 C CA . HIS B 1 356 ? 8.906 28.812 24.234 1 93.62 356 HIS B CA 1
ATOM 6418 C C . HIS B 1 356 ? 9.156 29.984 23.297 1 93.62 356 HIS B C 1
ATOM 6420 O O . HIS B 1 356 ? 9.031 31.141 23.688 1 93.62 356 HIS B O 1
ATOM 6426 N N . PRO B 1 357 ? 9.477 29.734 22.031 1 93.44 357 PRO B N 1
ATOM 6427 C CA . PRO B 1 357 ? 9.773 30.828 21.094 1 93.44 357 PRO B CA 1
ATOM 6428 C C . PRO B 1 357 ? 8.609 31.828 20.969 1 93.44 357 PRO B C 1
ATOM 6430 O O . PRO B 1 357 ? 8.836 33.031 20.781 1 93.44 357 PRO B O 1
ATOM 6433 N N . LEU B 1 358 ? 7.398 31.375 21.109 1 93.94 358 LEU B N 1
ATOM 6434 C CA . LEU B 1 358 ? 6.227 32.219 20.938 1 93.94 358 LEU B CA 1
ATOM 6435 C C . LEU B 1 358 ? 6.199 33.344 21.984 1 93.94 358 LEU B C 1
ATOM 6437 O O . LEU B 1 358 ? 5.504 34.344 21.828 1 93.94 358 LEU B O 1
ATOM 6441 N N . ALA B 1 359 ? 6.902 33.156 23.094 1 92.06 359 ALA B N 1
ATOM 6442 C CA . ALA B 1 359 ? 6.957 34.156 24.156 1 92.06 359 ALA B CA 1
ATOM 6443 C C . ALA B 1 359 ? 7.59 35.469 23.641 1 92.06 359 ALA B C 1
ATOM 6445 O O . ALA B 1 359 ? 7.414 36.531 24.25 1 92.06 359 ALA B O 1
ATOM 6446 N N . GLN B 1 360 ? 8.32 35.344 22.547 1 91.44 360 GLN B N 1
ATOM 6447 C CA . GLN B 1 360 ? 9.023 36.531 22 1 91.44 360 GLN B CA 1
ATOM 6448 C C . GLN B 1 360 ? 8.141 37.281 21.016 1 91.44 360 GLN B C 1
ATOM 6450 O O . GLN B 1 360 ? 8.539 38.344 20.516 1 91.44 360 GLN B O 1
ATOM 6455 N N . TYR B 1 361 ? 7.02 36.812 20.688 1 92.88 361 TYR B N 1
ATOM 6456 C CA . TYR B 1 361 ? 6.121 37.469 19.734 1 92.88 361 TYR B CA 1
ATOM 6457 C C . TYR B 1 361 ? 5.141 38.375 20.469 1 92.88 361 TYR B C 1
ATOM 6459 O O . TYR B 1 361 ? 4.211 37.906 21.125 1 92.88 361 TYR B O 1
ATOM 6467 N N . ASP B 1 362 ? 5.352 39.781 20.266 1 93.25 362 ASP B N 1
ATOM 6468 C CA . ASP B 1 362 ? 4.641 40.75 21.062 1 93.25 362 ASP B CA 1
ATOM 6469 C C . ASP B 1 362 ? 3.826 41.688 20.188 1 93.25 362 ASP B C 1
ATOM 6471 O O . ASP B 1 362 ? 3.375 42.75 20.641 1 93.25 362 ASP B O 1
ATOM 6475 N N . ARG B 1 363 ? 3.713 41.375 18.875 1 93.62 363 ARG B N 1
ATOM 6476 C CA . ARG B 1 363 ? 2.936 42.188 17.938 1 93.62 363 ARG B CA 1
ATOM 6477 C C . ARG B 1 363 ? 1.99 41.312 17.125 1 93.62 363 ARG B C 1
ATOM 6479 O O . ARG B 1 363 ? 2.357 40.188 16.703 1 93.62 363 ARG B O 1
ATOM 6486 N N . ARG B 1 364 ? 0.844 41.75 16.922 1 93.44 364 ARG B N 1
ATOM 6487 C CA . ARG B 1 364 ? -0.128 41.062 16.078 1 93.44 364 ARG B CA 1
ATOM 6488 C C . ARG B 1 364 ? -0.718 42 15.039 1 93.44 364 ARG B C 1
ATOM 6490 O O . ARG B 1 364 ? -0.824 43.219 15.266 1 93.44 364 ARG B O 1
ATOM 6497 N N . LYS B 1 365 ? -1.079 41.375 13.953 1 90.94 365 LYS B N 1
ATOM 6498 C CA . LYS B 1 365 ? -1.837 42.156 12.977 1 90.94 365 LYS B CA 1
ATOM 6499 C C . LYS B 1 365 ? -3.174 42.625 13.562 1 90.94 365 LYS B C 1
ATOM 6501 O O . LYS B 1 365 ? -3.805 41.875 14.328 1 90.94 365 LYS B O 1
ATOM 6506 N N . PRO B 1 366 ? -3.58 43.844 13.164 1 89.44 366 PRO B N 1
ATOM 6507 C CA . PRO B 1 366 ? -4.82 44.375 13.742 1 89.44 366 PRO B CA 1
ATOM 6508 C C . PRO B 1 366 ? -6.043 43.531 13.367 1 89.44 366 PRO B C 1
ATOM 6510 O O . PRO B 1 366 ? -6.965 43.406 14.18 1 89.44 366 PRO B O 1
ATOM 6513 N N . THR B 1 367 ? -6.016 43.062 12.125 1 87.88 367 THR B N 1
ATOM 6514 C CA . THR B 1 367 ? -7.141 42.25 11.656 1 87.88 367 THR B CA 1
ATOM 6515 C C . THR B 1 367 ? -6.664 40.875 11.203 1 87.88 367 THR B C 1
ATOM 6517 O O . THR B 1 367 ? -5.613 40.75 10.57 1 87.88 367 THR B O 1
ATOM 6520 N N . PRO B 1 368 ? -7.523 39.844 11.602 1 87.19 368 PRO B N 1
ATOM 6521 C CA . PRO B 1 368 ? -7.188 38.531 11.094 1 87.19 368 PRO B CA 1
ATOM 6522 C C . PRO B 1 368 ? -7.254 38.438 9.57 1 87.19 368 PRO B C 1
ATOM 6524 O O . PRO B 1 368 ? -7.836 39.312 8.922 1 87.19 368 PRO B O 1
ATOM 6527 N N . MET B 1 369 ? -6.559 37.438 9.086 1 79.62 369 MET B N 1
ATOM 6528 C CA . MET B 1 369 ? -6.594 37.219 7.645 1 79.62 369 MET B CA 1
ATOM 6529 C C . MET B 1 369 ? -8.016 36.938 7.176 1 79.62 369 MET B C 1
ATOM 6531 O O . MET B 1 369 ? -8.711 36.094 7.766 1 79.62 369 MET B O 1
ATOM 6535 N N . THR B 1 370 ? -8.617 37.781 6.395 1 63.59 370 THR B N 1
ATOM 6536 C CA . THR B 1 370 ? -10.039 37.781 6.059 1 63.59 370 THR B CA 1
ATOM 6537 C C . THR B 1 370 ? -10.312 36.812 4.902 1 63.59 370 THR B C 1
ATOM 6539 O O . THR B 1 370 ? -11.469 36.469 4.641 1 63.59 370 THR B O 1
ATOM 6542 N N . HIS B 1 371 ? -9.352 36.5 4.18 1 60.88 371 HIS B N 1
ATOM 6543 C CA . HIS B 1 371 ? -9.703 35.688 3.023 1 60.88 371 HIS B CA 1
ATOM 6544 C C . HIS B 1 371 ? -9.938 34.25 3.426 1 60.88 371 HIS B C 1
ATOM 6546 O O . HIS B 1 371 ? -9.117 33.625 4.117 1 60.88 371 HIS B O 1
ATOM 6552 N N . ASN B 1 372 ? -11.148 33.781 3.143 1 58.59 372 ASN B N 1
ATOM 6553 C CA . ASN B 1 372 ? -11.641 32.438 3.461 1 58.59 372 ASN B CA 1
ATOM 6554 C C . ASN B 1 372 ? -10.641 31.375 3.041 1 58.59 372 ASN B C 1
ATOM 6556 O O . ASN B 1 372 ? -10.492 30.359 3.719 1 58.59 372 ASN B O 1
ATOM 6560 N N . MET B 1 373 ? -9.828 31.797 2.094 1 60.53 373 MET B N 1
ATOM 6561 C CA . MET B 1 373 ? -8.922 30.781 1.549 1 60.53 373 MET B CA 1
ATOM 6562 C C . MET B 1 373 ? -7.781 30.5 2.516 1 60.53 373 MET B C 1
ATOM 6564 O O . MET B 1 373 ? -7.105 29.469 2.402 1 60.53 373 MET B O 1
ATOM 6568 N N . HIS B 1 374 ? -7.738 31.266 3.557 1 65.31 374 HIS B N 1
ATOM 6569 C CA . HIS B 1 374 ? -6.586 31.125 4.441 1 65.31 374 HIS B CA 1
ATOM 6570 C C . HIS B 1 374 ? -6.992 30.516 5.773 1 65.31 374 HIS B C 1
ATOM 6572 O O . HIS B 1 374 ? -6.137 30.219 6.613 1 65.31 374 HIS B O 1
ATOM 6578 N N . ASN B 1 375 ? -8.242 30.297 5.902 1 76.38 375 ASN B N 1
ATOM 6579 C CA . ASN B 1 375 ? -8.703 29.766 7.18 1 76.38 375 ASN B CA 1
ATOM 6580 C C . ASN B 1 375 ? -8.43 28.266 7.289 1 76.38 375 ASN B C 1
ATOM 6582 O O . ASN B 1 375 ? -8.234 27.594 6.273 1 76.38 375 ASN B O 1
ATOM 6586 N N . LYS B 1 376 ? -8.328 27.875 8.516 1 84.94 376 LYS B N 1
ATOM 6587 C CA . LYS B 1 376 ? -8.109 26.453 8.805 1 84.94 376 LYS B CA 1
ATOM 6588 C C . LYS B 1 376 ? -9.289 25.875 9.57 1 84.94 376 LYS B C 1
ATOM 6590 O O . LYS B 1 376 ? -9.906 26.547 10.391 1 84.94 376 LYS B O 1
ATOM 6595 N N . PRO B 1 377 ? -9.555 24.688 9.383 1 84.31 377 PRO B N 1
ATOM 6596 C CA . PRO B 1 377 ? -10.781 24.125 9.969 1 84.31 377 PRO B CA 1
ATOM 6597 C C . PRO B 1 377 ? -10.516 23.359 11.258 1 84.31 377 PRO B C 1
ATOM 6599 O O . PRO B 1 377 ? -9.445 22.766 11.422 1 84.31 377 PRO B O 1
ATOM 6602 N N . ILE B 1 378 ? -11.422 23.391 12.141 1 87.38 378 ILE B N 1
ATOM 6603 C CA . ILE B 1 378 ? -11.672 22.391 13.18 1 87.38 378 ILE B CA 1
ATOM 6604 C C . ILE B 1 378 ? -12.953 21.625 12.852 1 87.38 378 ILE B C 1
ATOM 6606 O O . ILE B 1 378 ? -14.008 22.219 12.625 1 87.38 378 ILE B O 1
ATOM 6610 N N . VAL B 1 379 ? -12.758 20.359 12.789 1 84.88 379 VAL B N 1
ATOM 6611 C CA . VAL B 1 379 ? -13.859 19.547 12.297 1 84.88 379 VAL B CA 1
ATOM 6612 C C . VAL B 1 379 ? -14.109 18.375 13.25 1 84.88 379 VAL B C 1
ATOM 6614 O O . VAL B 1 379 ? -13.18 17.891 13.914 1 84.88 379 VAL B O 1
ATOM 6617 N N . LEU B 1 380 ? -15.328 18.031 13.359 1 82.75 380 LEU B N 1
ATOM 6618 C CA . LEU B 1 380 ? -15.695 16.734 13.914 1 82.75 380 LEU B CA 1
ATOM 6619 C C . LEU B 1 380 ? -15.82 15.688 12.812 1 82.75 380 LEU B C 1
ATOM 6621 O O . LEU B 1 380 ? -16.828 15.633 12.117 1 82.75 380 LEU B O 1
ATOM 6625 N N . PRO B 1 381 ? -14.805 14.828 12.688 1 82.62 381 PRO B N 1
ATOM 6626 C CA . PRO B 1 381 ? -14.82 13.898 11.555 1 82.62 381 PRO B CA 1
ATOM 6627 C C . PRO B 1 381 ? -16.062 13.008 11.539 1 82.62 381 PRO B C 1
ATOM 6629 O O . PRO B 1 381 ? -16.5 12.57 10.469 1 82.62 381 PRO B O 1
ATOM 6632 N N . ALA B 1 382 ? -16.469 12.695 12.727 1 77.94 382 ALA B N 1
ATOM 6633 C CA . ALA B 1 382 ? -17.656 11.867 12.828 1 77.94 382 ALA B CA 1
ATOM 6634 C C . ALA B 1 382 ? -18.859 12.539 12.148 1 77.94 382 ALA B C 1
ATOM 6636 O O . ALA B 1 382 ? -19.844 11.875 11.836 1 77.94 382 ALA B O 1
ATOM 6637 N N . GLY B 1 383 ? -18.672 13.82 12.031 1 66 383 GLY B N 1
ATOM 6638 C CA . GLY B 1 383 ? -19.734 14.523 11.328 1 66 383 GLY B CA 1
ATOM 6639 C C . GLY B 1 383 ? -19.797 14.172 9.852 1 66 383 GLY B C 1
ATOM 6640 O O . GLY B 1 383 ? -18.984 13.398 9.352 1 66 383 GLY B O 1
ATOM 6641 N N . GLU B 1 384 ? -20.844 14.156 9.203 1 58.94 384 GLU B N 1
ATOM 6642 C CA . GLU B 1 384 ? -21.031 13.836 7.797 1 58.94 384 GLU B CA 1
ATOM 6643 C C . GLU B 1 384 ? -20.062 14.602 6.91 1 58.94 384 GLU B C 1
ATOM 6645 O O . GLU B 1 384 ? -20.406 14.992 5.793 1 58.94 384 GLU B O 1
ATOM 6650 N N . VAL B 1 385 ? -18.875 14.945 7.543 1 55.06 385 VAL B N 1
ATOM 6651 C CA . VAL B 1 385 ? -18 15.805 6.762 1 55.06 385 VAL B CA 1
ATOM 6652 C C . VAL B 1 385 ? -17.062 14.945 5.918 1 55.06 385 VAL B C 1
ATOM 6654 O O . VAL B 1 385 ? -16.438 14 6.422 1 55.06 385 VAL B O 1
ATOM 6657 N N . VAL B 1 386 ? -17.188 14.672 4.672 1 52.72 386 VAL B N 1
ATOM 6658 C CA . VAL B 1 386 ? -16.094 13.969 4.004 1 52.72 386 VAL B CA 1
ATOM 6659 C C . VAL B 1 386 ? -15.227 14.969 3.236 1 52.72 386 VAL B C 1
ATOM 6661 O O . VAL B 1 386 ? -14 14.828 3.182 1 52.72 386 VAL B O 1
ATOM 6664 N N . LEU B 1 387 ? -15.562 15.82 2.277 1 52.91 387 LEU B N 1
ATOM 6665 C CA . LEU B 1 387 ? -14.633 16.312 1.267 1 52.91 387 LEU B CA 1
ATOM 6666 C C . LEU B 1 387 ? -13.867 17.531 1.783 1 52.91 387 LEU B C 1
ATOM 6668 O O . LEU B 1 387 ? -14.438 18.406 2.432 1 52.91 387 LEU B O 1
ATOM 6672 N N . PHE B 1 388 ? -12.523 17.531 2.107 1 52 388 PHE B N 1
ATOM 6673 C CA . PHE B 1 388 ? -11.859 18.766 2.533 1 52 388 PHE B CA 1
ATOM 6674 C C . PHE B 1 388 ? -10.914 19.266 1.45 1 52 388 PHE B C 1
ATOM 6676 O O . PHE B 1 388 ? -10.086 18.516 0.935 1 52 388 PHE B O 1
ATOM 6683 N N . PHE B 1 389 ? -11.305 20.203 0.578 1 47.69 389 PHE 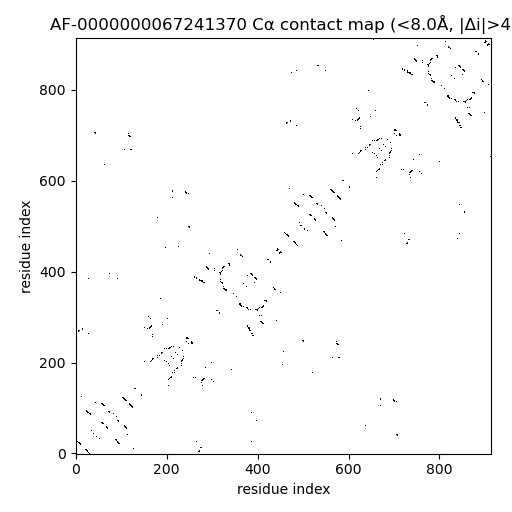B N 1
ATOM 6684 C CA . PHE B 1 389 ? -10.25 20.906 -0.141 1 47.69 389 PHE B CA 1
ATOM 6685 C C . PHE B 1 389 ? -9.547 21.906 0.768 1 47.69 389 PHE B C 1
ATOM 6687 O O . PHE B 1 389 ? -10.195 22.578 1.573 1 47.69 389 PHE B O 1
ATOM 6694 N N . VAL B 1 390 ? -8.336 21.75 1.04 1 41.62 390 VAL B N 1
ATOM 6695 C CA . VAL B 1 390 ? -7.555 22.484 2.037 1 41.62 390 VAL B CA 1
ATOM 6696 C C . VAL B 1 390 ? -7.938 23.969 2.014 1 41.62 390 VAL B C 1
ATOM 6698 O O . VAL B 1 390 ? -8.266 24.547 3.053 1 41.62 390 VAL B O 1
ATOM 6701 N N . HIS B 1 391 ? -7.535 24.641 0.822 1 42.56 391 HIS B N 1
ATOM 6702 C CA . HIS B 1 391 ? -7.719 26.078 0.899 1 42.56 391 HIS B CA 1
ATOM 6703 C C . HIS B 1 391 ? -9.195 26.453 0.921 1 42.56 391 HIS B C 1
ATOM 6705 O O . HIS B 1 391 ? -9.57 27.531 1.389 1 42.56 391 HIS B O 1
ATOM 6711 N N . GLU B 1 392 ? -9.906 25.406 0.56 1 44.09 392 GLU B N 1
ATOM 6712 C CA . GLU B 1 392 ? -11.312 25.781 0.506 1 44.09 392 GLU B CA 1
ATOM 6713 C C . GLU B 1 392 ? -12.172 24.891 1.4 1 44.09 392 GLU B C 1
ATOM 6715 O O . GLU B 1 392 ? -13.344 25.172 1.626 1 44.09 392 GLU B O 1
ATOM 6720 N N . GLY B 1 393 ? -11.492 24.172 2.238 1 47.03 393 GLY B N 1
ATOM 6721 C CA . GLY B 1 393 ? -12.258 23.359 3.18 1 47.03 393 GLY B CA 1
ATOM 6722 C C . GLY B 1 393 ? -13.719 23.234 2.799 1 47.03 393 GLY B C 1
ATOM 6723 O O . GLY B 1 393 ? -14.586 23.859 3.41 1 47.03 393 GLY B O 1
ATOM 6724 N N . ALA B 1 394 ? -13.953 22.922 1.678 1 51.94 394 ALA B N 1
ATOM 6725 C CA . ALA B 1 394 ? -15.375 22.875 1.365 1 51.94 394 ALA B CA 1
ATOM 6726 C C . ALA B 1 394 ? -16 21.562 1.84 1 51.94 394 ALA B C 1
ATOM 6728 O O . ALA B 1 394 ? -15.484 20.484 1.552 1 51.94 394 ALA B O 1
ATOM 6729 N N . ALA B 1 395 ? -16.891 21.828 2.895 1 56.09 395 ALA B N 1
ATOM 6730 C CA . ALA B 1 395 ? -17.656 20.688 3.402 1 56.09 395 ALA B CA 1
ATOM 6731 C C . ALA B 1 395 ? -18.578 20.125 2.322 1 56.09 395 ALA B C 1
ATOM 6733 O O . ALA B 1 395 ? -19.141 20.875 1.522 1 56.09 395 ALA B O 1
ATOM 6734 N N . THR B 1 396 ? -18.469 18.828 2.215 1 57.94 396 THR B N 1
ATOM 6735 C CA . THR B 1 396 ? -19.422 18.188 1.308 1 57.94 396 THR B CA 1
ATOM 6736 C C . THR B 1 396 ? -20.844 18.297 1.856 1 57.94 396 THR B C 1
ATOM 6738 O O . THR B 1 396 ? -21.812 18.328 1.091 1 57.94 396 THR B O 1
ATOM 6741 N N . ARG B 1 397 ? -20.844 18.172 3.203 1 57.94 397 ARG B N 1
ATOM 6742 C CA . ARG B 1 397 ? -22.125 18.266 3.893 1 57.94 397 ARG B CA 1
ATOM 6743 C C . ARG B 1 397 ? -22.031 19.234 5.074 1 57.94 397 ARG B C 1
ATOM 6745 O O . ARG B 1 397 ? -20.984 19.359 5.703 1 57.94 397 ARG B O 1
ATOM 6752 N N . GLY B 1 398 ? -23.031 19.938 5.184 1 62.66 398 GLY B N 1
ATOM 6753 C CA . GLY B 1 398 ? -23.125 20.844 6.324 1 62.66 398 GLY B CA 1
ATOM 6754 C C . GLY B 1 398 ? -22.672 22.25 6.004 1 62.66 398 GLY B C 1
ATOM 6755 O O . GLY B 1 398 ? -22.469 22.594 4.84 1 62.66 398 GLY B O 1
ATOM 6756 N N . GLU B 1 399 ? -22.844 23.031 7.004 1 67.31 399 GLU B N 1
ATOM 6757 C CA . GLU B 1 399 ? -22.5 24.438 6.867 1 67.31 399 GLU B CA 1
ATOM 6758 C C . GLU B 1 399 ? -21.141 24.734 7.508 1 67.31 399 GLU B C 1
ATOM 6760 O O . GLU B 1 399 ? -20.719 24.016 8.414 1 67.31 399 GLU B O 1
ATOM 6765 N N . GLN B 1 400 ? -20.5 25.594 6.902 1 74.62 400 GLN B N 1
ATOM 6766 C CA . GLN B 1 400 ? -19.25 26.125 7.445 1 74.62 400 GLN B CA 1
ATOM 6767 C C . GLN B 1 400 ? -19.5 27.438 8.195 1 74.62 400 GLN B C 1
ATOM 6769 O O . GLN B 1 400 ? -20.281 28.266 7.758 1 74.62 400 GLN B O 1
ATOM 6774 N N . GLN B 1 401 ? -18.922 27.5 9.391 1 80.06 401 GLN B N 1
ATOM 6775 C CA . GLN B 1 401 ? -19.031 28.719 10.172 1 80.06 401 GLN B CA 1
ATOM 6776 C C . GLN B 1 401 ? -17.641 29.25 10.531 1 80.06 401 GLN B C 1
ATOM 6778 O O . GLN B 1 401 ? -16.766 28.5 10.945 1 80.06 401 GLN B O 1
ATOM 6783 N N . VAL B 1 402 ? -17.516 30.516 10.375 1 85.19 402 VAL B N 1
ATOM 6784 C CA . VAL B 1 402 ? -16.281 31.172 10.805 1 85.19 402 VAL B CA 1
ATOM 6785 C C . VAL B 1 402 ? -16.344 31.453 12.305 1 85.19 402 VAL B C 1
ATOM 6787 O O . VAL B 1 402 ? -17.297 32.062 12.789 1 85.19 402 VAL B O 1
ATOM 6790 N N . VAL B 1 403 ? -15.438 30.969 12.992 1 89.38 403 VAL B N 1
ATOM 6791 C CA . VAL B 1 403 ? -15.344 31.25 14.422 1 89.38 403 VAL B CA 1
ATOM 6792 C C . VAL B 1 403 ? -14.93 32.688 14.648 1 89.38 403 VAL B C 1
ATOM 6794 O O . VAL B 1 403 ? -14.039 33.219 13.969 1 89.38 403 VAL B O 1
ATOM 6797 N N . ALA B 1 404 ? -15.617 33.281 15.602 1 90.31 404 ALA B N 1
ATOM 6798 C CA . ALA B 1 404 ? -15.273 34.656 15.922 1 90.31 404 ALA B CA 1
ATOM 6799 C C . ALA B 1 404 ? -13.812 34.781 16.375 1 90.31 404 ALA B C 1
ATOM 6801 O O . ALA B 1 404 ? -13.367 34.031 17.25 1 90.31 404 ALA B O 1
ATOM 6802 N N . ALA B 1 405 ? -13.109 35.719 15.781 1 90.5 405 ALA B N 1
ATOM 6803 C CA . ALA B 1 405 ? -11.672 35.844 16.031 1 90.5 405 ALA B CA 1
ATOM 6804 C C . ALA B 1 405 ? -11.414 36.312 17.469 1 90.5 405 ALA B C 1
ATOM 6806 O O . ALA B 1 405 ? -10.305 36.188 17.984 1 90.5 405 ALA B O 1
ATOM 6807 N N . ASP B 1 406 ? -12.375 36.906 18.094 1 90.81 406 ASP B N 1
ATOM 6808 C CA . ASP B 1 406 ? -12.203 37.375 19.469 1 90.81 406 ASP B CA 1
ATOM 6809 C C . ASP B 1 406 ? -12.469 36.25 20.469 1 90.81 406 ASP B C 1
ATOM 6811 O O . ASP B 1 406 ? -12.367 36.438 21.672 1 90.81 406 ASP B O 1
ATOM 6815 N N . CYS B 1 407 ? -12.742 35.094 19.984 1 94.25 407 CYS B N 1
ATOM 6816 C CA . CYS B 1 407 ? -12.906 33.938 20.828 1 94.25 407 CYS B CA 1
ATOM 6817 C C . CYS B 1 407 ? -11.727 32.969 20.688 1 94.25 407 CYS B C 1
ATOM 6819 O O . CYS B 1 407 ? -10.914 32.844 21.594 1 94.25 407 CYS B O 1
ATOM 6821 N N . VAL B 1 408 ? -11.648 32.344 19.531 1 93.81 408 VAL B N 1
ATOM 6822 C CA . VAL B 1 408 ? -10.523 31.438 19.219 1 93.81 408 VAL B CA 1
ATOM 6823 C C . VAL B 1 408 ? -10.008 31.734 17.812 1 93.81 408 VAL B C 1
ATOM 6825 O O . VAL B 1 408 ? -10.797 32 16.891 1 93.81 408 VAL B O 1
ATOM 6828 N N . LEU B 1 409 ? -8.75 31.734 17.625 1 93.5 409 LEU B N 1
ATOM 6829 C CA . LEU B 1 409 ? -8.133 31.922 16.312 1 93.5 409 LEU B CA 1
ATOM 6830 C C . LEU B 1 409 ? -6.801 31.188 16.234 1 93.5 409 LEU B C 1
ATOM 6832 O O . LEU B 1 409 ? -6.387 30.531 17.188 1 93.5 409 LEU B O 1
ATOM 6836 N N . LEU B 1 410 ? -6.16 31.219 15.023 1 94.94 410 LEU B N 1
ATOM 6837 C CA . LEU B 1 410 ? -4.82 30.672 14.82 1 94.94 410 LEU B CA 1
ATOM 6838 C C . LEU B 1 410 ? -3.791 31.797 14.703 1 94.94 410 LEU B C 1
ATOM 6840 O O . LEU B 1 410 ? -3.924 32.688 13.859 1 94.94 410 LEU B O 1
ATOM 6844 N N . MET B 1 411 ? -2.826 31.781 15.617 1 95.62 411 MET B N 1
ATOM 6845 C CA . MET B 1 411 ? -1.669 32.656 15.453 1 95.62 411 MET B CA 1
ATOM 6846 C C . MET B 1 411 ? -0.716 32.125 14.398 1 95.62 411 MET B C 1
ATOM 6848 O O . MET B 1 411 ? -0.21 31 14.531 1 95.62 411 MET B O 1
ATOM 6852 N N . HIS B 1 412 ? -0.546 32.812 13.375 1 94.31 412 HIS B N 1
ATOM 6853 C CA . HIS B 1 412 ? 0.351 32.438 12.289 1 94.31 412 HIS B CA 1
ATOM 6854 C C . HIS B 1 412 ? 1.693 33.156 12.406 1 94.31 412 HIS B C 1
ATOM 6856 O O . HIS B 1 412 ? 1.742 34.375 12.516 1 94.31 412 HIS B O 1
ATOM 6862 N N . VAL B 1 413 ? 2.736 32.375 12.367 1 92.62 413 VAL B N 1
ATOM 6863 C CA . VAL B 1 413 ? 4.094 32.906 12.438 1 92.62 413 VAL B CA 1
ATOM 6864 C C . VAL B 1 413 ? 4.723 32.906 11.039 1 92.62 413 VAL B C 1
ATOM 6866 O O . VAL B 1 413 ? 5.324 31.906 10.625 1 92.62 413 VAL B O 1
ATOM 6869 N N . PRO B 1 414 ? 4.695 33.969 10.328 1 83.31 414 PRO B N 1
ATOM 6870 C CA . PRO B 1 414 ? 5.129 34 8.93 1 83.31 414 PRO B CA 1
ATOM 6871 C C . PRO B 1 414 ? 6.629 33.75 8.773 1 83.31 414 PRO B C 1
ATOM 6873 O O . PRO B 1 414 ? 7.066 33.219 7.742 1 83.31 414 PRO B O 1
ATOM 6876 N N . ASN B 1 415 ? 7.508 34.188 9.688 1 83.81 415 ASN B N 1
ATOM 6877 C CA . ASN B 1 415 ? 8.953 34 9.586 1 83.81 415 ASN B CA 1
ATOM 6878 C C . ASN B 1 415 ? 9.43 32.781 10.352 1 83.81 415 ASN B C 1
ATOM 6880 O O . ASN B 1 415 ? 10.453 32.812 11.039 1 83.81 415 ASN B O 1
ATOM 6884 N N . TYR B 1 416 ? 8.648 31.797 10.188 1 88.12 416 TYR B N 1
ATOM 6885 C CA . TYR B 1 416 ? 8.836 30.516 10.875 1 88.12 416 TYR B CA 1
ATOM 6886 C C . TYR B 1 416 ? 9.961 29.719 10.242 1 88.12 416 TYR B C 1
ATOM 6888 O O . TYR B 1 416 ? 10.805 29.156 10.938 1 88.12 416 TYR B O 1
ATOM 6896 N N . TRP B 1 417 ? 10.078 29.734 8.891 1 85.31 417 TRP B N 1
ATOM 6897 C CA . TRP B 1 417 ? 11.023 28.891 8.156 1 85.31 417 TRP B CA 1
ATOM 6898 C C . TRP B 1 417 ? 12.125 29.75 7.531 1 85.31 417 TRP B C 1
ATOM 6900 O O . TRP B 1 417 ? 13.258 29.281 7.367 1 85.31 417 TRP B O 1
ATOM 6910 N N . ARG B 1 418 ? 11.703 30.906 7.133 1 81.62 418 ARG B N 1
ATOM 6911 C CA . ARG B 1 418 ? 12.617 31.812 6.434 1 81.62 418 ARG B CA 1
ATOM 6912 C C . ARG B 1 418 ? 12.531 33.219 6.992 1 81.62 418 ARG B C 1
ATOM 6914 O O . ARG B 1 418 ? 11.484 33.625 7.504 1 81.62 418 ARG B O 1
ATOM 6921 N N . PRO B 1 419 ? 13.703 33.844 6.867 1 76.62 419 PRO B N 1
ATOM 6922 C CA . PRO B 1 419 ? 13.688 35.25 7.34 1 76.62 419 PRO B CA 1
ATOM 6923 C C . PRO B 1 419 ? 12.781 36.125 6.496 1 76.62 419 PRO B C 1
ATOM 6925 O O . PRO B 1 419 ? 12.539 35.844 5.324 1 76.62 419 PRO B O 1
ATOM 6928 N N . ARG B 1 420 ? 12.266 37.125 7.195 1 61.97 420 ARG B N 1
ATOM 6929 C CA . ARG B 1 420 ? 11.516 38.156 6.492 1 61.97 420 ARG B CA 1
ATOM 6930 C C . ARG B 1 420 ? 12.398 38.875 5.477 1 61.97 420 ARG B C 1
ATOM 6932 O O . ARG B 1 420 ? 13.555 39.219 5.773 1 61.97 420 ARG B O 1
ATOM 6939 N N . SER B 1 421 ? 12.227 38.562 4.098 1 56.97 421 SER B N 1
ATOM 6940 C CA . SER B 1 421 ? 13.07 39.25 3.123 1 56.97 421 SER B CA 1
ATOM 6941 C C . SER B 1 421 ? 12.742 40.75 3.061 1 56.97 421 SER B C 1
ATOM 6943 O O . SER B 1 421 ? 11.578 41.125 3.041 1 56.97 421 SER B O 1
ATOM 6945 N N . ASN B 1 422 ? 13.609 41.531 3.461 1 49.91 422 ASN B N 1
ATOM 6946 C CA . ASN B 1 422 ? 13.477 42.969 3.168 1 49.91 422 ASN B CA 1
ATOM 6947 C C . ASN B 1 422 ? 13.297 43.219 1.672 1 49.91 422 ASN B C 1
ATOM 6949 O O . ASN B 1 422 ? 13.07 44.344 1.251 1 49.91 422 ASN B O 1
ATOM 6953 N N . LYS B 1 423 ? 13.719 42.344 0.737 1 48.5 423 LYS B N 1
ATOM 6954 C CA . LYS B 1 423 ? 13.594 42.625 -0.69 1 48.5 423 LYS B CA 1
ATOM 6955 C C . LYS B 1 423 ? 12.148 42.5 -1.15 1 48.5 423 LYS B C 1
ATOM 6957 O O . LYS B 1 423 ? 11.344 41.812 -0.499 1 48.5 423 LYS B O 1
ATOM 6962 N N . GLU B 1 424 ? 11.648 43.219 -2.234 1 47.31 424 GLU B N 1
ATOM 6963 C CA . GLU B 1 424 ? 10.344 43.375 -2.855 1 47.31 424 GLU B CA 1
ATOM 6964 C C . GLU B 1 424 ? 9.617 42.062 -2.979 1 47.31 424 GLU B C 1
ATOM 6966 O O . GLU B 1 424 ? 8.414 42 -3.258 1 47.31 424 GLU B O 1
ATOM 6971 N N . GLY B 1 425 ? 9.977 40.969 -2.432 1 42.38 425 GLY B N 1
ATOM 6972 C CA . GLY B 1 425 ? 9.375 39.688 -2.789 1 42.38 425 GLY B CA 1
ATOM 6973 C C . GLY B 1 425 ? 8.234 39.281 -1.873 1 42.38 425 GLY B C 1
ATOM 6974 O O . GLY B 1 425 ? 7.645 40.125 -1.202 1 42.38 425 GLY B O 1
ATOM 6975 N N . GLN B 1 426 ? 7.918 37.938 -1.7 1 43.47 426 GLN B N 1
ATOM 6976 C CA . GLN B 1 426 ? 6.664 37.312 -1.278 1 43.47 426 GLN B CA 1
ATOM 6977 C C . GLN B 1 426 ? 6.199 37.875 0.063 1 43.47 426 GLN B C 1
ATOM 6979 O O . GLN B 1 426 ? 5 38.062 0.282 1 43.47 426 GLN B O 1
ATOM 6984 N N . TYR B 1 42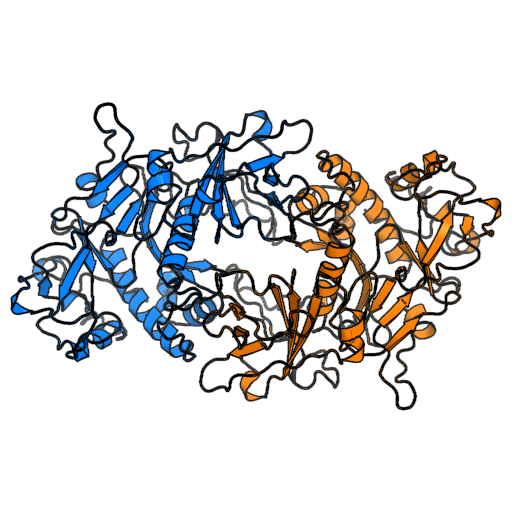7 ? 7.043 37.719 1.154 1 47.22 427 TYR B N 1
ATOM 6985 C CA . TYR B 1 427 ? 6.539 38.188 2.438 1 47.22 427 TYR B CA 1
ATOM 6986 C C . TYR B 1 427 ? 6.816 39.688 2.621 1 47.22 427 TYR B C 1
ATOM 6988 O O . TYR B 1 427 ? 7.898 40.062 3.076 1 47.22 427 TYR B O 1
ATOM 6996 N N . ARG B 1 428 ? 6.734 40.5 1.631 1 45.62 428 ARG B N 1
ATOM 6997 C CA . ARG B 1 428 ? 6.941 41.938 1.711 1 45.62 428 ARG B CA 1
ATOM 6998 C C . ARG B 1 428 ? 6.754 42.438 3.139 1 45.62 428 ARG B C 1
ATOM 7000 O O . ARG B 1 428 ? 7.703 42.906 3.766 1 45.62 428 ARG B O 1
ATOM 7007 N N . ARG B 1 429 ? 5.699 43.656 3.223 1 48.66 429 ARG B N 1
ATOM 7008 C CA . ARG B 1 429 ? 5.516 44.969 3.822 1 48.66 429 ARG B CA 1
ATOM 7009 C C . ARG B 1 429 ? 5.047 44.844 5.27 1 48.66 429 ARG B C 1
ATOM 7011 O O . ARG B 1 429 ? 3.855 45 5.555 1 48.66 429 ARG B O 1
ATOM 7018 N N . PHE B 1 430 ? 5.539 43.719 5.918 1 57.38 430 PHE B N 1
ATOM 7019 C CA . PHE B 1 430 ? 5.062 43.844 7.289 1 57.38 430 PHE B CA 1
ATOM 7020 C C . PHE B 1 430 ? 5.613 45.094 7.938 1 57.38 430 PHE B C 1
ATOM 7022 O O . PHE B 1 430 ? 6.809 45.188 8.227 1 57.38 430 PHE B O 1
ATOM 7029 N N . ASN B 1 431 ? 5.062 46.156 7.684 1 63.47 431 ASN B N 1
ATOM 7030 C CA . ASN B 1 431 ? 5.332 47.344 8.492 1 63.47 431 ASN B CA 1
ATOM 7031 C C . ASN B 1 431 ? 4.945 47.125 9.953 1 63.47 431 ASN B C 1
ATOM 7033 O O . ASN B 1 431 ? 3.764 47.156 10.297 1 63.47 431 ASN B O 1
ATOM 7037 N N . VAL B 1 432 ? 5.965 46.719 10.805 1 72.75 432 VAL B N 1
ATOM 7038 C CA . VAL B 1 432 ? 5.781 46.406 12.219 1 72.75 432 VAL B CA 1
ATOM 7039 C C . VAL B 1 432 ? 4.902 47.469 12.875 1 72.75 432 VAL B C 1
ATOM 7041 O O . VAL B 1 432 ? 4.152 47.188 13.805 1 72.75 432 VAL B O 1
ATOM 7044 N N . SER B 1 433 ? 5.051 48.688 12.305 1 77.81 433 SER B N 1
ATOM 7045 C CA . SER B 1 433 ? 4.34 49.781 12.938 1 77.81 433 SER B CA 1
ATOM 7046 C C . SER B 1 433 ? 2.828 49.625 12.812 1 77.81 433 SER B C 1
ATOM 7048 O O . SER B 1 433 ? 2.066 50.219 13.562 1 77.81 433 SER B O 1
ATOM 7050 N N . THR B 1 434 ? 2.465 48.781 11.875 1 84.75 434 THR B N 1
ATOM 7051 C CA . THR B 1 434 ? 1.032 48.594 11.68 1 84.75 434 THR B CA 1
ATOM 7052 C C . THR B 1 434 ? 0.506 47.5 12.594 1 84.75 434 THR B C 1
ATOM 7054 O O . THR B 1 434 ? -0.705 47.281 12.688 1 84.75 434 THR B O 1
ATOM 7057 N N . PHE B 1 435 ? 1.359 46.844 13.266 1 90.44 435 PHE B N 1
ATOM 7058 C CA . PHE B 1 435 ? 0.964 45.781 14.164 1 90.44 435 PHE B CA 1
ATOM 7059 C C . PHE B 1 435 ? 0.671 46.312 15.555 1 90.44 435 PHE B C 1
ATOM 7061 O O . PHE B 1 435 ? 1.283 47.281 15.992 1 90.44 435 PHE B O 1
ATOM 7068 N N . LEU B 1 436 ? -0.251 45.75 16.25 1 94.06 436 LEU B N 1
ATOM 7069 C CA . LEU B 1 436 ? -0.643 46.156 17.594 1 94.06 436 LEU B CA 1
ATOM 7070 C C . LEU B 1 436 ? 0.111 45.344 18.641 1 94.06 436 LEU B C 1
ATOM 7072 O O . LEU B 1 436 ? 0.477 44.188 18.406 1 94.06 436 LEU B O 1
ATOM 7076 N N . PRO B 1 437 ? 0.295 46 19.844 1 94.06 437 PRO B N 1
ATOM 7077 C CA . PRO B 1 437 ? 0.889 45.25 20.938 1 94.06 437 PRO B CA 1
ATOM 7078 C C . PRO B 1 437 ? 0.059 44 21.312 1 94.06 437 PRO B C 1
ATOM 7080 O O . PRO B 1 437 ? -1.173 44.062 21.266 1 94.06 437 PRO B O 1
ATOM 7083 N N . PHE B 1 438 ? 0.764 42.969 21.625 1 94 438 PHE B N 1
ATOM 7084 C CA . PHE B 1 438 ? 0.134 41.719 21.984 1 94 438 PHE B CA 1
ATOM 7085 C C . PHE B 1 438 ? 0.891 41.031 23.125 1 94 438 PHE B C 1
ATOM 7087 O O . PHE B 1 438 ? 2.123 41.031 23.141 1 94 438 PHE B O 1
ATOM 7094 N N . GLN B 1 439 ? 0.154 40.531 24.125 1 90.31 439 GLN B N 1
ATOM 7095 C CA . GLN B 1 439 ? 0.714 39.719 25.188 1 90.31 439 GLN B CA 1
ATOM 7096 C C . GLN B 1 439 ? -0.03 38.406 25.328 1 90.31 439 GLN B C 1
ATOM 7098 O O . GLN B 1 439 ? -1.233 38.375 25.594 1 90.31 439 GLN B O 1
ATOM 7103 N N . HIS B 1 440 ? 0.685 37.344 25.125 1 93.31 440 HIS B N 1
ATOM 7104 C CA . HIS B 1 440 ? 0.083 36.031 25.25 1 93.31 440 HIS B CA 1
ATOM 7105 C C . HIS B 1 440 ? -0.044 35.625 26.719 1 93.31 440 HIS B C 1
ATOM 7107 O O . HIS B 1 440 ? 0.961 35.469 27.406 1 93.31 440 HIS B O 1
ATOM 7113 N N . TRP B 1 441 ? -1.224 35.344 27.141 1 93.19 441 TRP B N 1
ATOM 7114 C CA . TRP B 1 441 ? -1.485 35.094 28.562 1 93.19 441 TRP B CA 1
ATOM 7115 C C . TRP B 1 441 ? -0.759 33.844 29.031 1 93.19 441 TRP B C 1
ATOM 7117 O O . TRP B 1 441 ? -0.403 33.75 30.219 1 93.19 441 TRP B O 1
ATOM 7127 N N . LEU B 1 442 ? -0.493 32.875 28.156 1 93.5 442 LEU B N 1
ATOM 7128 C CA . LEU B 1 442 ? 0.173 31.625 28.547 1 93.5 442 LEU B CA 1
ATOM 7129 C C . LEU B 1 442 ? 1.577 31.906 29.062 1 93.5 442 LEU B C 1
ATOM 7131 O O . LEU B 1 442 ? 2.096 31.141 29.891 1 93.5 442 LEU B O 1
ATOM 7135 N N . PHE B 1 443 ? 2.17 32.969 28.562 1 91.62 443 PHE B N 1
ATOM 7136 C CA . PHE B 1 443 ? 3.566 33.25 28.891 1 91.62 443 PHE B CA 1
ATOM 7137 C C . PHE B 1 443 ? 3.678 34.406 29.891 1 91.62 443 PHE B C 1
ATOM 7139 O O . PHE B 1 443 ? 4.754 34.969 30.062 1 91.62 443 PHE B O 1
ATOM 7146 N N . ASP B 1 444 ? 2.594 34.719 30.422 1 86.25 444 ASP B N 1
ATOM 7147 C CA . ASP B 1 444 ? 2.588 35.75 31.469 1 86.25 444 ASP B CA 1
ATOM 7148 C C . ASP B 1 444 ? 3.178 35.219 32.75 1 86.25 444 ASP B C 1
ATOM 7150 O O . ASP B 1 444 ? 2.674 34.25 33.344 1 86.25 444 ASP B O 1
ATOM 7154 N N . GLU B 1 445 ? 4.191 35.844 33.25 1 76.5 445 GLU B N 1
ATOM 7155 C CA . GLU B 1 445 ? 4.914 35.406 34.438 1 76.5 445 GLU B CA 1
ATOM 7156 C C . GLU B 1 445 ? 4.012 35.438 35.656 1 76.5 445 GLU B C 1
ATOM 7158 O O . GLU B 1 445 ? 4.082 34.562 36.531 1 76.5 445 GLU B O 1
ATOM 7163 N N . ALA B 1 446 ? 3.289 36.438 35.719 1 73.81 446 ALA B N 1
ATOM 7164 C CA . ALA B 1 446 ? 2.428 36.625 36.875 1 73.81 446 ALA B CA 1
ATOM 7165 C C . ALA B 1 446 ? 1.365 35.531 36.938 1 73.81 446 ALA B C 1
ATOM 7167 O O . ALA B 1 446 ? 0.998 35.094 38.031 1 73.81 446 ALA B O 1
ATOM 7168 N N . GLN B 1 447 ? 1.028 35.031 35.812 1 69.94 447 GLN B N 1
ATOM 7169 C CA . GLN B 1 447 ? -0.085 34.094 35.781 1 69.94 447 GLN B CA 1
ATOM 7170 C C . GLN B 1 447 ? 0.416 32.656 35.688 1 69.94 447 GLN B C 1
ATOM 7172 O O . GLN B 1 447 ? -0.104 31.781 36.375 1 69.94 447 GLN B O 1
ATOM 7177 N N . ASN B 1 448 ? 1.414 32.375 34.844 1 71 448 ASN B N 1
ATOM 7178 C CA . ASN B 1 448 ? 1.79 30.984 34.562 1 71 448 ASN B CA 1
ATOM 7179 C C . ASN B 1 448 ? 3.277 30.75 34.812 1 71 448 ASN B C 1
ATOM 7181 O O . ASN B 1 448 ? 3.826 29.734 34.375 1 71 448 ASN B O 1
ATOM 7185 N N . GLY B 1 449 ? 3.916 31.672 35.625 1 64.12 449 GLY B N 1
ATOM 7186 C CA . GLY B 1 449 ? 5.332 31.516 35.938 1 64.12 449 GLY B CA 1
ATOM 7187 C C . GLY B 1 449 ? 6.223 31.688 34.719 1 64.12 449 GLY B C 1
ATOM 7188 O O . GLY B 1 449 ? 7.398 31.328 34.75 1 64.12 449 GLY B O 1
ATOM 7189 N N . GLY B 1 450 ? 5.895 32.188 33.688 1 62.81 450 GLY B N 1
ATOM 7190 C CA . GLY B 1 450 ? 6.637 32.656 32.531 1 62.81 450 GLY B CA 1
ATOM 7191 C C . GLY B 1 450 ? 6.914 31.562 31.516 1 62.81 450 GLY B C 1
ATOM 7192 O O . GLY B 1 450 ? 7.133 31.844 30.344 1 62.81 450 GLY B O 1
ATOM 7193 N N . SER B 1 451 ? 7.066 30.344 31.891 1 72.25 451 SER B N 1
ATOM 7194 C CA . SER B 1 451 ? 7.406 29.328 30.906 1 72.25 451 SER B CA 1
ATOM 7195 C C . SER B 1 451 ? 6.168 28.844 30.156 1 72.25 451 SER B C 1
ATOM 7197 O O . SER B 1 451 ? 6.207 28.641 28.938 1 72.25 451 SER B O 1
ATOM 7199 N N . GLY B 1 452 ? 5.117 28.781 30.719 1 82.31 452 GLY B N 1
ATOM 7200 C CA . GLY B 1 452 ? 3.783 28.453 30.25 1 82.31 452 GLY B CA 1
ATOM 7201 C C . GLY B 1 452 ? 3.699 27.078 29.609 1 82.31 452 GLY B C 1
ATOM 7202 O O . GLY B 1 452 ? 2.605 26.547 29.438 1 82.31 452 GLY B O 1
ATOM 7203 N N . VAL B 1 453 ? 4.891 26.578 29.203 1 90.38 453 VAL B N 1
ATOM 7204 C CA . VAL B 1 453 ? 4.898 25.281 28.547 1 90.38 453 VAL B CA 1
ATOM 7205 C C . VAL B 1 453 ? 5.891 24.344 29.25 1 90.38 453 VAL B C 1
ATOM 7207 O O . VAL B 1 453 ? 6.805 24.812 29.938 1 90.38 453 VAL B O 1
ATOM 7210 N N . THR B 1 454 ? 5.613 23.047 29.203 1 88.69 454 THR B N 1
ATOM 7211 C CA . THR B 1 454 ? 6.531 22 29.672 1 88.69 454 THR B CA 1
ATOM 7212 C C . THR B 1 454 ? 6.969 21.109 28.516 1 88.69 454 THR B C 1
ATOM 7214 O O . THR B 1 454 ? 6.133 20.578 27.781 1 88.69 454 THR B O 1
ATOM 7217 N N . PHE B 1 455 ? 8.258 21.031 28.438 1 92.81 455 PHE B N 1
ATOM 7218 C CA . PHE B 1 455 ? 8.805 20.125 27.422 1 92.81 455 PHE B CA 1
ATOM 7219 C C . PHE B 1 455 ? 8.992 18.734 27.984 1 92.81 455 PHE B C 1
ATOM 7221 O O . PHE B 1 455 ? 9.484 18.562 29.094 1 92.81 455 PHE B O 1
ATOM 7228 N N . LEU B 1 456 ? 8.578 17.797 27.203 1 90.12 456 LEU B N 1
ATOM 7229 C CA . LEU B 1 456 ? 8.719 16.422 27.656 1 90.12 456 LEU B CA 1
ATOM 7230 C C . LEU B 1 456 ? 10.148 15.93 27.469 1 90.12 456 LEU B C 1
ATOM 7232 O O . LEU B 1 456 ? 10.812 16.297 26.5 1 90.12 456 LEU B O 1
ATOM 7236 N N . THR B 1 457 ? 10.641 15.148 28.453 1 86.94 457 THR B N 1
ATOM 7237 C CA . THR B 1 457 ? 11.977 14.555 28.391 1 86.94 457 THR B CA 1
ATOM 7238 C C . THR B 1 457 ? 11.898 13.047 28.578 1 86.94 457 THR B C 1
ATOM 7240 O O . THR B 1 457 ? 11 12.539 29.25 1 86.94 457 THR B O 1
#

Foldseek 3Di:
DDKDKAKAADCPFPFHDVVRPFIKIKMKDKDQALPCVQVPPVQRCVVPDDSLPDDFWKWKDDDPPDDIWTKDWLFDPVLQVVCSPPNIHMTMIMTGDPPVCQQPFWIWMDTPSCPVDTDIDGHDHRVDLPPDPDPDDPDDPPSPDDPQCLQFNPVHFDLLAAAEEEEEFADADQVRDPVLLVVLLLVLLLLLLQLQQQVLLVHQAYEYEHEPSSCVNNVPHPLCVLCVVVVRYDYDYDHDDADHQQPPVPRDRCHPLVRLQVVVLVVLNSCLNHHSNYKYWYDYSQKHKAFLPFPNGGPNLCNVFPDQDPPDVHFGAFKEWFFEKEWDAPVDALQCLQVLRSDHWDCPDVVDGGARSCQRTFWIAPDTDPDLLPIIIMGRSNPQARGQSGSHSRGSGGDYHYTDNNGMHMYGYPSNHGGQDCDPDDNHDPPSVNIDTHGGNLQDCVRPVRRSGDRGD/DDKDKAKAADCPFPFHDVVRPFIKIKMKDKDQALPCCQVPPVQRCVVVDDSLPDDFWKWKDDDPPDDIWTKDWLFDPVLQVVCSPPNIHMTMIMTGDPPVCQQPFWIWMDTPSCPVDTDIDGYDHRVPLPVDDVPDDPDDDPSPDDPQCLQFNPVHFDLLAAAEEEEEFADADQVRDPVLLVVLLLVLLLLLLQLQQQVLLVHQAYEYEHEPSSCVNNVPHPLCVLCVVVVRYDYDYDHDDADHQQPPPPRDRCHPLVRLQVVVLVVLNSCLNHHSNYKYWYDYSQKHKAFLDFPNGPPNLCNVFPDQDPPDVDFGAFKEWFFEKEWDAPVDALQCLQVLRSDHWDCPDVVDGGARSCQRTFWIAPDTDPDLQPIIIIGRSNPSFRGQSGSNGRGSGGDYHYTDNSGMHMYGYPSNNHGDDCPPDDNYDPPSVNIDTHGGNLQDCVRPVRRSGDRGD

Organism: Chlamydomonas reinhardtii (NCBI:txid3055)

Solvent-accessible surface area (backbone atoms only — not comparable to full-atom values): 48538 Å² total; per-residue (Å²): 120,48,76,48,75,37,57,27,39,21,85,75,25,90,43,57,42,80,88,18,46,52,28,25,38,40,33,41,35,41,34,68,44,52,79,46,54,33,57,38,47,79,42,44,38,69,56,90,50,57,50,89,69,57,71,91,51,43,33,41,37,44,51,59,88,51,71,71,42,64,51,40,70,56,42,46,71,73,50,46,60,73,44,60,84,41,62,60,35,72,43,34,31,34,33,79,40,54,77,91,44,69,84,61,41,48,37,31,42,25,39,66,90,41,72,49,42,28,41,57,37,62,48,64,56,67,82,47,55,70,66,66,68,78,77,70,81,81,69,81,88,69,58,70,73,50,71,50,48,69,70,29,37,69,91,79,20,36,71,78,38,34,28,36,30,36,42,30,57,57,88,71,57,90,79,65,68,41,52,50,63,64,49,36,50,41,51,46,38,36,48,46,53,45,47,24,48,39,43,58,41,42,37,56,34,37,41,37,30,24,34,48,45,52,42,60,48,44,74,67,37,70,82,45,46,40,37,45,72,72,56,34,38,41,80,38,86,37,96,64,62,46,54,27,49,69,41,27,63,61,71,38,52,50,7,68,62,43,52,36,15,50,47,51,26,48,51,28,44,70,39,31,50,31,31,60,20,36,32,39,28,48,51,56,83,50,46,42,85,41,50,64,50,77,89,50,30,49,40,52,50,44,64,72,47,47,67,72,55,53,46,88,96,49,62,42,48,36,34,36,30,28,30,30,28,48,46,40,42,83,80,47,58,54,73,50,42,23,56,52,46,55,52,71,75,51,75,83,42,80,91,53,58,42,67,53,61,70,70,52,41,37,26,27,45,81,57,56,55,77,56,68,59,66,28,33,42,40,28,33,25,36,34,70,39,46,37,34,44,47,49,51,57,40,53,30,37,52,35,77,41,74,34,54,66,80,42,37,27,28,40,29,39,80,37,49,83,43,48,55,45,87,57,99,56,95,68,40,84,75,52,69,85,67,34,36,85,44,79,60,60,58,43,28,46,91,77,44,69,39,35,46,44,64,77,73,116,118,47,76,48,75,37,58,27,36,20,84,75,26,88,45,52,42,81,87,17,46,52,28,26,38,38,32,42,34,40,34,68,45,52,78,47,46,39,59,40,51,86,44,37,42,67,56,90,48,58,49,88,71,57,72,90,50,41,33,40,37,42,50,59,87,52,69,70,43,62,49,40,68,58,41,48,72,73,47,46,61,73,43,61,83,41,61,62,34,77,42,33,32,33,32,79,40,55,78,90,45,69,84,62,40,47,37,31,42,26,39,66,92,41,71,49,42,28,41,54,38,64,47,63,56,62,77,47,60,60,49,72,67,67,76,75,81,83,70,82,86,69,57,64,71,48,72,51,47,69,69,28,38,71,90,79,20,37,70,78,37,33,28,36,30,36,41,31,56,56,88,71,57,89,79,64,67,41,51,51,62,65,50,36,50,41,51,47,39,36,48,46,54,45,47,25,47,39,43,58,41,42,36,56,33,37,41,37,31,26,34,49,46,53,42,62,46,44,74,66,38,71,79,48,47,43,37,46,73,72,56,33,38,40,81,38,87,35,95,64,63,45,55,30,45,69,43,23,59,64,70,38,54,49,7,68,62,44,52,38,18,51,48,50,25,48,52,28,41,70,38,29,49,29,31,60,20,36,32,38,30,46,52,56,84,50,48,40,84,41,50,64,50,77,90,48,32,48,41,53,49,44,64,72,49,49,68,76,54,55,48,88,96,51,67,43,50,38,34,36,29,29,30,31,27,49,44,39,44,83,81,47,58,53,75,48,42,22,56,52,44,57,53,72,75,51,74,83,41,80,92,54,60,41,66,54,60,70,72,53,40,37,26,26,45,80,60,55,56,76,55,69,57,65,30,33,41,40,28,34,23,35,38,77,38,44,38,35,41,46,52,57,53,42,50,31,33,55,33,77,40,72,33,53,66,79,41,36,28,27,41,29,39,80,36,49,83,43,47,58,45,87,55,91,51,93,68,44,83,77,53,68,85,67,34,38,85,43,80,58,61,57,41,29,47,91,78,45,69,37,34,45,44,64,78,74,118

pLDDT: mean 78.15, std 18.54, range [24.36, 98.44]

Radius of gyration: 30.77 Å; Cα contacts (8 Å, |Δi|>4): 1937; chains: 2; bounding box: 67×101×69 Å

Secondary structure (DSSP, 8-state):
-EEEEEEE--TT-TT--GGGSS-EEEEEEEES-TTSTTT-TTS----SS-TTT----EEEE-STTSPPEE-EESS-HHHHHHHTT-SSEEEEEEEE--GGGTT--EEEEEETT-TTEEEEEE-PPTTS---SS--S----------HHHHHS-TTT--SSS-EEEEEE-----TT--S-HHHHHHHHHHHHHHHHHHHHHTT--EEEEEE-HHHHHHHTT-GGGHHHHHHTSEEEEE----EE-SS-SSSS---SHHHHHHHHHHHHHHHTTTS-TTEEEEE--TTEEEEESSTT--TTHHHHHHS-----TTSPPEEEEEEPEEEEE-SSS-GGGHHHHTTPPP--S-TTSPPPPGGGG--EE-SS----GGG-EEEE-TTTT-----TTT---SSSEEEEPPTTTEEEEE-TTSSS----SSSSS----GGGSEE---GGG-HHHHTTT------/-EEEEEEE--TT-TT--GGGSS-EEEEEEEES-TTSTTT-GGG----SS-TTT----EEEE-STTSPPEE-EESS-HHHHHHHTT-SSEEEEEEEE--GGGTT--EEEEEETT-TTEEEEEE-PPTTS-----SSS----S-----HHHHHS-TTT--SSS-EEEEEE-----TT--S-HHHHHHHHHHHHHHHHHHHHHTT--EEEEEE-HHHHHHHTT-GGGHHHHHHTSEEEEE----EE-SS-SSSS---SHHHHHHHHHHHHHHHTTTS-TTEEEEE--TTEEEEESSTT--TTHHHHHHS-----SSSPPEEEEEEPEEEEE-SSS-GGGHHHHTTSPP--S-TTSPPPPGGGG--EE-SS----GGG-EEEE-TTSS-----TTT---SSSEEEEPPTTTEEEEE-TTSSS----SSSSS----GGGSEE---GGG-HHHHTTT------

Nearest PDB structures (foldseek):
  3l9r-assembly2_C  TM=5.499E-01  e=1.701E-01  Bos taurus
  3are-assembly1_A  TM=4.947E-01  e=1.397E+00  Mus musculus
  3rug-assembly2_C  TM=4.654E-01  e=8.751E-01  Mus musculus
  3arb-assembly1_A  TM=3.745E-01  e=1.043E+00  Mus musculus
  3s6d-assembly1_A-2  TM=3.943E-01  e=4.005E+00  Coccidioides immitis RS

Sequence (914 aa):
MQAWARRVGGQDVAFGLPHQQQAALRVMLWVDYTGDLHLRLFGHLRLPVDPAAWQPRLVLEGPDPLPTLEARLESGPELLSRVQAQWLRPYSLRFELPPEYANVTCFKLLEKSYPGHKAPFCVPLEGGADGGRRGVDNSDDLRPMSVCEELAPRDRHTDSSPALWAAIGPPRHAHSTRDWGGHMEQVAIRTVHYLAYHVAMGMSGLLLYTDAVQRHYLRRVPALQPYLTAGHLRLVEWDYSERNHADDGRGRSLGYNYDQALFASHALLGLSACGTNVALMISDLDEYLYGTKPDARWPEPYARCVPRTAGDGGRPVVIHTLQRMEMLSSAVPPDDEPALWTAMPNTADPQAPPRHPLAQYDRRKPTPMTHNMHNKPIVLPAGEVVLFFVHEGAATRGEQQVVAADCVLLMHVPNYWRPRSNKEGQYRRFNVSTFLPFQHWLFDEAQNGGSGVTFLTMQAWARRVGGQDVAFGLPHQQQAALRVMLWVDYTGDLHLRLFGHLRLPVDPAAWQPRLVLEGPDPLPTLEARLESGPELLSRVQAQWLRPYSLRFELPPEYANVTCFKLLEKSYPGHKAPFCVPLEGGADGGRRGVDNSDDLRPMSVCEELAPRDRHTDSSPALWAAIGPPRHAHSTRDWGGHMEQVAIRTVHYLAYHVAMGMSGLLLYTDAVQRHYLRRVPALQPYLTAGHLRLVEWDYSERNHADDGRGRSLGYNYDQALFASHALLGLSACGTNVALMISDLDEYLYGTKPDARWPEPYARCVPRTAGDGGRPVVIHTLQRMEMLSSAVPPDDEPALWTAMPNTADPQAPPRHPLAQYDRRKPTPMTHNMHNKPIVLPAGEVVLFFVHEGAATRGEQQVVAADCVLLMHVPNYWRPRSNKEGQYRRFNVSTFLPFQHWLFDEAQNGGSGVTFLT